Protein AF-A0A813ND88-F1 (afdb_monomer_lite)

pLDDT: mean 71.4, std 15.3, range [24.16, 96.19]

Radius of gyration: 37.92 Å; chains: 1; bounding box: 88×77×118 Å

InterPro domains:
  IPR001024 PLAT/LH2 domain [PF01477] (124-237)
  IPR001024 PLAT/LH2 domain [PS50095] (5-115)
  IPR001024 PLAT/LH2 domain [PS50095] (122-248)
  IPR011990 Tetratricopeptide-like helical domain superfamily [G3DSA:1.25.40.10] (706-866)
  IPR011990 Tetratricopeptide-like helical domain superfamily [SSF48452] (726-858)
  IPR019734 Tetratricopeptide repeat [PS50005] (766-799)
  IPR019734 Tetratricopeptide repeat [PS50005] (808-841)
  IPR019734 Tetratricopeptide repeat [SM00028] (766-799)
  IPR019734 Tetratricopeptide repeat [SM00028] (808-841)
  IPR036392 PLAT/LH2 domain superfamily [SSF49723] (17-104)
  IPR036392 PLAT/LH2 domain superfamily [SSF49723] (123-237)
  IPR052970 Inner ear hair cell lipoxygenase homology domain-containing protein [PTHR45901] (17-235)

Structure (mmCIF, N/CA/C/O backbone):
data_AF-A0A813ND88-F1
#
_entry.id   AF-A0A813ND88-F1
#
loop_
_atom_site.group_PDB
_atom_site.id
_atom_site.type_symbol
_atom_site.label_atom_id
_atom_site.label_alt_id
_atom_site.label_comp_id
_atom_site.label_asym_id
_atom_site.label_entity_id
_atom_site.label_seq_id
_atom_site.pdbx_PDB_ins_code
_atom_site.Cartn_x
_atom_site.Cartn_y
_atom_site.Cartn_z
_atom_site.occupancy
_atom_site.B_iso_or_equiv
_atom_site.auth_seq_id
_atom_site.auth_comp_id
_atom_site.auth_asym_id
_atom_site.auth_atom_id
_atom_site.pdbx_PDB_model_num
ATOM 1 N N . MET A 1 1 ? 5.479 -36.667 77.646 1.00 49.88 1 MET A N 1
ATOM 2 C CA . MET A 1 1 ? 6.854 -36.364 78.096 1.00 49.88 1 MET A CA 1
ATOM 3 C C . MET A 1 1 ? 7.554 -35.710 76.922 1.00 49.88 1 MET A C 1
ATOM 5 O O . MET A 1 1 ? 7.444 -36.251 75.831 1.00 49.88 1 MET A O 1
ATOM 9 N N . ILE A 1 2 ? 8.150 -34.531 77.105 1.00 56.03 2 ILE A N 1
ATOM 10 C CA . ILE A 1 2 ? 8.953 -33.883 76.058 1.00 56.03 2 ILE A CA 1
ATOM 11 C C . ILE A 1 2 ? 10.290 -34.631 76.033 1.00 56.03 2 ILE A C 1
ATOM 13 O O . ILE A 1 2 ? 10.966 -34.665 77.059 1.00 56.03 2 ILE A O 1
ATOM 17 N N . SER A 1 3 ? 10.602 -35.294 74.917 1.00 69.19 3 SER A N 1
ATOM 18 C CA . SER A 1 3 ? 11.903 -35.941 74.705 1.00 69.19 3 SER A CA 1
ATOM 19 C C . SER A 1 3 ? 12.957 -34.847 74.531 1.00 69.19 3 SER A C 1
ATOM 21 O O . SER A 1 3 ? 12.749 -33.919 73.745 1.00 69.19 3 SER A O 1
ATOM 23 N N . LEU A 1 4 ? 14.033 -34.903 75.315 1.00 74.62 4 LEU A N 1
ATOM 24 C CA . LEU A 1 4 ? 15.169 -33.983 75.226 1.00 74.62 4 LEU A CA 1
ATOM 25 C C . LEU A 1 4 ? 16.359 -34.754 74.657 1.00 74.62 4 LEU A C 1
ATOM 27 O O . LEU A 1 4 ? 16.601 -35.888 75.069 1.00 74.62 4 LEU A O 1
ATOM 31 N N . GLN A 1 5 ? 17.086 -34.125 73.739 1.00 79.06 5 GLN A N 1
ATOM 32 C CA . GLN A 1 5 ? 18.276 -34.670 73.095 1.00 79.06 5 GLN A CA 1
ATOM 33 C C . GLN A 1 5 ? 19.430 -33.672 73.203 1.00 79.06 5 GLN A C 1
ATOM 35 O O . GLN A 1 5 ? 19.227 -32.452 73.144 1.00 79.06 5 GLN A O 1
ATOM 40 N N . THR A 1 6 ? 20.643 -34.197 73.348 1.00 80.00 6 THR A N 1
ATOM 41 C CA . THR A 1 6 ? 21.863 -33.391 73.340 1.00 80.00 6 THR A CA 1
ATOM 42 C C . THR A 1 6 ? 22.421 -33.327 71.924 1.00 80.00 6 THR A C 1
ATOM 44 O O . THR A 1 6 ? 22.678 -34.349 71.295 1.00 80.00 6 THR A O 1
ATOM 47 N N . TYR A 1 7 ? 22.623 -32.112 71.422 1.00 78.56 7 TYR A N 1
ATOM 48 C CA . TYR A 1 7 ? 23.216 -31.840 70.117 1.00 78.56 7 TYR A CA 1
ATOM 49 C C . TYR A 1 7 ? 24.629 -31.294 70.309 1.00 78.56 7 TYR A C 1
ATOM 51 O O . TYR A 1 7 ? 24.800 -30.286 71.001 1.00 78.56 7 TYR A O 1
ATOM 59 N N . GLN A 1 8 ? 25.635 -31.902 69.675 1.00 79.81 8 GLN A N 1
ATOM 60 C CA . GLN A 1 8 ? 26.980 -31.320 69.629 1.00 79.81 8 GLN A CA 1
ATOM 61 C C . GLN A 1 8 ? 27.128 -30.469 68.370 1.00 79.81 8 GLN A C 1
ATOM 63 O O . GLN A 1 8 ? 27.087 -30.966 67.244 1.00 79.81 8 GLN A O 1
ATOM 68 N N . LEU A 1 9 ? 27.311 -29.168 68.553 1.00 80.56 9 LEU A N 1
ATOM 69 C CA . LEU A 1 9 ? 27.447 -28.198 67.476 1.00 80.56 9 LEU A CA 1
ATOM 70 C C . LEU A 1 9 ? 28.920 -27.890 67.224 1.00 80.56 9 LEU A C 1
ATOM 72 O O . LEU A 1 9 ? 29.664 -27.603 68.163 1.00 80.56 9 LEU A O 1
ATOM 76 N N . ARG A 1 10 ? 29.335 -27.859 65.956 1.00 76.94 10 ARG A N 1
ATOM 77 C CA . ARG A 1 10 ? 30.617 -27.282 65.528 1.00 76.94 10 ARG A CA 1
ATOM 78 C C . ARG A 1 10 ? 30.389 -26.288 64.406 1.00 76.94 10 ARG A C 1
ATOM 80 O O . ARG A 1 10 ? 29.652 -26.573 63.477 1.00 76.94 10 ARG A O 1
ATOM 87 N N . LEU A 1 11 ? 31.021 -25.125 64.446 1.00 78.00 11 LEU A N 1
ATOM 88 C CA . LEU A 1 11 ? 30.909 -24.159 63.354 1.00 78.00 11 LEU A CA 1
ATOM 89 C C . LEU A 1 11 ? 32.199 -23.381 63.162 1.00 78.00 11 LEU A C 1
ATOM 91 O O . LEU A 1 11 ? 32.948 -23.159 64.113 1.00 78.00 11 LEU A O 1
ATOM 95 N N . LYS A 1 12 ? 32.457 -22.959 61.924 1.00 74.88 12 LYS A N 1
ATOM 96 C CA . LYS A 1 12 ? 33.613 -22.124 61.587 1.00 74.88 12 LYS A CA 1
ATOM 97 C C . LYS A 1 12 ? 33.147 -20.822 60.969 1.00 74.88 12 LYS A C 1
ATOM 99 O O . LYS A 1 12 ? 32.429 -20.835 59.967 1.00 74.88 12 LYS A O 1
ATOM 104 N N . ALA A 1 13 ? 33.599 -19.714 61.540 1.00 71.19 13 ALA A N 1
ATOM 105 C CA . ALA A 1 13 ? 33.263 -18.388 61.060 1.00 71.19 13 ALA A CA 1
ATOM 106 C C . ALA A 1 13 ? 34.479 -17.457 61.087 1.00 71.19 13 ALA A C 1
ATOM 108 O O . ALA A 1 13 ? 35.420 -17.673 61.849 1.00 71.19 13 ALA A O 1
ATOM 109 N N . PHE A 1 14 ? 34.449 -16.433 60.241 1.00 70.38 14 PHE A N 1
ATOM 110 C CA . PHE A 1 14 ? 35.488 -15.415 60.130 1.00 70.38 14 PHE A CA 1
ATOM 111 C C . PHE A 1 14 ? 34.866 -14.023 60.218 1.00 70.38 14 PHE A C 1
ATOM 113 O O . PHE A 1 14 ? 33.861 -13.749 59.557 1.00 70.38 14 PHE A O 1
ATOM 120 N N . PHE A 1 15 ? 35.460 -13.127 61.005 1.00 68.75 15 PHE A N 1
ATOM 121 C CA . PHE A 1 15 ? 34.970 -11.755 61.121 1.00 68.75 15 PHE A CA 1
ATOM 122 C C . PHE A 1 15 ? 35.775 -10.799 60.249 1.00 68.75 15 PHE A C 1
ATOM 124 O O . PHE A 1 15 ? 36.972 -10.618 60.441 1.00 68.75 15 PHE A O 1
ATOM 131 N N . GLU A 1 16 ? 35.085 -10.087 59.362 1.00 67.56 16 GLU A N 1
ATOM 132 C CA . GLU A 1 16 ? 35.653 -8.891 58.730 1.00 67.56 16 GLU A CA 1
ATOM 133 C C . GLU A 1 16 ? 35.566 -7.693 59.687 1.00 67.56 16 GLU A C 1
ATOM 135 O O . GLU A 1 16 ? 36.480 -6.873 59.772 1.00 67.56 16 GLU A O 1
ATOM 140 N N . LYS A 1 17 ? 34.476 -7.613 60.466 1.00 66.50 17 LYS A N 1
ATOM 141 C CA . LYS A 1 17 ? 34.259 -6.567 61.470 1.00 66.50 17 LYS A CA 1
ATOM 142 C C . LYS A 1 17 ? 33.610 -7.152 62.725 1.00 66.50 17 LYS A C 1
ATOM 144 O O . LYS A 1 17 ? 32.464 -7.603 62.681 1.00 66.50 17 LYS A O 1
ATOM 149 N N . LYS A 1 18 ? 34.351 -7.153 63.842 1.00 64.44 18 LYS A N 1
ATOM 150 C CA . LYS A 1 18 ? 33.902 -7.708 65.133 1.00 64.44 18 LYS A CA 1
ATOM 151 C C . LYS A 1 18 ? 32.921 -6.775 65.850 1.00 64.44 18 LYS A C 1
ATOM 153 O O . LYS A 1 18 ? 33.093 -5.556 65.831 1.00 64.44 18 LYS A O 1
ATOM 158 N N . SER A 1 19 ? 31.925 -7.377 66.506 1.00 62.09 19 SER A N 1
ATOM 159 C CA . SER A 1 19 ? 30.957 -6.680 67.363 1.00 62.09 19 SER A CA 1
ATOM 160 C C . SER A 1 19 ? 31.663 -5.947 68.501 1.00 62.09 19 SER A C 1
ATOM 162 O O . SER A 1 19 ? 32.537 -6.524 69.150 1.00 62.09 19 SER A O 1
ATOM 164 N N . LYS A 1 20 ? 31.253 -4.708 68.790 1.00 58.59 20 LYS A N 1
ATOM 165 C CA . LYS A 1 20 ? 31.657 -4.006 70.024 1.00 58.59 20 LYS A CA 1
ATOM 166 C C . LYS A 1 20 ? 30.705 -4.270 71.193 1.00 58.59 20 LYS A C 1
ATOM 168 O O . LYS A 1 20 ? 31.058 -3.972 72.329 1.00 58.59 20 LYS A O 1
ATOM 173 N N . SER A 1 21 ? 29.516 -4.808 70.915 1.00 60.75 21 SER A N 1
ATOM 174 C CA . SER A 1 21 ? 28.505 -5.130 71.921 1.00 60.75 21 SER A CA 1
ATOM 175 C C . SER A 1 21 ? 28.544 -6.608 72.302 1.00 60.75 21 SER A C 1
ATOM 177 O O . SER A 1 21 ? 28.520 -7.478 71.426 1.00 60.75 21 SER A O 1
ATOM 179 N N . GLU A 1 22 ? 28.530 -6.892 73.606 1.00 58.94 22 GLU A N 1
ATOM 180 C CA . GLU A 1 22 ? 28.407 -8.252 74.155 1.00 58.94 22 GLU A CA 1
ATOM 181 C C . GLU A 1 22 ? 26.988 -8.829 74.025 1.00 58.94 22 GLU A C 1
ATOM 183 O O . GLU A 1 22 ? 26.788 -10.020 74.245 1.00 58.94 22 GLU A O 1
ATOM 188 N N . SER A 1 23 ? 25.998 -8.011 73.646 1.00 62.88 23 SER A N 1
ATOM 189 C CA . SER A 1 23 ? 24.602 -8.442 73.491 1.00 62.88 23 SER A CA 1
ATOM 190 C C . SER A 1 23 ? 24.275 -9.061 72.126 1.00 62.88 23 SER A C 1
ATOM 192 O O . SER A 1 23 ? 23.173 -9.583 71.951 1.00 62.88 23 SER A O 1
ATOM 194 N N . ASN A 1 24 ? 25.192 -8.988 71.157 1.00 75.12 24 ASN A N 1
ATOM 195 C CA . ASN A 1 24 ? 24.975 -9.505 69.806 1.00 75.12 24 ASN A CA 1
ATOM 196 C C . ASN A 1 24 ? 25.232 -11.020 69.760 1.00 75.12 24 ASN A C 1
ATOM 198 O O . ASN A 1 24 ? 26.284 -11.500 70.193 1.00 75.12 24 ASN A O 1
ATOM 202 N N . ASN A 1 25 ? 24.275 -11.767 69.204 1.00 77.69 25 ASN A N 1
ATOM 203 C CA . ASN A 1 25 ? 24.282 -13.229 69.184 1.00 77.69 25 ASN A CA 1
ATOM 204 C C . ASN A 1 25 ? 24.025 -13.765 67.772 1.00 77.69 25 ASN A C 1
ATOM 206 O O . ASN A 1 25 ? 23.262 -13.183 66.999 1.00 77.69 25 ASN A O 1
ATOM 210 N N . LEU A 1 26 ? 24.609 -14.924 67.472 1.00 79.88 26 LEU A N 1
ATOM 211 C CA . LEU A 1 26 ? 24.162 -15.781 66.380 1.00 79.88 26 LEU A CA 1
ATOM 212 C C . LEU A 1 26 ? 23.077 -16.713 66.926 1.00 79.88 26 LEU A C 1
ATOM 214 O O . LEU A 1 26 ? 23.330 -17.474 67.860 1.00 79.88 26 LEU A O 1
ATOM 218 N N . LYS A 1 27 ? 21.872 -16.641 66.371 1.00 81.31 27 LYS A N 1
ATOM 219 C CA . LYS A 1 27 ? 20.744 -17.495 66.745 1.00 81.31 27 LYS A CA 1
ATOM 220 C C . LYS A 1 27 ? 20.607 -18.632 65.755 1.00 81.31 27 LYS A C 1
ATOM 222 O O . LYS A 1 27 ? 20.516 -18.385 64.555 1.00 81.31 27 LYS A O 1
ATOM 227 N N . ILE A 1 28 ? 20.563 -19.858 66.256 1.00 78.62 28 ILE A N 1
ATOM 228 C CA . ILE A 1 28 ? 20.413 -21.058 65.434 1.00 78.62 28 ILE A CA 1
ATOM 229 C C . ILE A 1 28 ? 19.171 -21.825 65.880 1.00 78.62 28 ILE A C 1
ATOM 231 O O . ILE A 1 28 ? 18.937 -22.007 67.075 1.00 78.62 28 ILE A O 1
ATOM 235 N N . TYR A 1 29 ? 18.377 -22.264 64.912 1.00 77.62 29 TYR A N 1
ATOM 236 C CA . TYR A 1 29 ? 17.193 -23.085 65.120 1.00 77.62 29 TYR A CA 1
ATOM 237 C C . TYR A 1 29 ? 17.329 -24.347 64.287 1.00 77.62 29 TYR A C 1
ATOM 239 O O . TYR A 1 29 ? 17.626 -24.275 63.092 1.00 77.62 29 TYR A O 1
ATOM 247 N N . PHE A 1 30 ? 17.061 -25.493 64.895 1.00 76.00 30 PHE A N 1
ATOM 248 C CA . PHE A 1 30 ? 16.983 -26.754 64.178 1.00 76.00 30 PHE A CA 1
ATOM 249 C C . PHE A 1 30 ? 15.528 -27.109 63.934 1.00 76.00 30 PHE A C 1
ATOM 251 O O . PHE A 1 30 ? 14.675 -26.894 64.795 1.00 76.00 30 PHE A O 1
ATOM 258 N N . LYS A 1 31 ? 15.245 -27.654 62.756 1.00 68.31 31 LYS A N 1
ATOM 259 C CA . LYS A 1 31 ? 13.938 -28.188 62.400 1.00 68.31 31 LYS A CA 1
ATOM 260 C C . LYS A 1 31 ? 14.098 -29.626 61.947 1.00 68.31 31 LYS A C 1
ATOM 262 O O . LYS A 1 31 ? 14.859 -29.928 61.022 1.00 68.31 31 LYS A O 1
ATOM 267 N N . GLY A 1 32 ? 13.327 -30.494 62.568 1.00 67.94 32 GLY A N 1
ATOM 268 C CA . GLY A 1 32 ? 13.192 -31.882 62.165 1.00 67.94 32 GLY A CA 1
ATOM 269 C C . GLY A 1 32 ? 11.729 -32.271 62.035 1.00 67.94 32 GLY A C 1
ATOM 270 O O . GLY A 1 32 ? 10.832 -31.422 62.036 1.00 67.94 32 GLY A O 1
ATOM 271 N N . GLU A 1 33 ? 11.499 -33.569 61.913 1.00 66.06 33 GLU A N 1
ATOM 272 C CA . GLU A 1 33 ? 10.172 -34.175 61.788 1.00 66.06 33 GLU A CA 1
ATOM 273 C C . GLU A 1 33 ? 9.220 -33.759 62.923 1.00 66.06 33 GLU A C 1
ATOM 275 O O . GLU A 1 33 ? 8.020 -33.603 62.700 1.00 66.06 33 GLU A O 1
ATOM 280 N N . HIS A 1 34 ? 9.745 -33.519 64.128 1.00 66.88 34 HIS A N 1
ATOM 281 C CA . HIS A 1 34 ? 8.943 -33.190 65.312 1.00 66.88 34 HIS A CA 1
ATOM 282 C C . HIS A 1 34 ? 8.793 -31.679 65.567 1.00 66.88 34 HIS A C 1
ATOM 284 O O . HIS A 1 34 ? 8.247 -31.273 66.594 1.00 66.88 34 HIS A O 1
ATOM 290 N N . GLY A 1 35 ? 9.236 -30.827 64.636 1.00 63.75 35 GLY A N 1
ATOM 291 C CA . GLY A 1 35 ? 9.099 -29.371 64.721 1.00 63.75 35 GLY A CA 1
ATOM 292 C C . GLY A 1 35 ? 10.427 -28.642 64.934 1.00 63.75 35 GLY A C 1
ATOM 293 O O . GLY A 1 35 ? 11.478 -29.117 64.510 1.00 63.75 35 GLY A O 1
ATOM 294 N N . PHE A 1 36 ? 10.370 -27.446 65.529 1.00 66.25 36 PHE A N 1
ATOM 295 C CA . PHE A 1 36 ? 11.527 -26.562 65.714 1.00 66.25 36 PHE A CA 1
ATOM 296 C C . PHE A 1 36 ? 12.062 -26.585 67.146 1.00 66.25 36 PHE A C 1
ATOM 298 O O . PHE A 1 36 ? 11.287 -26.619 68.105 1.00 66.25 36 PHE A O 1
ATOM 305 N N . THR A 1 37 ? 13.378 -26.440 67.295 1.00 74.62 37 THR A N 1
ATOM 306 C CA . THR A 1 37 ? 13.986 -26.111 68.586 1.00 74.62 37 THR A CA 1
ATOM 307 C C . THR A 1 37 ? 13.696 -24.662 68.979 1.00 74.62 37 THR A C 1
ATOM 309 O O . THR A 1 37 ? 13.432 -23.788 68.148 1.00 74.62 37 THR A O 1
ATOM 312 N N . GLN A 1 38 ? 13.815 -24.379 70.276 1.00 71.94 38 GLN A N 1
ATOM 313 C CA . GLN A 1 38 ? 13.983 -23.007 70.762 1.00 71.94 38 GLN A CA 1
ATOM 314 C C . GLN A 1 38 ? 15.287 -22.398 70.191 1.00 71.94 38 GLN A C 1
ATOM 316 O O . GLN A 1 38 ? 16.209 -23.154 69.862 1.00 71.94 38 GLN A O 1
ATOM 321 N N . PRO A 1 39 ? 15.391 -21.057 70.068 1.00 74.94 39 PRO A N 1
ATOM 322 C CA . PRO A 1 39 ? 16.598 -20.399 69.572 1.00 74.94 39 PRO A CA 1
ATOM 323 C C . PRO A 1 39 ? 17.807 -20.709 70.444 1.00 74.94 39 PRO A C 1
ATOM 325 O O . PRO A 1 39 ? 17.843 -20.371 71.630 1.00 74.94 39 PRO A O 1
ATOM 328 N N . ILE A 1 40 ? 18.833 -21.268 69.821 1.00 80.94 40 ILE A N 1
ATOM 329 C CA . ILE A 1 40 ? 20.136 -21.482 70.432 1.00 80.94 40 ILE A CA 1
ATOM 330 C C . ILE A 1 40 ? 20.947 -20.210 70.203 1.00 80.94 40 ILE A C 1
ATOM 332 O O . ILE A 1 40 ? 21.322 -19.896 69.075 1.00 80.94 40 ILE A O 1
ATOM 336 N N . ASN A 1 41 ? 21.186 -19.454 71.274 1.00 81.38 41 ASN A N 1
ATOM 337 C CA . ASN A 1 41 ? 21.900 -18.181 71.206 1.00 81.38 41 ASN A CA 1
ATOM 338 C C . ASN A 1 41 ? 23.395 -18.399 71.455 1.00 81.38 41 ASN A C 1
ATOM 340 O O . ASN A 1 41 ? 23.788 -18.797 72.552 1.00 81.38 41 ASN A O 1
ATOM 344 N N . ILE A 1 42 ? 24.224 -18.092 70.460 1.00 79.56 42 ILE A N 1
ATOM 345 C CA . ILE A 1 42 ? 25.683 -18.168 70.550 1.00 79.56 42 ILE A CA 1
ATOM 346 C C . ILE A 1 42 ? 26.246 -16.744 70.625 1.00 79.56 42 ILE A C 1
ATOM 348 O O . ILE A 1 42 ? 26.146 -15.999 69.645 1.00 79.56 42 ILE A O 1
ATOM 352 N N . PRO A 1 43 ? 26.857 -16.353 71.758 1.00 76.94 43 PRO A N 1
ATOM 353 C CA . PRO A 1 43 ? 27.494 -15.050 71.896 1.00 76.94 43 PRO A CA 1
ATOM 354 C C . PRO A 1 43 ? 28.627 -14.864 70.891 1.00 76.94 43 PRO A C 1
ATOM 356 O O . PRO A 1 43 ? 29.564 -15.665 70.846 1.00 76.94 43 PRO A O 1
ATOM 359 N N . LEU A 1 44 ? 28.573 -13.789 70.099 1.00 73.31 44 LEU A N 1
ATOM 360 C CA . LEU A 1 44 ? 29.554 -13.553 69.031 1.00 73.31 44 LEU A CA 1
ATOM 361 C C . LEU A 1 44 ? 30.972 -13.317 69.568 1.00 73.31 44 LEU A C 1
ATOM 363 O O . LEU A 1 44 ? 31.939 -13.587 68.867 1.00 73.31 44 LEU A O 1
ATOM 367 N N . ASN A 1 45 ? 31.114 -12.870 70.819 1.00 67.31 45 ASN A N 1
ATOM 368 C CA . ASN A 1 45 ? 32.413 -12.719 71.482 1.00 67.31 45 ASN A CA 1
ATOM 369 C C . ASN A 1 45 ? 33.108 -14.061 71.786 1.00 67.31 45 ASN A C 1
ATOM 371 O O . ASN A 1 45 ? 34.319 -14.080 72.000 1.00 67.31 45 ASN A O 1
ATOM 375 N N . ARG A 1 46 ? 32.369 -15.178 71.793 1.00 65.50 46 ARG A N 1
ATOM 376 C CA . ARG A 1 46 ? 32.921 -16.532 71.958 1.00 65.50 46 ARG A CA 1
ATOM 377 C C . ARG A 1 46 ? 33.356 -17.164 70.638 1.00 65.50 46 ARG A C 1
ATOM 379 O O . ARG A 1 46 ? 34.076 -18.160 70.659 1.00 65.50 46 ARG A O 1
ATOM 386 N N . LEU A 1 47 ? 32.961 -16.578 69.508 1.00 66.62 47 LEU A N 1
ATOM 387 C CA . LEU A 1 47 ? 33.455 -16.934 68.184 1.00 66.62 47 LEU A CA 1
ATOM 388 C C . LEU A 1 47 ? 34.780 -16.190 67.956 1.00 66.62 47 LEU A C 1
ATOM 390 O O . LEU A 1 47 ? 34.827 -15.084 67.425 1.00 66.62 47 LEU A O 1
ATOM 394 N N . ILE A 1 48 ? 35.874 -16.767 68.445 1.00 59.00 48 ILE A N 1
ATOM 395 C CA . ILE A 1 48 ? 37.235 -16.359 68.058 1.00 59.00 48 ILE A CA 1
ATOM 396 C C . ILE A 1 48 ? 37.479 -16.934 66.651 1.00 59.00 48 ILE A C 1
ATOM 398 O O . ILE A 1 48 ? 36.824 -17.915 66.324 1.00 59.00 48 ILE A O 1
ATOM 402 N N . ASP A 1 49 ? 38.333 -16.327 65.812 1.00 56.12 49 ASP A N 1
ATOM 403 C CA . ASP A 1 49 ? 38.548 -16.684 64.389 1.00 56.12 49 ASP A CA 1
ATOM 404 C C . ASP A 1 49 ? 39.100 -18.120 64.185 1.00 56.12 49 ASP A C 1
ATOM 406 O O . ASP A 1 49 ? 40.231 -18.309 63.748 1.00 56.12 49 ASP A O 1
ATOM 410 N N . ASP A 1 50 ? 38.313 -19.134 64.548 1.00 61.16 50 ASP A N 1
ATOM 411 C CA . ASP A 1 50 ? 38.577 -20.567 64.475 1.00 61.16 50 ASP A CA 1
ATOM 412 C C . ASP A 1 50 ? 37.295 -21.385 64.774 1.00 61.16 50 ASP A C 1
ATOM 414 O O . ASP A 1 50 ? 36.196 -20.844 64.907 1.00 61.16 50 ASP A O 1
ATOM 418 N N . ILE A 1 51 ? 37.403 -22.719 64.802 1.00 64.06 51 ILE A N 1
ATOM 419 C CA . ILE A 1 51 ? 36.260 -23.638 64.953 1.00 64.06 51 ILE A CA 1
ATOM 420 C C . ILE A 1 51 ? 35.684 -23.562 66.377 1.00 64.06 51 ILE A C 1
ATOM 422 O O . ILE A 1 51 ? 36.331 -23.969 67.342 1.00 64.06 51 ILE A O 1
ATOM 426 N N . TYR A 1 52 ? 34.434 -23.121 66.496 1.00 72.88 52 TYR A N 1
ATOM 427 C CA . TYR A 1 52 ? 33.667 -23.112 67.740 1.00 72.88 52 TYR A CA 1
ATOM 428 C C . TYR A 1 52 ? 32.930 -24.438 67.937 1.00 72.88 52 TYR A C 1
ATOM 430 O O . TYR A 1 52 ? 32.378 -24.973 66.976 1.00 72.88 52 TYR A O 1
ATOM 438 N N . LYS A 1 53 ? 32.907 -24.964 69.169 1.00 76.62 53 LYS A N 1
ATOM 439 C CA . LYS A 1 53 ? 32.200 -26.205 69.522 1.00 76.62 53 LYS A CA 1
ATOM 440 C C . LYS A 1 53 ? 31.428 -26.055 70.832 1.00 76.62 53 LYS A C 1
ATOM 442 O O . LYS A 1 53 ? 31.977 -25.501 71.785 1.00 76.62 53 LYS A O 1
ATOM 447 N N . CYS A 1 54 ? 30.202 -26.564 70.902 1.00 77.38 54 CYS A N 1
ATOM 448 C CA . CYS A 1 54 ? 29.430 -26.622 72.145 1.00 77.38 54 CYS A CA 1
ATOM 449 C C . CYS A 1 54 ? 28.382 -27.740 72.135 1.00 77.38 54 CYS A C 1
ATOM 451 O O . CYS A 1 54 ? 27.868 -28.096 71.078 1.00 77.38 54 CYS A O 1
ATOM 453 N N . ASP A 1 55 ? 28.038 -28.231 73.324 1.00 79.62 55 ASP A N 1
ATOM 454 C CA . ASP A 1 55 ? 26.964 -29.205 73.521 1.00 79.62 55 ASP A CA 1
ATOM 455 C C . ASP A 1 55 ? 25.713 -28.480 74.016 1.00 79.62 55 ASP A C 1
ATOM 457 O O . ASP A 1 55 ? 25.788 -27.616 74.898 1.00 79.62 55 ASP A O 1
ATOM 461 N N . ILE A 1 56 ? 24.567 -28.790 73.417 1.00 77.25 56 ILE A N 1
ATOM 462 C CA . ILE A 1 56 ? 23.306 -28.095 73.661 1.00 77.25 56 ILE A CA 1
ATOM 463 C C . ILE A 1 56 ? 22.207 -29.125 73.891 1.00 77.25 56 ILE A C 1
ATOM 465 O O . ILE A 1 56 ? 21.870 -29.892 72.994 1.00 77.25 56 ILE A O 1
ATOM 469 N N . GLU A 1 57 ? 21.594 -29.095 75.070 1.00 78.00 57 GLU A N 1
ATOM 470 C CA . GLU A 1 57 ? 20.372 -29.852 75.336 1.00 78.00 57 GLU A CA 1
ATOM 471 C C . GLU A 1 57 ? 19.160 -29.080 74.812 1.00 78.00 57 GLU A C 1
ATOM 473 O O . GLU A 1 57 ? 18.913 -27.929 75.188 1.00 78.00 57 GLU A O 1
ATOM 478 N N . SER A 1 58 ? 18.397 -29.704 73.919 1.00 75.88 58 SER A N 1
ATOM 479 C CA . SER A 1 58 ? 17.164 -29.129 73.387 1.00 75.88 58 SER A CA 1
ATOM 480 C C . SER A 1 58 ? 16.106 -30.200 73.161 1.00 75.88 58 SER A C 1
ATOM 482 O O . SER A 1 58 ? 16.332 -31.386 73.386 1.00 75.88 58 SER A O 1
ATOM 484 N N . ILE A 1 59 ? 14.919 -29.771 72.737 1.00 75.94 59 ILE A N 1
ATOM 485 C CA . ILE A 1 59 ? 13.835 -30.686 72.381 1.00 75.94 59 ILE A CA 1
ATOM 486 C C . ILE A 1 59 ? 14.312 -31.567 71.220 1.00 75.94 59 ILE A C 1
ATOM 488 O O . ILE A 1 59 ? 14.916 -31.081 70.263 1.00 75.94 59 ILE A O 1
ATOM 492 N N . ASP A 1 60 ? 14.065 -32.865 71.333 1.00 77.81 60 ASP A N 1
ATOM 493 C CA . ASP A 1 60 ? 14.332 -33.842 70.285 1.00 77.81 60 ASP A CA 1
ATOM 494 C C . ASP A 1 60 ? 13.437 -33.549 69.072 1.00 77.81 60 ASP A C 1
ATOM 496 O O . ASP A 1 60 ? 12.206 -33.657 69.147 1.00 77.81 60 ASP A O 1
ATOM 500 N N . VAL A 1 61 ? 14.055 -33.130 67.964 1.00 69.81 61 VAL A N 1
ATOM 501 C CA . VAL A 1 61 ? 13.335 -32.784 66.732 1.00 69.81 61 VAL A CA 1
ATOM 502 C C . VAL A 1 61 ? 13.216 -33.962 65.760 1.00 69.81 61 VAL A C 1
ATOM 504 O O . VAL A 1 61 ? 12.651 -33.784 64.680 1.00 69.81 61 VAL A O 1
ATOM 507 N N . GLY A 1 62 ? 13.686 -35.160 66.118 1.00 70.19 62 GLY A N 1
ATOM 508 C CA . GLY A 1 62 ? 13.774 -36.306 65.210 1.00 70.19 62 GLY A CA 1
ATOM 509 C C . GLY A 1 62 ? 14.871 -36.120 64.153 1.00 70.19 62 GLY A C 1
ATOM 510 O O . GLY A 1 62 ? 15.877 -35.451 64.400 1.00 70.19 62 GLY A O 1
ATOM 511 N N . ASN A 1 63 ? 14.694 -36.680 62.947 1.00 68.00 63 ASN A N 1
ATOM 512 C CA . ASN A 1 63 ? 15.658 -36.457 61.862 1.00 68.00 63 ASN A CA 1
ATOM 513 C C . ASN A 1 63 ? 15.726 -34.971 61.508 1.00 68.00 63 ASN A C 1
ATOM 515 O O . ASN A 1 63 ? 14.731 -34.361 61.102 1.00 68.00 63 ASN A O 1
ATOM 519 N N . LEU A 1 64 ? 16.923 -34.396 61.626 1.00 67.31 64 LEU A N 1
ATOM 520 C CA . LEU A 1 64 ? 17.161 -33.025 61.213 1.00 67.31 64 LEU A CA 1
ATOM 521 C C . LEU A 1 64 ? 16.880 -32.915 59.710 1.00 67.31 64 LEU A C 1
ATOM 523 O O . LEU A 1 64 ? 17.366 -33.723 58.918 1.00 67.31 64 LEU A O 1
ATOM 527 N N . SER A 1 65 ? 16.138 -31.883 59.314 1.00 57.69 65 SER A N 1
ATOM 528 C CA . SER A 1 65 ? 15.860 -31.569 57.903 1.00 57.69 65 SER A CA 1
ATOM 529 C C . SER A 1 65 ? 16.395 -30.195 57.501 1.00 57.69 65 SER A C 1
ATOM 531 O O . SER A 1 65 ? 16.738 -29.968 56.340 1.00 57.69 65 SER A O 1
ATOM 533 N N . TYR A 1 66 ? 16.496 -29.275 58.463 1.00 61.19 66 TYR A N 1
ATOM 534 C CA . TYR A 1 66 ? 16.663 -27.858 58.178 1.00 61.19 66 TYR A CA 1
ATOM 535 C C . TYR A 1 66 ? 17.269 -27.097 59.364 1.00 61.19 66 TYR A C 1
ATOM 537 O O . TYR A 1 66 ? 16.950 -27.373 60.522 1.00 61.19 66 TYR A O 1
ATOM 545 N N . VAL A 1 67 ? 18.118 -26.111 59.068 1.00 67.06 67 VAL A N 1
ATOM 546 C CA . VAL A 1 67 ? 18.740 -25.206 60.041 1.00 67.06 67 VAL A CA 1
ATOM 547 C C . VAL A 1 67 ? 18.490 -23.762 59.619 1.00 67.06 67 VAL A C 1
ATOM 549 O O . VAL A 1 67 ? 18.878 -23.356 58.526 1.00 67.06 67 VAL A O 1
ATOM 552 N N . HIS A 1 68 ? 17.873 -22.979 60.505 1.00 70.12 68 HIS A N 1
ATOM 553 C CA . HIS A 1 68 ? 17.707 -21.535 60.333 1.00 70.12 68 HIS A CA 1
ATOM 554 C C . HIS A 1 68 ? 18.733 -20.798 61.185 1.00 70.12 68 HIS A C 1
ATOM 556 O O . HIS A 1 68 ? 18.859 -21.054 62.385 1.00 70.12 68 HIS A O 1
ATOM 562 N N . ILE A 1 69 ? 19.458 -19.870 60.570 1.00 74.75 69 ILE A N 1
ATOM 563 C CA . ILE A 1 69 ? 20.521 -19.097 61.206 1.00 74.75 69 ILE A CA 1
ATOM 564 C C . ILE A 1 69 ? 20.209 -17.619 61.053 1.00 74.75 69 ILE A C 1
ATOM 566 O O . ILE A 1 69 ? 19.980 -17.131 59.950 1.00 74.75 69 ILE A O 1
ATOM 570 N N . LYS A 1 70 ? 20.247 -16.891 62.165 1.00 76.56 70 LYS A N 1
ATOM 571 C CA . LYS A 1 70 ? 19.966 -15.460 62.217 1.00 76.56 70 LYS A CA 1
ATOM 572 C C . LYS A 1 70 ? 21.046 -14.721 62.991 1.00 76.56 70 LYS A C 1
ATOM 574 O O . LYS A 1 70 ? 21.399 -15.118 64.099 1.00 76.56 70 LYS A O 1
ATOM 579 N N . LEU A 1 71 ? 21.549 -13.632 62.419 1.00 77.69 71 LEU A N 1
ATOM 580 C CA . LEU A 1 71 ? 22.518 -12.756 63.069 1.00 77.69 71 LEU A CA 1
ATOM 581 C C . LEU A 1 71 ? 21.805 -11.542 63.671 1.00 77.69 71 LEU A C 1
ATOM 583 O O . LEU A 1 71 ? 21.161 -10.780 62.951 1.00 77.69 71 LEU A O 1
ATOM 587 N N . ASP A 1 72 ? 21.960 -11.342 64.979 1.00 69.38 72 ASP A N 1
ATOM 588 C CA . ASP A 1 72 ? 21.455 -10.155 65.666 1.00 69.38 72 ASP A CA 1
ATOM 589 C C . ASP A 1 72 ? 22.597 -9.149 65.894 1.00 69.38 72 ASP A C 1
ATOM 591 O O . ASP A 1 72 ? 23.598 -9.470 66.537 1.00 69.38 72 ASP A O 1
ATOM 595 N N . GLY A 1 73 ? 22.436 -7.926 65.378 1.00 64.38 73 GLY A N 1
ATOM 596 C CA . GLY A 1 73 ? 23.392 -6.822 65.534 1.00 64.38 73 GLY A CA 1
ATOM 597 C C . GLY A 1 73 ? 23.624 -6.058 64.229 1.00 64.38 73 GLY A C 1
ATOM 598 O O . GLY A 1 73 ? 23.843 -6.657 63.179 1.00 64.38 73 GLY A O 1
ATOM 599 N N . THR A 1 74 ? 23.567 -4.725 64.270 1.00 61.09 74 THR A N 1
ATOM 600 C CA . THR A 1 74 ? 23.637 -3.885 63.059 1.00 61.09 74 THR A CA 1
ATOM 601 C C . THR A 1 74 ? 25.057 -3.537 62.613 1.00 61.09 74 THR A C 1
ATOM 603 O O . THR A 1 74 ? 25.232 -2.943 61.554 1.00 61.09 74 THR A O 1
ATOM 606 N N . ASP A 1 75 ? 26.072 -3.873 63.406 1.00 67.50 75 ASP A N 1
ATOM 607 C CA . ASP A 1 75 ? 27.460 -3.433 63.237 1.00 67.50 75 ASP A CA 1
ATOM 608 C C . ASP A 1 75 ? 28.458 -4.570 62.947 1.00 67.50 75 ASP A C 1
ATOM 610 O O . ASP A 1 75 ? 29.669 -4.327 62.915 1.00 67.50 75 ASP A O 1
ATOM 614 N N . VAL A 1 76 ? 27.963 -5.787 62.692 1.00 68.69 76 VAL A N 1
ATOM 615 C CA . VAL A 1 76 ? 28.767 -7.009 62.518 1.00 68.69 76 VAL A CA 1
ATOM 616 C C . VAL A 1 76 ? 28.755 -7.492 61.067 1.00 68.69 76 VAL A C 1
ATOM 618 O O . VAL A 1 76 ? 27.702 -7.548 60.434 1.00 68.69 76 VAL A O 1
ATOM 621 N N . ARG A 1 77 ? 29.931 -7.895 60.562 1.00 74.62 77 ARG A N 1
ATOM 622 C CA . ARG A 1 77 ? 30.080 -8.621 59.289 1.00 74.62 77 ARG A CA 1
ATOM 623 C C . ARG A 1 77 ? 30.834 -9.928 59.511 1.00 74.62 77 ARG A C 1
ATOM 625 O O . ARG A 1 77 ? 32.021 -9.913 59.851 1.00 74.62 77 ARG A O 1
ATOM 632 N N . LEU A 1 78 ? 30.125 -11.040 59.335 1.00 73.25 78 LEU A N 1
ATOM 633 C CA . LEU A 1 78 ? 30.584 -12.397 59.631 1.00 73.25 78 LEU A CA 1
ATOM 634 C C . LEU A 1 78 ? 30.492 -13.261 58.372 1.00 73.25 78 LEU A C 1
ATOM 636 O O . LEU A 1 78 ? 29.409 -13.381 57.810 1.00 73.25 78 LEU A O 1
ATOM 640 N N . LYS A 1 79 ? 31.570 -13.927 57.961 1.00 74.25 79 LYS A N 1
ATOM 641 C CA . LYS A 1 79 ? 31.481 -15.041 57.011 1.00 74.25 79 LYS A CA 1
ATOM 642 C C . LYS A 1 79 ? 31.284 -16.331 57.789 1.00 74.25 79 LYS A C 1
ATOM 644 O O . LYS A 1 79 ? 32.123 -16.666 58.621 1.00 74.25 79 LYS A O 1
ATOM 649 N N . LEU A 1 80 ? 30.194 -17.046 57.535 1.00 69.69 80 LEU A N 1
ATOM 650 C CA . LEU A 1 80 ? 29.955 -18.359 58.124 1.00 69.69 80 LEU A CA 1
ATOM 651 C C . LEU A 1 80 ? 30.292 -19.424 57.085 1.00 69.69 80 LEU A C 1
ATOM 653 O O . LEU A 1 80 ? 29.670 -19.483 56.028 1.00 69.69 80 LEU A O 1
ATOM 657 N N . ASN A 1 81 ? 31.292 -20.252 57.374 1.00 63.22 81 ASN A N 1
ATOM 658 C CA . ASN A 1 81 ? 31.813 -21.210 56.406 1.00 63.22 81 ASN A CA 1
ATOM 659 C C . ASN A 1 81 ? 31.018 -22.509 56.441 1.00 63.22 81 ASN A C 1
ATOM 661 O O . ASN A 1 81 ? 30.605 -22.999 55.394 1.00 63.22 81 ASN A O 1
ATOM 665 N N . TYR A 1 82 ? 30.784 -23.055 57.632 1.00 67.06 82 TYR A N 1
ATOM 666 C CA . TYR A 1 82 ? 29.943 -24.231 57.815 1.00 67.06 82 TYR A CA 1
ATOM 667 C C . TYR A 1 82 ? 29.394 -24.312 59.239 1.00 67.06 82 TYR A C 1
ATOM 669 O O . TYR A 1 82 ? 29.947 -23.712 60.168 1.00 67.06 82 TYR A O 1
ATOM 677 N N . VAL A 1 83 ? 28.344 -25.113 59.391 1.00 74.19 83 VAL A N 1
ATOM 678 C CA . VAL A 1 83 ? 27.833 -25.618 60.666 1.00 74.19 83 VAL A CA 1
ATOM 679 C C . VAL A 1 83 ? 27.778 -27.143 60.583 1.00 74.19 83 VAL A C 1
ATOM 681 O O . VAL A 1 83 ? 27.455 -27.701 59.544 1.00 74.19 83 VAL A O 1
ATOM 684 N N . GLU A 1 84 ? 28.115 -27.828 61.660 1.00 75.50 84 GLU A N 1
ATOM 685 C CA . GLU A 1 84 ? 28.014 -29.272 61.828 1.00 75.50 84 GLU A CA 1
ATOM 686 C C . GLU A 1 84 ? 27.223 -29.554 63.093 1.00 75.50 84 GLU A C 1
ATOM 688 O O . GLU A 1 84 ? 27.487 -28.950 64.133 1.00 75.50 84 GLU A O 1
ATOM 693 N N . VAL A 1 85 ? 26.269 -30.472 63.007 1.00 76.50 85 VAL A N 1
ATOM 694 C CA . VAL A 1 85 ? 25.458 -30.897 64.148 1.00 76.50 85 VAL A CA 1
ATOM 695 C C . VAL A 1 85 ? 25.571 -32.404 64.269 1.00 76.50 85 VAL A C 1
ATOM 697 O O . VAL A 1 85 ? 25.270 -33.123 63.320 1.00 76.50 85 VAL A O 1
ATOM 700 N N . GLU A 1 86 ? 26.013 -32.877 65.422 1.00 76.62 86 GLU A N 1
ATOM 701 C CA . GLU A 1 86 ? 26.065 -34.294 65.758 1.00 76.62 86 GLU A CA 1
ATOM 702 C C . GLU A 1 86 ? 24.958 -34.612 66.764 1.00 76.62 86 GLU A C 1
ATOM 704 O O . GLU A 1 86 ? 24.832 -33.942 67.793 1.00 76.62 86 GLU A O 1
ATOM 709 N N . CYS A 1 87 ? 24.143 -35.614 66.433 1.00 72.06 87 CYS A N 1
ATOM 710 C CA . CYS A 1 87 ? 23.047 -36.102 67.269 1.00 72.06 87 CYS A CA 1
ATOM 711 C C . CYS A 1 87 ? 23.344 -37.532 67.748 1.00 72.06 87 CYS A C 1
ATOM 713 O O . CYS A 1 87 ? 24.056 -38.276 67.062 1.00 72.06 87 CYS A O 1
ATOM 715 N N . ASP A 1 88 ? 22.774 -37.921 68.896 1.00 59.97 88 ASP A N 1
ATOM 716 C CA . ASP A 1 88 ? 22.930 -39.261 69.484 1.00 59.97 88 ASP A CA 1
ATOM 717 C C . ASP A 1 88 ? 22.708 -40.365 68.428 1.00 59.97 88 ASP A C 1
ATOM 719 O O . ASP A 1 88 ? 21.676 -40.376 67.762 1.00 59.97 88 ASP A O 1
ATOM 723 N N . GLU A 1 89 ? 23.708 -41.256 68.289 1.00 55.38 89 GLU A N 1
ATOM 724 C CA . GLU A 1 89 ? 24.005 -42.200 67.178 1.00 55.38 89 GLU A CA 1
ATOM 725 C C . GLU A 1 89 ? 25.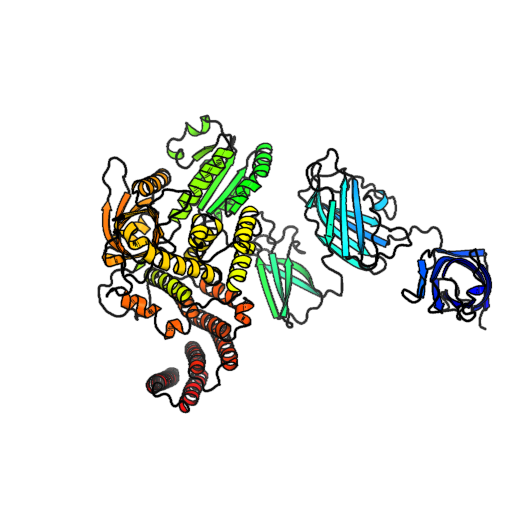158 -41.802 66.210 1.00 55.38 89 GLU A C 1
ATOM 727 O O . GLU A 1 89 ? 25.278 -42.397 65.136 1.00 55.38 89 GLU A O 1
ATOM 732 N N . ASN A 1 90 ? 26.059 -40.865 66.562 1.00 53.16 90 ASN A N 1
ATOM 733 C CA . ASN A 1 90 ? 27.234 -40.456 65.746 1.00 53.16 90 ASN A CA 1
ATOM 734 C C . ASN A 1 90 ? 26.885 -39.972 64.317 1.00 53.16 90 ASN A C 1
ATOM 736 O O . ASN A 1 90 ? 27.729 -39.974 63.412 1.00 53.16 90 ASN A O 1
ATOM 740 N N . LYS A 1 91 ? 25.634 -39.565 64.075 1.00 58.44 91 LYS A N 1
ATOM 741 C CA . LYS A 1 91 ? 25.218 -38.999 62.787 1.00 58.44 91 LYS A CA 1
ATOM 742 C C . LYS A 1 91 ? 25.568 -37.518 62.779 1.00 58.44 91 LYS A C 1
ATOM 744 O O . LYS A 1 91 ? 24.928 -36.715 63.453 1.00 58.44 91 LYS A O 1
ATOM 749 N N . ILE A 1 92 ? 26.603 -37.182 62.014 1.00 62.97 92 ILE A N 1
ATOM 750 C CA . ILE A 1 92 ? 27.063 -35.807 61.817 1.00 62.97 92 ILE A CA 1
ATOM 751 C C . ILE A 1 92 ? 26.393 -35.242 60.567 1.00 62.97 92 ILE A C 1
ATOM 753 O O . ILE A 1 92 ? 26.609 -35.723 59.453 1.00 62.97 92 ILE A O 1
ATOM 757 N N . PHE A 1 93 ? 25.611 -34.188 60.750 1.00 65.19 93 PHE A N 1
ATOM 758 C CA . PHE A 1 93 ? 25.004 -33.420 59.674 1.00 65.19 93 PHE A CA 1
ATOM 759 C C . PHE A 1 93 ? 25.886 -32.217 59.354 1.00 65.19 93 PHE A C 1
ATOM 761 O O . PHE A 1 93 ? 26.115 -31.372 60.219 1.00 65.19 93 PHE A O 1
ATOM 768 N N . HIS A 1 94 ? 26.393 -32.144 58.120 1.00 61.81 94 HIS A N 1
ATOM 769 C CA . HIS A 1 94 ? 27.292 -31.076 57.678 1.00 61.81 94 HIS A CA 1
ATOM 770 C C . HIS A 1 94 ? 26.566 -30.073 56.777 1.00 61.81 94 HIS A C 1
ATOM 772 O O . HIS A 1 94 ? 26.005 -30.430 55.740 1.00 61.81 94 HIS A O 1
ATOM 778 N N . PHE A 1 95 ? 26.638 -28.798 57.145 1.00 65.31 95 PHE A N 1
ATOM 779 C CA . PHE A 1 95 ? 25.995 -27.678 56.469 1.00 65.31 95 PHE A CA 1
ATOM 780 C C . PHE A 1 95 ? 27.065 -26.714 55.955 1.00 65.31 95 PHE A C 1
ATOM 782 O O . PHE A 1 95 ? 27.480 -25.814 56.691 1.00 65.31 95 PHE A O 1
ATOM 789 N N . PRO A 1 96 ? 27.542 -26.879 54.711 1.00 55.44 96 PRO A N 1
ATOM 790 C CA . PRO A 1 96 ? 28.457 -25.926 54.104 1.00 55.44 96 PRO A CA 1
ATOM 791 C C . PRO A 1 96 ? 27.673 -24.670 53.705 1.00 55.44 96 PRO A C 1
ATOM 793 O O . PRO A 1 96 ? 26.681 -24.754 52.984 1.00 55.44 96 PRO A O 1
ATOM 796 N N . ILE A 1 97 ? 28.107 -23.510 54.190 1.00 63.38 97 ILE A N 1
ATOM 797 C CA . ILE A 1 97 ? 27.399 -22.231 54.041 1.00 63.38 97 ILE A CA 1
ATOM 798 C C . ILE A 1 97 ? 28.207 -21.268 53.167 1.00 63.38 97 ILE A C 1
ATOM 800 O O . ILE A 1 97 ? 27.686 -20.747 52.189 1.00 63.38 97 ILE A O 1
ATOM 804 N N . ASP A 1 98 ? 29.473 -21.046 53.521 1.00 61.44 98 ASP A N 1
ATOM 805 C CA . ASP A 1 98 ? 30.439 -20.114 52.915 1.00 61.44 98 ASP A CA 1
ATOM 806 C C . ASP A 1 98 ? 29.873 -18.759 52.437 1.00 61.44 98 ASP A C 1
ATOM 808 O O . ASP A 1 98 ? 30.297 -18.211 51.418 1.00 61.44 98 ASP A O 1
ATOM 812 N N . ARG A 1 99 ? 28.943 -18.178 53.206 1.00 60.56 99 ARG A N 1
ATOM 813 C CA . ARG A 1 99 ? 28.278 -16.893 52.918 1.00 60.56 99 ARG A CA 1
ATOM 814 C C . ARG A 1 99 ? 28.590 -15.833 53.972 1.00 60.56 99 ARG A C 1
ATOM 816 O O . ARG A 1 99 ? 28.863 -16.142 55.131 1.00 60.56 99 ARG A O 1
ATOM 823 N N . TRP A 1 100 ? 28.510 -14.570 53.557 1.00 68.31 100 TRP A N 1
ATOM 824 C CA . TRP A 1 100 ? 28.590 -13.412 54.446 1.00 68.31 100 TRP A CA 1
ATOM 825 C C . TRP A 1 100 ? 27.212 -13.068 55.022 1.00 68.31 100 TRP A C 1
ATOM 827 O O . TRP A 1 100 ? 26.235 -12.968 54.285 1.00 68.31 100 TRP A O 1
ATOM 837 N N . LEU A 1 101 ? 27.156 -12.863 56.336 1.00 67.81 101 LEU A N 1
ATOM 838 C CA . LEU A 1 101 ? 26.003 -12.400 57.099 1.00 67.81 101 LEU A CA 1
ATOM 839 C C . LEU A 1 101 ? 26.312 -11.009 57.663 1.00 67.81 101 LEU A C 1
ATOM 841 O O . LEU A 1 101 ? 27.305 -10.816 58.374 1.00 67.81 101 LEU A O 1
ATOM 845 N N . HIS A 1 102 ? 25.459 -10.040 57.336 1.00 71.12 102 HIS A N 1
ATOM 846 C CA . HIS A 1 102 ? 25.522 -8.676 57.855 1.00 71.12 102 HIS A CA 1
ATOM 847 C C . HIS A 1 102 ? 24.155 -7.990 57.781 1.00 71.12 102 HIS A C 1
ATOM 849 O O . HIS A 1 102 ? 23.266 -8.420 57.052 1.00 71.12 102 HIS A O 1
ATOM 855 N N . SER A 1 103 ? 24.004 -6.898 58.522 1.00 59.41 103 SER A N 1
ATOM 856 C CA . SER A 1 103 ? 22.768 -6.113 58.636 1.00 59.41 103 SER A CA 1
ATOM 857 C C . SER A 1 103 ? 22.313 -5.440 57.340 1.00 59.41 103 SER A C 1
ATOM 859 O O . SER A 1 103 ? 21.117 -5.390 57.081 1.00 59.41 103 SER A O 1
ATOM 861 N N . ASP A 1 104 ? 23.250 -4.981 56.504 1.00 52.97 104 ASP A N 1
ATOM 862 C CA . ASP A 1 104 ? 22.944 -4.362 55.199 1.00 52.97 104 ASP A CA 1
ATOM 863 C C . ASP A 1 104 ? 22.617 -5.395 54.089 1.00 52.97 104 ASP A C 1
ATOM 865 O O . ASP A 1 104 ? 22.572 -5.056 52.910 1.00 52.97 104 ASP A O 1
ATOM 869 N N . GLY A 1 105 ? 22.482 -6.679 54.441 1.00 52.91 105 GLY A N 1
ATOM 870 C CA . GLY A 1 105 ? 22.328 -7.820 53.530 1.00 52.91 105 GLY A CA 1
ATOM 871 C C . GLY A 1 105 ? 21.440 -8.901 54.157 1.00 52.91 105 GLY A C 1
ATOM 872 O O . GLY A 1 105 ? 20.699 -8.600 55.096 1.00 52.91 105 GLY A O 1
ATOM 873 N N . PRO A 1 106 ? 21.457 -10.160 53.677 1.00 48.94 106 PRO A N 1
ATOM 874 C CA . PRO A 1 106 ? 20.639 -11.209 54.274 1.00 48.94 106 PRO A CA 1
ATOM 875 C C . PRO A 1 106 ? 21.141 -11.517 55.695 1.00 48.94 106 PRO A C 1
ATOM 877 O O . PRO A 1 106 ? 22.108 -12.246 55.896 1.00 48.94 106 PRO A O 1
ATOM 880 N N . ALA A 1 107 ? 20.474 -10.952 56.703 1.00 56.97 107 ALA A N 1
ATOM 881 C CA . ALA A 1 107 ? 20.763 -11.194 58.121 1.00 56.97 107 ALA A CA 1
ATOM 882 C C . ALA A 1 107 ? 20.265 -12.571 58.615 1.00 56.97 107 ALA A C 1
ATOM 884 O O . ALA A 1 107 ? 20.380 -12.893 59.801 1.00 56.97 107 ALA A O 1
ATOM 885 N N . GLN A 1 108 ? 19.663 -13.362 57.721 1.00 57.69 108 GLN A N 1
ATOM 886 C CA . GLN A 1 108 ? 19.052 -14.663 57.984 1.00 57.69 108 GLN A CA 1
ATOM 887 C C . GLN A 1 108 ? 19.357 -15.625 56.834 1.00 57.69 108 GLN A C 1
ATOM 889 O O . GLN A 1 108 ? 19.388 -15.211 55.674 1.00 57.69 108 GLN A O 1
ATOM 894 N N . LEU A 1 109 ? 19.572 -16.897 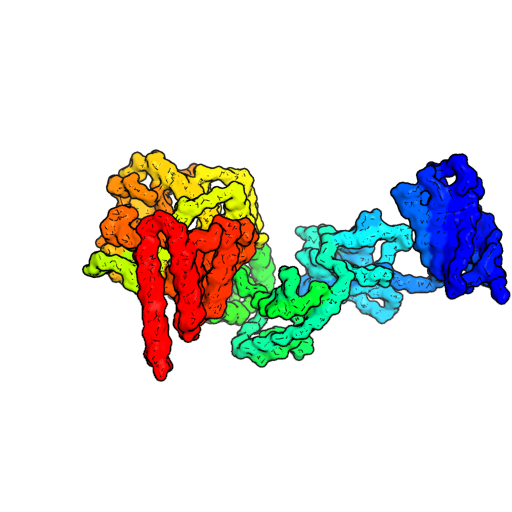57.162 1.00 59.91 109 LEU A N 1
ATOM 895 C CA . LEU A 1 109 ? 19.876 -17.957 56.211 1.00 59.91 109 LEU A CA 1
ATOM 896 C C . LEU A 1 109 ? 19.167 -19.254 56.599 1.00 59.91 109 LEU A C 1
ATOM 898 O O . LEU A 1 109 ? 19.226 -19.682 57.750 1.00 59.91 109 LEU A O 1
ATOM 902 N N . ASP A 1 110 ? 18.571 -19.894 55.600 1.00 52.59 110 ASP A N 1
ATOM 903 C CA . ASP A 1 110 ? 17.915 -21.191 55.702 1.00 52.59 110 ASP A CA 1
ATOM 904 C C . ASP A 1 110 ? 18.728 -22.251 54.967 1.00 52.59 110 ASP A C 1
ATOM 906 O O . ASP A 1 110 ? 18.982 -22.116 53.770 1.00 52.59 110 ASP A O 1
ATOM 910 N N . VAL A 1 111 ? 19.163 -23.294 55.678 1.00 57.41 111 VAL A N 1
ATOM 911 C CA . VAL A 1 111 ? 20.069 -24.317 55.138 1.00 57.41 111 VAL A CA 1
ATOM 912 C C . VAL A 1 111 ? 19.492 -25.708 55.377 1.00 57.41 111 VAL A C 1
ATOM 914 O O . VAL A 1 111 ? 19.281 -26.126 56.514 1.00 57.41 111 VAL A O 1
ATOM 917 N N . LEU A 1 112 ? 19.230 -26.436 54.294 1.00 49.69 112 LEU A N 1
ATOM 918 C CA . LEU A 1 112 ? 18.720 -27.808 54.330 1.00 49.69 112 LEU A CA 1
ATOM 919 C C . LEU A 1 112 ? 19.853 -28.810 54.604 1.00 49.69 112 LEU A C 1
ATOM 921 O O . LEU A 1 112 ? 21.006 -28.588 54.229 1.00 49.69 112 LEU A O 1
ATOM 925 N N . VAL A 1 113 ? 19.525 -29.916 55.270 1.00 53.22 113 VAL A N 1
ATOM 926 C CA . VAL A 1 113 ? 20.479 -30.969 55.656 1.00 53.22 113 VAL A CA 1
ATOM 927 C C . VAL A 1 113 ? 21.048 -31.689 54.435 1.00 53.22 113 VAL A C 1
ATOM 929 O O . VAL A 1 113 ? 20.306 -32.295 53.668 1.00 53.22 113 VAL A O 1
ATOM 932 N N . ASN A 1 114 ? 22.378 -31.705 54.297 1.00 44.25 114 ASN A N 1
ATOM 933 C CA . ASN A 1 114 ? 23.067 -32.650 53.415 1.00 44.25 114 ASN A CA 1
ATOM 934 C C . ASN A 1 114 ? 23.226 -33.985 54.158 1.00 44.25 114 ASN A C 1
ATOM 936 O O . ASN A 1 114 ? 24.105 -34.118 55.011 1.00 44.25 114 ASN A O 1
ATOM 940 N N . GLN A 1 115 ? 22.419 -34.992 53.824 1.00 38.03 115 GLN A N 1
ATOM 941 C CA . GLN A 1 115 ? 22.815 -36.380 54.069 1.00 38.03 115 GLN A CA 1
ATOM 942 C C . GLN A 1 115 ? 23.817 -36.782 52.971 1.00 38.03 115 GLN A C 1
ATOM 944 O O . GLN A 1 115 ? 23.586 -36.527 51.790 1.00 38.03 115 GLN A O 1
ATOM 949 N N . GLY A 1 116 ? 24.981 -37.318 53.354 1.00 36.84 116 GLY A N 1
ATOM 950 C CA . GLY A 1 116 ? 26.017 -37.739 52.402 1.00 36.84 116 GLY A CA 1
ATOM 951 C C . GLY A 1 116 ? 25.612 -38.945 51.538 1.00 36.84 116 GLY A C 1
ATOM 952 O O . GLY A 1 116 ? 24.530 -39.500 51.699 1.00 36.84 116 GLY A O 1
ATOM 953 N N . PRO A 1 117 ? 26.539 -39.409 50.683 1.00 34.72 117 PRO A N 1
ATOM 954 C CA . PRO A 1 117 ? 26.509 -39.139 49.251 1.00 34.72 117 PRO A CA 1
ATOM 955 C C . PRO A 1 117 ? 25.279 -39.779 48.590 1.00 34.72 117 PRO A C 1
ATOM 957 O O . PRO A 1 117 ? 25.287 -40.952 48.222 1.00 34.72 117 PRO A O 1
ATOM 960 N N . ILE A 1 118 ? 24.230 -38.988 48.417 1.00 33.97 118 ILE A N 1
ATOM 961 C CA . ILE A 1 118 ? 23.143 -39.304 47.496 1.00 33.97 118 ILE A CA 1
ATOM 962 C C . ILE A 1 118 ? 23.438 -38.491 46.233 1.00 33.97 118 ILE A C 1
ATOM 964 O O . ILE A 1 118 ? 23.794 -37.313 46.337 1.00 33.97 118 ILE A O 1
ATOM 968 N N . GLU A 1 119 ? 23.390 -39.136 45.064 1.00 39.38 119 GLU A N 1
ATOM 969 C CA . GLU A 1 119 ? 23.336 -38.465 43.760 1.00 39.38 119 GLU A CA 1
ATOM 970 C C . GLU A 1 119 ? 22.332 -37.315 43.872 1.00 39.38 119 GLU A C 1
ATOM 972 O O . GLU A 1 119 ? 21.140 -37.539 44.057 1.00 39.38 119 GLU A O 1
ATOM 977 N N . LEU A 1 120 ? 22.827 -36.078 43.895 1.00 40.09 120 LEU A N 1
ATOM 978 C CA . LEU A 1 120 ? 21.953 -34.930 44.065 1.00 40.09 120 LEU A CA 1
ATOM 979 C C . LEU A 1 120 ? 21.201 -34.699 42.776 1.00 40.09 120 LEU A C 1
ATOM 981 O O . LEU A 1 120 ? 21.825 -34.576 41.718 1.00 40.09 120 LEU A O 1
ATOM 985 N N . ASP A 1 121 ? 19.887 -34.566 42.908 1.00 45.91 121 ASP A N 1
ATOM 986 C CA . ASP A 1 121 ? 19.062 -34.092 41.818 1.00 45.91 121 ASP A CA 1
ATOM 987 C C . ASP A 1 121 ? 19.650 -32.770 41.289 1.00 45.91 121 ASP A C 1
ATOM 989 O O . ASP A 1 121 ? 20.042 -31.888 42.066 1.00 45.91 121 ASP A O 1
ATOM 993 N N . PRO A 1 122 ? 19.802 -32.645 39.965 1.00 56.03 122 PRO A N 1
ATOM 994 C CA . PRO A 1 122 ? 20.409 -31.476 39.349 1.00 56.03 122 PRO A CA 1
ATOM 995 C C . PRO A 1 122 ? 19.636 -30.213 39.727 1.00 56.03 122 PRO A C 1
ATOM 997 O O . PRO A 1 122 ? 18.410 -30.225 39.731 1.00 56.03 122 PRO A O 1
ATOM 1000 N N . ILE A 1 123 ? 20.333 -29.108 40.015 1.00 64.94 123 ILE A N 1
ATOM 1001 C CA . ILE A 1 123 ? 19.672 -27.828 40.340 1.00 64.94 123 ILE A CA 1
ATOM 1002 C C . ILE A 1 123 ? 18.930 -27.288 39.118 1.00 64.94 123 ILE A C 1
ATOM 1004 O O . ILE A 1 123 ? 17.828 -26.756 39.241 1.00 64.94 123 ILE A O 1
ATOM 1008 N N . TYR A 1 124 ? 19.531 -27.444 37.940 1.00 77.81 124 TYR A N 1
ATOM 1009 C CA . TYR A 1 124 ? 18.964 -27.006 36.680 1.00 77.81 124 TYR A CA 1
ATOM 1010 C C . TYR A 1 124 ? 18.888 -28.148 35.672 1.00 77.81 124 TYR A C 1
ATOM 1012 O O . TYR A 1 124 ? 19.866 -28.865 35.452 1.00 77.81 124 TYR A O 1
ATOM 1020 N N . THR A 1 125 ? 17.746 -28.268 35.007 1.00 79.25 125 THR A N 1
ATOM 1021 C CA . THR A 1 125 ? 17.605 -29.055 33.779 1.00 79.25 125 THR A CA 1
ATOM 1022 C C . THR A 1 125 ? 17.725 -28.111 32.592 1.00 79.25 125 THR A C 1
ATOM 1024 O O . THR A 1 125 ? 16.941 -27.174 32.478 1.00 79.25 125 THR A O 1
ATOM 1027 N N . VAL A 1 126 ? 18.698 -28.340 31.716 1.00 85.12 126 VAL A N 1
ATOM 1028 C CA . VAL A 1 126 ? 18.960 -27.545 30.513 1.00 85.12 126 VAL A CA 1
ATOM 1029 C C . VAL A 1 126 ? 18.646 -28.383 29.282 1.00 85.12 126 VAL A C 1
ATOM 1031 O O . VAL A 1 126 ? 19.226 -29.446 29.098 1.00 85.12 126 VAL A O 1
ATOM 1034 N N . ILE A 1 127 ? 17.750 -27.918 28.420 1.00 85.56 127 ILE A N 1
ATOM 1035 C CA . ILE A 1 127 ? 17.406 -28.586 27.163 1.00 85.56 127 ILE A CA 1
ATOM 1036 C C . ILE A 1 127 ? 17.868 -27.696 26.018 1.00 85.56 127 ILE A C 1
ATOM 1038 O O . ILE A 1 127 ? 17.406 -26.567 25.880 1.00 85.56 127 ILE A O 1
ATOM 1042 N N . VAL A 1 128 ? 18.777 -28.208 25.194 1.00 87.00 128 VAL A N 1
ATOM 1043 C CA . VAL A 1 128 ? 19.268 -27.521 23.997 1.00 87.00 128 VAL A CA 1
ATOM 1044 C C . VAL A 1 128 ? 18.506 -28.042 22.787 1.00 87.00 128 VAL A C 1
ATOM 1046 O O . VAL A 1 128 ? 18.456 -29.252 22.556 1.00 87.00 128 VAL A O 1
ATOM 1049 N N . HIS A 1 129 ? 17.913 -27.133 22.015 1.00 84.06 129 HIS A N 1
ATOM 1050 C CA . HIS A 1 129 ? 17.266 -27.441 20.744 1.00 84.06 129 HIS A CA 1
ATOM 1051 C C . HIS A 1 129 ? 18.220 -27.110 19.597 1.00 84.06 129 HIS A C 1
ATOM 1053 O O . HIS A 1 129 ? 18.522 -25.946 19.323 1.00 84.06 129 HIS A O 1
ATOM 1059 N N . THR A 1 130 ? 18.708 -28.146 18.924 1.00 82.31 130 THR A N 1
ATOM 1060 C CA . THR A 1 130 ? 19.488 -28.004 17.697 1.00 82.31 130 THR A CA 1
ATOM 1061 C C . THR A 1 130 ? 18.522 -27.921 16.523 1.00 82.31 130 THR A C 1
ATOM 1063 O O . THR A 1 130 ? 17.743 -28.848 16.303 1.00 82.31 130 THR A O 1
ATOM 1066 N N . GLY A 1 131 ? 18.573 -26.839 15.743 1.00 64.56 131 GLY A N 1
ATOM 1067 C CA . GLY A 1 131 ? 17.616 -26.670 14.648 1.00 64.56 131 GLY A CA 1
ATOM 1068 C C . GLY A 1 131 ? 17.782 -27.735 13.557 1.00 64.56 131 GLY A C 1
ATOM 1069 O O . GLY A 1 131 ? 18.864 -28.295 13.348 1.00 64.56 131 GLY A O 1
ATOM 1070 N N . SER A 1 132 ? 16.693 -28.019 12.848 1.00 68.75 132 SER A N 1
ATOM 1071 C CA . SER A 1 132 ? 16.584 -29.074 11.824 1.00 68.75 132 SER A CA 1
ATOM 1072 C C . SER A 1 132 ? 17.570 -28.931 10.658 1.00 68.75 132 SER A C 1
ATOM 1074 O O . SER A 1 132 ? 17.949 -29.927 10.042 1.00 68.75 132 SER A O 1
ATOM 1076 N N . ILE A 1 133 ? 18.025 -27.706 10.386 1.00 59.91 133 ILE A N 1
ATOM 1077 C CA . ILE A 1 133 ? 18.979 -27.364 9.321 1.00 59.91 133 ILE A CA 1
ATOM 1078 C C . ILE A 1 133 ? 20.455 -27.406 9.755 1.00 59.91 133 ILE A C 1
ATOM 1080 O O . ILE A 1 133 ? 21.334 -27.227 8.914 1.00 59.91 133 ILE A O 1
ATOM 1084 N N . SER A 1 134 ? 20.737 -27.622 11.045 1.00 66.50 134 SER A N 1
ATOM 1085 C CA . SER A 1 134 ? 22.096 -27.640 11.611 1.00 66.50 134 SER A CA 1
ATOM 1086 C C . SER A 1 134 ? 22.969 -28.755 11.010 1.00 66.50 134 SER A C 1
ATOM 1088 O O . SER A 1 134 ? 22.456 -29.726 10.457 1.00 66.50 134 SER A O 1
ATOM 1090 N N . SER A 1 135 ? 24.297 -28.667 11.140 1.00 71.25 135 SER A N 1
ATOM 1091 C CA . SER A 1 135 ? 25.171 -29.839 10.970 1.00 71.25 135 SER A CA 1
ATOM 1092 C C . SER A 1 135 ? 25.363 -30.541 12.311 1.00 71.25 135 SER A C 1
ATOM 1094 O O . SER A 1 135 ? 25.454 -29.891 13.350 1.00 71.25 135 SER A O 1
ATOM 1096 N N . SER A 1 136 ? 25.497 -31.871 12.301 1.00 72.38 136 SER A N 1
ATOM 1097 C CA . SER A 1 136 ? 25.926 -32.596 13.500 1.00 72.38 136 SER A CA 1
ATOM 1098 C C . SER A 1 136 ? 27.288 -32.071 13.955 1.00 72.38 136 SER A C 1
ATOM 1100 O O . SER A 1 136 ? 28.230 -32.078 13.155 1.00 72.38 136 SER A O 1
ATOM 1102 N N . THR A 1 137 ? 27.415 -31.665 15.215 1.00 69.12 137 THR A N 1
ATOM 1103 C CA . THR A 1 137 ? 28.678 -31.129 15.737 1.00 69.12 137 THR A CA 1
ATOM 1104 C C . THR A 1 137 ? 29.350 -32.088 16.714 1.00 69.12 137 THR A C 1
ATOM 1106 O O . THR A 1 137 ? 28.693 -32.803 17.468 1.00 69.12 137 THR A O 1
ATOM 1109 N N . LYS A 1 138 ? 30.685 -32.116 16.686 1.00 68.50 138 LYS A N 1
ATOM 1110 C CA . LYS A 1 138 ? 31.530 -32.728 17.724 1.00 68.50 138 LYS A CA 1
ATOM 1111 C C . LYS A 1 138 ? 32.271 -31.651 18.528 1.00 68.50 138 LYS A C 1
ATOM 1113 O O . LYS A 1 138 ? 33.235 -31.970 19.222 1.00 68.50 138 LYS A O 1
ATOM 1118 N N . ALA A 1 139 ? 31.899 -30.384 18.359 1.00 69.88 139 ALA A N 1
ATOM 1119 C CA . ALA A 1 139 ? 32.499 -29.262 19.060 1.00 69.88 139 ALA A CA 1
ATOM 1120 C C . ALA A 1 139 ? 32.127 -29.297 20.545 1.00 69.88 139 ALA A C 1
ATOM 1122 O O . ALA A 1 139 ? 31.086 -29.836 20.929 1.00 69.88 139 ALA A O 1
ATOM 1123 N N . SER A 1 140 ? 32.984 -28.712 21.381 1.00 78.00 140 SER A N 1
ATOM 1124 C CA . SER A 1 140 ? 32.670 -28.565 22.802 1.00 78.00 140 SER A CA 1
ATOM 1125 C C . SER A 1 140 ? 31.722 -27.386 22.968 1.00 78.00 140 SER A C 1
ATOM 1127 O O . SER A 1 140 ? 32.113 -26.241 22.749 1.00 78.00 140 SER A O 1
ATOM 1129 N N . ILE A 1 141 ? 30.476 -27.669 23.338 1.00 82.94 141 ILE A N 1
ATOM 1130 C CA . ILE A 1 141 ? 29.490 -26.633 23.644 1.00 82.94 141 ILE A CA 1
ATOM 1131 C C . ILE A 1 141 ? 29.614 -26.273 25.119 1.00 82.94 141 ILE A C 1
ATOM 1133 O O . ILE A 1 141 ? 29.608 -27.162 25.977 1.00 82.94 141 ILE A O 1
ATOM 1137 N N . ARG A 1 142 ? 29.723 -24.975 25.417 1.00 85.06 142 ARG A N 1
ATOM 1138 C CA . ARG A 1 142 ? 29.709 -24.466 26.791 1.00 85.06 142 ARG A CA 1
ATOM 1139 C C . ARG A 1 142 ? 28.500 -23.594 27.059 1.00 85.06 142 ARG A C 1
ATOM 1141 O O . ARG A 1 142 ? 27.936 -22.985 26.156 1.00 85.06 142 ARG A O 1
ATOM 1148 N N . PHE A 1 143 ? 28.131 -23.522 28.326 1.00 84.62 143 PHE A N 1
ATOM 1149 C CA . PHE A 1 143 ? 26.915 -22.868 28.769 1.00 84.62 143 PHE A CA 1
ATOM 1150 C C . PHE A 1 143 ? 27.105 -22.245 30.151 1.00 84.62 143 PHE A C 1
ATOM 1152 O O . PHE A 1 143 ? 27.662 -22.895 31.030 1.00 84.62 143 PHE A O 1
ATOM 1159 N N . ALA A 1 144 ? 26.648 -21.015 30.374 1.00 83.56 144 ALA A N 1
ATOM 1160 C CA . ALA A 1 144 ? 26.677 -20.359 31.682 1.00 83.56 144 ALA A CA 1
ATOM 1161 C C . ALA A 1 144 ? 25.354 -19.647 31.960 1.00 83.56 144 ALA A C 1
ATOM 1163 O O . ALA A 1 144 ? 24.737 -19.066 31.068 1.00 83.56 144 ALA A O 1
ATOM 1164 N N . LEU A 1 145 ? 24.949 -19.686 33.225 1.00 84.12 145 LEU A N 1
ATOM 1165 C CA . LEU A 1 145 ? 23.736 -19.073 33.742 1.00 84.12 145 LEU A CA 1
ATOM 1166 C C . LEU A 1 145 ? 24.067 -17.712 34.349 1.00 84.12 145 LEU A C 1
ATOM 1168 O O . LEU A 1 145 ? 24.970 -17.610 35.182 1.00 84.12 145 LEU A O 1
ATOM 1172 N N . ILE A 1 146 ? 23.315 -16.682 33.983 1.00 82.38 146 ILE A N 1
ATOM 1173 C CA . ILE A 1 146 ? 23.447 -15.339 34.547 1.00 82.38 146 ILE A CA 1
ATOM 1174 C C . ILE A 1 146 ? 22.117 -14.977 35.197 1.00 82.38 146 ILE A C 1
ATOM 1176 O O . ILE A 1 146 ? 21.068 -14.990 34.552 1.00 82.38 146 ILE A O 1
ATOM 1180 N N . GLY A 1 147 ? 22.150 -14.649 36.484 1.00 77.62 147 GLY A N 1
ATOM 1181 C CA . GLY A 1 147 ? 20.969 -14.185 37.196 1.00 77.62 147 GLY A CA 1
ATOM 1182 C C . GLY A 1 147 ? 21.219 -12.916 37.992 1.00 77.62 147 GLY A C 1
ATOM 1183 O O . GLY A 1 147 ? 22.297 -12.325 37.956 1.00 77.62 147 GLY A O 1
ATOM 1184 N N . THR A 1 148 ? 20.182 -12.471 38.694 1.00 68.00 148 THR A N 1
ATOM 1185 C CA . THR A 1 148 ? 20.132 -11.158 39.353 1.00 68.00 148 THR A CA 1
ATOM 1186 C C . THR A 1 148 ? 21.205 -10.940 40.418 1.00 68.00 148 THR A C 1
ATOM 1188 O O . THR A 1 148 ? 21.521 -9.794 40.725 1.00 68.00 148 THR A O 1
ATOM 1191 N N . THR A 1 149 ? 21.725 -12.004 41.036 1.00 56.50 149 THR A N 1
ATOM 1192 C CA . THR A 1 149 ? 22.661 -11.898 42.171 1.00 56.50 149 THR A CA 1
ATOM 1193 C C . THR A 1 149 ? 24.078 -12.344 41.834 1.00 56.50 149 THR A C 1
ATOM 1195 O O . THR A 1 149 ? 25.021 -11.877 42.472 1.00 56.50 149 THR A O 1
ATOM 1198 N N . SER A 1 150 ? 24.256 -13.240 40.861 1.00 66.69 150 SER A N 1
ATOM 1199 C CA . SER A 1 150 ? 25.573 -13.702 40.412 1.00 66.69 150 SER A CA 1
ATOM 1200 C C . SER A 1 150 ? 25.494 -14.450 39.072 1.00 66.69 150 SER A C 1
ATOM 1202 O O . SER A 1 150 ? 24.419 -14.629 38.500 1.00 66.69 150 SER A O 1
ATOM 1204 N N . SER A 1 151 ? 26.643 -14.899 38.562 1.00 73.19 151 SER A N 1
ATOM 1205 C CA . SER A 1 151 ? 26.745 -15.731 37.356 1.00 73.19 151 SER A CA 1
ATOM 1206 C C . SER A 1 151 ? 27.445 -17.050 37.672 1.00 73.19 151 SER A C 1
ATOM 1208 O O . SER A 1 151 ? 28.337 -17.104 38.522 1.00 73.19 151 SER A O 1
ATOM 1210 N N . SER A 1 152 ? 27.066 -18.120 36.977 1.00 74.00 152 SER A N 1
ATOM 1211 C CA . SER A 1 152 ? 27.763 -19.400 37.066 1.00 74.00 152 SER A CA 1
ATOM 1212 C C . SER A 1 152 ? 29.081 -19.371 36.294 1.00 74.00 152 SER A C 1
ATOM 1214 O O . SER A 1 152 ? 29.257 -18.611 35.342 1.00 74.00 152 SER A O 1
ATOM 1216 N N . LEU A 1 153 ? 29.991 -20.282 36.643 1.00 67.00 153 LEU A N 1
ATOM 1217 C CA . LEU A 1 153 ? 31.077 -20.646 35.734 1.00 67.00 153 LEU A CA 1
ATOM 1218 C C . LEU A 1 153 ? 30.510 -21.394 34.507 1.00 67.00 153 LEU A C 1
ATOM 1220 O O . LEU A 1 153 ? 29.459 -22.032 34.635 1.00 67.00 153 LEU A O 1
ATOM 1224 N N . PRO A 1 154 ? 31.176 -21.342 33.338 1.00 75.31 154 PRO A N 1
ATOM 1225 C CA . PRO A 1 154 ? 30.747 -22.088 32.159 1.00 75.31 154 PRO A CA 1
ATOM 1226 C C . PRO A 1 154 ? 30.860 -23.606 32.353 1.00 75.31 154 PRO A C 1
ATOM 1228 O O . PRO A 1 154 ? 31.915 -24.124 32.719 1.00 75.31 154 PRO A O 1
ATOM 1231 N N . PHE A 1 155 ? 29.782 -24.324 32.054 1.00 75.88 155 PHE A N 1
ATOM 1232 C CA . PHE A 1 155 ? 29.704 -25.782 32.003 1.00 75.88 155 PHE A CA 1
ATOM 1233 C C . PHE A 1 155 ? 29.968 -26.269 30.587 1.00 75.88 155 PHE A C 1
ATOM 1235 O O . PHE A 1 155 ? 29.517 -25.638 29.639 1.00 75.88 155 PHE A O 1
ATOM 1242 N N . VAL A 1 156 ? 30.634 -27.411 30.436 1.00 81.06 156 VAL A N 1
ATOM 1243 C CA . VAL A 1 156 ? 30.750 -28.095 29.141 1.00 81.06 156 VAL A CA 1
ATOM 1244 C C . VAL A 1 156 ? 29.612 -29.104 29.028 1.00 81.06 156 VAL A C 1
ATOM 1246 O O . VAL A 1 156 ? 29.514 -30.003 29.862 1.00 81.06 156 VAL A O 1
ATOM 1249 N N . LEU A 1 157 ? 28.768 -28.969 28.006 1.00 80.94 157 LEU A N 1
ATOM 1250 C CA . LEU A 1 157 ? 27.643 -29.867 27.760 1.00 80.94 157 LEU A CA 1
ATOM 1251 C C . LEU A 1 157 ? 28.139 -31.146 27.079 1.00 80.94 157 LEU A C 1
ATOM 1253 O O . LEU A 1 157 ? 28.506 -31.157 25.904 1.00 80.94 157 LEU A O 1
ATOM 1257 N N . ASN A 1 158 ? 28.192 -32.230 27.842 1.00 73.06 158 ASN A N 1
ATOM 1258 C CA . ASN A 1 158 ? 28.708 -33.527 27.417 1.00 73.06 158 ASN A CA 1
ATOM 1259 C C . ASN A 1 158 ? 27.928 -34.692 28.063 1.00 73.06 158 ASN A C 1
ATOM 1261 O O . ASN A 1 158 ? 26.948 -34.495 28.785 1.00 73.06 158 ASN A O 1
ATOM 1265 N N . THR A 1 159 ? 28.402 -35.922 27.846 1.00 55.72 159 THR A N 1
ATOM 1266 C CA . THR A 1 159 ? 27.829 -37.149 28.428 1.00 55.72 159 THR A CA 1
ATOM 1267 C C . THR A 1 159 ? 27.717 -37.109 29.954 1.00 55.72 159 THR A C 1
ATOM 1269 O O . THR A 1 159 ? 26.752 -37.638 30.492 1.00 55.72 159 THR A O 1
ATOM 1272 N N . THR A 1 160 ? 28.661 -36.473 30.660 1.00 55.06 160 THR A N 1
ATOM 1273 C CA . THR A 1 160 ? 28.644 -36.382 32.133 1.00 55.06 160 THR A CA 1
ATOM 1274 C C . THR A 1 160 ? 27.596 -35.408 32.658 1.00 55.06 160 THR A C 1
ATOM 1276 O O . THR A 1 160 ? 27.056 -35.623 33.735 1.00 55.06 160 THR A O 1
ATOM 1279 N N . THR A 1 161 ? 27.247 -34.383 31.879 1.00 54.53 161 THR A N 1
ATOM 1280 C CA . THR A 1 161 ? 26.117 -33.495 32.183 1.00 54.53 161 THR A CA 1
ATOM 1281 C C . THR A 1 161 ? 24.781 -34.045 31.686 1.00 54.53 161 THR A C 1
ATOM 1283 O O . THR A 1 161 ? 23.761 -33.478 32.015 1.00 54.53 161 THR A O 1
ATOM 1286 N N . ALA A 1 162 ? 24.732 -35.119 30.895 1.00 49.94 162 ALA A N 1
ATOM 1287 C CA . ALA A 1 162 ? 23.484 -35.643 30.322 1.00 49.94 162 ALA A CA 1
ATOM 1288 C C . ALA A 1 162 ? 22.818 -36.756 31.160 1.00 49.94 162 ALA A C 1
ATOM 1290 O O . ALA A 1 162 ? 21.710 -37.184 30.841 1.00 49.94 162 ALA A O 1
ATOM 1291 N N . SER A 1 163 ? 23.470 -37.251 32.218 1.00 50.75 163 SER A N 1
ATOM 1292 C CA . SER A 1 163 ? 22.993 -38.391 33.011 1.00 50.75 163 SER A CA 1
ATOM 1293 C C . SER A 1 163 ? 22.710 -38.023 34.467 1.00 50.75 163 SER A C 1
ATOM 1295 O O . SER A 1 163 ? 23.621 -37.592 35.167 1.00 50.75 163 SER A O 1
ATOM 1297 N N . SER A 1 164 ? 21.498 -38.306 34.950 1.00 46.56 164 SER A N 1
ATOM 1298 C CA . SER A 1 164 ? 21.242 -38.512 36.384 1.00 46.56 164 SER A CA 1
ATOM 1299 C C . SER A 1 164 ? 21.598 -39.939 36.844 1.00 46.56 164 SER A C 1
ATOM 1301 O O . SER A 1 164 ? 21.826 -40.138 38.026 1.00 46.56 164 SER A O 1
ATOM 1303 N N . GLN A 1 165 ? 21.722 -40.907 35.916 1.00 41.69 165 GLN A N 1
ATOM 1304 C CA . GLN A 1 165 ? 22.287 -42.258 36.107 1.00 41.69 165 GLN A CA 1
ATOM 1305 C C . GLN A 1 165 ? 22.958 -42.763 34.803 1.00 41.69 165 GLN A C 1
ATOM 1307 O O . GLN A 1 165 ? 22.436 -42.505 33.712 1.00 41.69 165 GLN A O 1
ATOM 1312 N N . PRO A 1 166 ? 24.092 -43.494 34.852 1.00 38.22 166 PRO A N 1
ATOM 1313 C CA . PRO A 1 166 ? 24.901 -43.846 33.678 1.00 38.22 166 PRO A CA 1
ATOM 1314 C C . PRO A 1 166 ? 24.362 -45.077 32.925 1.00 38.22 166 PRO A C 1
ATOM 1316 O O . PRO A 1 166 ? 25.023 -46.111 32.854 1.00 38.22 166 PRO A O 1
ATOM 1319 N N . THR A 1 167 ? 23.156 -44.999 32.354 1.00 39.97 167 THR A N 1
ATOM 1320 C CA . THR A 1 167 ? 22.570 -46.119 31.582 1.00 39.97 167 THR A CA 1
ATOM 1321 C C . THR A 1 167 ? 22.062 -45.762 30.185 1.00 39.97 167 THR A C 1
ATOM 1323 O O . THR A 1 167 ? 21.602 -46.655 29.477 1.00 39.97 167 THR A O 1
ATOM 1326 N N . SER A 1 168 ? 22.225 -44.522 29.704 1.00 40.88 168 SER A N 1
ATOM 1327 C CA . SER A 1 168 ? 21.969 -44.205 28.289 1.00 40.88 168 SER A CA 1
ATOM 1328 C C . SER A 1 168 ? 23.269 -43.943 27.520 1.00 40.88 168 SER A C 1
ATOM 1330 O O . SER A 1 168 ? 24.000 -42.985 27.755 1.00 40.88 168 SER A O 1
ATOM 1332 N N . SER A 1 169 ? 23.575 -44.828 26.574 1.00 46.53 169 SER A N 1
ATOM 1333 C CA . SER A 1 169 ? 24.738 -44.769 25.682 1.00 46.53 169 SER A CA 1
ATOM 1334 C C . SER A 1 169 ? 24.548 -43.760 24.537 1.00 46.53 169 SER A C 1
ATOM 1336 O O . SER A 1 169 ? 24.825 -44.076 23.377 1.00 46.53 169 SER A O 1
ATOM 1338 N N . LYS A 1 170 ? 24.011 -42.565 24.809 1.00 51.19 170 LYS A N 1
ATOM 1339 C CA . LYS A 1 170 ? 23.841 -41.536 23.774 1.00 51.19 170 LYS A CA 1
ATOM 1340 C C . LYS A 1 170 ? 25.179 -40.807 23.604 1.00 51.19 170 LYS A C 1
ATOM 1342 O O . LYS A 1 170 ? 25.517 -39.917 24.371 1.00 51.19 170 LYS A O 1
ATOM 1347 N N . THR A 1 171 ? 25.980 -41.230 22.628 1.00 54.25 171 THR A N 1
ATOM 1348 C CA . THR A 1 171 ? 27.297 -40.624 22.332 1.00 54.25 171 THR A CA 1
ATOM 1349 C C . THR A 1 171 ? 27.224 -39.484 21.312 1.00 54.25 171 THR A C 1
ATOM 1351 O O . THR A 1 171 ? 28.223 -38.807 21.088 1.00 54.25 171 THR A O 1
ATOM 1354 N N . ASN A 1 172 ? 26.058 -39.277 20.689 1.00 66.81 172 ASN A N 1
ATOM 1355 C CA . ASN A 1 172 ? 25.842 -38.312 19.610 1.00 66.81 172 ASN A CA 1
ATOM 1356 C C . ASN A 1 172 ? 24.806 -37.264 20.040 1.00 66.81 172 ASN A C 1
ATOM 1358 O O . ASN A 1 172 ? 23.618 -37.410 19.747 1.00 66.81 172 ASN A O 1
ATOM 1362 N N . PHE A 1 173 ? 25.256 -36.233 20.751 1.00 75.81 173 PHE A N 1
ATOM 1363 C CA . PHE A 1 173 ? 24.460 -35.034 21.026 1.00 75.81 173 PHE A CA 1
ATOM 1364 C C . PHE A 1 173 ? 24.479 -34.086 19.818 1.00 75.81 173 PHE A C 1
ATOM 1366 O O . PHE A 1 173 ? 25.299 -34.256 18.908 1.00 75.81 173 PHE A O 1
ATOM 1373 N N . PHE A 1 174 ? 23.581 -33.102 19.814 1.00 83.38 174 PHE A N 1
ATOM 1374 C CA . PHE A 1 174 ? 23.577 -31.965 18.891 1.00 83.38 174 PHE A CA 1
ATOM 1375 C C . PHE A 1 174 ? 23.431 -32.379 17.421 1.00 83.38 174 PHE A C 1
ATOM 1377 O O . PHE A 1 174 ? 24.192 -31.959 16.543 1.00 83.38 174 PHE A O 1
ATOM 1384 N N . GLN A 1 175 ? 22.476 -33.272 17.162 1.00 82.81 175 GLN A N 1
ATOM 1385 C CA . GLN A 1 175 ? 22.102 -33.689 15.814 1.00 82.81 175 GLN A CA 1
ATOM 1386 C C . GLN A 1 175 ? 21.067 -32.718 15.229 1.00 82.81 175 GLN A C 1
ATOM 1388 O O . GLN A 1 175 ? 20.337 -32.070 15.974 1.00 82.81 175 GLN A O 1
ATOM 1393 N N . PRO A 1 176 ? 20.953 -32.610 13.899 1.00 77.06 176 PRO A N 1
ATOM 1394 C CA . PRO A 1 176 ? 19.978 -31.709 13.292 1.00 77.06 176 PRO A CA 1
ATOM 1395 C C . PRO A 1 176 ? 18.553 -32.072 13.741 1.00 77.06 176 PRO A C 1
ATOM 1397 O O . PRO A 1 176 ? 18.131 -33.221 13.598 1.00 77.06 176 PRO A O 1
ATOM 1400 N N . GLY A 1 177 ? 17.834 -31.109 14.320 1.00 70.62 177 GLY A N 1
ATOM 1401 C CA . GLY A 1 177 ? 16.479 -31.291 14.853 1.00 70.62 177 GLY A CA 1
ATOM 1402 C C . GLY A 1 177 ? 16.403 -32.008 16.207 1.00 70.62 177 GLY A C 1
ATOM 1403 O O . GLY A 1 177 ? 15.307 -32.386 16.625 1.00 70.62 177 GLY A O 1
ATOM 1404 N N . SER A 1 178 ? 17.530 -32.252 16.889 1.00 81.00 178 SER A N 1
ATOM 1405 C CA . SER A 1 178 ? 17.523 -32.926 18.189 1.00 81.00 178 SER A CA 1
ATOM 1406 C C . SER A 1 178 ? 17.209 -31.986 19.347 1.00 81.00 178 SER A C 1
ATOM 1408 O O . SER A 1 178 ? 17.520 -30.795 19.342 1.00 81.00 178 SER A O 1
ATOM 1410 N N . LYS A 1 179 ? 16.623 -32.580 20.389 1.00 81.69 179 LYS A N 1
ATOM 1411 C CA . LYS A 1 179 ? 16.544 -32.005 21.728 1.00 81.69 179 LYS A CA 1
ATOM 1412 C C . LYS A 1 179 ? 17.449 -32.815 22.638 1.00 81.69 179 LYS A C 1
ATOM 1414 O O . LYS A 1 179 ? 17.245 -34.023 22.797 1.00 81.69 179 LYS A O 1
ATOM 1419 N N . ASP A 1 180 ? 18.458 -32.165 23.193 1.00 82.44 180 ASP A N 1
ATOM 1420 C CA . ASP A 1 180 ? 19.429 -32.802 24.073 1.00 82.44 180 ASP A CA 1
ATOM 1421 C C . ASP A 1 180 ? 19.347 -32.185 25.467 1.00 82.44 180 ASP A C 1
ATOM 1423 O O . ASP A 1 180 ? 19.415 -30.968 25.635 1.00 82.44 180 ASP A O 1
ATOM 1427 N N . THR A 1 181 ? 19.138 -33.047 26.461 1.00 81.38 181 THR A N 1
ATOM 1428 C CA . THR A 1 181 ? 18.899 -32.661 27.852 1.00 81.38 181 THR A CA 1
ATOM 1429 C C . THR A 1 181 ? 20.157 -32.859 28.681 1.00 81.38 181 THR A C 1
ATOM 1431 O O . THR A 1 181 ? 20.813 -33.898 28.608 1.00 81.38 181 THR A O 1
ATOM 1434 N N . PHE A 1 182 ? 20.447 -31.859 29.499 1.00 81.75 182 PHE A N 1
ATOM 1435 C CA . PHE A 1 182 ? 21.573 -31.790 30.405 1.00 81.75 182 PHE A CA 1
ATOM 1436 C C . PHE A 1 182 ? 21.091 -31.382 31.799 1.00 81.75 182 PHE A C 1
ATOM 1438 O O . PHE A 1 182 ? 20.087 -30.700 31.976 1.00 81.75 182 PHE A O 1
ATOM 1445 N N . PHE A 1 183 ? 21.828 -31.805 32.803 1.00 75.81 183 PHE A N 1
ATOM 1446 C CA . PHE A 1 183 ? 21.532 -31.748 34.216 1.00 75.81 183 PHE A CA 1
ATOM 1447 C C . PHE A 1 183 ? 22.736 -31.094 34.882 1.00 75.81 183 PHE A C 1
ATOM 1449 O O . PHE A 1 183 ? 23.848 -31.626 34.854 1.00 75.81 183 PHE A O 1
ATOM 1456 N N . ILE A 1 184 ? 22.536 -29.885 35.402 1.00 72.62 184 ILE A N 1
ATOM 1457 C CA . ILE A 1 184 ? 23.624 -29.004 35.816 1.00 72.62 184 ILE A CA 1
ATOM 1458 C C . ILE A 1 184 ? 23.406 -28.545 37.252 1.00 72.62 184 ILE A C 1
ATOM 1460 O O . ILE A 1 184 ? 22.329 -28.088 37.633 1.00 72.62 184 ILE A O 1
ATOM 1464 N N . SER A 1 185 ? 24.483 -28.599 38.029 1.00 64.50 185 SER A N 1
ATOM 1465 C CA . SER A 1 185 ? 24.542 -28.073 39.388 1.00 64.50 185 SER A CA 1
ATOM 1466 C C . SER A 1 185 ? 25.716 -27.097 39.485 1.00 64.50 185 SER A C 1
ATOM 1468 O O . SER A 1 185 ? 26.853 -27.539 39.671 1.00 64.50 185 SER A O 1
ATOM 1470 N N . PRO A 1 186 ? 25.485 -25.775 39.337 1.00 54.25 186 PRO A N 1
ATOM 1471 C CA . PRO A 1 186 ? 26.492 -24.770 39.671 1.00 54.25 186 PRO A CA 1
ATOM 1472 C C . PRO A 1 186 ? 27.000 -25.036 41.085 1.00 54.25 186 PRO A C 1
ATOM 1474 O O . PRO A 1 186 ? 26.198 -25.401 41.942 1.00 54.25 186 PRO A O 1
ATOM 1477 N N . MET A 1 187 ? 28.316 -24.940 41.324 1.00 52.06 187 MET A N 1
ATOM 1478 C CA . MET A 1 187 ? 28.917 -25.290 42.622 1.00 52.06 187 MET A CA 1
ATOM 1479 C C . MET A 1 187 ? 28.055 -24.768 43.782 1.00 52.06 187 MET A C 1
ATOM 1481 O O . MET A 1 187 ? 27.712 -23.587 43.811 1.00 52.06 187 MET A O 1
ATOM 1485 N N . LYS A 1 188 ? 27.708 -25.690 44.694 1.00 44.91 188 LYS A N 1
ATOM 1486 C CA . LYS A 1 188 ? 26.636 -25.677 45.717 1.00 44.91 188 LYS A CA 1
ATOM 1487 C C . LYS A 1 188 ? 26.461 -24.425 46.605 1.00 44.91 188 LYS A C 1
ATOM 1489 O O . LYS A 1 188 ? 25.599 -24.443 47.476 1.00 44.91 188 LYS A O 1
ATOM 1494 N N . SER A 1 189 ? 27.249 -23.367 46.441 1.00 42.22 189 SER A N 1
ATOM 1495 C CA . SER A 1 189 ? 27.258 -22.177 47.300 1.00 42.22 189 SER A CA 1
ATOM 1496 C C . SER A 1 189 ? 26.909 -20.858 46.595 1.00 42.22 189 SER A C 1
ATOM 1498 O O . SER A 1 189 ? 26.825 -19.832 47.270 1.00 42.22 189 SER A O 1
ATOM 1500 N N . ILE A 1 190 ? 26.665 -20.853 45.279 1.00 47.44 190 ILE A N 1
ATOM 1501 C CA . ILE A 1 190 ? 26.376 -19.623 44.524 1.00 47.44 190 ILE A CA 1
ATOM 1502 C C . ILE A 1 190 ? 24.863 -19.453 44.330 1.00 47.44 190 ILE A C 1
ATOM 1504 O O . ILE A 1 190 ? 24.224 -20.211 43.605 1.00 47.44 190 ILE A O 1
ATOM 1508 N N . ASP A 1 191 ? 24.296 -18.431 44.974 1.00 56.03 191 ASP A N 1
ATOM 1509 C CA . ASP A 1 191 ? 22.945 -17.954 44.681 1.00 56.03 191 ASP A CA 1
ATOM 1510 C C . ASP A 1 191 ? 22.965 -17.162 43.376 1.00 56.03 191 ASP A C 1
ATOM 1512 O O . ASP A 1 191 ? 23.459 -16.029 43.333 1.00 56.03 191 ASP A O 1
ATOM 1516 N N . ILE A 1 192 ? 22.474 -17.760 42.297 1.00 60.78 192 ILE A N 1
ATOM 1517 C CA . ILE A 1 192 ? 22.373 -17.085 40.996 1.00 60.78 192 ILE A CA 1
ATOM 1518 C C . ILE A 1 192 ? 21.158 -16.138 40.982 1.00 60.78 192 ILE A C 1
ATOM 1520 O O . ILE A 1 192 ? 21.098 -15.220 40.164 1.00 60.78 192 ILE A O 1
ATOM 1524 N N . GLY A 1 193 ? 20.236 -16.267 41.945 1.00 66.62 193 GLY A N 1
ATOM 1525 C CA . GLY A 1 193 ? 19.014 -15.477 41.978 1.00 66.62 193 GLY A CA 1
ATOM 1526 C C . GLY A 1 193 ? 18.098 -15.848 40.813 1.00 66.62 193 GLY A C 1
ATOM 1527 O O . GLY A 1 193 ? 18.121 -16.979 40.325 1.00 66.62 193 GLY A O 1
ATOM 1528 N N . GLN A 1 194 ? 17.277 -14.906 40.352 1.00 71.69 194 GLN A N 1
ATOM 1529 C CA . GLN A 1 194 ? 16.416 -15.139 39.194 1.00 71.69 194 GLN A CA 1
ATOM 1530 C C . GLN A 1 194 ? 17.247 -15.096 37.907 1.00 71.69 194 GLN A C 1
ATOM 1532 O O . GLN A 1 194 ? 17.982 -14.133 37.688 1.00 71.69 194 GLN A O 1
ATOM 1537 N N . LEU A 1 195 ? 17.114 -16.109 37.045 1.00 78.50 195 LEU A N 1
ATOM 1538 C CA . LEU A 1 195 ? 17.821 -16.133 35.762 1.00 78.50 195 LEU A CA 1
ATOM 1539 C C . LEU A 1 195 ? 17.340 -14.990 34.861 1.00 78.50 195 LEU A C 1
ATOM 1541 O O . LEU A 1 195 ? 16.137 -14.805 34.667 1.00 78.50 195 LEU A O 1
ATOM 1545 N N . CYS A 1 196 ? 18.304 -14.238 34.337 1.00 78.38 196 CYS A N 1
ATOM 1546 C CA . CYS A 1 196 ? 18.094 -13.088 33.462 1.00 78.38 196 CYS A CA 1
ATOM 1547 C C . CYS A 1 196 ? 18.627 -13.372 32.061 1.00 78.38 196 CYS A C 1
ATOM 1549 O O . CYS A 1 196 ? 17.916 -13.131 31.092 1.00 78.38 196 CYS A O 1
ATOM 1551 N N . ASP A 1 197 ? 19.826 -13.949 31.964 1.00 83.94 197 ASP A N 1
ATOM 1552 C CA . ASP A 1 197 ? 20.512 -14.212 30.702 1.00 83.94 197 ASP A CA 1
ATOM 1553 C C . ASP A 1 197 ? 21.207 -15.580 30.717 1.00 83.94 197 ASP A C 1
ATOM 1555 O O . ASP A 1 197 ? 21.479 -16.171 31.769 1.00 83.94 197 ASP A O 1
ATOM 1559 N N . VAL A 1 198 ? 21.549 -16.069 29.528 1.00 87.44 198 VAL A N 1
ATOM 1560 C CA . VAL A 1 198 ? 22.453 -17.208 29.338 1.00 87.44 198 VAL A CA 1
ATOM 1561 C C . VAL A 1 198 ? 23.583 -16.834 28.402 1.00 87.44 198 VAL A C 1
ATOM 1563 O O . VAL A 1 198 ? 23.369 -16.156 27.399 1.00 87.44 198 VAL A O 1
ATOM 1566 N N . GLN A 1 199 ? 24.782 -17.322 28.703 1.00 85.56 199 GLN A N 1
ATOM 1567 C CA . GLN A 1 199 ? 25.885 -17.313 27.751 1.00 85.56 199 GLN A CA 1
ATOM 1568 C C . GLN A 1 199 ? 26.062 -18.705 27.159 1.00 85.56 199 GLN A C 1
ATOM 1570 O O . GLN A 1 199 ? 26.107 -19.706 27.879 1.00 85.56 199 GLN A O 1
ATOM 1575 N N . PHE A 1 200 ? 26.161 -18.758 25.836 1.00 88.06 200 PHE A N 1
ATOM 1576 C CA . PHE A 1 200 ? 26.283 -19.986 25.064 1.00 88.06 200 PHE A CA 1
ATOM 1577 C C . PHE A 1 200 ? 27.524 -19.899 24.179 1.00 88.06 200 PHE A C 1
ATOM 1579 O O . PHE A 1 200 ? 27.701 -18.913 23.466 1.00 88.06 200 PHE A O 1
ATOM 1586 N N . TRP A 1 201 ? 28.375 -20.924 24.222 1.00 84.69 201 TRP A N 1
ATOM 1587 C CA . TRP A 1 201 ? 29.627 -20.994 23.468 1.00 84.69 201 TRP A CA 1
ATOM 1588 C C . TRP A 1 201 ? 29.730 -22.278 22.661 1.00 84.69 201 TRP A C 1
ATOM 1590 O O . TRP A 1 201 ? 29.298 -23.341 23.110 1.00 84.69 201 TRP A O 1
ATOM 1600 N N . CYS A 1 202 ? 30.420 -22.201 21.530 1.00 82.19 202 CYS A N 1
ATOM 1601 C CA . CYS A 1 202 ? 30.802 -23.354 20.730 1.00 82.19 202 CYS A CA 1
ATOM 1602 C C . CYS A 1 202 ? 32.291 -23.260 20.367 1.00 82.19 202 CYS A C 1
ATOM 1604 O O . CYS A 1 202 ? 32.688 -22.421 19.560 1.00 82.19 202 CYS A O 1
ATOM 1606 N N . ASP A 1 203 ? 33.121 -24.129 20.951 1.00 74.88 203 ASP A N 1
ATOM 1607 C CA . ASP A 1 203 ? 34.562 -24.153 20.683 1.00 74.88 203 ASP A CA 1
ATOM 1608 C C . ASP A 1 203 ? 34.839 -24.912 19.371 1.00 74.88 203 ASP A C 1
ATOM 1610 O O . ASP A 1 203 ? 35.056 -26.131 19.364 1.00 74.88 203 ASP A O 1
ATOM 1614 N N . THR A 1 204 ? 34.809 -24.214 18.234 1.00 61.75 204 THR A N 1
ATOM 1615 C CA . THR A 1 204 ? 35.094 -24.795 16.911 1.00 61.75 204 THR A CA 1
ATOM 1616 C C . THR A 1 204 ? 36.469 -24.380 16.410 1.00 61.75 204 THR A C 1
ATOM 1618 O O . THR A 1 204 ? 36.659 -23.217 16.072 1.00 61.75 204 THR A O 1
ATOM 1621 N N . MET A 1 205 ? 37.404 -25.328 16.288 1.00 53.41 205 MET A N 1
ATOM 1622 C CA . MET A 1 205 ? 38.691 -25.057 15.627 1.00 53.41 205 MET A CA 1
ATOM 1623 C C . MET A 1 205 ? 38.796 -25.625 14.204 1.00 53.41 205 MET A C 1
ATOM 1625 O O . MET A 1 205 ? 39.621 -25.116 13.472 1.00 53.41 205 MET A O 1
ATOM 1629 N N . ASP A 1 206 ? 37.959 -26.591 13.781 1.00 51.31 206 ASP A N 1
ATOM 1630 C CA . ASP A 1 206 ? 38.017 -27.196 12.424 1.00 51.31 206 ASP A CA 1
ATOM 1631 C C . ASP A 1 206 ? 36.741 -28.016 12.051 1.00 51.31 206 ASP A C 1
ATOM 1633 O O . ASP A 1 206 ? 36.825 -29.156 11.587 1.00 51.31 206 ASP A O 1
ATOM 1637 N N . GLN A 1 207 ? 35.519 -27.517 12.307 1.00 59.59 207 GLN A N 1
ATOM 1638 C CA . GLN A 1 207 ? 34.269 -28.290 12.093 1.00 59.59 207 GLN A CA 1
ATOM 1639 C C . GLN A 1 207 ? 33.178 -27.538 11.307 1.00 59.59 207 GLN A C 1
ATOM 1641 O O . GLN A 1 207 ? 33.230 -26.319 11.162 1.00 59.59 207 GLN A O 1
ATOM 1646 N N . LEU A 1 208 ? 32.197 -28.294 10.781 1.00 60.50 208 LEU A N 1
ATOM 1647 C CA . LEU A 1 208 ? 31.010 -27.776 10.082 1.00 60.50 208 LEU A CA 1
ATOM 1648 C C . LEU A 1 208 ? 30.181 -26.834 10.989 1.00 60.50 208 LEU A C 1
ATOM 1650 O O . LEU A 1 208 ? 30.152 -27.063 12.199 1.00 60.50 208 LEU A O 1
ATOM 1654 N N . PRO A 1 209 ? 29.472 -25.832 10.428 1.00 70.94 209 PRO A N 1
ATOM 1655 C CA . PRO A 1 209 ? 28.685 -24.878 11.211 1.00 70.94 209 PRO A CA 1
ATOM 1656 C C . PRO A 1 209 ? 27.563 -25.547 12.018 1.00 70.94 209 PRO A C 1
ATOM 1658 O O . PRO A 1 209 ? 26.836 -26.398 11.497 1.00 70.94 209 PRO A O 1
ATOM 1661 N N . TYR A 1 210 ? 27.402 -25.130 13.272 1.00 81.44 210 TYR A N 1
ATOM 1662 C CA . TYR A 1 210 ? 26.388 -25.619 14.207 1.00 81.44 210 TYR A CA 1
ATOM 1663 C C . TYR A 1 210 ? 25.320 -24.550 14.454 1.00 81.44 210 TYR A C 1
ATOM 1665 O O . TYR A 1 210 ? 25.661 -23.420 14.782 1.00 81.44 210 TYR A O 1
ATOM 1673 N N . TYR A 1 211 ? 24.041 -24.900 14.330 1.00 79.88 211 TYR A N 1
ATOM 1674 C CA . TYR A 1 211 ? 22.908 -24.011 14.593 1.00 79.88 211 TYR A CA 1
ATOM 1675 C C . TYR A 1 211 ? 22.150 -24.406 15.865 1.00 79.88 211 TYR A C 1
ATOM 1677 O O . TYR A 1 211 ? 21.685 -25.544 15.994 1.00 79.88 211 TYR A O 1
ATOM 1685 N N . CYS A 1 212 ? 21.993 -23.447 16.779 1.00 78.81 212 CYS A N 1
ATOM 1686 C CA . CYS A 1 212 ? 21.195 -23.582 17.997 1.00 78.81 212 CYS A CA 1
ATOM 1687 C C . CYS A 1 212 ? 19.924 -22.731 17.871 1.00 78.81 212 CYS A C 1
ATOM 1689 O O . CYS A 1 212 ? 20.014 -21.528 17.629 1.00 78.81 212 CYS A O 1
ATOM 1691 N N . GLU A 1 213 ? 18.756 -23.350 18.037 1.00 74.81 213 GLU A N 1
ATOM 1692 C CA . GLU A 1 213 ? 17.447 -22.692 17.926 1.00 74.81 213 GLU A CA 1
ATOM 1693 C C . GLU A 1 213 ? 17.060 -22.041 19.261 1.00 74.81 213 GLU A C 1
ATOM 1695 O O . GLU A 1 213 ? 16.844 -20.833 19.354 1.00 74.81 213 GLU A O 1
ATOM 1700 N N . SER A 1 214 ? 17.062 -22.819 20.344 1.00 81.62 214 SER A N 1
ATOM 1701 C CA . SER A 1 214 ? 16.681 -22.334 21.672 1.00 81.62 214 SER A CA 1
ATOM 1702 C C . SER A 1 214 ? 17.278 -23.171 22.798 1.00 81.62 214 SER A C 1
ATOM 1704 O O . SER A 1 214 ? 17.665 -24.325 22.597 1.00 81.62 214 SER A O 1
ATOM 1706 N N . VAL A 1 215 ? 17.270 -22.613 24.007 1.00 85.19 215 VAL A N 1
ATOM 1707 C CA . VAL A 1 215 ? 17.629 -23.308 25.245 1.00 85.19 215 VAL A CA 1
ATOM 1708 C C . VAL A 1 215 ? 16.518 -23.126 26.284 1.00 85.19 215 VAL A C 1
ATOM 1710 O O . VAL A 1 215 ? 16.129 -22.002 26.593 1.00 85.19 215 VAL A O 1
ATOM 1713 N N . GLU A 1 216 ? 16.015 -24.228 26.842 1.00 87.50 216 GLU A N 1
ATOM 1714 C CA . GLU A 1 216 ? 15.123 -24.231 28.013 1.00 87.50 216 GLU A CA 1
ATOM 1715 C C . GLU A 1 216 ? 15.949 -24.528 29.264 1.00 87.50 216 GLU A C 1
ATOM 1717 O O . GLU A 1 216 ? 16.762 -25.449 29.274 1.00 87.50 216 GLU A O 1
ATOM 1722 N N . VAL A 1 217 ? 15.731 -23.765 30.332 1.00 85.25 217 VAL A N 1
ATOM 1723 C CA . VAL A 1 217 ? 16.348 -23.988 31.639 1.00 85.25 217 VAL A CA 1
ATOM 1724 C C . VAL A 1 217 ? 15.245 -24.089 32.680 1.00 85.25 217 VAL A C 1
ATOM 1726 O O . VAL A 1 217 ? 14.494 -23.144 32.889 1.00 85.25 217 VAL A O 1
ATOM 1729 N N . THR A 1 218 ? 15.151 -25.219 33.367 1.00 79.25 218 THR A N 1
ATOM 1730 C CA . THR A 1 218 ? 14.252 -25.402 34.512 1.00 79.25 218 THR A CA 1
ATOM 1731 C C . THR A 1 218 ? 15.073 -25.393 35.787 1.00 79.25 218 THR A C 1
ATOM 1733 O O . THR A 1 218 ? 16.004 -26.182 35.899 1.00 79.25 218 THR A O 1
ATOM 1736 N N . ASN A 1 219 ? 14.746 -24.529 36.746 1.00 74.69 219 ASN A N 1
ATOM 1737 C CA . ASN A 1 219 ? 15.241 -24.660 38.113 1.00 74.69 219 ASN A CA 1
ATOM 1738 C C . ASN A 1 219 ? 14.418 -25.747 38.809 1.00 74.69 219 ASN A C 1
ATOM 1740 O O . ASN A 1 219 ? 13.236 -25.553 39.071 1.00 74.69 219 ASN A O 1
ATOM 1744 N N . ASN A 1 220 ? 15.026 -26.888 39.112 1.00 65.12 220 ASN A N 1
ATOM 1745 C CA . ASN A 1 220 ? 14.317 -28.055 39.636 1.00 65.12 220 ASN A CA 1
ATOM 1746 C C . ASN A 1 220 ? 13.883 -27.890 41.108 1.00 65.12 220 ASN A C 1
ATOM 1748 O O . ASN A 1 220 ? 13.062 -28.668 41.583 1.00 65.12 220 ASN A O 1
ATOM 1752 N N . PHE A 1 221 ? 14.385 -26.874 41.828 1.00 59.69 221 PHE A N 1
ATOM 1753 C CA . PHE A 1 221 ? 13.955 -26.564 43.199 1.00 59.69 221 PHE A CA 1
ATOM 1754 C C . PHE A 1 221 ? 12.765 -25.613 43.245 1.00 59.69 221 PHE A C 1
ATOM 1756 O O . PHE A 1 221 ? 11.831 -25.834 44.012 1.00 59.69 221 PHE A O 1
ATOM 1763 N N . THR A 1 222 ? 12.799 -24.538 42.452 1.00 59.03 222 THR A N 1
ATOM 1764 C CA . THR A 1 222 ? 11.681 -23.580 42.387 1.00 59.03 222 THR A CA 1
ATOM 1765 C C . THR A 1 222 ? 10.611 -24.005 41.388 1.00 59.03 222 THR A C 1
ATOM 1767 O O . THR A 1 222 ? 9.510 -23.463 41.402 1.00 59.03 222 THR A O 1
ATOM 1770 N N . ASN A 1 223 ? 10.929 -24.980 40.534 1.00 59.28 223 ASN A N 1
ATOM 1771 C CA . ASN A 1 223 ? 10.152 -25.387 39.367 1.00 59.28 223 ASN A CA 1
ATOM 1772 C C . ASN A 1 223 ? 9.956 -24.259 38.334 1.00 59.28 223 ASN A C 1
ATOM 1774 O O . ASN A 1 223 ? 9.119 -24.369 37.438 1.00 59.28 223 ASN A O 1
ATOM 1778 N N . ASP A 1 224 ? 10.734 -23.175 38.444 1.00 63.69 224 ASP A N 1
ATOM 1779 C CA . ASP A 1 224 ? 10.707 -22.077 37.486 1.00 63.69 224 ASP A CA 1
ATOM 1780 C C . ASP A 1 224 ? 11.310 -22.529 36.160 1.00 63.69 224 ASP A C 1
ATOM 1782 O O . ASP A 1 224 ? 12.454 -22.994 36.106 1.00 63.69 224 ASP A O 1
ATOM 1786 N N . LYS A 1 225 ? 10.567 -22.311 35.079 1.00 74.50 225 LYS A N 1
ATOM 1787 C CA . LYS A 1 225 ? 11.046 -22.528 33.717 1.00 74.50 225 LYS A CA 1
ATOM 1788 C C . LYS A 1 225 ? 11.411 -21.212 33.053 1.00 74.50 225 LYS A C 1
ATOM 1790 O O . LYS A 1 225 ? 10.646 -20.251 33.106 1.00 74.50 225 LYS A O 1
ATOM 1795 N N . TYR A 1 226 ? 12.564 -21.212 32.403 1.00 79.94 226 TYR A N 1
ATOM 1796 C CA . TYR A 1 226 ? 13.151 -20.092 31.688 1.00 79.94 226 TYR A CA 1
ATOM 1797 C C . TYR A 1 226 ? 13.425 -20.526 30.251 1.00 79.94 226 TYR A C 1
ATOM 1799 O O . TYR A 1 226 ? 13.962 -21.608 30.014 1.00 79.94 226 TYR A O 1
ATOM 1807 N N . PHE A 1 227 ? 13.063 -19.684 29.290 1.00 77.56 227 PHE A N 1
ATOM 1808 C CA . PHE A 1 227 ? 13.265 -19.963 27.871 1.00 77.56 227 PHE A CA 1
ATOM 1809 C C . PHE A 1 227 ? 14.167 -18.903 27.242 1.00 77.56 227 PHE A C 1
ATOM 1811 O O . PHE A 1 227 ? 13.984 -17.709 27.490 1.00 77.56 227 PHE A O 1
ATOM 1818 N N . PHE A 1 228 ? 15.122 -19.331 26.419 1.00 81.12 228 PHE A N 1
ATOM 1819 C CA . PHE A 1 228 ? 16.098 -18.471 25.752 1.00 81.12 228 PHE A CA 1
ATOM 1820 C C . PHE A 1 228 ? 16.114 -18.787 24.250 1.00 81.12 228 PHE A C 1
ATOM 1822 O O . PHE A 1 228 ? 16.388 -19.921 23.854 1.00 81.12 228 PHE A O 1
ATOM 1829 N N . LEU A 1 229 ? 15.816 -17.795 23.408 1.00 73.69 229 LEU A N 1
ATOM 1830 C CA . LEU A 1 229 ? 15.822 -17.924 21.944 1.00 73.69 229 LEU A CA 1
ATOM 1831 C C . LEU A 1 229 ? 17.214 -17.595 21.394 1.00 73.69 229 LEU A C 1
ATOM 1833 O O . LEU A 1 229 ? 17.593 -16.428 21.370 1.00 73.69 229 LEU A O 1
ATOM 1837 N N . ILE A 1 230 ? 17.967 -18.609 20.957 1.00 78.50 230 ILE A N 1
ATOM 1838 C CA . ILE A 1 230 ? 19.342 -18.426 20.466 1.00 78.50 230 ILE A CA 1
ATOM 1839 C C . ILE A 1 230 ? 19.350 -18.077 18.972 1.00 78.50 230 ILE A C 1
ATOM 1841 O O . ILE A 1 230 ? 19.971 -17.096 18.584 1.00 78.50 230 ILE A O 1
ATOM 1845 N N . ASN A 1 231 ? 18.653 -18.861 18.141 1.00 73.69 231 ASN A N 1
ATOM 1846 C CA . ASN A 1 231 ? 18.512 -18.688 16.689 1.00 73.69 231 ASN A CA 1
ATOM 1847 C C . ASN A 1 231 ? 19.795 -18.281 15.935 1.00 73.69 231 ASN A C 1
ATOM 1849 O O . ASN A 1 231 ? 19.750 -17.444 15.031 1.00 73.69 231 ASN A O 1
ATOM 1853 N N . GLN A 1 232 ? 20.935 -18.903 16.252 1.00 75.38 232 GLN A N 1
ATOM 1854 C CA . GLN A 1 232 ? 22.241 -18.477 15.739 1.00 75.38 232 GLN A CA 1
ATOM 1855 C C . GLN A 1 232 ? 23.148 -19.634 15.297 1.00 75.38 232 GLN A C 1
ATOM 1857 O O . GLN A 1 232 ? 23.089 -20.745 15.832 1.00 75.38 232 GLN A O 1
ATOM 1862 N N . TRP A 1 233 ? 23.996 -19.352 14.299 1.00 77.12 233 TRP A N 1
ATOM 1863 C CA . TRP A 1 233 ? 25.035 -20.245 13.781 1.00 77.12 233 TRP A CA 1
ATOM 1864 C C . TRP A 1 233 ? 26.403 -19.981 14.425 1.00 77.12 233 TRP A C 1
ATOM 1866 O O . TRP A 1 233 ? 26.829 -18.833 14.518 1.00 77.12 233 TRP A O 1
ATOM 1876 N N . PHE A 1 234 ? 27.120 -21.055 14.762 1.00 78.12 234 PHE A N 1
ATOM 1877 C CA . PHE A 1 234 ? 28.466 -21.055 15.340 1.00 78.12 234 PHE A CA 1
ATOM 1878 C C . PHE A 1 234 ? 29.449 -21.829 14.446 1.00 78.12 234 PHE A C 1
ATOM 1880 O O . PHE A 1 234 ? 29.086 -22.862 13.874 1.00 78.12 234 PHE A O 1
ATOM 1887 N N . GLY A 1 235 ? 30.700 -21.369 14.329 1.00 76.00 235 GLY A N 1
ATOM 1888 C CA . GLY A 1 235 ? 31.718 -21.987 13.469 1.00 76.00 235 GLY A CA 1
ATOM 1889 C C . GLY A 1 235 ? 33.064 -21.241 13.441 1.00 76.00 235 GLY A C 1
ATOM 1890 O O . GLY A 1 235 ? 33.187 -20.192 14.069 1.00 76.00 235 GLY A O 1
ATOM 1891 N N . PRO A 1 236 ? 34.074 -21.752 12.702 1.00 60.12 236 PRO A N 1
ATOM 1892 C CA . PRO A 1 236 ? 35.435 -21.194 12.686 1.00 60.12 236 PRO A CA 1
ATOM 1893 C C . PRO A 1 236 ? 35.518 -19.722 12.242 1.00 60.12 236 PRO A C 1
ATOM 1895 O O . PRO A 1 236 ? 36.308 -18.973 12.805 1.00 60.12 236 PRO A O 1
ATOM 1898 N N . ASP A 1 237 ? 34.658 -19.312 11.300 1.00 63.34 237 ASP A N 1
ATOM 1899 C CA . ASP A 1 237 ? 34.552 -17.940 10.768 1.00 63.34 237 ASP A CA 1
ATOM 1900 C C . ASP A 1 237 ? 33.254 -17.219 11.210 1.00 63.34 237 ASP A C 1
ATOM 1902 O O . ASP A 1 237 ? 32.840 -16.234 10.599 1.00 63.34 237 ASP A O 1
ATOM 1906 N N . LEU A 1 238 ? 32.564 -17.736 12.233 1.00 62.28 238 LEU A N 1
ATOM 1907 C CA . LEU A 1 238 ? 31.308 -17.192 12.772 1.00 62.28 238 LEU A CA 1
ATOM 1908 C C . LEU A 1 238 ? 31.479 -16.818 14.252 1.00 62.28 238 LEU A C 1
ATOM 1910 O O . LEU A 1 238 ? 32.506 -17.111 14.865 1.00 62.28 238 LEU A O 1
ATOM 1914 N N . GLU A 1 239 ? 30.468 -16.182 14.848 1.00 62.34 239 GLU A N 1
ATOM 1915 C CA . GLU A 1 239 ? 30.463 -15.926 16.292 1.00 62.34 239 GLU A CA 1
ATOM 1916 C C . GLU A 1 239 ? 30.563 -17.245 17.075 1.00 62.34 239 GLU A C 1
ATOM 1918 O O . GLU A 1 239 ? 29.855 -18.213 16.800 1.00 62.34 239 GLU A O 1
ATOM 1923 N N . GLN A 1 240 ? 31.474 -17.292 18.049 1.00 68.94 240 GLN A N 1
ATOM 1924 C CA . GLN A 1 240 ? 31.741 -18.483 18.870 1.00 68.94 240 GLN A CA 1
ATOM 1925 C C . GLN A 1 240 ? 31.049 -18.420 20.239 1.00 68.94 240 GLN A C 1
ATOM 1927 O O . GLN A 1 240 ? 31.045 -19.405 20.978 1.00 68.94 240 GLN A O 1
ATOM 1932 N N . GLN A 1 241 ? 30.459 -17.268 20.573 1.00 82.69 241 GLN A N 1
ATOM 1933 C CA . GLN A 1 241 ? 29.797 -16.979 21.840 1.00 82.69 241 GLN A CA 1
ATOM 1934 C C . GLN A 1 241 ? 28.642 -15.999 21.628 1.00 82.69 241 GLN A C 1
ATOM 1936 O O . GLN A 1 241 ? 28.821 -14.997 20.945 1.00 82.69 241 GLN A O 1
ATOM 1941 N N . VAL A 1 242 ? 27.517 -16.224 22.306 1.00 75.38 242 VAL A N 1
ATOM 1942 C CA . VAL A 1 242 ? 26.397 -15.273 22.390 1.00 75.38 242 VAL A CA 1
ATOM 1943 C C . VAL A 1 242 ? 25.877 -15.172 23.828 1.00 75.38 242 VAL A C 1
ATOM 1945 O O . VAL A 1 242 ? 25.990 -16.125 24.602 1.00 75.38 242 VAL A O 1
ATOM 1948 N N . CYS A 1 243 ? 25.322 -14.015 24.195 1.00 82.19 243 CYS A N 1
ATOM 1949 C CA . CYS A 1 243 ? 24.594 -13.794 25.446 1.00 82.19 243 CYS A CA 1
ATOM 1950 C C . CYS A 1 243 ? 23.136 -13.449 25.121 1.00 82.19 243 CYS A C 1
ATOM 1952 O O . CYS A 1 243 ? 22.900 -12.537 24.331 1.00 82.19 243 CYS A O 1
ATOM 1954 N N . VAL A 1 244 ? 22.171 -14.167 25.700 1.00 75.31 244 VAL A N 1
ATOM 1955 C CA . VAL A 1 244 ? 20.748 -14.063 25.333 1.00 75.31 244 VAL A CA 1
ATOM 1956 C C . VAL A 1 244 ? 19.869 -13.892 26.577 1.00 75.31 244 VAL A C 1
ATOM 1958 O O . VAL A 1 244 ? 20.016 -14.690 27.507 1.00 75.31 244 VAL A O 1
ATOM 1961 N N . PRO A 1 245 ? 18.931 -12.922 26.592 1.00 74.69 245 PRO A N 1
ATOM 1962 C CA . PRO A 1 245 ? 18.021 -12.701 27.713 1.00 74.69 245 PRO A CA 1
ATOM 1963 C C . PRO A 1 245 ? 16.858 -13.699 27.758 1.00 74.69 245 PRO A C 1
ATOM 1965 O O . PRO A 1 245 ? 16.462 -14.292 26.750 1.00 74.69 245 PRO A O 1
ATOM 1968 N N . VAL A 1 246 ? 16.277 -13.870 28.947 1.00 75.38 246 VAL A N 1
ATOM 1969 C CA . VAL A 1 246 ? 15.099 -14.712 29.186 1.00 75.38 246 VAL A CA 1
ATOM 1970 C C . VAL A 1 246 ? 13.863 -14.162 28.472 1.00 75.38 246 VAL A C 1
ATOM 1972 O O . VAL A 1 246 ? 13.594 -12.963 28.485 1.00 75.38 246 VAL A O 1
ATOM 1975 N N . THR A 1 247 ? 13.065 -15.059 27.894 1.00 62.44 247 THR A N 1
ATOM 1976 C CA . THR A 1 247 ? 11.862 -14.709 27.122 1.00 62.44 247 THR A CA 1
ATOM 1977 C C . THR A 1 247 ? 10.530 -14.958 27.849 1.00 62.44 247 THR A C 1
ATOM 1979 O O . THR A 1 247 ? 9.578 -14.268 27.516 1.00 62.44 247 THR A O 1
ATOM 1982 N N . ASN A 1 248 ? 10.429 -15.865 28.846 1.00 57.06 248 ASN A N 1
ATOM 1983 C CA . ASN A 1 248 ? 9.199 -16.137 29.634 1.00 57.06 248 ASN A CA 1
ATOM 1984 C C . ASN A 1 248 ? 9.475 -16.830 31.002 1.00 57.06 248 ASN A C 1
ATOM 1986 O O . ASN A 1 248 ? 10.414 -17.620 31.090 1.00 57.06 248 ASN A O 1
ATOM 1990 N N . ARG A 1 249 ? 8.639 -16.583 32.042 1.00 43.66 249 ARG A N 1
ATOM 1991 C CA . ARG A 1 249 ? 8.634 -17.241 33.385 1.00 43.66 249 ARG A CA 1
ATOM 1992 C C . ARG A 1 249 ? 7.199 -17.686 33.753 1.00 43.66 249 ARG A C 1
ATOM 1994 O O . ARG A 1 249 ? 6.257 -16.935 33.522 1.00 43.66 249 ARG A O 1
ATOM 2001 N N . SER A 1 250 ? 6.999 -18.899 34.274 1.00 40.25 250 SER A N 1
ATOM 2002 C CA . SER A 1 250 ? 5.681 -19.568 34.389 1.00 40.25 250 SER A CA 1
ATOM 2003 C C . SER A 1 250 ? 4.781 -19.132 35.570 1.00 40.25 250 SER A C 1
ATOM 2005 O O . SER A 1 250 ? 5.211 -19.181 36.718 1.00 40.25 250 SER A O 1
ATOM 2007 N N . GLN A 1 251 ? 3.496 -18.846 35.296 1.00 33.72 251 GLN A N 1
ATOM 2008 C CA . GLN A 1 251 ? 2.328 -18.936 36.206 1.00 33.72 251 GLN A CA 1
ATOM 2009 C C . GLN A 1 251 ? 1.131 -19.535 35.432 1.00 33.72 251 GLN A C 1
ATOM 2011 O O . GLN A 1 251 ? 1.093 -19.407 34.218 1.00 33.72 251 GLN A O 1
ATOM 2016 N N . GLU A 1 252 ? 0.210 -20.218 36.127 1.00 37.59 252 GLU A N 1
ATOM 2017 C CA . GLU A 1 252 ? -0.771 -21.216 35.633 1.00 37.59 252 GLU A CA 1
ATOM 2018 C C . GLU A 1 252 ? -1.466 -20.971 34.274 1.00 37.59 252 GLU A C 1
ATOM 2020 O O . GLU A 1 252 ? -2.032 -19.909 34.001 1.00 37.59 252 GLU A O 1
ATOM 2025 N N . SER A 1 253 ? -1.506 -22.043 33.471 1.00 40.50 253 SER A N 1
ATOM 2026 C CA . SER A 1 253 ? -2.020 -22.084 32.102 1.00 40.50 253 SER A CA 1
ATOM 2027 C C . SER A 1 253 ? -3.400 -22.744 31.997 1.00 40.50 253 SER A C 1
ATOM 2029 O O . SER A 1 253 ? -3.577 -23.880 32.440 1.00 40.50 253 SER A O 1
ATOM 2031 N N . LYS A 1 254 ? -4.371 -22.083 31.359 1.00 43.62 254 LYS A N 1
ATOM 2032 C CA . LYS A 1 254 ? -5.629 -22.683 30.889 1.00 43.62 254 LYS A CA 1
ATOM 2033 C C . LYS A 1 254 ? -5.444 -23.270 29.494 1.00 43.62 254 LYS A C 1
ATOM 2035 O O . LYS A 1 254 ? -4.985 -22.583 28.591 1.00 43.62 254 LYS A O 1
ATOM 2040 N N . VAL A 1 255 ? -5.878 -24.512 29.308 1.00 49.91 255 VAL A N 1
ATOM 2041 C CA . VAL A 1 255 ? -5.761 -25.237 28.039 1.00 49.91 255 VAL A CA 1
ATOM 2042 C C . VAL A 1 255 ? -7.000 -25.012 27.163 1.00 49.91 255 VAL A C 1
ATOM 2044 O O . VAL A 1 255 ? -8.131 -25.185 27.613 1.00 49.91 255 VAL A O 1
ATOM 2047 N N . PHE A 1 256 ? -6.777 -24.658 25.903 1.00 51.09 256 PHE A N 1
ATOM 2048 C CA . PHE A 1 256 ? -7.756 -24.454 24.844 1.00 51.09 256 PHE A CA 1
ATOM 2049 C C . PHE A 1 256 ? -7.536 -25.495 23.747 1.00 51.09 256 PHE A C 1
ATOM 2051 O O . PHE A 1 256 ? -6.403 -25.775 23.362 1.00 51.09 256 PHE A O 1
ATOM 2058 N N . THR A 1 257 ? -8.620 -26.053 23.211 1.00 47.75 257 THR A N 1
ATOM 2059 C CA . THR A 1 257 ? -8.567 -26.926 22.033 1.00 47.75 257 THR A CA 1
ATOM 2060 C C . THR A 1 257 ? -9.102 -26.165 20.831 1.00 47.75 257 THR A C 1
ATOM 2062 O O . THR A 1 257 ? -10.249 -25.721 20.828 1.00 47.75 257 THR A O 1
ATOM 2065 N N . ILE A 1 258 ? -8.272 -26.013 19.808 1.00 59.25 258 ILE A N 1
ATOM 2066 C CA . ILE A 1 258 ? -8.580 -25.294 18.577 1.00 59.25 258 ILE A CA 1
ATOM 2067 C C . ILE A 1 258 ? -8.758 -26.318 17.460 1.00 59.25 258 ILE A C 1
ATOM 2069 O O . ILE A 1 258 ? -7.862 -27.113 17.201 1.00 59.25 258 ILE A O 1
ATOM 2073 N N . SER A 1 259 ? -9.908 -26.297 16.787 1.00 51.84 259 SER A N 1
ATOM 2074 C CA . SER A 1 259 ? -10.160 -27.116 15.598 1.00 51.84 259 SER A CA 1
ATOM 2075 C C . SER A 1 259 ? -10.019 -26.271 14.335 1.00 51.84 259 SER A C 1
ATOM 2077 O O . SER A 1 259 ? -10.767 -25.306 14.159 1.00 51.84 259 SER A O 1
ATOM 2079 N N . VAL A 1 260 ? -9.112 -26.646 13.439 1.00 56.69 260 VAL A N 1
ATOM 2080 C CA . VAL A 1 260 ? -8.907 -25.984 12.145 1.00 56.69 260 VAL A CA 1
ATOM 2081 C C . VAL A 1 260 ? -9.386 -26.916 11.044 1.00 56.69 260 VAL A C 1
ATOM 2083 O O . VAL A 1 260 ? -8.883 -28.025 10.907 1.00 56.69 260 VAL A O 1
ATOM 2086 N N . LYS A 1 261 ? -10.368 -26.471 10.254 1.00 56.38 261 LYS A N 1
ATOM 2087 C CA . LYS A 1 261 ? -10.850 -27.200 9.077 1.00 56.38 261 LYS A CA 1
ATOM 2088 C C . LYS A 1 261 ? -10.262 -26.577 7.819 1.00 56.38 261 LYS A C 1
ATOM 2090 O O . LYS A 1 261 ? -10.586 -25.435 7.498 1.00 56.38 261 LYS A O 1
ATOM 2095 N N . THR A 1 262 ? -9.434 -27.321 7.104 1.00 56.44 262 THR A N 1
ATOM 2096 C CA . THR A 1 262 ? -8.868 -26.895 5.822 1.00 56.44 262 THR A CA 1
ATOM 2097 C C . THR A 1 262 ? -9.839 -27.190 4.681 1.00 56.44 262 THR A C 1
ATOM 2099 O O . THR A 1 262 ? -10.638 -28.129 4.732 1.00 56.44 262 THR A O 1
ATOM 2102 N N . THR A 1 263 ? -9.811 -26.364 3.636 1.00 47.94 263 THR A N 1
ATOM 2103 C CA . THR A 1 263 ? -10.585 -26.609 2.415 1.00 47.94 263 THR A CA 1
ATOM 2104 C C . THR A 1 263 ? -9.863 -27.616 1.514 1.00 47.94 263 THR A C 1
ATOM 2106 O O . THR A 1 263 ? -8.742 -28.053 1.767 1.00 47.94 263 THR A O 1
ATOM 2109 N N . ASN A 1 264 ? -10.531 -28.014 0.442 1.00 44.41 264 ASN A N 1
ATOM 2110 C CA . ASN A 1 264 ? -10.092 -28.950 -0.591 1.00 44.41 264 ASN A CA 1
ATOM 2111 C C . ASN A 1 264 ? -9.032 -28.382 -1.563 1.00 44.41 264 ASN A C 1
ATOM 2113 O O . ASN A 1 264 ? -8.812 -28.957 -2.627 1.00 44.41 264 ASN A O 1
ATOM 2117 N N . ILE A 1 265 ? -8.373 -27.275 -1.208 1.00 40.69 265 ILE A N 1
ATOM 2118 C CA . ILE A 1 265 ? -7.292 -26.649 -1.977 1.00 40.69 265 ILE A CA 1
ATOM 2119 C C . ILE A 1 265 ? -5.968 -27.072 -1.328 1.00 40.69 265 ILE A C 1
ATOM 2121 O O . ILE A 1 265 ? -5.713 -26.759 -0.168 1.00 40.69 265 ILE A O 1
ATOM 2125 N N . SER A 1 266 ? -5.151 -27.851 -2.040 1.00 38.00 266 SER A N 1
ATOM 2126 C CA . SER A 1 266 ? -3.912 -28.422 -1.505 1.00 38.00 266 SER A CA 1
ATOM 2127 C C . SER A 1 266 ? -2.700 -27.523 -1.765 1.00 38.00 266 SER A C 1
ATOM 2129 O O . SER A 1 266 ? -2.106 -27.570 -2.843 1.00 38.00 266 SER A O 1
ATOM 2131 N N . ASP A 1 267 ? -2.278 -26.775 -0.750 1.00 38.38 267 ASP A N 1
ATOM 2132 C CA . ASP A 1 267 ? -0.941 -26.186 -0.687 1.00 38.38 267 ASP A CA 1
ATOM 2133 C C . ASP A 1 267 ? 0.027 -27.196 -0.061 1.00 38.38 267 ASP A C 1
ATOM 2135 O O . ASP A 1 267 ? 0.086 -27.345 1.155 1.00 38.38 267 ASP A O 1
ATOM 2139 N N . THR A 1 268 ? 0.782 -27.938 -0.876 1.00 41.56 268 THR A N 1
ATOM 2140 C CA . THR A 1 268 ? 1.776 -28.890 -0.353 1.00 41.56 268 THR A CA 1
ATOM 2141 C C . THR A 1 268 ? 3.191 -28.315 -0.359 1.00 41.56 268 THR A C 1
ATOM 2143 O O . THR A 1 268 ? 3.710 -27.961 -1.421 1.00 41.56 268 THR A O 1
ATOM 2146 N N . ASN A 1 269 ? 3.811 -28.359 0.828 1.00 36.56 269 ASN A N 1
ATOM 2147 C CA . ASN A 1 269 ? 5.237 -28.210 1.165 1.00 36.56 269 ASN A CA 1
ATOM 2148 C C . ASN A 1 269 ? 5.767 -26.805 1.504 1.00 36.56 269 ASN A C 1
ATOM 2150 O O . ASN A 1 269 ? 6.872 -26.447 1.101 1.00 36.56 269 ASN A O 1
ATOM 2154 N N . GLY A 1 270 ? 5.031 -26.061 2.327 1.00 37.22 270 GLY A N 1
ATOM 2155 C CA . GLY A 1 270 ? 5.605 -25.049 3.216 1.00 37.22 270 GLY A CA 1
ATOM 2156 C C . GLY A 1 270 ? 5.309 -25.436 4.663 1.00 37.22 270 GLY A C 1
ATOM 2157 O O . GLY A 1 270 ? 4.275 -26.045 4.927 1.00 37.22 270 GLY A O 1
ATOM 2158 N N . GLU A 1 271 ? 6.210 -25.133 5.593 1.00 40.94 271 GLU A N 1
ATOM 2159 C CA . GLU A 1 271 ? 5.893 -25.139 7.022 1.00 40.94 271 GLU A CA 1
ATOM 2160 C C . GLU A 1 271 ? 4.713 -24.179 7.243 1.00 40.94 271 GLU A C 1
ATOM 2162 O O . GLU A 1 271 ? 4.873 -22.959 7.256 1.00 40.94 271 GLU A O 1
ATOM 2167 N N . ASN A 1 272 ? 3.497 -24.726 7.309 1.00 43.97 272 ASN A N 1
ATOM 2168 C CA . ASN A 1 272 ? 2.276 -23.951 7.488 1.00 43.97 272 ASN A CA 1
ATOM 2169 C C . ASN A 1 272 ? 2.201 -23.496 8.948 1.00 43.97 272 ASN A C 1
ATOM 2171 O O . ASN A 1 272 ? 1.567 -24.125 9.787 1.00 43.97 272 ASN A O 1
ATOM 2175 N N . ILE A 1 273 ? 2.882 -22.394 9.240 1.00 43.50 273 ILE A N 1
ATOM 2176 C CA . ILE A 1 273 ? 2.829 -21.666 10.507 1.00 43.50 273 ILE A CA 1
ATOM 2177 C C . ILE A 1 273 ? 1.515 -20.873 10.501 1.00 43.50 273 ILE A C 1
ATOM 2179 O O . ILE A 1 273 ? 1.444 -19.744 10.000 1.00 43.50 273 ILE A O 1
ATOM 2183 N N . LEU A 1 274 ? 0.436 -21.472 11.010 1.00 43.69 274 LEU A N 1
ATOM 2184 C CA . LEU A 1 274 ? -0.802 -20.737 11.262 1.00 43.69 274 LEU A CA 1
ATOM 2185 C C . LEU A 1 274 ? -0.649 -19.998 12.595 1.00 43.69 274 LEU A C 1
ATOM 2187 O O . LEU A 1 274 ? -0.610 -20.629 13.651 1.00 43.69 274 LEU A O 1
ATOM 2191 N N . LEU A 1 275 ? -0.551 -18.669 12.552 1.00 41.03 275 LEU A N 1
ATOM 2192 C CA . LEU A 1 275 ? -0.551 -17.842 13.752 1.00 41.03 275 LEU A CA 1
ATOM 2193 C C . LEU A 1 275 ? -2.006 -17.607 14.163 1.00 41.03 275 LEU A C 1
ATOM 2195 O O . LEU A 1 275 ? -2.826 -17.135 13.373 1.00 41.03 275 LEU A O 1
ATOM 2199 N N . ILE A 1 276 ? -2.360 -17.931 15.395 1.00 48.34 276 ILE A N 1
ATOM 2200 C CA . ILE A 1 276 ? -3.671 -17.616 15.947 1.00 48.34 276 ILE A CA 1
ATOM 2201 C C . ILE A 1 276 ? -3.507 -16.495 16.948 1.00 48.34 276 ILE A C 1
ATOM 2203 O O . ILE A 1 276 ? -2.739 -16.600 17.899 1.00 48.34 276 ILE A O 1
ATOM 2207 N N . GLN A 1 277 ? -4.275 -15.436 16.728 1.00 48.50 277 GLN A N 1
ATOM 2208 C CA . GLN A 1 277 ? -4.380 -14.304 17.621 1.00 48.50 277 GLN A CA 1
ATOM 2209 C C . GLN A 1 277 ? -5.711 -14.391 18.381 1.00 48.50 277 GLN A C 1
ATOM 2211 O O . GLN A 1 277 ? -6.799 -14.334 17.803 1.00 48.50 277 GLN A O 1
ATOM 2216 N N . MET A 1 278 ? -5.640 -14.554 19.697 1.00 48.25 278 MET A N 1
ATOM 2217 C CA . MET A 1 278 ? -6.799 -14.657 20.582 1.00 48.25 278 MET A CA 1
ATOM 2218 C C . MET A 1 278 ? -6.952 -13.373 21.384 1.00 48.25 278 MET A C 1
ATOM 2220 O O . MET A 1 278 ? -6.001 -12.912 22.017 1.00 48.25 278 MET A O 1
ATOM 2224 N N . ARG A 1 279 ? -8.160 -12.795 21.368 1.00 46.09 279 ARG A N 1
ATOM 2225 C CA . ARG A 1 279 ? -8.486 -11.593 22.146 1.00 46.09 279 ARG A CA 1
ATOM 2226 C C . ARG A 1 279 ? -9.471 -11.931 23.259 1.00 46.09 279 ARG A C 1
ATOM 2228 O O . ARG A 1 279 ? -10.553 -12.482 23.019 1.00 46.09 279 ARG A O 1
ATOM 2235 N N . PHE A 1 280 ? -9.091 -11.573 24.479 1.00 48.47 280 PHE A N 1
ATOM 2236 C CA . PHE A 1 280 ? -9.863 -11.833 25.693 1.00 48.47 280 PHE A CA 1
ATOM 2237 C C . PHE A 1 280 ? -10.556 -10.561 26.190 1.00 48.47 280 PHE A C 1
ATOM 2239 O O . PHE A 1 280 ? -10.208 -9.457 25.783 1.00 48.47 280 PHE A O 1
ATOM 2246 N N . ALA A 1 281 ? -11.563 -10.708 27.058 1.00 40.06 281 ALA A N 1
ATOM 2247 C CA . ALA A 1 281 ? -12.422 -9.606 27.518 1.00 40.06 281 ALA A CA 1
ATOM 2248 C C . ALA A 1 281 ? -11.687 -8.442 28.229 1.00 40.06 281 ALA A C 1
ATOM 2250 O O . ALA A 1 281 ? -12.284 -7.399 28.468 1.00 40.06 281 ALA A O 1
ATOM 2251 N N . ASN A 1 282 ? -10.409 -8.616 28.570 1.00 45.25 282 ASN A N 1
ATOM 2252 C CA . ASN A 1 282 ? -9.524 -7.605 29.153 1.00 45.25 282 ASN A CA 1
ATOM 2253 C C . ASN A 1 282 ? -8.630 -6.897 28.112 1.00 45.25 282 ASN A C 1
ATOM 2255 O O . ASN A 1 282 ? -7.657 -6.257 28.498 1.00 45.25 282 ASN A O 1
ATOM 2259 N N . ASP A 1 283 ? -8.913 -7.052 26.815 1.00 47.78 283 ASP A N 1
ATOM 2260 C CA . ASP A 1 283 ? -8.125 -6.513 25.697 1.00 47.78 283 ASP A CA 1
ATOM 2261 C C . ASP A 1 283 ? -6.669 -7.003 25.606 1.00 47.78 283 ASP A C 1
ATOM 2263 O O . ASP A 1 283 ? -5.905 -6.522 24.768 1.00 47.78 283 ASP A O 1
ATOM 2267 N N . LYS A 1 284 ? -6.289 -8.030 26.382 1.00 43.88 284 LYS A N 1
ATOM 2268 C CA . LYS A 1 284 ? -5.027 -8.743 26.162 1.00 43.88 284 LYS A CA 1
ATOM 2269 C C . LYS A 1 284 ? -5.121 -9.569 24.877 1.00 43.88 284 LYS A C 1
ATOM 2271 O O . LYS A 1 284 ? -6.102 -10.282 24.640 1.00 43.88 284 LYS A O 1
ATOM 2276 N N . ILE A 1 285 ? -4.077 -9.453 24.063 1.00 47.66 285 ILE A N 1
ATOM 2277 C CA . ILE A 1 285 ? -3.905 -10.148 22.791 1.00 47.66 285 ILE A CA 1
ATOM 2278 C C . ILE A 1 285 ? -2.837 -11.221 22.991 1.00 47.66 285 ILE A C 1
ATOM 2280 O O . ILE A 1 285 ? -1.745 -10.914 23.466 1.00 47.66 285 ILE A O 1
ATOM 2284 N N . TYR A 1 286 ? -3.165 -12.462 22.640 1.00 49.09 286 TYR A N 1
ATOM 2285 C CA . TYR A 1 286 ? -2.238 -13.589 22.680 1.00 49.09 286 TYR A CA 1
ATOM 2286 C C . TYR A 1 286 ? -2.017 -14.136 21.274 1.00 49.09 286 TYR A C 1
ATOM 2288 O O . TYR A 1 286 ? -2.992 -14.329 20.553 1.00 49.09 286 TYR A O 1
ATOM 2296 N N . GLU A 1 287 ? -0.767 -14.400 20.899 1.00 49.91 287 GLU A N 1
ATOM 2297 C CA . GLU A 1 287 ? -0.389 -14.937 19.589 1.00 49.91 287 GLU A CA 1
ATOM 2298 C C . GLU A 1 287 ? 0.328 -16.278 19.760 1.00 49.91 287 GLU A C 1
ATOM 2300 O O . GLU A 1 287 ? 1.345 -16.350 20.445 1.00 49.91 287 GLU A O 1
ATOM 2305 N N . GLU A 1 288 ? -0.190 -17.335 19.134 1.00 55.03 288 GLU A N 1
ATOM 2306 C CA . GLU A 1 288 ? 0.437 -18.660 19.144 1.00 55.03 288 GLU A CA 1
ATOM 2307 C C . GLU A 1 288 ? 0.552 -19.227 17.742 1.00 55.03 288 GLU A C 1
ATOM 2309 O O . GLU A 1 288 ? -0.358 -19.091 16.926 1.00 55.03 288 GLU A O 1
ATOM 2314 N N . THR A 1 289 ? 1.662 -19.901 17.470 1.00 55.88 289 THR A N 1
ATOM 2315 C CA . THR A 1 289 ? 1.837 -20.625 16.218 1.00 55.88 289 THR A CA 1
ATOM 2316 C C . THR A 1 289 ? 1.396 -22.073 16.381 1.00 55.88 289 THR A C 1
ATOM 2318 O O . THR A 1 289 ? 1.937 -22.805 17.207 1.00 55.88 289 THR A O 1
ATOM 2321 N N . LEU A 1 290 ? 0.475 -22.519 15.534 1.00 56.22 290 LEU A N 1
ATOM 2322 C CA . LEU A 1 290 ? 0.055 -23.911 15.472 1.00 56.22 290 LEU A CA 1
ATOM 2323 C C . LEU A 1 290 ? 0.987 -24.734 14.573 1.00 56.22 290 LEU A C 1
ATOM 2325 O O . LEU A 1 290 ? 0.830 -24.735 13.356 1.00 56.22 290 LEU A O 1
ATOM 2329 N N . ASN A 1 291 ? 1.931 -25.459 15.177 1.00 53.56 291 ASN A N 1
ATOM 2330 C CA . ASN A 1 291 ? 2.938 -26.246 14.446 1.00 53.56 291 ASN A CA 1
ATOM 2331 C C . ASN A 1 291 ? 2.718 -27.766 14.491 1.00 53.56 291 ASN A C 1
ATOM 2333 O O . ASN A 1 291 ? 3.250 -28.492 13.655 1.00 53.56 291 ASN A O 1
ATOM 2337 N N . SER A 1 292 ? 1.950 -28.264 15.460 1.00 59.88 292 SER A N 1
ATOM 2338 C CA . SER A 1 292 ? 1.759 -29.699 15.698 1.00 59.88 292 SER A CA 1
ATOM 2339 C C . SER A 1 292 ? 0.296 -30.005 15.993 1.00 59.88 292 SER A C 1
ATOM 2341 O O . SER A 1 292 ? -0.222 -29.577 17.024 1.00 59.88 292 SER A O 1
ATOM 2343 N N . SER A 1 293 ? -0.371 -30.736 15.096 1.00 61.25 293 SER A N 1
ATOM 2344 C CA . SER A 1 293 ? -1.732 -31.217 15.347 1.00 61.25 293 SER A CA 1
ATOM 2345 C C . SER A 1 293 ? -1.711 -32.456 16.244 1.00 61.25 293 SER A C 1
ATOM 2347 O O . SER A 1 293 ? -0.877 -33.341 16.077 1.00 61.25 293 SER A O 1
ATOM 2349 N N . GLU A 1 294 ? -2.690 -32.557 17.141 1.00 62.41 294 GLU A N 1
ATOM 2350 C CA . GLU A 1 294 ? -2.998 -33.772 17.911 1.00 62.41 294 GLU A CA 1
ATOM 2351 C C . GLU A 1 294 ? -3.612 -34.882 17.041 1.00 62.41 294 GLU A C 1
ATOM 2353 O O . GLU A 1 294 ? -3.777 -36.018 17.476 1.00 62.41 294 GLU A O 1
ATOM 2358 N N . THR A 1 295 ? -4.028 -34.549 15.816 1.00 49.16 295 THR A N 1
ATOM 2359 C CA . THR A 1 295 ? -4.852 -35.422 14.962 1.00 49.16 295 THR A CA 1
ATOM 2360 C C . THR A 1 295 ? -4.043 -36.058 13.842 1.00 49.16 295 THR A C 1
ATOM 2362 O O . THR A 1 295 ? -4.220 -37.241 13.555 1.00 49.16 295 THR A O 1
ATOM 2365 N N . TYR A 1 296 ? -3.133 -35.298 13.227 1.00 55.34 296 TYR A N 1
ATOM 2366 C CA . TYR A 1 296 ? -2.325 -35.752 12.098 1.00 55.34 296 TYR A CA 1
ATOM 2367 C C . TYR A 1 296 ? -0.858 -35.326 12.253 1.00 55.34 296 TYR A C 1
ATOM 2369 O O . TYR A 1 296 ? -0.562 -34.218 12.689 1.00 55.34 296 TYR A O 1
ATOM 2377 N N . GLN A 1 297 ? 0.077 -36.201 11.852 1.00 56.97 297 GLN A N 1
ATOM 2378 C CA . GLN A 1 297 ? 1.528 -35.937 11.915 1.00 56.97 297 GLN A CA 1
ATOM 2379 C C . GLN A 1 297 ? 1.973 -34.739 11.065 1.00 56.97 297 GLN A C 1
ATOM 2381 O O . GLN A 1 297 ? 3.004 -34.135 11.348 1.00 56.97 297 GLN A O 1
ATOM 2386 N N . ILE A 1 298 ? 1.218 -34.427 10.013 1.00 57.19 298 ILE A N 1
ATOM 2387 C CA . ILE A 1 298 ? 1.432 -33.265 9.157 1.00 57.19 298 ILE A CA 1
ATOM 2388 C C . ILE A 1 298 ? 0.138 -32.448 9.238 1.00 57.19 298 ILE A C 1
ATOM 2390 O O . ILE A 1 298 ? -0.872 -32.901 8.692 1.00 57.19 298 ILE A O 1
ATOM 2394 N N . PRO A 1 299 ? 0.135 -31.301 9.936 1.00 56.53 299 PRO A N 1
ATOM 2395 C CA . PRO A 1 299 ? -1.058 -30.480 10.085 1.00 56.53 299 PRO A CA 1
ATOM 2396 C C . PRO A 1 299 ? -1.421 -29.761 8.777 1.00 56.53 299 PRO A C 1
ATOM 2398 O O . PRO A 1 299 ? -0.578 -29.560 7.901 1.00 56.53 299 PRO A O 1
ATOM 2401 N N . PHE A 1 300 ? -2.677 -29.330 8.666 1.00 61.81 300 PHE A N 1
ATOM 2402 C CA . PHE A 1 300 ? -3.220 -28.510 7.578 1.00 61.81 300 PHE A CA 1
ATOM 2403 C C . PHE A 1 300 ? -3.249 -29.188 6.202 1.00 61.81 300 PHE A C 1
ATOM 2405 O O . PHE A 1 300 ? -3.191 -28.524 5.165 1.00 61.81 300 PHE A O 1
ATOM 2412 N N . GLN A 1 301 ? -3.365 -30.515 6.167 1.00 59.50 301 GLN A N 1
ATOM 2413 C CA . GLN A 1 301 ? -3.584 -31.245 4.916 1.00 59.50 301 GLN A CA 1
ATOM 2414 C C . GLN A 1 301 ? -4.965 -30.932 4.333 1.00 59.50 301 GLN A C 1
ATOM 2416 O O . GLN A 1 301 ? -5.897 -30.638 5.072 1.00 59.50 301 GLN A O 1
ATOM 2421 N N . ALA A 1 302 ? -5.112 -30.979 3.007 1.00 53.31 302 ALA A N 1
ATOM 2422 C CA . ALA A 1 302 ? -6.346 -30.576 2.334 1.00 53.31 302 ALA A CA 1
ATOM 2423 C C . ALA A 1 302 ? -7.570 -31.384 2.807 1.00 53.31 302 ALA A C 1
ATOM 2425 O O . ALA A 1 302 ? -7.545 -32.614 2.841 1.00 53.31 302 ALA A O 1
ATOM 2426 N N . ASN A 1 303 ? -8.667 -30.677 3.096 1.00 54.00 303 ASN A N 1
ATOM 2427 C CA . ASN A 1 303 ? -9.953 -31.226 3.537 1.00 54.00 303 ASN A CA 1
ATOM 2428 C C . ASN A 1 303 ? -9.918 -31.997 4.878 1.00 54.00 303 ASN A C 1
ATOM 2430 O O . ASN A 1 303 ? -10.787 -32.837 5.131 1.00 54.00 303 ASN A O 1
ATOM 2434 N N . HIS A 1 304 ? -8.929 -31.727 5.734 1.00 64.25 304 HIS A N 1
ATOM 2435 C CA . HIS A 1 304 ? -8.806 -32.307 7.073 1.00 64.25 304 HIS A CA 1
ATOM 2436 C C . HIS A 1 304 ? -9.320 -31.353 8.161 1.00 64.25 304 HIS A C 1
ATOM 2438 O O . HIS A 1 304 ? -9.449 -30.143 7.968 1.00 64.25 304 HIS A O 1
ATOM 2444 N N . ILE A 1 305 ? -9.652 -31.928 9.320 1.00 57.34 305 ILE A N 1
ATOM 2445 C CA . ILE A 1 305 ? -9.890 -31.180 10.556 1.00 57.34 305 ILE A CA 1
ATOM 2446 C C . ILE A 1 305 ? -8.756 -31.538 11.507 1.00 57.34 305 ILE A C 1
ATOM 2448 O O . ILE A 1 305 ? -8.691 -32.668 11.989 1.00 57.34 305 ILE A O 1
ATOM 2452 N N . ASP A 1 306 ? -7.876 -30.578 11.749 1.00 58.97 306 ASP A N 1
ATOM 2453 C CA . ASP A 1 306 ? -6.757 -30.694 12.671 1.00 58.97 306 ASP A CA 1
ATOM 2454 C C . ASP A 1 306 ? -7.146 -30.087 14.021 1.00 58.97 306 ASP A C 1
ATOM 2456 O O . ASP A 1 306 ? -7.605 -28.943 14.097 1.00 58.97 306 ASP A O 1
ATOM 2460 N N . PHE A 1 307 ? -6.959 -30.843 15.100 1.00 53.69 307 PHE A N 1
ATOM 2461 C CA . PHE A 1 307 ? -7.084 -30.333 16.462 1.00 53.69 307 PHE A CA 1
ATOM 2462 C C . PHE A 1 307 ? -5.715 -29.928 16.997 1.00 53.69 307 PHE A C 1
ATOM 2464 O O . PHE A 1 307 ? -4.730 -30.639 16.798 1.00 53.69 307 PHE A O 1
ATOM 2471 N N . PHE A 1 308 ? -5.667 -28.799 17.693 1.00 64.69 308 PHE A N 1
ATOM 2472 C CA . PHE A 1 308 ? -4.475 -28.259 18.331 1.00 64.69 308 PHE A CA 1
ATOM 2473 C C . PHE A 1 308 ? -4.790 -27.907 19.774 1.00 64.69 308 PHE A C 1
ATOM 2475 O O . PHE A 1 308 ? -5.870 -27.394 20.071 1.00 64.69 308 PHE A O 1
ATOM 2482 N N . VAL A 1 309 ? -3.848 -28.179 20.667 1.00 53.28 309 VAL A N 1
ATOM 2483 C CA . VAL A 1 309 ? -3.980 -27.882 22.089 1.00 53.28 309 VAL A CA 1
ATOM 2484 C C . VAL A 1 309 ? -3.033 -26.739 22.422 1.00 53.28 309 VAL A C 1
ATOM 2486 O O . VAL A 1 309 ? -1.831 -26.840 22.214 1.00 53.28 309 VAL A O 1
ATOM 2489 N N . VAL A 1 310 ? -3.603 -25.647 22.912 1.00 58.88 310 VAL A N 1
ATOM 2490 C CA . VAL A 1 310 ? -2.930 -24.377 23.185 1.00 58.88 310 VAL A CA 1
ATOM 2491 C C . VAL A 1 310 ? -3.119 -24.046 24.657 1.00 58.88 310 VAL A C 1
ATOM 2493 O O . VAL A 1 310 ? -4.243 -24.073 25.149 1.00 58.88 310 VAL A O 1
ATOM 2496 N N . SER A 1 311 ? -2.046 -23.735 25.381 1.00 52.47 311 SER A N 1
ATOM 2497 C CA . SER A 1 311 ? -2.115 -23.466 26.821 1.00 52.47 311 SER A CA 1
ATOM 2498 C C . SER A 1 311 ? -1.785 -22.007 27.126 1.00 52.47 311 SER A C 1
ATOM 2500 O O . SER A 1 311 ? -0.653 -21.573 26.945 1.00 52.47 311 SER A O 1
ATOM 2502 N N . LEU A 1 312 ? -2.769 -21.243 27.607 1.00 50.66 312 LEU A N 1
ATOM 2503 C CA . LEU A 1 312 ? -2.678 -19.795 27.805 1.00 50.66 312 LEU A CA 1
ATOM 2504 C C . LEU A 1 312 ? -2.751 -19.409 29.277 1.00 50.66 312 LEU A C 1
ATOM 2506 O O . LEU A 1 312 ? -3.672 -19.807 29.990 1.00 50.66 312 LEU A O 1
ATOM 2510 N N . ASN A 1 313 ? -1.841 -18.545 29.712 1.00 45.09 313 ASN A N 1
ATOM 2511 C CA . ASN A 1 313 ? -1.820 -18.038 31.082 1.00 45.09 313 ASN A CA 1
ATOM 2512 C C . ASN A 1 313 ? -2.671 -16.764 31.190 1.00 45.09 313 ASN A C 1
ATOM 2514 O O . ASN A 1 313 ? -2.576 -15.882 30.341 1.00 45.09 313 ASN A O 1
ATOM 2518 N N . ASP A 1 314 ? -3.470 -16.656 32.256 1.00 51.62 314 ASP A N 1
ATOM 2519 C CA . ASP A 1 314 ? -4.235 -15.452 32.632 1.00 51.62 314 ASP A CA 1
ATOM 2520 C C . ASP A 1 314 ? -5.228 -14.916 31.578 1.00 51.62 314 ASP A C 1
ATOM 2522 O O . ASP A 1 314 ? -5.105 -13.810 31.039 1.00 51.62 314 ASP A O 1
ATOM 2526 N N . VAL A 1 315 ? -6.270 -15.705 31.310 1.00 42.94 315 VAL A N 1
ATOM 2527 C CA . VAL A 1 315 ? -7.324 -15.335 30.362 1.00 42.94 315 VAL A CA 1
ATOM 2528 C C . VAL A 1 315 ? -8.727 -15.478 30.958 1.00 42.94 315 VAL A C 1
ATOM 2530 O O . VAL A 1 315 ? -9.144 -16.542 31.442 1.00 42.94 315 VAL A O 1
ATOM 2533 N N . GLY A 1 316 ? -9.455 -14.354 30.945 1.00 47.34 316 GLY A N 1
ATOM 2534 C CA . GLY A 1 316 ? -10.904 -14.300 31.146 1.00 47.34 316 GLY A CA 1
ATOM 2535 C C . GLY A 1 316 ? -11.646 -14.989 29.995 1.00 47.34 316 GLY A C 1
ATOM 2536 O O . GLY A 1 316 ? -11.027 -15.581 29.118 1.00 47.34 316 GLY A O 1
ATOM 2537 N N . ASN A 1 317 ? -12.977 -14.933 29.968 1.00 39.84 317 ASN A N 1
ATOM 2538 C CA . ASN A 1 317 ? -13.737 -15.569 28.886 1.00 39.84 317 ASN A CA 1
ATOM 2539 C C . ASN A 1 317 ? -13.368 -14.944 27.519 1.00 39.84 317 ASN A C 1
ATOM 2541 O O . ASN A 1 317 ? -13.416 -13.722 27.353 1.00 39.84 317 ASN A O 1
ATOM 2545 N N . SER A 1 318 ? -12.964 -15.782 26.557 1.00 44.06 318 SER A N 1
ATOM 2546 C CA . SER A 1 318 ? -12.591 -15.393 25.189 1.00 44.06 318 SER A CA 1
ATOM 2547 C C . SER A 1 318 ? -13.794 -14.842 24.427 1.00 44.06 318 SER A C 1
ATOM 2549 O O . SER A 1 318 ? -14.859 -15.459 24.462 1.00 44.06 318 SER A O 1
ATOM 2551 N N . GLN A 1 319 ? -13.628 -13.738 23.691 1.00 37.44 319 GLN A N 1
ATOM 2552 C CA . GLN A 1 319 ? -14.722 -13.173 22.889 1.00 37.44 319 GLN A CA 1
ATOM 2553 C C . GLN A 1 319 ? -14.584 -13.432 21.381 1.00 37.44 319 GLN A C 1
ATOM 2555 O O . GLN A 1 319 ? -15.615 -13.576 20.728 1.00 37.44 319 GLN A O 1
ATOM 2560 N N . LYS A 1 320 ? -13.365 -13.514 20.815 1.00 38.75 320 LYS A N 1
ATOM 2561 C CA . LYS A 1 320 ? -13.131 -13.754 19.370 1.00 38.75 320 LYS A CA 1
ATOM 2562 C C . LYS A 1 320 ? -11.766 -14.409 19.087 1.00 38.75 320 LYS A C 1
ATOM 2564 O O . LYS A 1 320 ? -10.779 -14.082 19.747 1.00 38.75 320 LYS A O 1
ATOM 2569 N N . LEU A 1 321 ? -11.726 -15.286 18.078 1.00 33.47 321 LEU A N 1
ATOM 2570 C CA . LEU A 1 321 ? -10.530 -15.950 17.536 1.00 33.47 321 LEU A CA 1
ATOM 2571 C C . LEU A 1 321 ? -10.185 -15.325 16.171 1.00 33.47 321 LEU A C 1
ATOM 2573 O O . LEU A 1 321 ? -11.061 -15.261 15.309 1.00 33.47 321 LEU A O 1
ATOM 2577 N N . TYR A 1 322 ? -8.945 -14.883 15.963 1.00 36.94 322 TYR A N 1
ATOM 2578 C CA . TYR A 1 322 ? -8.444 -14.411 14.668 1.00 36.94 322 TYR A CA 1
ATOM 2579 C C . TYR A 1 322 ? -7.342 -15.358 14.181 1.00 36.94 322 TYR A C 1
ATOM 2581 O O . TYR A 1 322 ? -6.423 -15.676 14.929 1.00 36.94 322 TYR A O 1
ATOM 2589 N N . SER A 1 323 ? -7.413 -15.814 12.932 1.00 33.50 323 SER A N 1
ATOM 2590 C CA . SER A 1 323 ? -6.334 -16.577 12.296 1.00 33.50 323 SER A CA 1
ATOM 2591 C C . SER A 1 323 ? -5.543 -15.663 11.370 1.00 33.50 323 SER A C 1
ATOM 2593 O O . SER A 1 323 ? -6.111 -15.081 10.445 1.00 33.50 323 SER A O 1
ATOM 2595 N N . ARG A 1 324 ? -4.237 -15.562 11.592 1.00 28.70 324 ARG A N 1
ATOM 2596 C CA . ARG A 1 324 ? -3.290 -14.891 10.709 1.00 28.70 324 ARG A CA 1
ATOM 2597 C C . ARG A 1 324 ? -2.357 -15.966 10.158 1.00 28.70 324 ARG A C 1
ATOM 2599 O O . ARG A 1 324 ? -1.473 -16.455 10.851 1.00 28.70 324 ARG A O 1
ATOM 2606 N N . ALA A 1 325 ? -2.571 -16.390 8.917 1.00 24.95 325 ALA A N 1
ATOM 2607 C CA . ALA A 1 325 ? -1.562 -17.197 8.242 1.00 24.95 325 ALA A CA 1
ATOM 2608 C C . ALA A 1 325 ? -0.281 -16.357 8.142 1.00 24.95 325 ALA A C 1
ATOM 2610 O O . ALA A 1 325 ? -0.335 -15.190 7.741 1.00 24.95 325 ALA A O 1
ATOM 2611 N N . SER A 1 326 ? 0.860 -16.930 8.516 1.00 26.64 326 SER A N 1
ATOM 2612 C CA . SER A 1 326 ? 2.165 -16.258 8.486 1.00 26.64 326 SER A CA 1
ATOM 2613 C C . SER A 1 326 ? 2.709 -16.133 7.064 1.00 26.64 326 SER A C 1
ATOM 2615 O O . SER A 1 326 ? 3.873 -16.397 6.825 1.00 26.64 326 SER A O 1
ATOM 2617 N N . PHE A 1 327 ? 1.870 -15.746 6.108 1.00 26.41 327 PHE A N 1
ATOM 2618 C CA . PHE A 1 327 ? 2.246 -15.408 4.741 1.00 26.41 327 PHE A CA 1
ATOM 2619 C C . PHE A 1 327 ? 1.259 -14.374 4.213 1.00 26.41 327 PHE A C 1
ATOM 2621 O O . PHE A 1 327 ? 0.465 -14.637 3.323 1.00 26.41 327 PHE A O 1
ATOM 2628 N N . LEU A 1 328 ? 1.293 -13.180 4.799 1.00 24.16 328 LEU A N 1
ATOM 2629 C CA . LEU A 1 328 ? 0.763 -11.988 4.143 1.00 24.16 328 LEU A CA 1
ATOM 2630 C C . LEU A 1 328 ? 1.672 -10.793 4.448 1.00 24.16 328 LEU A C 1
ATOM 2632 O O . LEU A 1 328 ? 1.242 -9.731 4.886 1.00 24.16 328 LEU A O 1
ATOM 2636 N N . TRP A 1 329 ? 2.975 -10.979 4.237 1.00 26.14 329 TRP A N 1
ATOM 2637 C CA . TRP A 1 329 ? 3.803 -9.838 3.870 1.00 26.14 329 TRP A CA 1
ATOM 2638 C C . TRP A 1 329 ? 3.534 -9.617 2.394 1.00 26.14 329 TRP A C 1
ATOM 2640 O O . TRP A 1 329 ? 4.017 -10.389 1.582 1.00 26.14 329 TRP A O 1
ATOM 2650 N N . VAL A 1 330 ? 2.684 -8.637 2.097 1.00 27.77 330 VAL A N 1
ATOM 2651 C CA . VAL A 1 330 ? 2.353 -8.092 0.773 1.00 27.77 330 VAL A CA 1
ATOM 2652 C C . VAL A 1 330 ? 3.524 -8.274 -0.211 1.00 27.77 330 VAL A C 1
ATOM 2654 O O . VAL A 1 330 ? 4.481 -7.493 -0.210 1.00 27.77 330 VAL A O 1
ATOM 2657 N N . VAL A 1 331 ? 3.476 -9.347 -1.011 1.00 27.98 331 VAL A N 1
ATOM 2658 C CA . VAL A 1 331 ? 4.527 -9.711 -1.969 1.00 27.98 331 VAL A CA 1
ATOM 2659 C C . VAL A 1 331 ? 4.282 -8.926 -3.259 1.00 27.98 331 VAL A C 1
ATOM 2661 O O . VAL A 1 331 ? 3.413 -9.197 -4.070 1.00 27.98 331 VAL A O 1
ATOM 2664 N N . GLN A 1 332 ? 4.948 -7.781 -3.304 1.00 41.91 332 GLN A N 1
ATOM 2665 C CA . GLN A 1 332 ? 5.708 -7.224 -4.422 1.00 41.91 332 GLN A CA 1
ATOM 2666 C C . GLN A 1 332 ? 5.359 -7.706 -5.843 1.00 41.91 332 GLN A C 1
ATOM 2668 O O . GLN A 1 332 ? 5.627 -8.831 -6.229 1.00 41.91 332 GLN A O 1
ATOM 2673 N N . HIS A 1 333 ? 4.988 -6.758 -6.708 1.00 46.00 333 HIS A N 1
ATOM 2674 C CA . HIS A 1 333 ? 4.854 -6.968 -8.156 1.00 46.00 333 HIS A CA 1
ATOM 2675 C C . HIS A 1 333 ? 6.151 -7.388 -8.890 1.00 46.00 333 HIS A C 1
ATOM 2677 O O . HIS A 1 333 ? 6.113 -7.531 -10.108 1.00 46.00 333 HIS A O 1
ATOM 2683 N N . LEU A 1 334 ? 7.293 -7.533 -8.204 1.00 46.94 334 LEU A N 1
ATOM 2684 C CA . LEU A 1 334 ? 8.573 -7.967 -8.773 1.00 46.94 334 LEU A CA 1
ATOM 2685 C C . LEU A 1 334 ? 9.270 -8.939 -7.808 1.00 46.94 334 LEU A C 1
ATOM 2687 O O . LEU A 1 334 ? 9.783 -8.513 -6.772 1.00 46.94 334 LEU A O 1
ATOM 2691 N N . THR A 1 335 ? 9.350 -10.216 -8.183 1.00 51.81 335 THR A N 1
ATOM 2692 C CA . THR A 1 335 ? 9.979 -11.283 -7.386 1.00 51.81 335 THR A CA 1
ATOM 2693 C C . THR A 1 335 ? 11.133 -11.918 -8.159 1.00 51.81 335 THR A C 1
ATOM 2695 O O . THR A 1 335 ? 10.998 -12.298 -9.320 1.00 51.81 335 THR A O 1
ATOM 2698 N N . VAL A 1 336 ? 12.296 -12.070 -7.524 1.00 52.91 336 VAL A N 1
ATOM 2699 C CA . VAL A 1 336 ? 13.391 -12.889 -8.057 1.00 52.91 336 VAL A CA 1
ATOM 2700 C C . VAL A 1 336 ? 13.289 -14.288 -7.479 1.00 52.91 336 VAL A C 1
ATOM 2702 O O . VAL A 1 336 ? 13.309 -14.504 -6.267 1.00 52.91 336 VAL A O 1
ATOM 2705 N N . LEU A 1 337 ? 13.230 -15.261 -8.373 1.00 53.84 337 LEU A N 1
ATOM 2706 C CA . LEU A 1 337 ? 13.186 -16.666 -8.035 1.00 53.84 337 LEU A CA 1
ATOM 2707 C C . LEU A 1 337 ? 14.491 -17.335 -8.465 1.00 53.84 337 LEU A C 1
ATOM 2709 O O . LEU A 1 337 ? 14.874 -17.291 -9.626 1.00 53.84 337 LEU A O 1
ATOM 2713 N N . CYS A 1 338 ? 15.179 -17.994 -7.540 1.00 55.31 338 CYS A N 1
ATOM 2714 C CA . CYS A 1 338 ? 16.376 -18.786 -7.804 1.00 55.31 338 CYS A CA 1
ATOM 2715 C C . CYS A 1 338 ? 16.021 -20.276 -7.806 1.00 55.31 338 CYS A C 1
ATOM 2717 O O . CYS A 1 338 ? 15.765 -20.843 -6.748 1.00 55.31 338 CYS A O 1
ATOM 2719 N N . ALA A 1 339 ? 16.063 -20.934 -8.964 1.00 57.69 339 ALA A N 1
ATOM 2720 C CA . ALA A 1 339 ? 15.900 -22.383 -9.085 1.00 57.69 339 ALA A CA 1
ATOM 2721 C C . ALA A 1 339 ? 17.270 -23.057 -9.296 1.00 57.69 339 ALA A C 1
ATOM 2723 O O . ALA A 1 339 ? 17.934 -22.889 -10.324 1.00 57.69 339 ALA A O 1
ATOM 2724 N N . LEU A 1 340 ? 17.729 -23.812 -8.297 1.00 56.78 340 LEU A N 1
ATOM 2725 C CA . LEU A 1 340 ? 19.102 -24.315 -8.196 1.00 56.78 340 LEU A CA 1
ATOM 2726 C C . LEU A 1 340 ? 19.148 -25.836 -8.364 1.00 56.78 340 LEU A C 1
ATOM 2728 O O . LEU A 1 340 ? 18.453 -26.560 -7.664 1.00 56.78 340 LEU A O 1
ATOM 2732 N N . TYR A 1 341 ? 20.015 -26.329 -9.259 1.00 57.53 341 TYR A N 1
ATOM 2733 C CA . TYR A 1 341 ? 20.011 -27.741 -9.684 1.00 57.53 341 TYR A CA 1
ATOM 2734 C C . TYR A 1 341 ? 21.236 -28.546 -9.219 1.00 57.53 341 TYR A C 1
ATOM 2736 O O . TYR A 1 341 ? 21.332 -29.749 -9.459 1.00 57.53 341 TYR A O 1
ATOM 2744 N N . ARG A 1 342 ? 22.217 -27.910 -8.566 1.00 54.81 342 ARG A N 1
ATOM 2745 C CA . ARG A 1 342 ? 23.434 -28.577 -8.071 1.00 54.81 342 ARG A CA 1
ATOM 2746 C C . ARG A 1 342 ? 23.752 -28.139 -6.652 1.00 54.81 342 ARG A C 1
ATOM 2748 O O . ARG A 1 342 ? 23.778 -26.950 -6.371 1.00 54.81 342 ARG A O 1
ATOM 2755 N N . ARG A 1 343 ? 24.137 -29.093 -5.800 1.00 48.94 343 ARG A N 1
ATOM 2756 C CA . ARG A 1 343 ? 24.532 -28.860 -4.396 1.00 48.94 343 ARG A CA 1
ATOM 2757 C C . ARG A 1 343 ? 25.698 -27.865 -4.242 1.00 48.94 343 ARG A C 1
ATOM 2759 O O . ARG A 1 343 ? 25.705 -27.071 -3.311 1.00 48.94 343 ARG A O 1
ATOM 2766 N N . ASN A 1 344 ? 26.646 -27.858 -5.184 1.00 48.31 344 ASN A N 1
ATOM 2767 C CA . ASN A 1 344 ? 27.775 -26.915 -5.175 1.00 48.31 344 ASN A CA 1
ATOM 2768 C C . ASN A 1 344 ? 27.373 -25.513 -5.656 1.00 48.31 344 ASN A C 1
ATOM 2770 O O . ASN A 1 344 ? 27.845 -24.523 -5.109 1.00 48.31 344 ASN A O 1
ATOM 2774 N N . THR A 1 345 ? 26.478 -25.419 -6.645 1.00 51.00 345 THR A N 1
ATOM 2775 C CA . THR A 1 345 ? 25.931 -24.132 -7.095 1.00 51.00 345 THR A CA 1
ATOM 2776 C C . THR A 1 345 ? 24.912 -23.574 -6.107 1.00 51.00 345 THR A C 1
ATOM 2778 O O . THR A 1 345 ? 24.758 -22.364 -6.035 1.00 51.00 345 THR A O 1
ATOM 2781 N N . PHE A 1 346 ? 24.270 -24.439 -5.314 1.00 50.00 346 PHE A N 1
ATOM 2782 C CA . PHE A 1 346 ? 23.450 -24.055 -4.172 1.00 50.00 346 PHE A CA 1
ATOM 2783 C C . PHE A 1 346 ? 24.284 -23.311 -3.137 1.00 50.00 346 PHE A C 1
ATOM 2785 O O . PHE A 1 346 ? 23.993 -22.153 -2.899 1.00 50.00 346 PHE A O 1
ATOM 2792 N N . ARG A 1 347 ? 25.387 -23.896 -2.648 1.00 49.50 347 ARG A N 1
ATOM 2793 C CA . ARG A 1 347 ? 26.310 -23.219 -1.712 1.00 49.50 347 ARG A CA 1
ATOM 2794 C C . ARG A 1 347 ? 26.900 -21.921 -2.276 1.00 49.50 347 ARG A C 1
ATOM 2796 O O . ARG A 1 347 ? 27.078 -20.945 -1.559 1.00 49.50 347 ARG A O 1
ATOM 2803 N N . TYR A 1 348 ? 27.190 -21.902 -3.576 1.00 51.50 348 TYR A N 1
ATOM 2804 C CA . TYR A 1 348 ? 27.687 -20.713 -4.270 1.00 51.50 348 TYR A CA 1
ATOM 2805 C C . TYR A 1 348 ? 26.625 -19.607 -4.380 1.00 51.50 348 TYR A C 1
ATOM 2807 O O . TYR A 1 348 ? 26.926 -18.436 -4.174 1.00 51.50 348 TYR A O 1
ATOM 2815 N N . MET A 1 349 ? 25.370 -19.963 -4.661 1.00 51.66 349 MET A N 1
ATOM 2816 C CA . MET A 1 349 ? 24.263 -19.008 -4.668 1.00 51.66 349 MET A CA 1
ATOM 2817 C C . MET A 1 349 ? 23.837 -18.620 -3.255 1.00 51.66 349 MET A C 1
ATOM 2819 O O . MET A 1 349 ? 23.447 -17.483 -3.070 1.00 51.66 349 MET A O 1
ATOM 2823 N N . GLU A 1 350 ? 23.973 -19.493 -2.260 1.00 53.97 350 GLU A N 1
ATOM 2824 C CA . GLU A 1 350 ? 23.757 -19.229 -0.830 1.00 53.97 350 GLU A CA 1
ATOM 2825 C C . GLU A 1 350 ? 24.729 -18.158 -0.311 1.00 53.97 350 GLU A C 1
ATOM 2827 O O . GLU A 1 350 ? 24.299 -17.185 0.300 1.00 53.97 350 GLU A O 1
ATOM 2832 N N . TYR A 1 351 ? 26.007 -18.227 -0.703 1.00 51.88 351 TYR A N 1
ATOM 2833 C CA . TYR A 1 351 ? 26.988 -17.155 -0.475 1.00 51.88 351 TYR A CA 1
ATOM 2834 C C . TYR A 1 351 ? 26.575 -15.809 -1.107 1.00 51.88 351 TYR A C 1
ATOM 2836 O O . TYR A 1 351 ? 26.857 -14.733 -0.582 1.00 51.88 351 TYR A O 1
ATOM 2844 N N . HIS A 1 352 ? 25.876 -15.854 -2.241 1.00 55.56 352 HIS A N 1
ATOM 2845 C CA . HIS A 1 352 ? 25.440 -14.683 -3.002 1.00 55.56 352 HIS A CA 1
ATOM 2846 C C . HIS A 1 352 ? 24.002 -14.221 -2.691 1.00 55.56 352 HIS A C 1
ATOM 2848 O O . HIS A 1 352 ? 23.623 -13.112 -3.072 1.00 55.56 352 HIS A O 1
ATOM 2854 N N . GLN A 1 353 ? 23.215 -15.014 -1.954 1.00 55.88 353 GLN A N 1
ATOM 2855 C CA . GLN A 1 353 ? 21.829 -14.709 -1.584 1.00 55.88 353 GLN A CA 1
ATOM 2856 C C . GLN A 1 353 ? 21.747 -13.414 -0.791 1.00 55.88 353 GLN A C 1
ATOM 2858 O O . GLN A 1 353 ? 20.856 -12.610 -1.047 1.00 55.88 353 GLN A O 1
ATOM 2863 N N . HIS A 1 354 ? 22.701 -13.172 0.111 1.00 52.28 354 HIS A N 1
ATOM 2864 C CA . HIS A 1 354 ? 22.756 -11.922 0.859 1.00 52.28 354 HIS A CA 1
ATOM 2865 C C . HIS A 1 354 ? 22.874 -10.713 -0.082 1.00 52.28 354 HIS A C 1
ATOM 2867 O O . HIS A 1 354 ? 22.124 -9.757 0.066 1.00 52.28 354 HIS A O 1
ATOM 2873 N N . ARG A 1 355 ? 23.734 -10.766 -1.111 1.00 54.47 355 ARG A N 1
ATOM 2874 C CA . ARG A 1 355 ? 23.890 -9.671 -2.091 1.00 54.47 355 ARG A CA 1
ATOM 2875 C C . ARG A 1 355 ? 22.657 -9.483 -2.982 1.00 54.47 355 ARG A C 1
ATOM 2877 O O . ARG A 1 355 ? 22.381 -8.352 -3.368 1.00 54.47 355 ARG A O 1
ATOM 2884 N N . LEU A 1 356 ? 21.924 -10.556 -3.298 1.00 55.97 356 LEU A N 1
ATOM 2885 C CA . LEU A 1 356 ? 20.649 -10.481 -4.030 1.00 55.97 356 LEU A CA 1
ATOM 2886 C C . LEU A 1 356 ? 19.527 -9.881 -3.171 1.00 55.97 356 LEU A C 1
ATOM 2888 O O . LEU A 1 356 ? 18.788 -9.026 -3.653 1.00 55.97 356 LEU A O 1
ATOM 2892 N N . ARG A 1 357 ? 19.425 -10.280 -1.896 1.00 55.62 357 ARG A N 1
ATOM 2893 C CA . ARG A 1 357 ? 18.433 -9.735 -0.949 1.00 55.62 357 ARG A CA 1
ATOM 2894 C C . ARG A 1 357 ? 18.598 -8.234 -0.718 1.00 55.62 357 ARG A C 1
ATOM 2896 O O . ARG A 1 357 ? 17.609 -7.549 -0.532 1.00 55.62 357 ARG A O 1
ATOM 2903 N N . LEU A 1 358 ? 19.826 -7.724 -0.811 1.00 47.28 358 LEU A N 1
ATOM 2904 C CA . LEU A 1 358 ? 20.147 -6.296 -0.685 1.00 47.28 358 LEU A CA 1
ATOM 2905 C C . LEU A 1 358 ? 19.723 -5.430 -1.889 1.00 47.28 358 LEU A C 1
ATOM 2907 O O . LEU A 1 358 ? 20.085 -4.260 -1.947 1.00 47.28 358 LEU A O 1
ATOM 2911 N N . ARG A 1 359 ? 19.100 -6.007 -2.924 1.00 51.00 359 ARG A N 1
ATOM 2912 C CA . ARG A 1 359 ? 18.773 -5.290 -4.174 1.00 51.00 359 ARG A CA 1
ATOM 2913 C C . ARG A 1 359 ? 17.390 -5.606 -4.724 1.00 51.00 359 ARG A C 1
ATOM 2915 O O . ARG A 1 359 ? 16.846 -4.828 -5.507 1.00 51.00 359 ARG A O 1
ATOM 2922 N N . VAL A 1 360 ? 16.827 -6.741 -4.320 1.00 52.59 360 VAL A N 1
ATOM 2923 C CA . VAL A 1 360 ? 15.566 -7.252 -4.840 1.00 52.59 360 VAL A CA 1
ATOM 2924 C C . VAL A 1 360 ? 14.577 -7.417 -3.701 1.00 52.59 360 VAL A C 1
ATOM 2926 O O . VAL A 1 360 ? 14.868 -8.029 -2.680 1.00 52.59 360 VAL A O 1
ATOM 2929 N N . TYR A 1 361 ? 13.384 -6.907 -3.954 1.00 48.59 361 TYR A N 1
ATOM 2930 C CA . TYR A 1 361 ? 12.191 -6.980 -3.134 1.00 48.59 361 TYR A CA 1
ATOM 2931 C C . TYR A 1 361 ? 11.903 -8.373 -2.551 1.00 48.59 361 TYR A C 1
ATOM 2933 O O . TYR A 1 361 ? 11.774 -8.505 -1.332 1.00 48.59 361 TYR A O 1
ATOM 2941 N N . GLY A 1 362 ? 11.823 -9.401 -3.398 1.00 56.97 362 GLY A N 1
ATOM 2942 C CA . GLY A 1 362 ? 11.467 -10.758 -2.996 1.00 56.97 362 GLY A CA 1
ATOM 2943 C C . GLY A 1 362 ? 12.471 -11.737 -3.572 1.00 56.97 362 GLY A C 1
ATOM 2944 O O . GLY A 1 362 ? 12.635 -11.794 -4.787 1.00 56.97 362 GLY A O 1
ATOM 2945 N N . LEU A 1 363 ? 13.165 -12.491 -2.715 1.00 59.19 363 LEU A N 1
ATOM 2946 C CA . LEU A 1 363 ? 14.072 -13.554 -3.145 1.00 59.19 363 LEU A CA 1
ATOM 2947 C C . LEU A 1 363 ? 13.566 -14.899 -2.640 1.00 59.19 363 LEU A C 1
ATOM 2949 O O . LEU A 1 363 ? 13.707 -15.210 -1.456 1.00 59.19 363 LEU A O 1
ATOM 2953 N N . GLN A 1 364 ? 13.049 -15.712 -3.554 1.00 63.31 364 GLN A N 1
ATOM 2954 C CA . GLN A 1 364 ? 12.663 -17.090 -3.265 1.00 63.31 364 GLN A CA 1
ATOM 2955 C C . GLN A 1 364 ? 13.691 -18.052 -3.843 1.00 63.31 364 GLN A C 1
ATOM 2957 O O . GLN A 1 364 ? 14.120 -17.902 -4.986 1.00 63.31 364 GLN A O 1
ATOM 2962 N N . VAL A 1 365 ? 14.118 -19.038 -3.057 1.00 62.50 365 VAL A N 1
ATOM 2963 C CA . VAL A 1 365 ? 15.164 -19.981 -3.466 1.00 62.50 365 VAL A CA 1
ATOM 2964 C C . VAL A 1 365 ? 14.640 -21.401 -3.376 1.00 62.50 365 VAL A C 1
ATOM 2966 O O . VAL A 1 365 ? 14.236 -21.861 -2.314 1.00 62.50 365 VAL A O 1
ATOM 2969 N N . TYR A 1 366 ? 14.715 -22.117 -4.492 1.00 67.25 366 TYR A N 1
ATOM 2970 C CA . TYR A 1 366 ? 14.248 -23.487 -4.619 1.00 67.25 366 TYR A CA 1
ATOM 2971 C C . TYR A 1 366 ? 15.391 -24.402 -5.032 1.00 67.25 366 TYR A C 1
ATOM 2973 O O . TYR A 1 366 ? 16.158 -24.114 -5.951 1.00 67.25 366 TYR A O 1
ATOM 2981 N N . THR A 1 367 ? 15.474 -25.548 -4.365 1.00 65.44 367 THR A N 1
ATOM 2982 C CA . THR A 1 367 ? 16.367 -26.660 -4.723 1.00 65.44 367 THR A CA 1
ATOM 2983 C C . THR A 1 367 ? 15.675 -27.703 -5.599 1.00 65.44 367 THR A C 1
ATOM 2985 O O . THR A 1 367 ? 16.343 -28.545 -6.196 1.00 65.44 367 THR A O 1
ATOM 2988 N N . ASN A 1 368 ? 14.341 -27.652 -5.684 1.00 70.25 368 ASN A N 1
ATOM 2989 C CA . ASN A 1 368 ? 13.513 -28.553 -6.475 1.00 70.25 368 ASN A CA 1
ATOM 2990 C C . ASN A 1 368 ? 12.683 -27.754 -7.497 1.00 70.25 368 ASN A C 1
ATOM 2992 O O . ASN A 1 368 ? 12.047 -26.748 -7.178 1.00 70.25 368 ASN A O 1
ATOM 2996 N N . VAL A 1 369 ? 12.703 -28.213 -8.748 1.00 71.44 369 VAL A N 1
ATOM 2997 C CA . VAL A 1 369 ? 11.981 -27.598 -9.870 1.00 71.44 369 VAL A CA 1
ATOM 2998 C C . VAL A 1 369 ? 10.481 -27.676 -9.673 1.00 71.44 369 VAL A C 1
ATOM 3000 O O . VAL A 1 369 ? 9.796 -26.684 -9.872 1.00 71.44 369 VAL A O 1
ATOM 3003 N N . GLN A 1 370 ? 9.968 -28.825 -9.237 1.00 74.75 370 GLN A N 1
ATOM 3004 C CA . GLN A 1 370 ? 8.531 -29.031 -9.120 1.00 74.75 370 GLN A CA 1
ATOM 3005 C C . GLN A 1 370 ? 7.926 -28.095 -8.075 1.00 74.75 370 GLN A C 1
ATOM 3007 O O . GLN A 1 370 ? 6.883 -27.507 -8.320 1.00 74.75 370 GLN A O 1
ATOM 3012 N N . THR A 1 371 ? 8.615 -27.878 -6.951 1.00 71.62 371 THR A N 1
ATOM 3013 C CA . THR A 1 371 ? 8.172 -26.914 -5.931 1.00 71.62 371 THR A CA 1
ATOM 3014 C C . THR A 1 371 ? 8.193 -25.480 -6.451 1.00 71.62 371 THR A C 1
ATOM 3016 O O . THR A 1 371 ? 7.304 -24.700 -6.131 1.00 71.62 371 THR A O 1
ATOM 3019 N N . CYS A 1 372 ? 9.176 -25.142 -7.290 1.00 73.75 372 CYS A N 1
ATOM 3020 C CA . CYS A 1 372 ? 9.232 -23.847 -7.958 1.00 73.75 372 CYS A CA 1
ATOM 3021 C C . CYS A 1 372 ? 8.083 -23.682 -8.969 1.00 73.75 372 CYS A C 1
ATOM 3023 O O . CYS A 1 372 ? 7.429 -22.646 -8.969 1.00 73.75 372 CYS A O 1
ATOM 3025 N N . LEU A 1 373 ? 7.789 -24.699 -9.785 1.00 75.75 373 LEU A N 1
ATOM 3026 C CA . LEU A 1 373 ? 6.670 -24.678 -10.733 1.00 75.75 373 LEU A CA 1
ATOM 3027 C C . LEU A 1 373 ? 5.322 -24.565 -10.010 1.00 75.75 373 LEU A C 1
ATOM 3029 O O . LEU A 1 373 ? 4.489 -23.768 -10.418 1.00 75.75 373 LEU A O 1
ATOM 3033 N N . THR A 1 374 ? 5.125 -25.301 -8.915 1.00 78.19 374 THR A N 1
ATOM 3034 C CA . THR A 1 374 ? 3.908 -25.217 -8.091 1.00 78.19 374 THR A CA 1
ATOM 3035 C C . THR A 1 374 ? 3.756 -23.857 -7.410 1.00 78.19 374 THR A C 1
ATOM 3037 O O . THR A 1 374 ? 2.637 -23.403 -7.207 1.00 78.19 374 THR A O 1
ATOM 3040 N N . PHE A 1 375 ? 4.855 -23.182 -7.065 1.00 72.00 375 PHE A N 1
ATOM 3041 C CA . PHE A 1 375 ? 4.806 -21.798 -6.588 1.00 72.00 375 PHE A CA 1
ATOM 3042 C C . PHE A 1 375 ? 4.408 -20.831 -7.707 1.00 72.00 375 PHE A C 1
ATOM 3044 O O . PHE A 1 375 ? 3.523 -20.007 -7.513 1.00 72.00 375 PHE A O 1
ATOM 3051 N N . LEU A 1 376 ? 4.998 -20.981 -8.898 1.00 69.56 376 LEU A N 1
ATOM 3052 C CA . LEU A 1 376 ? 4.640 -20.182 -10.072 1.00 69.56 376 LEU A CA 1
ATOM 3053 C C . LEU A 1 376 ? 3.163 -20.355 -10.462 1.00 69.56 376 LEU A C 1
ATOM 3055 O O . LEU A 1 376 ? 2.528 -19.385 -10.844 1.00 69.56 376 LEU A O 1
ATOM 3059 N N . GLU A 1 377 ? 2.590 -21.553 -10.315 1.00 78.94 377 GLU A N 1
ATOM 3060 C CA . GLU A 1 377 ? 1.159 -21.813 -10.559 1.00 78.94 377 GLU A CA 1
ATOM 3061 C C . GLU A 1 377 ? 0.217 -21.046 -9.618 1.00 78.94 377 GLU A C 1
ATOM 3063 O O . GLU A 1 377 ? -0.948 -20.860 -9.961 1.00 78.94 377 GLU A O 1
ATOM 3068 N N . LYS A 1 378 ? 0.703 -20.594 -8.457 1.00 67.94 378 LYS A N 1
ATOM 3069 C CA . LYS A 1 378 ? -0.082 -19.858 -7.452 1.00 67.94 378 LYS A CA 1
ATOM 3070 C C . LYS A 1 378 ? 0.100 -18.344 -7.523 1.00 67.94 378 LYS A C 1
ATOM 3072 O O . LYS A 1 378 ? -0.567 -17.637 -6.777 1.00 67.94 378 LYS A O 1
ATOM 3077 N N . ILE A 1 379 ? 1.014 -17.866 -8.367 1.00 62.44 379 ILE A N 1
ATOM 3078 C CA . ILE A 1 379 ? 1.323 -16.444 -8.516 1.00 62.44 379 ILE A CA 1
ATOM 3079 C C . ILE A 1 379 ? 0.941 -15.999 -9.912 1.00 62.44 379 ILE A C 1
ATOM 3081 O O . ILE A 1 379 ? 1.545 -16.417 -10.899 1.00 62.44 379 ILE A O 1
ATOM 3085 N N . ASP A 1 380 ? -0.035 -15.113 -9.974 1.00 54.91 380 ASP A N 1
ATOM 3086 C CA . ASP A 1 380 ? -0.629 -14.570 -11.187 1.00 54.91 380 ASP A CA 1
ATOM 3087 C C . ASP A 1 380 ? -0.386 -13.059 -11.348 1.00 54.91 380 ASP A C 1
ATOM 3089 O O . ASP A 1 380 ? -0.225 -12.595 -12.477 1.00 54.91 380 ASP A O 1
ATOM 3093 N N . GLU A 1 381 ? -0.279 -12.297 -10.254 1.00 54.44 381 GLU A N 1
ATOM 3094 C CA . GLU A 1 381 ? -0.172 -10.824 -10.288 1.00 54.44 381 GLU A CA 1
ATOM 3095 C C . GLU A 1 381 ? 1.263 -10.242 -10.256 1.00 54.44 381 GLU A C 1
ATOM 3097 O O . GLU A 1 381 ? 1.450 -9.022 -10.373 1.00 54.44 381 GLU A O 1
ATOM 3102 N N . GLU A 1 382 ? 2.298 -11.077 -10.118 1.00 64.69 382 GLU A N 1
ATOM 3103 C CA . GLU A 1 382 ? 3.694 -10.623 -9.983 1.00 64.69 382 GLU A CA 1
ATOM 3104 C C . GLU A 1 382 ? 4.512 -10.798 -11.267 1.00 64.69 382 GLU A C 1
ATOM 3106 O O . GLU A 1 382 ? 4.308 -11.729 -12.039 1.00 64.69 382 GLU A O 1
ATOM 3111 N N . LYS A 1 383 ? 5.507 -9.934 -11.484 1.00 73.19 383 LYS A N 1
ATOM 3112 C CA . LYS A 1 383 ? 6.554 -10.135 -12.491 1.00 73.19 383 LYS A CA 1
ATOM 3113 C C . LYS A 1 383 ? 7.733 -10.871 -11.874 1.00 73.19 383 LYS A C 1
ATOM 3115 O O . LYS A 1 383 ? 8.230 -10.486 -10.820 1.00 73.19 383 LYS A O 1
ATOM 3120 N N . ILE A 1 384 ? 8.206 -11.921 -12.540 1.00 76.56 384 ILE A N 1
ATOM 3121 C CA . ILE A 1 384 ? 9.196 -12.834 -11.965 1.00 76.56 384 ILE A CA 1
ATOM 3122 C C . ILE A 1 384 ? 10.477 -12.859 -12.789 1.00 76.56 384 ILE A C 1
ATOM 3124 O O . ILE A 1 384 ? 10.469 -13.160 -13.981 1.00 76.56 384 ILE A O 1
ATOM 3128 N N . PHE A 1 385 ? 11.606 -12.624 -12.133 1.00 79.81 385 PHE A N 1
ATOM 3129 C CA . PHE A 1 385 ? 12.932 -12.858 -12.696 1.00 79.81 385 PHE A CA 1
ATOM 3130 C C . PHE A 1 385 ? 13.464 -14.196 -12.205 1.00 79.81 385 PHE A C 1
ATOM 3132 O O . PHE A 1 385 ? 13.642 -14.402 -11.008 1.00 79.81 385 PHE A O 1
ATOM 3139 N N . LEU A 1 386 ? 13.741 -15.117 -13.121 1.00 81.44 386 LEU A N 1
ATOM 3140 C CA . LEU A 1 386 ? 14.131 -16.478 -12.778 1.00 81.44 386 LEU A CA 1
ATOM 3141 C C . LEU A 1 386 ? 15.634 -16.677 -12.979 1.00 81.44 386 LEU A C 1
ATOM 3143 O O . LEU A 1 386 ? 16.147 -16.499 -14.076 1.00 81.44 386 LEU A O 1
ATOM 3147 N N . ILE A 1 387 ? 16.357 -17.096 -11.948 1.00 79.19 387 ILE A N 1
ATOM 3148 C CA . ILE A 1 387 ? 17.786 -17.412 -12.011 1.00 79.19 387 ILE A CA 1
ATOM 3149 C C . ILE A 1 387 ? 17.950 -18.928 -11.916 1.00 79.19 387 ILE A C 1
ATOM 3151 O O . ILE A 1 387 ? 17.536 -19.550 -10.940 1.00 79.19 387 ILE A O 1
ATOM 3155 N N . ILE A 1 388 ? 18.579 -19.532 -12.924 1.00 78.00 388 ILE A N 1
ATOM 3156 C CA . ILE A 1 388 ? 18.763 -20.979 -13.055 1.00 78.00 388 ILE A CA 1
ATOM 3157 C C . ILE A 1 388 ? 20.246 -21.316 -13.217 1.00 78.00 388 ILE A C 1
ATOM 3159 O O . ILE A 1 388 ? 20.947 -20.734 -14.042 1.00 78.00 388 ILE A O 1
ATOM 3163 N N . SER A 1 389 ? 20.718 -22.340 -12.504 1.00 71.31 389 SER A N 1
ATOM 3164 C CA . SER A 1 389 ? 22.015 -22.983 -12.782 1.00 71.31 389 SER A CA 1
ATOM 3165 C C . SER A 1 389 ? 21.792 -24.377 -13.381 1.00 71.31 389 SER A C 1
ATOM 3167 O O . SER A 1 389 ? 21.125 -25.188 -12.755 1.00 71.31 389 SER A O 1
ATOM 3169 N N . ASN A 1 390 ? 22.287 -24.687 -14.590 1.00 65.25 390 ASN A N 1
ATOM 3170 C CA . ASN A 1 390 ? 21.812 -25.861 -15.364 1.00 65.25 390 ASN A CA 1
ATOM 3171 C C . ASN A 1 390 ? 22.839 -27.011 -15.541 1.00 65.25 390 ASN A C 1
ATOM 3173 O O . ASN A 1 390 ? 24.038 -26.744 -15.652 1.00 65.25 390 ASN A O 1
ATOM 3177 N N . ARG A 1 391 ? 22.343 -28.265 -15.707 1.00 53.88 391 ARG A N 1
ATOM 3178 C CA . ARG A 1 391 ? 22.685 -29.111 -16.887 1.00 53.88 391 ARG A CA 1
ATOM 3179 C C . ARG A 1 391 ? 21.729 -30.262 -17.326 1.00 53.88 391 ARG A C 1
ATOM 3181 O O . ARG A 1 391 ? 22.134 -30.960 -18.251 1.00 53.88 391 ARG A O 1
ATOM 3188 N N . SER A 1 392 ? 20.530 -30.523 -16.771 1.00 50.16 392 SER A N 1
ATOM 3189 C CA . SER A 1 392 ? 19.861 -31.820 -17.078 1.00 50.16 392 SER A CA 1
ATOM 3190 C C . SER A 1 392 ? 18.323 -31.949 -17.092 1.00 50.16 392 SER A C 1
ATOM 3192 O O . SER A 1 392 ? 17.860 -33.083 -17.029 1.00 50.16 392 SER A O 1
ATOM 3194 N N . GLN A 1 393 ? 17.513 -30.889 -17.227 1.00 53.53 393 GLN A N 1
ATOM 3195 C CA . GLN A 1 393 ? 16.051 -31.031 -17.440 1.00 53.53 393 GLN A CA 1
ATOM 3196 C C . GLN A 1 393 ? 15.458 -29.923 -18.333 1.00 53.53 393 GLN A C 1
ATOM 3198 O O . GLN A 1 393 ? 16.120 -28.918 -18.601 1.00 53.53 393 GLN A O 1
ATOM 3203 N N . SER A 1 394 ? 14.241 -30.160 -18.840 1.00 60.25 394 SER A N 1
ATOM 3204 C CA . SER A 1 394 ? 13.533 -29.320 -19.815 1.00 60.25 394 SER A CA 1
ATOM 3205 C C . SER A 1 394 ? 13.293 -27.903 -19.286 1.00 60.25 394 SER A C 1
ATOM 3207 O O . SER A 1 394 ? 12.525 -27.695 -18.356 1.00 60.25 394 SER A O 1
ATOM 3209 N N . LEU A 1 395 ? 13.919 -26.900 -19.908 1.00 70.12 395 LEU A N 1
ATOM 3210 C CA . LEU A 1 395 ? 13.615 -25.486 -19.650 1.00 70.12 395 LEU A CA 1
ATOM 3211 C C . LEU A 1 395 ? 12.228 -25.072 -20.188 1.00 70.12 395 LEU A C 1
ATOM 3213 O O . LEU A 1 395 ? 11.822 -23.934 -19.970 1.00 70.12 395 LEU A O 1
ATOM 3217 N N . GLU A 1 396 ? 11.530 -25.964 -20.900 1.00 70.88 396 GLU A N 1
ATOM 3218 C CA . GLU A 1 396 ? 10.239 -25.694 -21.549 1.00 70.88 396 GLU A CA 1
ATOM 3219 C C . GLU A 1 396 ? 9.100 -25.533 -20.536 1.00 70.88 396 GLU A C 1
ATOM 3221 O O . GLU A 1 396 ? 8.180 -24.754 -20.775 1.00 70.88 396 GLU A O 1
ATOM 3226 N N . ASP A 1 397 ? 9.197 -26.172 -19.366 1.00 76.00 397 ASP A N 1
ATOM 3227 C CA . ASP A 1 397 ? 8.147 -26.130 -18.336 1.00 76.00 397 ASP A CA 1
ATOM 3228 C C . ASP A 1 397 ? 7.937 -24.726 -17.752 1.00 76.00 397 ASP A C 1
ATOM 3230 O O . ASP A 1 397 ? 6.867 -24.422 -17.224 1.00 76.00 397 ASP A O 1
ATOM 3234 N N . PHE A 1 398 ? 8.940 -23.851 -17.875 1.00 78.06 398 PHE A N 1
ATOM 3235 C CA . PHE A 1 398 ? 8.857 -22.453 -17.458 1.00 78.06 398 PHE A CA 1
ATOM 3236 C C . PHE A 1 398 ? 8.215 -21.548 -18.520 1.00 78.06 398 PHE A C 1
ATOM 3238 O O . PHE A 1 398 ? 7.764 -20.455 -18.193 1.00 78.06 398 PHE A O 1
ATOM 3245 N N . HIS A 1 399 ? 8.139 -21.971 -19.788 1.00 76.69 399 HIS A N 1
ATOM 3246 C CA . HIS A 1 399 ? 7.633 -21.122 -20.884 1.00 76.69 399 HIS A CA 1
ATOM 3247 C C . HIS A 1 399 ? 6.136 -20.865 -20.799 1.00 76.69 399 HIS A C 1
ATOM 3249 O O . HIS A 1 399 ? 5.663 -19.866 -21.334 1.00 76.69 399 HIS A O 1
ATOM 3255 N N . ARG A 1 400 ? 5.398 -21.749 -20.123 1.00 78.44 400 ARG A N 1
ATOM 3256 C CA . ARG A 1 400 ? 3.949 -21.615 -19.930 1.00 78.44 400 ARG A CA 1
ATOM 3257 C C . ARG A 1 400 ? 3.554 -20.469 -18.994 1.00 78.44 400 ARG A C 1
ATOM 3259 O O . ARG A 1 400 ? 2.384 -20.114 -18.965 1.00 78.44 400 ARG A O 1
ATOM 3266 N N . PHE A 1 401 ? 4.500 -19.903 -18.242 1.00 77.94 401 PHE A N 1
ATOM 3267 C CA . PHE A 1 401 ? 4.241 -18.845 -17.268 1.00 77.94 401 PHE A CA 1
ATOM 3268 C C . PHE A 1 401 ? 4.500 -17.464 -17.876 1.00 77.94 401 PHE A C 1
ATOM 3270 O O . PHE A 1 401 ? 5.646 -17.069 -18.109 1.00 77.94 401 PHE A O 1
ATOM 3277 N N . SER A 1 402 ? 3.427 -16.712 -18.122 1.00 75.56 402 SER A N 1
ATOM 3278 C CA . SER A 1 402 ? 3.480 -15.338 -18.638 1.00 75.56 402 SER A CA 1
ATOM 3279 C C . SER A 1 402 ? 4.067 -14.344 -17.634 1.00 75.56 402 SER A C 1
ATOM 3281 O O . SER A 1 402 ? 4.640 -13.334 -18.040 1.00 75.56 402 SER A O 1
ATOM 3283 N N . GLN A 1 403 ? 3.980 -14.648 -16.338 1.00 75.69 403 GLN A N 1
ATOM 3284 C CA . GLN A 1 403 ? 4.549 -13.858 -15.247 1.00 75.69 403 GLN A CA 1
ATOM 3285 C C . GLN A 1 403 ? 6.084 -13.817 -15.254 1.00 75.69 403 GLN A C 1
ATOM 3287 O O . GLN A 1 403 ? 6.673 -12.891 -14.699 1.00 75.69 403 GLN A O 1
ATOM 3292 N N . ILE A 1 404 ? 6.758 -14.782 -15.896 1.00 81.38 404 ILE A N 1
ATOM 3293 C CA . ILE A 1 404 ? 8.224 -14.798 -15.966 1.00 81.38 404 ILE A CA 1
ATOM 3294 C C . ILE A 1 404 ? 8.706 -13.780 -16.998 1.00 81.38 404 ILE A C 1
ATOM 3296 O O . ILE A 1 404 ? 8.529 -13.943 -18.212 1.00 81.38 404 ILE A O 1
ATOM 3300 N N . GLU A 1 405 ? 9.382 -12.764 -16.486 1.00 80.00 405 GLU A N 1
ATOM 3301 C CA . GLU A 1 405 ? 9.898 -11.622 -17.216 1.00 80.00 405 GLU A CA 1
ATOM 3302 C C . GLU A 1 405 ? 11.180 -11.972 -17.974 1.00 80.00 405 GLU A C 1
ATOM 3304 O O . GLU A 1 405 ? 11.291 -11.729 -19.176 1.00 80.00 405 GLU A O 1
ATOM 3309 N N . LYS A 1 406 ? 12.138 -12.599 -17.282 1.00 82.31 406 LYS A N 1
ATOM 3310 C CA . LYS A 1 406 ? 13.445 -12.970 -17.837 1.00 82.31 406 LYS A CA 1
ATOM 3311 C C . LYS A 1 406 ? 14.052 -14.146 -17.078 1.00 82.31 406 LYS A C 1
ATOM 3313 O O . LYS A 1 406 ? 13.807 -14.308 -15.882 1.00 82.31 406 LYS A O 1
ATOM 3318 N N . ILE A 1 407 ? 14.848 -14.960 -17.769 1.00 83.12 407 ILE A N 1
ATOM 3319 C CA . ILE A 1 407 ? 15.499 -16.159 -17.236 1.00 83.12 407 ILE A CA 1
ATOM 3320 C C . ILE A 1 407 ? 17.022 -16.035 -17.378 1.00 83.12 407 ILE A C 1
ATOM 3322 O O . ILE A 1 407 ? 17.568 -16.064 -18.480 1.00 83.12 407 ILE A O 1
ATOM 3326 N N . TYR A 1 408 ? 17.730 -15.961 -16.256 1.00 80.62 408 TYR A N 1
ATOM 3327 C CA . TYR A 1 408 ? 19.188 -15.903 -16.197 1.00 80.62 408 TYR A CA 1
ATOM 3328 C C . TYR A 1 408 ? 19.770 -17.301 -16.022 1.00 80.62 408 TYR A C 1
ATOM 3330 O O . TYR A 1 408 ? 19.526 -17.972 -15.022 1.00 80.62 408 TYR A O 1
ATOM 3338 N N . LEU A 1 409 ? 20.582 -17.740 -16.978 1.00 79.50 409 LEU A N 1
ATOM 3339 C CA . LEU A 1 409 ? 21.277 -19.021 -16.946 1.00 79.50 409 LEU A CA 1
ATOM 3340 C C . LEU A 1 409 ? 22.722 -18.825 -16.478 1.00 79.50 409 LEU A C 1
ATOM 3342 O O . LEU A 1 409 ? 23.599 -18.449 -17.259 1.00 79.50 409 LEU A O 1
ATOM 3346 N N . VAL A 1 410 ? 22.985 -19.135 -15.212 1.00 74.44 410 VAL A N 1
ATOM 3347 C CA . VAL A 1 410 ? 24.304 -18.985 -14.584 1.00 74.44 410 VAL A CA 1
ATOM 3348 C C . VAL A 1 410 ? 25.152 -20.236 -14.817 1.00 74.44 410 VAL A C 1
ATOM 3350 O O . VAL A 1 410 ? 24.707 -21.360 -14.562 1.00 74.44 410 VAL A O 1
ATOM 3353 N N . ASN A 1 411 ? 26.396 -20.052 -15.273 1.00 66.12 411 ASN A N 1
ATOM 3354 C CA . ASN A 1 411 ? 27.385 -21.126 -15.474 1.00 66.12 411 ASN A CA 1
ATOM 3355 C C . ASN A 1 411 ? 26.925 -22.254 -16.424 1.00 66.12 411 ASN A C 1
ATOM 3357 O O . ASN A 1 411 ? 27.295 -23.419 -16.252 1.00 66.12 411 ASN A O 1
ATOM 3361 N N . SER A 1 412 ? 26.119 -21.927 -17.438 1.00 60.28 412 SER A N 1
ATOM 3362 C CA . SER A 1 412 ? 25.650 -22.890 -18.444 1.00 60.28 412 SER A CA 1
ATOM 3363 C C . SER A 1 412 ? 26.531 -22.893 -19.706 1.00 60.28 412 SER A C 1
ATOM 3365 O O . SER A 1 412 ? 27.142 -21.889 -20.070 1.00 60.28 412 SER A O 1
ATOM 3367 N N . SER A 1 413 ? 26.648 -24.048 -20.375 1.00 58.50 413 SER A N 1
ATOM 3368 C CA . SER A 1 413 ? 27.413 -24.163 -21.627 1.00 58.50 413 SER A CA 1
ATOM 3369 C C . SER A 1 413 ? 26.645 -23.598 -22.818 1.00 58.50 413 SER A C 1
ATOM 3371 O O . SER A 1 413 ? 25.472 -23.920 -23.000 1.00 58.50 413 SER A O 1
ATOM 3373 N N . THR A 1 414 ? 27.348 -22.859 -23.681 1.00 55.31 414 THR A N 1
ATOM 3374 C CA . THR A 1 414 ? 26.823 -22.178 -24.882 1.00 55.31 414 THR A CA 1
ATOM 3375 C C . THR A 1 414 ? 26.038 -23.082 -25.834 1.00 55.31 414 THR A C 1
ATOM 3377 O O . THR A 1 414 ? 25.141 -22.604 -26.518 1.00 55.31 414 THR A O 1
ATOM 3380 N N . ASN A 1 415 ? 26.318 -24.390 -25.843 1.00 55.50 415 ASN A N 1
ATOM 3381 C CA . ASN A 1 415 ? 25.653 -25.352 -26.726 1.00 55.50 415 ASN A CA 1
ATOM 3382 C C . ASN A 1 415 ? 24.129 -25.459 -26.517 1.00 55.50 415 ASN A C 1
ATOM 3384 O O . ASN A 1 415 ? 23.447 -25.884 -27.436 1.00 55.50 415 ASN A O 1
ATOM 3388 N N . ILE A 1 416 ? 23.583 -25.056 -25.360 1.00 54.69 416 ILE A N 1
ATOM 3389 C CA . ILE A 1 416 ? 22.138 -25.154 -25.057 1.00 54.69 416 ILE A CA 1
ATOM 3390 C C . ILE A 1 416 ? 21.312 -24.085 -25.804 1.00 54.69 416 ILE A C 1
ATOM 3392 O O . ILE A 1 416 ? 20.128 -24.283 -26.058 1.00 54.69 416 ILE A O 1
ATOM 3396 N N . LEU A 1 417 ? 21.921 -22.955 -26.181 1.00 53.81 417 LEU A N 1
ATOM 3397 C CA . LEU A 1 417 ? 21.211 -21.814 -26.784 1.00 53.81 417 LEU A CA 1
ATOM 3398 C C . LEU A 1 417 ? 21.201 -21.815 -28.310 1.00 53.81 417 LEU A C 1
ATOM 3400 O O . LEU A 1 417 ? 20.413 -21.090 -28.913 1.00 53.81 417 LEU A O 1
ATOM 3404 N N . ASN A 1 418 ? 22.037 -22.643 -28.935 1.00 53.88 418 ASN A N 1
ATOM 3405 C CA . ASN A 1 418 ? 22.119 -22.717 -30.391 1.00 53.88 418 ASN A CA 1
ATOM 3406 C C . ASN A 1 418 ? 20.890 -23.390 -31.029 1.00 53.88 418 ASN A C 1
ATOM 3408 O O . ASN A 1 418 ? 20.608 -23.130 -32.196 1.00 53.88 418 ASN A O 1
ATOM 3412 N N . ASP A 1 419 ? 20.126 -24.186 -30.273 1.00 52.94 419 ASP A N 1
ATOM 3413 C CA . ASP A 1 419 ? 18.999 -24.957 -30.815 1.00 52.94 419 ASP A CA 1
ATOM 3414 C C . ASP A 1 419 ? 17.682 -24.170 -30.916 1.00 52.94 419 ASP A C 1
ATOM 3416 O O . ASP A 1 419 ? 16.740 -24.639 -31.556 1.00 52.94 419 ASP A O 1
ATOM 3420 N N . LYS A 1 420 ? 17.561 -22.977 -30.311 1.00 53.84 420 LYS A N 1
ATOM 3421 C CA . LYS A 1 420 ? 16.256 -22.300 -30.198 1.00 53.84 420 LYS A CA 1
ATOM 3422 C C . LYS A 1 420 ? 16.328 -20.772 -30.337 1.00 53.84 420 LYS A C 1
ATOM 3424 O O . LYS A 1 420 ? 16.273 -20.025 -29.366 1.00 53.84 420 LYS A O 1
ATOM 3429 N N . LYS A 1 421 ? 16.359 -20.302 -31.587 1.00 47.94 421 LYS A N 1
ATOM 3430 C CA . LYS A 1 421 ? 16.487 -18.883 -31.997 1.00 47.94 421 LYS A CA 1
ATOM 3431 C C . LYS A 1 421 ? 15.431 -17.922 -31.409 1.00 47.94 421 LYS A C 1
ATOM 3433 O O . LYS A 1 421 ? 15.724 -16.752 -31.208 1.00 47.94 421 LYS A O 1
ATOM 3438 N N . TYR A 1 422 ? 14.221 -18.404 -31.115 1.00 47.84 422 TYR A N 1
ATOM 3439 C CA . TYR A 1 422 ? 13.112 -17.607 -30.551 1.00 47.84 422 TYR A CA 1
ATOM 3440 C C . TYR A 1 422 ? 13.197 -17.449 -29.027 1.00 47.84 422 TYR A C 1
ATOM 3442 O O . TYR A 1 422 ? 12.614 -16.536 -28.457 1.00 47.84 422 TYR A O 1
ATOM 3450 N N . LEU A 1 423 ? 13.956 -18.330 -28.373 1.00 51.81 423 LEU A N 1
ATOM 3451 C CA . LEU A 1 423 ? 14.177 -18.329 -26.931 1.00 51.81 423 LEU A CA 1
ATOM 3452 C C . LEU A 1 423 ? 15.323 -17.402 -26.517 1.00 51.81 423 LEU A C 1
ATOM 3454 O O . LEU A 1 423 ? 15.548 -17.206 -25.334 1.00 51.81 423 LEU A O 1
ATOM 3458 N N . MET A 1 424 ? 16.030 -16.786 -27.467 1.00 54.66 424 MET A N 1
ATOM 3459 C CA . MET A 1 424 ? 17.203 -15.965 -27.157 1.00 54.66 424 MET A CA 1
ATOM 3460 C C . MET A 1 424 ? 16.875 -14.652 -26.425 1.00 54.66 424 MET A C 1
ATOM 3462 O O . MET A 1 424 ? 17.751 -14.144 -25.743 1.00 54.66 424 MET A O 1
ATOM 3466 N N . ALA A 1 425 ? 15.651 -14.112 -26.524 1.00 56.41 425 ALA A N 1
ATOM 3467 C CA . ALA A 1 425 ? 15.309 -12.831 -25.891 1.00 56.41 425 ALA A CA 1
ATOM 3468 C C . ALA A 1 425 ? 15.043 -12.960 -24.377 1.00 56.41 425 ALA A C 1
ATOM 3470 O O . ALA A 1 425 ? 15.628 -12.231 -23.583 1.00 56.41 425 ALA A O 1
ATOM 3471 N N . LYS A 1 426 ? 14.226 -13.937 -23.950 1.00 71.25 426 LYS A N 1
ATOM 3472 C CA . LYS A 1 426 ? 13.938 -14.166 -22.519 1.00 71.25 426 LYS A CA 1
ATOM 3473 C C . LYS A 1 426 ? 15.108 -14.779 -21.745 1.00 71.25 426 LYS A C 1
ATOM 3475 O O . LYS A 1 426 ? 15.083 -14.744 -20.519 1.00 71.25 426 LYS A O 1
ATOM 3480 N N . TYR A 1 427 ? 16.103 -15.355 -22.420 1.00 77.88 427 TYR A N 1
ATOM 3481 C CA . TYR A 1 427 ? 17.203 -16.074 -21.780 1.00 77.88 427 TYR A CA 1
ATOM 3482 C C . TYR A 1 427 ? 18.515 -15.305 -21.857 1.00 77.88 427 TYR A C 1
ATOM 3484 O O . TYR A 1 427 ? 18.991 -14.991 -22.943 1.00 77.88 427 TYR A O 1
ATOM 3492 N N . VAL A 1 428 ? 19.165 -15.109 -20.711 1.00 77.25 428 VAL A N 1
ATOM 3493 C CA . VAL A 1 428 ? 20.479 -14.464 -20.646 1.00 77.25 428 VAL A CA 1
ATOM 3494 C C . VAL A 1 428 ? 21.522 -15.398 -20.063 1.00 77.25 428 VAL A C 1
ATOM 3496 O O . VAL A 1 428 ? 21.340 -15.991 -19.001 1.00 77.25 428 VAL A O 1
ATOM 3499 N N . LEU A 1 429 ? 22.641 -15.535 -20.776 1.00 76.50 429 LEU A N 1
ATOM 3500 C CA . LEU A 1 429 ? 23.802 -16.269 -20.291 1.00 76.50 429 LEU A CA 1
ATOM 3501 C C . LEU A 1 429 ? 24.643 -15.404 -19.375 1.00 76.50 429 LEU A C 1
ATOM 3503 O O . LEU A 1 429 ? 25.328 -14.488 -19.824 1.00 76.50 429 LEU A O 1
ATOM 3507 N N . ILE A 1 430 ? 24.720 -15.821 -18.123 1.00 75.44 430 ILE A N 1
ATOM 3508 C CA . ILE A 1 430 ? 25.609 -15.213 -17.151 1.00 75.44 430 ILE A CA 1
ATOM 3509 C C . ILE A 1 430 ? 26.832 -16.107 -16.982 1.00 75.44 430 ILE A C 1
ATOM 3511 O O . ILE A 1 430 ? 26.762 -17.220 -16.448 1.00 75.44 430 ILE A O 1
ATOM 3515 N N . LYS A 1 431 ? 27.982 -15.591 -17.423 1.00 70.12 431 LYS A N 1
ATOM 3516 C CA . LYS A 1 431 ? 29.294 -16.222 -17.209 1.00 70.12 431 LYS A CA 1
ATOM 3517 C C . LYS A 1 431 ? 29.931 -15.824 -15.875 1.00 70.12 431 LYS A C 1
ATOM 3519 O O . LYS A 1 431 ? 30.755 -16.572 -15.365 1.00 70.12 431 LYS A O 1
ATOM 3524 N N . ASN A 1 432 ? 29.575 -14.655 -15.337 1.00 68.38 432 ASN A N 1
ATOM 3525 C CA . ASN A 1 432 ? 30.100 -14.118 -14.082 1.00 68.38 432 ASN A CA 1
ATOM 3526 C C . ASN A 1 432 ? 28.950 -13.583 -13.210 1.00 68.38 432 ASN A C 1
ATOM 3528 O O . ASN A 1 432 ? 28.082 -12.856 -13.685 1.00 68.38 432 ASN A O 1
ATOM 3532 N N . VAL A 1 433 ? 28.945 -13.909 -11.922 1.00 66.44 433 VAL A N 1
ATOM 3533 C CA . VAL A 1 433 ? 27.916 -13.440 -10.987 1.00 66.44 433 VAL A CA 1
ATOM 3534 C C . VAL A 1 433 ? 27.939 -11.920 -10.800 1.00 66.44 433 VAL A C 1
ATOM 3536 O O . VAL A 1 433 ? 26.879 -11.326 -10.639 1.00 66.44 433 VAL A O 1
ATOM 3539 N N . ASP A 1 434 ? 29.086 -11.246 -10.916 1.00 68.56 434 ASP A N 1
ATOM 3540 C CA . ASP A 1 434 ? 29.094 -9.778 -10.823 1.00 68.56 434 ASP A CA 1
ATOM 3541 C C . ASP A 1 434 ? 28.353 -9.114 -11.997 1.00 68.56 434 ASP A C 1
ATOM 3543 O O . ASP A 1 434 ? 27.711 -8.079 -11.815 1.00 68.56 434 ASP A O 1
ATOM 3547 N N . THR A 1 435 ? 28.353 -9.745 -13.181 1.00 76.50 435 THR A N 1
ATOM 3548 C CA . THR A 1 435 ? 27.540 -9.288 -14.323 1.00 76.50 435 THR A CA 1
ATOM 3549 C C . THR A 1 435 ? 26.049 -9.569 -14.133 1.00 76.50 435 THR A C 1
ATOM 3551 O O . THR A 1 435 ? 25.242 -8.735 -14.532 1.00 76.50 435 THR A O 1
ATOM 3554 N N . LEU A 1 436 ? 25.679 -10.661 -13.442 1.00 78.25 436 LEU A N 1
ATOM 3555 C CA . LEU A 1 436 ? 24.277 -10.965 -13.113 1.00 78.25 436 LEU A CA 1
ATOM 3556 C C . LEU A 1 436 ? 23.638 -9.834 -12.320 1.00 78.25 436 LEU A C 1
ATOM 3558 O O . LEU A 1 436 ? 22.534 -9.429 -12.646 1.00 78.25 436 LEU A O 1
ATOM 3562 N N . TYR A 1 437 ? 24.314 -9.322 -11.289 1.00 72.12 437 TYR A N 1
ATOM 3563 C CA . TYR A 1 437 ? 23.718 -8.286 -10.445 1.00 72.12 437 TYR A CA 1
ATOM 3564 C C . TYR A 1 437 ? 23.433 -6.998 -11.197 1.00 72.12 437 TYR A C 1
ATOM 3566 O O . TYR A 1 437 ? 22.439 -6.342 -10.911 1.00 72.12 437 TYR A O 1
ATOM 3574 N N . LYS A 1 438 ? 24.340 -6.607 -12.094 1.00 74.31 438 LYS A N 1
ATOM 3575 C CA . LYS A 1 438 ? 24.181 -5.383 -12.870 1.00 74.31 438 LYS A CA 1
ATOM 3576 C C . LYS A 1 438 ? 23.026 -5.530 -13.855 1.00 74.31 438 LYS A C 1
ATOM 3578 O O . LYS A 1 438 ? 22.136 -4.697 -13.850 1.00 74.31 438 LYS A O 1
ATOM 3583 N N . GLU A 1 439 ? 23.018 -6.612 -14.631 1.00 79.94 439 GLU A N 1
ATOM 3584 C CA . GLU A 1 439 ? 21.954 -6.861 -15.609 1.00 79.94 439 GLU A CA 1
ATOM 3585 C C . GLU A 1 439 ? 20.594 -7.047 -14.936 1.00 79.94 439 GLU A C 1
ATOM 3587 O O . GLU A 1 439 ? 19.616 -6.449 -15.364 1.00 79.94 439 GLU A O 1
ATOM 3592 N N . LEU A 1 440 ? 20.545 -7.792 -13.829 1.00 77.56 440 LEU A N 1
ATOM 3593 C CA . LEU A 1 440 ? 19.323 -7.965 -13.053 1.00 77.56 440 LEU A CA 1
ATOM 3594 C C . LEU A 1 440 ? 18.791 -6.635 -12.517 1.00 77.56 440 LEU A C 1
ATOM 3596 O O . LEU A 1 440 ? 17.587 -6.414 -12.572 1.00 77.56 440 LEU A O 1
ATOM 3600 N N . GLN A 1 441 ? 19.665 -5.762 -12.009 1.00 73.75 441 GLN A N 1
ATOM 3601 C CA . GLN A 1 441 ? 19.249 -4.442 -11.540 1.00 73.75 441 GLN A CA 1
ATOM 3602 C C . GLN A 1 441 ? 18.720 -3.588 -12.693 1.00 73.75 441 GLN A C 1
ATOM 3604 O O . GLN A 1 441 ? 17.640 -3.024 -12.565 1.00 73.75 441 GLN A O 1
ATOM 3609 N N . ASP A 1 442 ? 19.434 -3.556 -13.820 1.00 76.25 442 ASP A N 1
ATOM 3610 C CA . ASP A 1 442 ? 19.005 -2.819 -15.009 1.00 76.25 442 ASP A CA 1
ATOM 3611 C C . ASP A 1 442 ? 17.618 -3.311 -15.478 1.00 76.25 442 ASP A C 1
ATOM 3613 O O . ASP A 1 442 ? 16.740 -2.506 -15.776 1.00 76.25 442 ASP A O 1
ATOM 3617 N N . ASP A 1 443 ? 17.375 -4.626 -15.495 1.00 78.69 443 ASP A N 1
ATOM 3618 C CA . ASP A 1 443 ? 16.083 -5.201 -15.887 1.00 78.69 443 ASP A CA 1
ATOM 3619 C C . ASP A 1 443 ? 14.962 -4.941 -14.858 1.00 78.69 443 ASP A C 1
ATOM 3621 O O . ASP A 1 443 ? 13.809 -4.731 -15.251 1.00 78.69 443 ASP A O 1
ATOM 3625 N N . ILE A 1 444 ? 15.275 -4.923 -13.557 1.00 75.31 444 ILE A N 1
ATOM 3626 C CA . ILE A 1 444 ? 14.333 -4.534 -12.493 1.00 75.31 444 ILE A CA 1
ATOM 3627 C C . ILE A 1 444 ? 13.925 -3.073 -12.662 1.00 75.31 444 ILE A C 1
ATOM 3629 O O . ILE A 1 444 ? 12.729 -2.785 -12.698 1.00 75.31 444 ILE A O 1
ATOM 3633 N N . ASP A 1 445 ? 14.897 -2.174 -12.823 1.00 72.88 445 ASP A N 1
ATOM 3634 C CA . ASP A 1 445 ? 14.653 -0.741 -12.995 1.00 72.88 445 ASP A CA 1
ATOM 3635 C C . ASP A 1 445 ? 13.791 -0.497 -14.245 1.00 72.88 445 ASP A C 1
ATOM 3637 O O . ASP A 1 445 ? 12.833 0.279 -14.212 1.00 72.88 445 ASP A O 1
ATOM 3641 N N . LEU A 1 446 ? 14.058 -1.232 -15.334 1.00 77.06 446 LEU A N 1
ATOM 3642 C CA . LEU A 1 446 ? 13.231 -1.200 -16.541 1.00 77.06 446 LEU A CA 1
ATOM 3643 C C . LEU A 1 446 ? 11.778 -1.628 -16.270 1.00 77.06 446 LEU A C 1
ATOM 3645 O O . LEU A 1 446 ? 10.846 -0.993 -16.766 1.00 77.06 446 LEU A O 1
ATOM 3649 N N . CYS A 1 447 ? 11.562 -2.681 -15.480 1.00 76.44 447 CYS A N 1
ATOM 3650 C CA . CYS A 1 447 ? 10.214 -3.129 -15.126 1.00 76.44 447 CYS A CA 1
ATOM 3651 C C . CYS A 1 447 ? 9.500 -2.142 -14.201 1.00 76.44 447 CYS A C 1
ATOM 3653 O O . CYS A 1 447 ? 8.313 -1.885 -14.383 1.00 76.44 447 CYS A O 1
ATOM 3655 N N . GLU A 1 448 ? 10.198 -1.545 -13.236 1.00 72.31 448 GLU A N 1
ATOM 3656 C CA . GLU A 1 448 ? 9.620 -0.523 -12.357 1.00 72.31 448 GLU A CA 1
ATOM 3657 C C . GLU A 1 448 ? 9.100 0.686 -13.139 1.00 72.31 448 GLU A C 1
ATOM 3659 O O . GLU A 1 448 ? 8.040 1.226 -12.813 1.00 72.31 448 GLU A O 1
ATOM 3664 N N . MET A 1 449 ? 9.793 1.078 -14.210 1.00 71.50 449 MET A N 1
ATOM 3665 C CA . MET A 1 449 ? 9.342 2.160 -15.086 1.00 71.50 449 MET A CA 1
ATOM 3666 C C . MET A 1 449 ? 8.032 1.828 -15.819 1.00 71.50 449 MET A C 1
ATOM 3668 O O . MET A 1 449 ? 7.208 2.729 -15.995 1.00 71.50 449 MET A O 1
ATOM 3672 N N . ASP A 1 450 ? 7.808 0.569 -16.208 1.00 74.81 450 ASP A N 1
ATOM 3673 C CA . ASP A 1 450 ? 6.538 0.109 -16.794 1.00 74.81 450 ASP A CA 1
ATOM 3674 C C . ASP A 1 450 ? 5.420 -0.018 -15.761 1.00 74.81 450 ASP A C 1
ATOM 3676 O O . ASP A 1 450 ? 4.245 0.106 -16.098 1.00 74.81 450 ASP A O 1
ATOM 3680 N N . LEU A 1 451 ? 5.761 -0.254 -14.499 1.00 72.56 451 LEU A N 1
ATOM 3681 C CA . LEU A 1 451 ? 4.784 -0.452 -13.435 1.00 72.56 451 LEU A CA 1
ATOM 3682 C C . LEU A 1 451 ? 4.120 0.846 -12.955 1.00 72.56 451 LEU A C 1
ATOM 3684 O O . LEU A 1 451 ? 3.124 0.781 -12.234 1.00 72.56 451 LEU A O 1
ATOM 3688 N N . LEU A 1 452 ? 4.631 2.013 -13.358 1.00 75.62 452 LEU A N 1
ATOM 3689 C CA . LEU A 1 452 ? 3.952 3.292 -13.154 1.00 75.62 452 LEU A CA 1
ATOM 3690 C C . LEU A 1 452 ? 2.613 3.284 -13.889 1.00 75.62 452 LEU A C 1
ATOM 3692 O O . LEU A 1 452 ? 2.566 3.271 -15.125 1.00 75.62 452 LEU A O 1
ATOM 3696 N N . ARG A 1 453 ? 1.521 3.271 -13.126 1.00 78.38 453 ARG A N 1
ATOM 3697 C CA . ARG A 1 453 ? 0.172 3.210 -13.674 1.00 78.38 453 ARG A CA 1
ATOM 3698 C C . ARG A 1 453 ? -0.225 4.572 -14.240 1.00 78.38 453 ARG A C 1
ATOM 3700 O O . ARG A 1 453 ? 0.184 5.624 -13.750 1.00 78.38 453 ARG A O 1
ATOM 3707 N N . ILE A 1 454 ? -1.028 4.521 -15.294 1.00 87.19 454 ILE A N 1
ATOM 3708 C CA . ILE A 1 454 ? -1.676 5.688 -15.877 1.00 87.19 454 ILE A CA 1
ATOM 3709 C C . ILE A 1 454 ? -3.145 5.674 -15.458 1.00 87.19 454 ILE A C 1
ATOM 3711 O O . ILE A 1 454 ? -3.814 4.639 -15.524 1.00 87.19 454 ILE A O 1
ATOM 3715 N N . THR A 1 455 ? -3.640 6.824 -15.023 1.00 88.44 455 THR A N 1
ATOM 3716 C CA . THR A 1 455 ? -5.061 7.079 -14.801 1.00 88.44 455 THR A CA 1
ATOM 3717 C C . THR A 1 455 ? -5.559 8.039 -15.865 1.00 88.44 455 THR A C 1
ATOM 3719 O O . THR A 1 455 ? -4.813 8.884 -16.363 1.00 88.44 455 THR A O 1
ATOM 3722 N N . VAL A 1 456 ? -6.817 7.877 -16.265 1.00 89.56 456 VAL A N 1
ATOM 3723 C CA . VAL A 1 456 ? -7.392 8.640 -17.372 1.00 89.56 456 VAL A CA 1
ATOM 3724 C C . VAL A 1 456 ? -8.788 9.121 -17.035 1.00 89.56 456 VAL A C 1
ATOM 3726 O O . VAL A 1 456 ? -9.541 8.430 -16.350 1.00 89.56 456 VAL A O 1
ATOM 3729 N N . SER A 1 457 ? -9.137 10.281 -17.575 1.00 88.00 457 SER A N 1
ATOM 3730 C CA . SER A 1 457 ? -10.516 10.748 -17.660 1.00 88.00 457 SER A CA 1
ATOM 3731 C C . SER A 1 457 ? -10.860 10.941 -19.125 1.00 88.00 457 SER A C 1
ATOM 3733 O O . SER A 1 457 ? -10.194 11.705 -19.825 1.00 88.00 457 SER A O 1
ATOM 3735 N N . PHE A 1 458 ? -11.914 10.267 -19.573 1.00 84.19 458 PHE A N 1
ATOM 3736 C CA . PHE A 1 458 ? -12.374 10.372 -20.950 1.00 84.19 458 PHE A CA 1
ATOM 3737 C C . PHE A 1 458 ? -13.032 11.732 -21.210 1.00 84.19 458 PHE A C 1
ATOM 3739 O O . PHE A 1 458 ? -13.610 12.323 -20.292 1.00 84.19 458 PHE A O 1
ATOM 3746 N N . PRO A 1 459 ? -12.949 12.259 -22.443 1.00 79.12 459 PRO A N 1
ATOM 3747 C CA . PRO A 1 459 ? -13.620 13.502 -22.786 1.00 79.12 459 PRO A CA 1
ATOM 3748 C C . PRO A 1 459 ? -15.142 13.299 -22.725 1.00 79.12 459 PRO A C 1
ATOM 3750 O O . PRO A 1 459 ? -15.689 12.435 -23.413 1.00 79.12 459 PRO A O 1
ATOM 3753 N N . SER A 1 460 ? -15.834 14.092 -21.901 1.00 67.12 460 SER A N 1
ATOM 3754 C CA . SER A 1 460 ? -17.296 14.021 -21.794 1.00 67.12 460 SER A CA 1
ATOM 3755 C C . SER A 1 460 ? -17.970 14.702 -22.997 1.00 67.12 460 SER A C 1
ATOM 3757 O O . SER A 1 460 ? -17.619 15.840 -23.323 1.00 67.12 460 SER A O 1
ATOM 3759 N N . PRO A 1 461 ? -18.967 14.067 -23.645 1.00 52.09 461 PRO A N 1
ATOM 3760 C CA . PRO A 1 461 ? -19.736 14.678 -24.731 1.00 52.09 461 PRO A CA 1
ATOM 3761 C C . PRO A 1 461 ? -20.726 15.764 -24.262 1.00 52.09 461 PRO A C 1
ATOM 3763 O O . PRO A 1 461 ? -21.248 16.501 -25.098 1.00 52.09 461 PRO A O 1
ATOM 3766 N N . SER A 1 462 ? -20.981 15.901 -22.955 1.00 49.06 462 SER A N 1
ATOM 3767 C CA . SER A 1 462 ? -21.909 16.883 -22.376 1.00 49.06 462 SER A CA 1
ATOM 3768 C C . SER A 1 462 ? -21.324 17.533 -21.119 1.00 49.06 462 SER A C 1
ATOM 3770 O O . SER A 1 462 ? -20.808 16.849 -20.239 1.00 49.06 462 SER A O 1
ATOM 3772 N N . GLN A 1 463 ? -21.443 18.860 -21.007 1.00 44.16 463 GLN A N 1
ATOM 3773 C CA . GLN A 1 463 ? -21.023 19.674 -19.850 1.00 44.16 463 GLN A CA 1
ATOM 3774 C C . GLN A 1 463 ? -21.872 19.439 -18.577 1.00 44.16 463 GLN A C 1
ATOM 3776 O O . GLN A 1 463 ? -21.940 20.311 -17.713 1.00 44.16 463 GLN A O 1
ATOM 3781 N N . GLU A 1 464 ? -22.558 18.301 -18.456 1.00 45.34 464 GLU A N 1
ATOM 3782 C CA . GLU A 1 464 ? -23.319 17.973 -17.252 1.00 45.34 464 GLU A CA 1
ATOM 3783 C C . GLU A 1 464 ? -22.379 17.468 -16.156 1.00 45.34 464 GLU A C 1
ATOM 3785 O O . GLU A 1 464 ? -21.510 16.624 -16.371 1.00 45.34 464 GLU A O 1
ATOM 3790 N N . THR A 1 465 ? -22.545 18.056 -14.976 1.00 45.31 465 THR A N 1
ATOM 3791 C CA . THR A 1 465 ? -21.791 17.817 -13.749 1.00 45.31 465 THR A CA 1
ATOM 3792 C C . THR A 1 465 ? -21.728 16.322 -13.419 1.00 45.31 465 THR A C 1
ATOM 3794 O O . THR A 1 465 ? -22.745 15.633 -13.461 1.00 45.31 465 THR A O 1
ATOM 3797 N N . VAL A 1 466 ? -20.547 15.839 -13.013 1.00 46.72 466 VAL A N 1
ATOM 3798 C CA . VAL A 1 466 ? -20.200 14.439 -12.658 1.00 46.72 466 VAL A CA 1
ATOM 3799 C C . VAL A 1 466 ? -20.900 13.953 -11.364 1.00 46.72 466 VAL A C 1
ATOM 3801 O O . VAL A 1 466 ? -20.379 13.160 -10.590 1.00 46.72 466 VAL A O 1
ATOM 3804 N N . LEU A 1 467 ? -22.118 14.420 -11.091 1.00 40.97 467 LEU A N 1
ATOM 3805 C CA . LEU A 1 467 ? -22.941 13.982 -9.959 1.00 40.97 467 LEU A CA 1
ATOM 3806 C C . LEU A 1 467 ? -23.759 12.716 -10.270 1.00 40.97 467 LEU A C 1
ATOM 3808 O O . LEU A 1 467 ? -24.494 12.228 -9.412 1.00 40.97 467 LEU A O 1
ATOM 3812 N N . ALA A 1 468 ? -23.640 12.152 -11.474 1.00 43.53 468 ALA A N 1
ATOM 3813 C CA . ALA A 1 468 ? -24.381 10.962 -11.870 1.00 43.53 468 ALA A CA 1
ATOM 3814 C C . ALA A 1 468 ? -23.765 9.682 -11.274 1.00 43.53 468 ALA A C 1
ATOM 3816 O O . ALA A 1 468 ? -22.980 9.019 -11.931 1.00 43.53 468 ALA A O 1
ATOM 3817 N N . VAL A 1 469 ? -24.140 9.384 -10.024 1.00 48.00 469 VAL A N 1
ATOM 3818 C CA . VAL A 1 469 ? -24.387 8.099 -9.315 1.00 48.00 469 VAL A CA 1
ATOM 3819 C C . VAL A 1 469 ? -23.515 6.845 -9.577 1.00 48.00 469 VAL A C 1
ATOM 3821 O O . VAL A 1 469 ? -23.492 5.995 -8.700 1.00 48.00 469 VAL A O 1
ATOM 3824 N N . ASN A 1 470 ? -22.746 6.695 -10.655 1.00 55.12 470 ASN A N 1
ATOM 3825 C CA . ASN A 1 470 ? -21.815 5.583 -10.875 1.00 55.12 470 ASN A CA 1
ATOM 3826 C C . ASN A 1 470 ? -20.631 6.045 -11.738 1.00 55.12 470 ASN A C 1
ATOM 3828 O O . ASN A 1 470 ? -20.752 6.129 -12.961 1.00 55.12 470 ASN A O 1
ATOM 3832 N N . LEU A 1 471 ? -19.486 6.315 -11.108 1.00 66.56 471 LEU A N 1
ATOM 3833 C CA . LEU A 1 471 ? -18.234 6.547 -11.828 1.00 66.56 471 LEU A CA 1
ATOM 3834 C C . LEU A 1 471 ? -17.796 5.258 -12.531 1.00 66.56 471 LEU A C 1
ATOM 3836 O O . LEU A 1 471 ? -17.933 4.160 -11.986 1.00 66.56 471 LEU A O 1
ATOM 3840 N N . THR A 1 472 ? -17.216 5.370 -13.724 1.00 79.62 472 THR A N 1
ATOM 3841 C CA . THR A 1 472 ? -16.474 4.240 -14.292 1.00 79.62 472 THR A CA 1
ATOM 3842 C C . THR A 1 472 ? -15.221 3.964 -13.456 1.00 79.62 472 THR A C 1
ATOM 3844 O O . THR A 1 472 ? -14.661 4.865 -12.829 1.00 79.62 472 THR A O 1
ATOM 3847 N N . LYS A 1 473 ? -14.701 2.728 -13.505 1.00 81.88 473 LYS A N 1
ATOM 3848 C CA . LYS A 1 473 ? -13.435 2.361 -12.837 1.00 81.88 473 LYS A CA 1
ATOM 3849 C C . LYS A 1 473 ? -12.279 3.315 -13.188 1.00 81.88 473 LYS A C 1
ATOM 3851 O O . LYS A 1 473 ? -11.410 3.560 -12.353 1.00 81.88 473 LYS A O 1
ATOM 3856 N N . TYR A 1 474 ? -12.250 3.839 -14.415 1.00 83.38 474 TYR A N 1
ATOM 3857 C CA . TYR A 1 474 ? -11.205 4.756 -14.875 1.00 83.38 474 TYR A CA 1
ATOM 3858 C C . TYR A 1 474 ? -11.359 6.155 -14.273 1.00 83.38 474 TYR A C 1
ATOM 3860 O O . TYR A 1 474 ? -10.391 6.677 -13.727 1.00 83.38 474 TYR A O 1
ATOM 3868 N N . GLU A 1 475 ? -12.573 6.710 -14.284 1.00 80.62 475 GLU A N 1
ATOM 3869 C CA . GLU A 1 475 ? -12.868 8.012 -13.674 1.00 80.62 475 GLU A CA 1
ATOM 3870 C C . GLU A 1 475 ? -12.658 7.980 -12.159 1.00 80.62 475 GLU A C 1
ATOM 3872 O O . GLU A 1 475 ? -12.030 8.883 -11.610 1.00 80.62 475 GLU A O 1
ATOM 3877 N N . ALA A 1 476 ? -13.097 6.910 -11.488 1.00 81.69 476 ALA A N 1
ATOM 3878 C CA . ALA A 1 476 ? -12.854 6.706 -10.063 1.00 81.69 476 ALA A CA 1
ATOM 3879 C C . ALA A 1 476 ? -11.351 6.635 -9.751 1.00 81.69 476 ALA A C 1
ATOM 3881 O O . ALA A 1 476 ? -10.884 7.267 -8.805 1.00 81.69 476 ALA A O 1
ATOM 3882 N N . SER A 1 477 ? -10.573 5.931 -10.581 1.00 85.00 477 SER A N 1
ATOM 3883 C CA . SER A 1 477 ? -9.116 5.846 -10.430 1.00 85.00 477 SER A CA 1
ATOM 3884 C C . SER A 1 477 ? -8.409 7.175 -10.684 1.00 85.00 477 SER A C 1
ATOM 3886 O O . SER A 1 477 ? -7.429 7.471 -10.005 1.00 85.00 477 SER A O 1
ATOM 3888 N N . PHE A 1 478 ? -8.875 7.969 -11.649 1.00 87.06 478 PHE A N 1
ATOM 3889 C CA . PHE A 1 478 ? -8.339 9.302 -11.917 1.00 87.06 478 PHE A CA 1
ATOM 3890 C C . PHE A 1 478 ? -8.656 10.268 -10.772 1.00 87.06 478 PHE A C 1
ATOM 3892 O O . PHE A 1 478 ? -7.758 10.939 -10.270 1.00 87.06 478 PHE A O 1
ATOM 3899 N N . LEU A 1 479 ? -9.902 10.281 -10.293 1.00 84.75 479 LEU A N 1
ATOM 3900 C CA . LEU A 1 479 ? -10.315 11.089 -9.144 1.00 84.75 479 LEU A CA 1
ATOM 3901 C C . LEU A 1 479 ? -9.592 10.686 -7.858 1.00 84.75 479 LEU A C 1
ATOM 3903 O O . LEU A 1 479 ? -9.232 11.562 -7.078 1.00 84.75 479 LEU A O 1
ATOM 3907 N N . PHE A 1 480 ? -9.341 9.391 -7.646 1.00 85.44 480 PHE A N 1
ATOM 3908 C CA . PHE A 1 480 ? -8.588 8.904 -6.487 1.00 85.44 480 PHE A CA 1
ATOM 3909 C C . PHE A 1 480 ? -7.191 9.519 -6.443 1.00 85.44 480 PHE A C 1
ATOM 3911 O O . PHE A 1 480 ? -6.777 10.039 -5.410 1.00 85.44 480 PHE A O 1
ATOM 3918 N N . GLU A 1 481 ? -6.494 9.526 -7.577 1.00 83.81 481 GLU A N 1
ATOM 3919 C CA . GLU A 1 481 ? -5.160 10.114 -7.693 1.00 83.81 481 GLU A CA 1
ATOM 3920 C C . GLU A 1 481 ? -5.169 11.616 -7.366 1.00 83.81 481 GLU A C 1
ATOM 3922 O O . GLU A 1 481 ? -4.370 12.099 -6.558 1.00 83.81 481 GLU A O 1
ATOM 3927 N N . GLN A 1 482 ? -6.129 12.354 -7.930 1.00 84.50 482 GLN A N 1
ATOM 3928 C CA . GLN A 1 482 ? -6.276 13.791 -7.674 1.00 84.50 482 GLN A CA 1
ATOM 3929 C C . GLN A 1 482 ? -6.638 14.082 -6.210 1.00 84.50 482 GLN A C 1
ATOM 3931 O O . GLN A 1 482 ? -6.114 15.014 -5.602 1.00 84.50 482 GLN A O 1
ATOM 3936 N N . MET A 1 483 ? -7.470 13.238 -5.601 1.00 80.94 483 MET A N 1
ATOM 3937 C CA . MET A 1 483 ? -7.811 13.316 -4.182 1.00 80.94 483 MET A CA 1
ATOM 3938 C C . MET A 1 483 ? -6.612 13.075 -3.273 1.00 80.94 483 MET A C 1
ATOM 3940 O O . MET A 1 483 ? -6.435 13.798 -2.293 1.00 80.94 483 MET A O 1
ATOM 3944 N N . VAL A 1 484 ? -5.784 12.071 -3.571 1.00 81.00 484 VAL A N 1
ATOM 3945 C CA . VAL A 1 484 ? -4.574 11.786 -2.789 1.00 81.00 484 VAL A CA 1
ATOM 3946 C C . VAL A 1 484 ? -3.634 12.995 -2.804 1.00 81.00 484 VAL A C 1
ATOM 3948 O O . VAL A 1 484 ? -3.181 13.410 -1.732 1.00 81.00 484 VAL A O 1
ATOM 3951 N N . LYS A 1 485 ? -3.414 13.615 -3.975 1.00 81.25 485 LYS A N 1
ATOM 3952 C CA . LYS A 1 485 ? -2.673 14.886 -4.113 1.00 81.25 485 LYS A CA 1
ATOM 3953 C C . LYS A 1 485 ? -3.244 15.964 -3.180 1.00 81.25 485 LYS A C 1
ATOM 3955 O O . LYS A 1 485 ? -2.505 16.524 -2.364 1.00 81.25 485 LYS A O 1
ATOM 3960 N N . GLU A 1 486 ? -4.551 16.219 -3.240 1.00 77.62 486 GLU A N 1
ATOM 3961 C CA . GLU A 1 486 ? -5.214 17.260 -2.435 1.00 77.62 486 GLU A CA 1
ATOM 3962 C C . GLU A 1 486 ? -5.153 16.999 -0.925 1.00 77.62 486 GLU A C 1
ATOM 3964 O O . GLU A 1 486 ? -4.908 17.910 -0.124 1.00 77.62 486 GLU A O 1
ATOM 3969 N N . ILE A 1 487 ? -5.334 15.743 -0.513 1.00 75.94 487 ILE A N 1
ATOM 3970 C CA . ILE A 1 487 ? -5.253 15.340 0.893 1.00 75.94 487 ILE A CA 1
ATOM 3971 C C . ILE A 1 487 ? -3.845 15.598 1.420 1.00 75.94 487 ILE A C 1
ATOM 3973 O O . ILE A 1 487 ? -3.688 16.269 2.443 1.00 75.94 487 ILE A O 1
ATOM 3977 N N . ILE A 1 488 ? -2.815 15.122 0.717 1.00 77.69 488 ILE A N 1
ATOM 3978 C CA . ILE A 1 488 ? -1.417 15.295 1.132 1.00 77.69 488 ILE A CA 1
ATOM 3979 C C . ILE A 1 488 ? -1.055 16.781 1.229 1.00 77.69 488 ILE A C 1
ATOM 3981 O O . ILE A 1 488 ? -0.391 17.192 2.188 1.00 77.69 488 ILE A O 1
ATOM 3985 N N . TYR A 1 489 ? -1.536 17.605 0.297 1.00 75.94 489 TYR A N 1
ATOM 3986 C CA . TYR A 1 489 ? -1.308 19.048 0.322 1.00 75.94 489 TYR A CA 1
ATOM 3987 C C . TYR A 1 489 ? -1.867 19.704 1.596 1.00 75.94 489 TYR A C 1
ATOM 3989 O O . TYR A 1 489 ? -1.174 20.484 2.268 1.00 75.94 489 TYR A O 1
ATOM 3997 N N . ARG A 1 490 ? -3.089 19.342 1.999 1.00 70.00 490 ARG A N 1
ATOM 3998 C CA . ARG A 1 490 ? -3.788 19.950 3.147 1.00 70.00 490 ARG A CA 1
ATOM 3999 C C . ARG A 1 490 ? -3.425 19.339 4.496 1.00 70.00 490 ARG A C 1
ATOM 4001 O O . ARG A 1 490 ? -3.571 20.016 5.518 1.00 70.00 490 ARG A O 1
ATOM 4008 N N . LEU A 1 491 ? -2.920 18.104 4.525 1.00 69.31 491 LEU A N 1
ATOM 4009 C CA . LEU A 1 491 ? -2.489 17.453 5.759 1.00 69.31 491 LEU A CA 1
ATOM 4010 C C . LEU A 1 491 ? -1.429 18.304 6.470 1.00 69.31 491 LEU A C 1
ATOM 4012 O O . LEU A 1 491 ? -0.366 18.633 5.933 1.00 69.31 491 LEU A O 1
ATOM 4016 N N . LYS A 1 492 ? -1.738 18.697 7.706 1.00 68.00 492 LYS A N 1
ATOM 4017 C CA . LYS A 1 492 ? -0.774 19.333 8.603 1.00 68.00 492 LYS A CA 1
ATOM 4018 C C . LYS A 1 492 ? -0.031 18.224 9.332 1.00 68.00 492 LYS A C 1
ATOM 4020 O O . LYS A 1 492 ? -0.631 17.502 10.123 1.00 68.00 492 LYS A O 1
ATOM 4025 N N . PHE A 1 493 ? 1.256 18.094 9.039 1.00 71.19 493 PHE A N 1
ATOM 4026 C CA . PHE A 1 493 ? 2.124 17.132 9.704 1.00 71.19 493 PHE A CA 1
ATOM 4027 C C . PHE A 1 493 ? 2.646 17.724 11.014 1.00 71.19 493 PHE A C 1
ATOM 4029 O O . PHE A 1 493 ? 3.134 18.854 11.047 1.00 71.19 493 PHE A O 1
ATOM 4036 N N . GLU A 1 494 ? 2.498 16.962 12.092 1.00 71.12 494 GLU A N 1
ATOM 4037 C CA . GLU A 1 494 ? 2.962 17.300 13.441 1.00 71.12 494 GLU A CA 1
ATOM 4038 C C . GLU A 1 494 ? 4.448 16.936 13.612 1.00 71.12 494 GLU A C 1
ATOM 4040 O O . GLU A 1 494 ? 5.011 16.210 12.785 1.00 71.12 494 GLU A O 1
ATOM 4045 N N . SER A 1 495 ? 5.082 17.399 14.697 1.00 65.81 495 SER A N 1
ATOM 4046 C CA . SER A 1 495 ? 6.531 17.271 14.939 1.00 65.81 495 SER A CA 1
ATOM 4047 C C . SER A 1 495 ? 7.068 15.833 15.038 1.00 65.81 495 SER A C 1
ATOM 4049 O O . SER A 1 495 ? 8.277 15.669 14.967 1.00 65.81 495 SER A O 1
ATOM 4051 N N . GLY A 1 496 ? 6.207 14.810 15.136 1.00 73.56 496 GLY A N 1
ATOM 4052 C CA . GLY A 1 496 ? 6.583 13.383 15.113 1.00 73.56 496 GLY A CA 1
ATOM 4053 C C . GLY A 1 496 ? 6.336 12.658 13.780 1.00 73.56 496 GLY A C 1
ATOM 4054 O O . GLY A 1 496 ? 6.612 11.469 13.662 1.00 73.56 496 GLY A O 1
ATOM 4055 N N . SER A 1 497 ? 5.821 13.336 12.746 1.00 79.31 497 SER A N 1
ATOM 4056 C CA . SER A 1 497 ? 5.454 12.669 11.477 1.00 79.31 497 SER A CA 1
ATOM 4057 C C . SER A 1 497 ? 6.669 12.120 10.717 1.00 79.31 497 SER A C 1
ATOM 4059 O O . SER A 1 497 ? 6.553 11.139 9.988 1.00 79.31 497 SER A O 1
ATOM 4061 N N . LYS A 1 498 ? 7.843 12.744 10.901 1.00 84.06 498 LYS A N 1
ATOM 4062 C CA . LYS A 1 498 ? 9.118 12.241 10.370 1.00 84.06 498 LYS A CA 1
ATOM 4063 C C . LYS A 1 498 ? 9.481 10.897 11.012 1.00 84.06 498 LYS A C 1
ATOM 4065 O O . LYS A 1 498 ? 9.922 10.001 10.301 1.00 84.06 498 LYS A O 1
ATOM 4070 N N . ASP A 1 499 ? 9.266 10.755 12.316 1.00 83.81 499 ASP A N 1
ATOM 4071 C CA . ASP A 1 499 ? 9.600 9.534 13.052 1.00 83.81 499 ASP A CA 1
ATOM 4072 C C . ASP A 1 499 ? 8.664 8.389 12.655 1.00 83.81 499 ASP A C 1
ATOM 4074 O O . ASP A 1 499 ? 9.138 7.303 12.348 1.00 83.81 499 ASP A O 1
ATOM 4078 N N . VAL A 1 500 ? 7.362 8.665 12.495 1.00 81.50 500 VAL A N 1
ATOM 4079 C CA . VAL A 1 500 ? 6.390 7.692 11.954 1.00 81.50 500 VAL A CA 1
ATOM 4080 C C . VAL A 1 500 ? 6.809 7.192 10.567 1.00 81.50 500 VAL A C 1
ATOM 4082 O O . VAL A 1 500 ? 6.758 5.992 10.294 1.00 81.50 500 VAL A O 1
ATOM 4085 N N . PHE A 1 501 ? 7.256 8.096 9.690 1.00 84.38 501 PHE A N 1
ATOM 4086 C CA . PHE A 1 501 ? 7.780 7.729 8.373 1.00 84.38 501 PHE A CA 1
ATOM 4087 C C . PHE A 1 501 ? 9.030 6.838 8.479 1.00 84.38 501 PHE A C 1
ATOM 4089 O O . PHE A 1 501 ? 9.134 5.839 7.766 1.00 84.38 501 PHE A O 1
ATOM 4096 N N . ILE A 1 502 ? 9.968 7.173 9.370 1.00 85.00 502 ILE A N 1
ATOM 4097 C CA . ILE A 1 502 ? 11.206 6.405 9.574 1.00 85.00 502 ILE A CA 1
ATOM 4098 C C . ILE A 1 502 ? 10.901 5.019 10.137 1.00 85.00 502 ILE A C 1
ATOM 4100 O O . ILE A 1 502 ? 11.406 4.034 9.604 1.00 85.00 502 ILE A O 1
ATOM 4104 N N . ASP A 1 503 ? 10.064 4.926 11.166 1.00 83.94 503 ASP A N 1
ATOM 4105 C CA . ASP A 1 503 ? 9.681 3.660 11.792 1.00 83.94 503 ASP A CA 1
ATOM 4106 C C . ASP A 1 503 ? 8.957 2.750 10.801 1.00 83.94 503 ASP A C 1
ATOM 4108 O O . ASP A 1 503 ? 9.240 1.549 10.731 1.00 83.94 503 ASP A O 1
ATOM 4112 N N . PHE A 1 504 ? 8.088 3.324 9.964 1.00 82.12 504 PHE A N 1
ATOM 4113 C CA . PHE A 1 504 ? 7.481 2.600 8.854 1.00 82.12 504 PHE A CA 1
ATOM 4114 C C . PHE A 1 504 ? 8.543 2.062 7.886 1.00 82.12 504 PHE A C 1
ATOM 4116 O O . PHE A 1 504 ? 8.528 0.872 7.572 1.00 82.12 504 PHE A O 1
ATOM 4123 N N . CYS A 1 505 ? 9.494 2.894 7.448 1.00 78.50 505 CYS A N 1
ATOM 4124 C CA . CYS A 1 505 ? 10.554 2.463 6.533 1.00 78.50 505 CYS A CA 1
ATOM 4125 C C . CYS A 1 505 ? 11.434 1.366 7.152 1.00 78.50 505 CYS A C 1
ATOM 4127 O O . CYS A 1 505 ? 11.704 0.365 6.492 1.00 78.50 505 CYS A O 1
ATOM 4129 N N . LYS A 1 506 ? 11.828 1.499 8.425 1.00 80.62 506 LYS A N 1
ATOM 4130 C CA . LYS A 1 506 ? 12.608 0.482 9.153 1.00 80.62 506 LYS A CA 1
ATOM 4131 C C . LYS A 1 506 ? 11.855 -0.836 9.276 1.00 80.62 506 LYS A C 1
ATOM 4133 O O . LYS A 1 506 ? 12.438 -1.898 9.096 1.00 80.62 506 LYS A O 1
ATOM 4138 N N . THR A 1 507 ? 10.555 -0.772 9.548 1.00 76.50 507 THR A N 1
ATOM 4139 C CA . THR A 1 507 ? 9.700 -1.963 9.620 1.00 76.50 507 THR A CA 1
ATOM 4140 C C . THR A 1 507 ? 9.571 -2.624 8.250 1.00 76.50 507 THR A C 1
ATOM 4142 O O . THR A 1 507 ? 9.675 -3.845 8.145 1.00 76.50 507 THR A O 1
ATOM 4145 N N . HIS A 1 508 ? 9.395 -1.824 7.194 1.00 69.94 508 HIS A N 1
ATOM 4146 C CA . HIS A 1 508 ? 9.280 -2.318 5.825 1.00 69.94 508 HIS A CA 1
ATOM 4147 C C . HIS A 1 508 ? 10.569 -2.996 5.338 1.00 69.94 508 HIS A C 1
ATOM 4149 O O . HIS A 1 508 ? 10.507 -4.035 4.687 1.00 69.94 508 HIS A O 1
ATOM 4155 N N . TYR A 1 509 ? 11.728 -2.448 5.707 1.00 67.00 509 TYR A N 1
ATOM 4156 C CA . TYR A 1 509 ? 13.053 -2.942 5.322 1.00 67.00 509 TYR A CA 1
ATOM 4157 C C . TYR A 1 509 ? 13.776 -3.699 6.445 1.00 67.00 509 TYR A C 1
ATOM 4159 O O . TYR A 1 509 ? 14.999 -3.788 6.439 1.00 67.00 509 TYR A O 1
ATOM 4167 N N . LYS A 1 510 ? 13.043 -4.300 7.393 1.00 65.06 510 LYS A N 1
ATOM 4168 C CA . LYS A 1 510 ? 13.620 -4.960 8.584 1.00 65.06 510 LYS A CA 1
ATOM 4169 C C . LYS A 1 510 ? 14.686 -6.023 8.267 1.00 65.06 510 LYS A C 1
ATOM 4171 O O . LYS A 1 510 ? 15.557 -6.263 9.092 1.00 65.06 510 LYS A O 1
ATOM 4176 N N . ASN A 1 511 ? 14.614 -6.643 7.089 1.00 52.78 511 ASN A N 1
ATOM 4177 C CA . ASN A 1 511 ? 15.530 -7.700 6.645 1.00 52.78 511 ASN A CA 1
ATOM 4178 C C . ASN A 1 511 ? 16.510 -7.235 5.546 1.00 52.78 511 ASN A C 1
ATOM 4180 O O . ASN A 1 511 ? 17.065 -8.073 4.833 1.00 52.78 511 ASN A O 1
ATOM 4184 N N . ALA A 1 512 ? 16.664 -5.922 5.352 1.00 56.25 512 ALA A N 1
ATOM 4185 C CA . ALA A 1 512 ? 17.458 -5.324 4.285 1.00 56.25 512 ALA A CA 1
ATOM 4186 C C . ALA A 1 512 ? 18.478 -4.332 4.878 1.00 56.25 512 ALA A C 1
ATOM 4188 O O . ALA A 1 512 ? 18.225 -3.133 4.994 1.00 56.25 512 ALA A O 1
ATOM 4189 N N . ASP A 1 513 ? 19.634 -4.857 5.302 1.00 60.59 513 ASP A N 1
ATOM 4190 C CA . ASP A 1 513 ? 20.620 -4.125 6.115 1.00 60.59 513 ASP A CA 1
ATOM 4191 C C . ASP A 1 513 ? 21.144 -2.841 5.449 1.00 60.59 513 ASP A C 1
ATOM 4193 O O . ASP A 1 513 ? 21.366 -1.837 6.123 1.00 60.59 513 ASP A O 1
ATOM 4197 N N . ASN A 1 514 ? 21.303 -2.825 4.122 1.00 61.75 514 ASN A N 1
ATOM 4198 C CA . ASN A 1 514 ? 21.752 -1.625 3.409 1.00 61.75 514 ASN A CA 1
ATOM 4199 C C . ASN A 1 514 ? 20.687 -0.529 3.412 1.00 61.75 514 ASN A C 1
ATOM 4201 O O . ASN A 1 514 ? 20.995 0.640 3.629 1.00 61.75 514 ASN A O 1
ATOM 4205 N N . GLU A 1 515 ? 19.436 -0.891 3.157 1.00 69.75 515 GLU A N 1
ATOM 4206 C CA . GLU A 1 515 ? 18.308 0.025 3.196 1.00 69.75 515 GLU A CA 1
ATOM 4207 C C . GLU A 1 515 ? 18.142 0.587 4.604 1.00 69.75 515 GLU A C 1
ATOM 4209 O O . GLU A 1 515 ? 17.935 1.789 4.738 1.00 69.75 515 GLU A O 1
ATOM 4214 N N . LEU A 1 516 ? 18.334 -0.228 5.647 1.00 75.38 516 LEU A N 1
ATOM 4215 C CA . LEU A 1 516 ? 18.361 0.244 7.032 1.00 75.38 516 LEU A CA 1
ATOM 4216 C C . LEU A 1 516 ? 19.473 1.272 7.274 1.00 75.38 516 LEU A C 1
ATOM 4218 O O . LEU A 1 516 ? 19.185 2.318 7.852 1.00 75.38 516 LEU A O 1
ATOM 4222 N N . LEU A 1 517 ? 20.693 1.054 6.767 1.00 78.00 517 LEU A N 1
ATOM 4223 C CA . LEU A 1 517 ? 21.781 2.043 6.853 1.00 78.00 517 LEU A CA 1
ATOM 4224 C C . LEU A 1 517 ? 21.418 3.364 6.155 1.00 78.00 517 LEU A C 1
ATOM 4226 O O . LEU A 1 517 ? 21.669 4.445 6.686 1.00 78.00 517 LEU A O 1
ATOM 4230 N N . VAL A 1 518 ? 20.794 3.294 4.977 1.00 79.44 518 VAL A N 1
ATOM 4231 C CA . VAL A 1 518 ? 20.350 4.483 4.230 1.00 79.44 518 VAL A CA 1
ATOM 4232 C C . VAL A 1 518 ? 19.183 5.185 4.944 1.00 79.44 518 VAL A C 1
ATOM 4234 O O . VAL A 1 518 ? 19.116 6.414 4.957 1.00 79.44 518 VAL A O 1
ATOM 4237 N N . ILE A 1 519 ? 18.283 4.434 5.584 1.00 84.94 519 ILE A N 1
ATOM 4238 C CA . ILE A 1 519 ? 17.190 4.969 6.410 1.00 84.94 519 ILE A CA 1
ATOM 4239 C C . ILE A 1 519 ? 17.739 5.635 7.676 1.00 84.94 519 ILE A C 1
ATOM 4241 O O . ILE A 1 519 ? 17.207 6.658 8.107 1.00 84.94 519 ILE A O 1
ATOM 4245 N N . GLU A 1 520 ? 18.799 5.098 8.276 1.00 86.31 520 GLU A N 1
ATOM 4246 C CA . GLU A 1 520 ? 19.480 5.721 9.413 1.00 86.31 520 GLU A CA 1
ATOM 4247 C C . GLU A 1 520 ? 20.192 7.015 9.016 1.00 86.31 520 GLU A C 1
ATOM 4249 O O . GLU A 1 520 ? 20.055 8.020 9.720 1.00 86.31 520 GLU A O 1
ATOM 4254 N N . ASP A 1 521 ? 20.864 7.033 7.863 1.00 86.62 521 ASP A N 1
ATOM 4255 C CA . ASP A 1 521 ? 21.442 8.257 7.300 1.00 86.62 521 ASP A CA 1
ATOM 4256 C C . ASP A 1 521 ? 20.353 9.307 7.039 1.00 86.62 521 ASP A C 1
ATOM 4258 O O . ASP A 1 521 ? 20.478 10.461 7.454 1.00 86.62 521 ASP A O 1
ATOM 4262 N N . PHE A 1 522 ? 19.217 8.905 6.461 1.00 87.38 522 PHE A N 1
ATOM 4263 C CA . PHE A 1 522 ? 18.050 9.775 6.320 1.00 87.38 522 PHE A CA 1
ATOM 4264 C C . PHE A 1 522 ? 17.563 10.293 7.681 1.00 87.38 522 PHE A C 1
ATOM 4266 O O . PHE A 1 522 ? 17.336 11.493 7.856 1.00 87.38 522 PHE A O 1
ATOM 4273 N N . ALA A 1 523 ? 17.414 9.418 8.675 1.00 87.62 523 ALA A N 1
ATOM 4274 C CA . ALA A 1 523 ? 16.921 9.792 9.995 1.00 87.62 523 ALA A CA 1
ATOM 4275 C C . ALA A 1 523 ? 17.781 10.897 10.629 1.00 87.62 523 ALA A C 1
ATOM 4277 O O . ALA A 1 523 ? 17.235 11.892 11.123 1.00 87.62 523 ALA A O 1
ATOM 4278 N N . GLN A 1 524 ? 19.105 10.764 10.535 1.00 88.00 524 GLN A N 1
ATOM 4279 C CA . GLN A 1 524 ? 20.073 11.680 11.138 1.00 88.00 524 GLN A CA 1
ATOM 4280 C C . GLN A 1 524 ? 20.294 12.952 10.307 1.00 88.00 524 GLN A C 1
ATOM 4282 O O . GLN A 1 524 ? 20.307 14.053 10.859 1.00 88.00 524 GLN A O 1
ATOM 4287 N N . ASN A 1 525 ? 20.428 12.821 8.986 1.00 86.31 525 ASN A N 1
ATOM 4288 C CA . ASN A 1 525 ? 20.968 13.875 8.123 1.00 86.31 525 ASN A CA 1
ATOM 4289 C C . ASN A 1 525 ? 19.932 14.549 7.210 1.00 86.31 525 ASN A C 1
ATOM 4291 O O . ASN A 1 525 ? 20.262 15.535 6.544 1.00 86.31 525 ASN A O 1
ATOM 4295 N N . TYR A 1 526 ? 18.679 14.079 7.183 1.00 86.75 526 TYR A N 1
ATOM 4296 C CA . TYR A 1 526 ? 17.644 14.637 6.310 1.00 86.75 526 TYR A CA 1
ATOM 4297 C C . TYR A 1 526 ? 17.382 16.131 6.540 1.00 86.75 526 TYR A C 1
ATOM 4299 O O . TYR A 1 526 ? 17.131 16.582 7.663 1.00 86.75 526 TYR A O 1
ATOM 4307 N N . ARG A 1 527 ? 17.327 16.880 5.432 1.00 84.06 527 ARG A N 1
ATOM 4308 C CA . ARG A 1 527 ? 16.901 18.282 5.380 1.00 84.06 527 ARG A CA 1
ATOM 4309 C C . ARG A 1 527 ? 15.750 18.456 4.378 1.00 84.06 527 ARG A C 1
ATOM 4311 O O . ARG A 1 527 ? 15.831 17.896 3.286 1.00 84.06 527 ARG A O 1
ATOM 4318 N N . PRO A 1 528 ? 14.730 19.286 4.678 1.00 79.75 528 PRO A N 1
ATOM 4319 C CA . PRO A 1 528 ? 13.596 19.551 3.780 1.00 79.75 528 PRO A CA 1
ATOM 4320 C C . PRO A 1 528 ? 13.970 19.918 2.338 1.00 79.75 528 PRO A C 1
ATOM 4322 O O . PRO A 1 528 ? 13.313 19.511 1.389 1.00 79.75 528 PRO A O 1
ATOM 4325 N N . ASN A 1 529 ? 15.065 20.657 2.154 1.00 81.94 529 ASN A N 1
ATOM 4326 C CA . ASN A 1 529 ? 15.555 21.085 0.843 1.00 81.94 529 ASN A CA 1
ATOM 4327 C C . ASN A 1 529 ? 16.316 19.994 0.063 1.00 81.94 529 ASN A C 1
ATOM 4329 O O . ASN A 1 529 ? 16.918 20.306 -0.963 1.00 81.94 529 ASN A O 1
ATOM 4333 N N . GLN A 1 530 ? 16.331 18.753 0.549 1.00 84.50 530 GLN A N 1
ATOM 4334 C CA . GLN A 1 530 ? 16.986 17.603 -0.079 1.00 84.50 530 GLN A CA 1
ATOM 4335 C C . GLN A 1 530 ? 16.007 16.460 -0.391 1.00 84.50 530 GLN A C 1
ATOM 4337 O O . GLN A 1 530 ? 16.450 15.410 -0.845 1.00 84.50 530 GLN A O 1
ATOM 4342 N N . ALA A 1 531 ? 14.698 16.634 -0.187 1.00 86.31 531 ALA A N 1
ATOM 4343 C CA . ALA A 1 531 ? 13.682 15.609 -0.439 1.00 86.31 531 ALA A CA 1
ATOM 4344 C C . ALA A 1 531 ? 13.776 14.977 -1.843 1.00 86.31 531 ALA A C 1
ATOM 4346 O O . ALA A 1 531 ? 13.743 13.756 -1.964 1.00 86.31 531 ALA A O 1
ATOM 4347 N N . LEU A 1 532 ? 13.989 15.774 -2.894 1.00 83.69 532 LEU A N 1
ATOM 4348 C CA . LEU A 1 532 ? 14.163 15.273 -4.263 1.00 83.69 532 LEU A CA 1
ATOM 4349 C C . LEU A 1 532 ? 15.409 14.406 -4.434 1.00 83.69 532 LEU A C 1
ATOM 4351 O O . LEU A 1 532 ? 15.328 13.386 -5.101 1.00 83.69 532 LEU A O 1
ATOM 4355 N N . ARG A 1 533 ? 16.527 14.757 -3.787 1.00 82.62 533 ARG A N 1
ATOM 4356 C CA . ARG A 1 533 ? 17.745 13.932 -3.807 1.00 82.62 533 ARG A CA 1
ATOM 4357 C C . ARG A 1 533 ? 17.476 12.563 -3.193 1.00 82.62 533 ARG A C 1
ATOM 4359 O O . ARG A 1 533 ? 17.966 11.555 -3.681 1.00 82.62 533 ARG A O 1
ATOM 4366 N N . TRP A 1 534 ? 16.694 12.520 -2.121 1.00 80.38 534 TRP A N 1
ATOM 4367 C CA . TRP A 1 534 ? 16.296 11.264 -1.496 1.00 80.38 534 TRP A CA 1
ATOM 4368 C C . TRP A 1 534 ? 15.313 10.480 -2.373 1.00 80.38 534 TRP A C 1
ATOM 4370 O O . TRP A 1 534 ? 15.436 9.265 -2.464 1.00 80.38 534 TRP A O 1
ATOM 4380 N N . LEU A 1 535 ? 14.410 11.147 -3.095 1.00 78.69 535 LEU A N 1
ATOM 4381 C CA . LEU A 1 535 ? 13.555 10.489 -4.086 1.00 78.69 535 LEU A CA 1
ATOM 4382 C C . LEU A 1 535 ? 14.372 9.868 -5.240 1.00 78.69 535 LEU A C 1
ATOM 4384 O O . LEU A 1 535 ? 14.071 8.751 -5.653 1.00 78.69 535 LEU A O 1
ATOM 4388 N N . THR A 1 536 ? 15.390 10.565 -5.755 1.00 73.38 536 THR A N 1
ATOM 4389 C CA . THR A 1 536 ? 16.161 10.131 -6.937 1.00 73.38 536 THR A CA 1
ATOM 4390 C C . THR A 1 536 ? 17.318 9.190 -6.609 1.00 73.38 536 THR A C 1
ATOM 4392 O O . THR A 1 536 ? 17.572 8.261 -7.370 1.00 73.38 536 THR A O 1
ATOM 4395 N N . ASN A 1 537 ? 18.015 9.398 -5.487 1.00 64.25 537 ASN A N 1
ATOM 4396 C CA . ASN A 1 537 ? 19.287 8.717 -5.199 1.00 64.25 537 ASN A CA 1
ATOM 4397 C C . ASN A 1 537 ? 19.121 7.578 -4.193 1.00 64.25 537 ASN A C 1
ATOM 4399 O O . ASN A 1 537 ? 19.960 6.681 -4.142 1.00 64.25 537 ASN A O 1
ATOM 4403 N N . SER A 1 538 ? 18.054 7.596 -3.388 1.00 59.44 538 SER A N 1
ATOM 4404 C CA . SER A 1 538 ? 17.736 6.483 -2.500 1.00 59.44 538 SER A CA 1
ATOM 4405 C C . SER A 1 538 ? 16.695 5.596 -3.171 1.00 59.44 538 SER A C 1
ATOM 4407 O O . SER A 1 538 ? 15.547 5.984 -3.381 1.00 59.44 538 SER A O 1
ATOM 4409 N N . CYS A 1 539 ? 17.117 4.385 -3.531 1.00 61.28 539 CYS A N 1
ATOM 4410 C CA . CYS A 1 539 ? 16.250 3.406 -4.172 1.00 61.28 539 CYS A CA 1
ATOM 4411 C C . CYS A 1 539 ? 15.022 3.120 -3.284 1.00 61.28 539 CYS A C 1
ATOM 4413 O O . CYS A 1 539 ? 13.919 2.968 -3.777 1.00 61.28 539 CYS A O 1
ATOM 4415 N N . PHE A 1 540 ? 15.161 3.139 -1.956 1.00 68.81 540 PHE A N 1
ATOM 4416 C CA . PHE A 1 540 ? 14.112 2.662 -1.055 1.00 68.81 540 PHE A CA 1
ATOM 4417 C C . PHE A 1 540 ? 12.827 3.522 -1.030 1.00 68.81 540 PHE A C 1
ATOM 4419 O O . PHE A 1 540 ? 11.737 2.952 -0.923 1.00 68.81 540 PHE A O 1
ATOM 4426 N N . ILE A 1 541 ? 12.920 4.860 -1.130 1.00 74.69 541 ILE A N 1
ATOM 4427 C CA . ILE A 1 541 ? 11.747 5.746 -0.984 1.00 74.69 541 ILE A CA 1
ATOM 4428 C C . ILE A 1 541 ? 10.908 5.791 -2.256 1.00 74.69 541 ILE A C 1
ATOM 4430 O O . ILE A 1 541 ? 9.694 5.598 -2.190 1.00 74.69 541 ILE A O 1
ATOM 4434 N N . SER A 1 542 ? 11.533 6.037 -3.410 1.00 72.50 542 SER A N 1
ATOM 4435 C CA . SER A 1 542 ? 10.829 6.061 -4.701 1.00 72.50 542 SER A CA 1
ATOM 4436 C C . SER A 1 542 ? 10.131 4.732 -4.968 1.00 72.50 542 SER A C 1
ATOM 4438 O O . SER A 1 542 ? 8.968 4.714 -5.364 1.00 72.50 542 SER A O 1
ATOM 4440 N N . LYS A 1 543 ? 10.793 3.625 -4.629 1.00 71.56 543 LYS A N 1
ATOM 4441 C CA . LYS A 1 543 ? 10.240 2.271 -4.667 1.00 71.56 543 LYS A CA 1
ATOM 4442 C C . LYS A 1 543 ? 8.984 2.099 -3.816 1.00 71.56 543 LYS A C 1
ATOM 4444 O O . LYS A 1 543 ? 7.982 1.581 -4.311 1.00 71.56 543 LYS A O 1
ATOM 4449 N N . ILE A 1 544 ? 9.016 2.530 -2.551 1.00 73.94 544 ILE A N 1
ATOM 4450 C CA . ILE A 1 544 ? 7.834 2.465 -1.681 1.00 73.94 544 ILE A CA 1
ATOM 4451 C C . ILE A 1 544 ? 6.714 3.341 -2.248 1.00 73.94 544 ILE A C 1
ATOM 4453 O O . ILE A 1 544 ? 5.587 2.871 -2.360 1.00 73.94 544 ILE A O 1
ATOM 4457 N N . ILE A 1 545 ? 7.008 4.594 -2.603 1.00 76.56 545 ILE A N 1
ATOM 4458 C CA . ILE A 1 545 ? 6.005 5.553 -3.084 1.00 76.56 545 ILE A CA 1
ATOM 4459 C C . ILE A 1 545 ? 5.320 5.024 -4.347 1.00 76.56 545 ILE A C 1
ATOM 4461 O O . ILE A 1 545 ? 4.094 4.954 -4.394 1.00 76.56 545 ILE A O 1
ATOM 4465 N N . ASN A 1 546 ? 6.103 4.576 -5.333 1.00 75.25 546 ASN A N 1
ATOM 4466 C CA . ASN A 1 546 ? 5.580 4.008 -6.573 1.00 75.25 546 ASN A CA 1
ATOM 4467 C C . ASN A 1 546 ? 4.711 2.775 -6.306 1.00 75.25 546 ASN A C 1
ATOM 4469 O O . ASN A 1 546 ? 3.677 2.611 -6.953 1.00 75.25 546 ASN A O 1
ATOM 4473 N N . ARG A 1 547 ? 5.095 1.914 -5.350 1.00 74.81 547 ARG A N 1
ATOM 4474 C CA . ARG A 1 547 ? 4.264 0.769 -4.954 1.00 74.81 547 ARG A CA 1
ATOM 4475 C C . ARG A 1 547 ? 2.950 1.239 -4.354 1.00 74.81 547 ARG A C 1
ATOM 4477 O O . ARG A 1 547 ? 1.910 0.846 -4.855 1.00 74.81 547 ARG A O 1
ATOM 4484 N N . VAL A 1 548 ? 3.021 2.047 -3.308 1.00 72.94 548 VAL A N 1
ATOM 4485 C CA . VAL A 1 548 ? 1.892 2.404 -2.444 1.00 72.94 548 VAL A CA 1
ATOM 4486 C C . VAL A 1 548 ? 0.812 3.156 -3.211 1.00 72.94 548 VAL A C 1
ATOM 4488 O O . VAL A 1 548 ? -0.374 2.878 -3.043 1.00 72.94 548 VAL A O 1
ATOM 4491 N N . LEU A 1 549 ? 1.217 4.059 -4.104 1.00 75.06 549 LEU A N 1
ATOM 4492 C CA . LEU A 1 549 ? 0.280 4.784 -4.957 1.00 75.06 549 LEU A CA 1
ATOM 4493 C C . LEU A 1 549 ? -0.328 3.881 -6.043 1.00 75.06 549 LEU A C 1
ATOM 4495 O O . LEU A 1 549 ? -1.503 4.017 -6.368 1.00 75.06 549 LEU A O 1
ATOM 4499 N N . ARG A 1 550 ? 0.423 2.893 -6.550 1.00 71.62 550 ARG A N 1
ATOM 4500 C CA . ARG A 1 550 ? -0.092 1.872 -7.481 1.00 71.62 550 ARG A CA 1
ATOM 4501 C C . ARG A 1 550 ? -1.063 0.895 -6.810 1.00 71.62 550 ARG A C 1
ATOM 4503 O O . ARG A 1 550 ? -2.016 0.457 -7.452 1.00 71.62 550 ARG A O 1
ATOM 4510 N N . THR A 1 551 ? -0.803 0.508 -5.561 1.00 69.56 551 THR A N 1
ATOM 4511 C CA . THR A 1 551 ? -1.585 -0.497 -4.822 1.00 69.56 551 THR A CA 1
ATOM 4512 C C . THR A 1 551 ? -2.743 0.103 -4.030 1.00 69.56 551 THR A C 1
ATOM 4514 O O . THR A 1 551 ? -3.569 -0.653 -3.524 1.00 69.56 551 THR A O 1
ATOM 4517 N N . PHE A 1 552 ? -2.869 1.432 -3.982 1.00 71.44 552 PHE A N 1
ATOM 4518 C CA . PHE A 1 552 ? -3.911 2.139 -3.233 1.00 71.44 552 PHE A CA 1
ATOM 4519 C C . PHE A 1 552 ? -3.911 1.831 -1.722 1.00 71.44 552 PHE A C 1
ATOM 4521 O O . PHE A 1 552 ? -4.96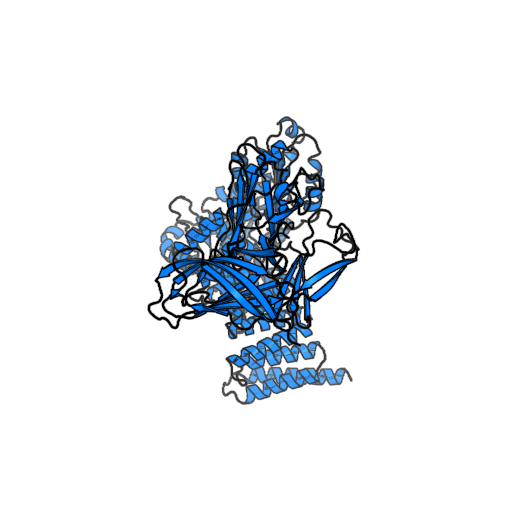3 1.808 -1.082 1.00 71.44 552 PHE A O 1
ATOM 4528 N N . GLU A 1 553 ? -2.734 1.601 -1.133 1.00 75.00 553 GLU A N 1
ATOM 4529 C CA . GLU A 1 553 ? -2.563 1.375 0.312 1.00 75.00 553 GLU A CA 1
ATOM 4530 C C . GLU A 1 553 ? -2.764 2.701 1.084 1.00 75.00 553 GLU A C 1
ATOM 4532 O O . GLU A 1 553 ? -1.805 3.424 1.356 1.00 75.00 553 GLU A O 1
ATOM 4537 N N . ILE A 1 554 ? -4.018 3.066 1.402 1.00 73.44 554 ILE A N 1
ATOM 4538 C CA . ILE A 1 554 ? -4.373 4.374 2.005 1.00 73.44 554 ILE A CA 1
ATOM 4539 C C . ILE A 1 554 ? -3.629 4.631 3.328 1.00 73.44 554 ILE A C 1
ATOM 4541 O O . ILE A 1 554 ? -3.187 5.757 3.580 1.00 73.44 554 ILE A O 1
ATOM 4545 N N . ASP A 1 555 ? -3.473 3.614 4.177 1.00 73.19 555 ASP A N 1
ATOM 4546 C CA . ASP A 1 555 ? -2.767 3.732 5.458 1.00 73.19 555 ASP A CA 1
ATOM 4547 C C . ASP A 1 555 ? -1.287 4.090 5.247 1.00 73.19 555 ASP A C 1
ATOM 4549 O O . ASP A 1 555 ? -0.725 4.924 5.965 1.00 73.19 555 ASP A O 1
ATOM 4553 N N . VAL A 1 556 ? -0.664 3.517 4.215 1.00 76.69 556 VAL A N 1
ATOM 4554 C CA . VAL A 1 556 ? 0.730 3.777 3.879 1.00 76.69 556 VAL A CA 1
ATOM 4555 C C . VAL A 1 556 ? 0.877 5.127 3.190 1.00 76.69 556 VAL A C 1
ATOM 4557 O O . VAL A 1 556 ? 1.791 5.872 3.540 1.00 76.69 556 VAL A O 1
ATOM 4560 N N . VAL A 1 557 ? -0.038 5.512 2.291 1.00 78.00 557 VAL A N 1
ATOM 4561 C CA . VAL A 1 557 ? -0.074 6.870 1.710 1.00 78.00 557 VAL A CA 1
ATOM 4562 C C . VAL A 1 557 ? -0.071 7.919 2.822 1.00 78.00 557 VAL A C 1
ATOM 4564 O O . VAL A 1 557 ? 0.673 8.897 2.751 1.00 78.00 557 VAL A O 1
ATOM 4567 N N . TYR A 1 558 ? -0.841 7.693 3.889 1.00 75.56 558 TYR A N 1
ATOM 4568 C CA . TYR A 1 558 ? -0.873 8.585 5.043 1.00 75.56 558 TYR A CA 1
ATOM 4569 C C . TYR A 1 558 ? 0.481 8.656 5.773 1.00 75.56 558 TYR A C 1
ATOM 4571 O O . TYR A 1 558 ? 0.974 9.756 6.039 1.00 75.56 558 TYR A O 1
ATOM 4579 N N . LYS A 1 559 ? 1.127 7.509 6.034 1.00 78.38 559 LYS A N 1
ATOM 4580 C CA . LYS A 1 559 ? 2.466 7.430 6.665 1.00 78.38 559 LYS A CA 1
ATOM 4581 C C . LYS A 1 559 ? 3.555 8.099 5.813 1.00 78.38 559 LYS A C 1
ATOM 4583 O O . LYS A 1 559 ? 4.448 8.753 6.348 1.00 78.38 559 LYS A O 1
ATOM 4588 N N . LEU A 1 560 ? 3.469 7.984 4.486 1.00 82.00 560 LEU A N 1
ATOM 4589 C CA . LEU A 1 560 ? 4.388 8.619 3.531 1.00 82.00 560 LEU A CA 1
ATOM 4590 C C . LEU A 1 560 ? 4.077 10.094 3.273 1.00 82.00 560 LEU A C 1
ATOM 4592 O O . LEU A 1 560 ? 4.939 10.823 2.774 1.00 82.00 560 LEU A O 1
ATOM 4596 N N . GLY A 1 561 ? 2.868 10.544 3.613 1.00 83.00 561 GLY A N 1
ATOM 4597 C CA . GLY A 1 561 ? 2.361 11.869 3.273 1.00 83.00 561 GLY A CA 1
ATOM 4598 C C . GLY A 1 561 ? 3.284 12.999 3.724 1.00 83.00 561 GLY A C 1
ATOM 4599 O O . GLY A 1 561 ? 3.432 13.983 2.999 1.00 83.00 561 GLY A O 1
ATOM 4600 N N . PHE A 1 562 ? 3.966 12.838 4.869 1.00 84.31 562 PHE A N 1
ATOM 4601 C CA . PHE A 1 562 ? 4.957 13.809 5.340 1.00 84.31 562 PHE A CA 1
ATOM 4602 C C . PHE A 1 562 ? 6.029 14.041 4.277 1.00 84.31 562 PHE A C 1
ATOM 4604 O O . PHE A 1 562 ? 6.268 15.182 3.884 1.00 84.31 562 PHE A O 1
ATOM 4611 N N . PHE A 1 563 ? 6.653 12.966 3.793 1.00 87.38 563 PHE A N 1
ATOM 4612 C CA . PHE A 1 563 ? 7.751 13.050 2.841 1.00 87.38 563 PHE A CA 1
ATOM 4613 C C . PHE A 1 563 ? 7.272 13.504 1.457 1.00 87.38 563 PHE A C 1
ATOM 4615 O O . PHE A 1 563 ? 7.897 14.380 0.859 1.00 87.38 563 PHE A O 1
ATOM 4622 N N . ILE A 1 564 ? 6.117 13.011 0.990 1.00 87.31 564 ILE A N 1
ATOM 4623 C CA . ILE A 1 564 ? 5.503 13.457 -0.276 1.00 87.31 564 ILE A CA 1
ATOM 4624 C C . ILE A 1 564 ? 5.255 14.975 -0.248 1.00 87.31 564 ILE A C 1
ATOM 4626 O O . ILE A 1 564 ? 5.575 15.676 -1.212 1.00 87.31 564 ILE A O 1
ATOM 4630 N N . LYS A 1 565 ? 4.790 15.520 0.884 1.00 86.50 565 LYS A N 1
ATOM 4631 C CA . LYS A 1 565 ? 4.626 16.970 1.058 1.00 86.50 565 LYS A CA 1
ATOM 4632 C C . LYS A 1 565 ? 5.954 17.728 1.056 1.00 86.50 565 LYS A C 1
ATOM 4634 O O . LYS A 1 565 ? 6.014 18.835 0.527 1.00 86.50 565 LYS A O 1
ATOM 4639 N N . GLN A 1 566 ? 7.025 17.166 1.615 1.00 87.69 566 GLN A N 1
ATOM 4640 C CA . GLN A 1 566 ? 8.348 17.799 1.538 1.00 87.69 566 GLN A CA 1
ATOM 4641 C C . GLN A 1 566 ? 8.849 17.887 0.092 1.00 87.69 566 GLN A C 1
ATOM 4643 O O . GLN A 1 566 ? 9.378 18.927 -0.303 1.00 87.69 566 GLN A O 1
ATOM 4648 N N . ILE A 1 567 ? 8.614 16.848 -0.718 1.00 87.75 567 ILE A N 1
ATOM 4649 C CA . ILE A 1 567 ? 8.917 16.882 -2.155 1.00 87.75 567 ILE A CA 1
ATOM 4650 C C . ILE A 1 567 ? 8.118 17.991 -2.843 1.00 87.75 567 ILE A C 1
ATOM 4652 O O . ILE A 1 567 ? 8.697 18.761 -3.604 1.00 87.75 567 ILE A O 1
ATOM 4656 N N . PHE A 1 568 ? 6.818 18.115 -2.554 1.00 86.94 568 PHE A N 1
ATOM 4657 C CA . PHE A 1 568 ? 5.980 19.190 -3.099 1.00 86.94 568 PHE A CA 1
ATOM 4658 C C . PHE A 1 568 ? 6.540 20.582 -2.779 1.00 86.94 568 PHE A C 1
ATOM 4660 O O . PHE A 1 568 ? 6.725 21.403 -3.679 1.00 86.94 568 PHE A O 1
ATOM 4667 N N . ILE A 1 569 ? 6.853 20.841 -1.504 1.00 86.50 569 ILE A N 1
ATOM 4668 C CA . ILE A 1 569 ? 7.402 22.129 -1.050 1.00 86.50 569 ILE A CA 1
ATOM 4669 C C . ILE A 1 569 ? 8.715 22.429 -1.780 1.00 86.50 569 ILE A C 1
ATOM 4671 O O . ILE A 1 569 ? 8.921 23.541 -2.268 1.00 86.50 569 ILE A O 1
ATOM 4675 N N . GLN A 1 570 ? 9.602 21.436 -1.885 1.00 88.56 570 GLN A N 1
ATOM 4676 C CA . GLN A 1 570 ? 10.869 21.611 -2.582 1.00 88.56 570 GLN A CA 1
ATOM 4677 C C . GLN A 1 570 ? 10.678 21.854 -4.084 1.00 88.56 570 GLN A C 1
ATOM 4679 O O . GLN A 1 570 ? 11.325 22.753 -4.619 1.00 88.56 570 GLN A O 1
ATOM 4684 N N . LEU A 1 571 ? 9.818 21.081 -4.756 1.00 87.75 571 LEU A N 1
ATOM 4685 C CA . LEU A 1 571 ? 9.516 21.250 -6.180 1.00 87.75 571 LEU A CA 1
ATOM 4686 C C . LEU A 1 571 ? 8.921 22.624 -6.465 1.00 87.75 571 LEU A C 1
ATOM 4688 O O . LEU A 1 571 ? 9.339 23.244 -7.430 1.00 87.75 571 LEU A O 1
ATOM 4692 N N . THR A 1 572 ? 8.018 23.119 -5.616 1.00 87.12 572 THR A N 1
ATOM 4693 C CA . THR A 1 572 ? 7.416 24.458 -5.757 1.00 87.12 572 THR A CA 1
ATOM 4694 C C . THR A 1 572 ? 8.487 25.541 -5.742 1.00 87.12 572 THR A C 1
ATOM 4696 O O . THR A 1 572 ? 8.572 26.357 -6.652 1.00 87.12 572 THR A O 1
ATOM 4699 N N . ARG A 1 573 ? 9.392 25.487 -4.760 1.00 87.50 573 ARG A N 1
ATOM 4700 C CA . ARG A 1 573 ? 10.511 26.429 -4.683 1.00 87.50 573 ARG A CA 1
ATOM 4701 C C . ARG A 1 573 ? 11.434 26.331 -5.903 1.00 87.50 573 ARG A C 1
ATOM 4703 O O . ARG A 1 573 ? 11.820 27.342 -6.475 1.00 87.50 573 ARG A O 1
ATOM 4710 N N . LEU A 1 574 ? 11.800 25.114 -6.310 1.00 86.81 574 LEU A N 1
ATOM 4711 C CA . LEU A 1 574 ? 12.679 24.909 -7.466 1.00 86.81 574 LEU A CA 1
ATOM 4712 C C . LEU A 1 574 ? 12.006 25.271 -8.791 1.00 86.81 574 LEU A C 1
ATOM 4714 O O . LEU A 1 574 ? 12.700 25.612 -9.747 1.00 86.81 574 LEU A O 1
ATOM 4718 N N . HIS A 1 575 ? 10.685 25.154 -8.882 1.00 86.56 575 HIS A N 1
ATOM 4719 C CA . HIS A 1 575 ? 9.913 25.581 -10.039 1.00 86.56 575 HIS A CA 1
ATOM 4720 C C . HIS A 1 575 ? 10.131 27.080 -10.266 1.00 86.56 575 HIS A C 1
ATOM 4722 O O . HIS A 1 575 ? 10.586 27.457 -11.341 1.00 86.56 575 HIS A O 1
ATOM 4728 N N . GLU A 1 576 ? 9.956 27.897 -9.223 1.00 84.56 576 GLU A N 1
ATOM 4729 C CA . GLU A 1 576 ? 10.204 29.346 -9.250 1.00 84.56 576 GLU A CA 1
ATOM 4730 C C . GLU A 1 576 ? 11.679 29.691 -9.531 1.00 84.56 576 GLU A C 1
ATOM 4732 O O . GLU A 1 576 ? 11.980 30.543 -10.368 1.00 84.56 576 GLU A O 1
ATOM 4737 N N . GLU A 1 577 ? 12.622 29.006 -8.875 1.00 85.31 577 GLU A N 1
ATOM 4738 C CA . GLU A 1 577 ? 14.063 29.275 -9.020 1.00 85.31 577 GLU A CA 1
ATOM 4739 C C . GLU A 1 577 ? 14.609 28.911 -10.417 1.00 85.31 577 GLU A C 1
ATOM 4741 O O . GLU A 1 577 ? 15.550 29.546 -10.901 1.00 85.31 577 GLU A O 1
ATOM 4746 N N . ASN A 1 578 ? 14.050 27.891 -11.082 1.00 82.19 578 ASN A N 1
ATOM 4747 C CA . ASN A 1 578 ? 14.581 27.351 -12.339 1.00 82.19 578 ASN A CA 1
ATOM 4748 C C . ASN A 1 578 ? 13.812 27.781 -13.600 1.00 82.19 578 ASN A C 1
ATOM 4750 O O . ASN A 1 578 ? 14.173 27.298 -14.675 1.00 82.19 578 ASN A O 1
ATOM 4754 N N . ILE A 1 579 ? 12.817 28.680 -13.526 1.00 81.81 579 ILE A N 1
ATOM 4755 C CA . ILE A 1 579 ? 11.991 29.098 -14.685 1.00 81.81 579 ILE A CA 1
ATOM 4756 C C . ILE A 1 579 ? 12.854 29.416 -15.913 1.00 81.81 579 ILE A C 1
ATOM 4758 O O . ILE A 1 579 ? 12.646 28.852 -16.984 1.00 81.81 579 ILE A O 1
ATOM 4762 N N . SER A 1 580 ? 13.880 30.258 -15.764 1.00 81.50 580 SER A N 1
ATOM 4763 C CA . SER A 1 580 ? 14.744 30.671 -16.880 1.00 81.50 580 SER A CA 1
ATOM 4764 C C . SER A 1 580 ? 15.502 29.514 -17.537 1.00 81.50 580 SER A C 1
ATOM 4766 O O . SER A 1 580 ? 15.714 29.534 -18.746 1.00 81.50 580 SER A O 1
ATOM 4768 N N . ALA A 1 581 ? 15.922 28.513 -16.756 1.00 80.06 581 ALA A N 1
ATOM 4769 C CA . ALA A 1 581 ? 16.595 27.324 -17.278 1.00 80.06 581 ALA A CA 1
ATOM 4770 C C . ALA A 1 581 ? 15.592 26.356 -17.920 1.00 80.06 581 ALA A C 1
ATOM 4772 O O . ALA A 1 581 ? 15.872 25.788 -18.970 1.00 80.06 581 ALA A O 1
ATOM 4773 N N . MET A 1 582 ? 14.405 26.209 -17.329 1.00 77.25 582 MET A N 1
ATOM 4774 C CA . MET A 1 582 ? 13.332 25.374 -17.872 1.00 77.25 582 MET A CA 1
ATOM 4775 C C . MET A 1 582 ? 12.787 25.912 -19.193 1.00 77.25 582 MET A C 1
ATOM 4777 O O . MET A 1 582 ? 12.517 25.118 -20.081 1.00 77.25 582 MET A O 1
ATOM 4781 N N . LYS A 1 583 ? 12.726 27.235 -19.388 1.00 79.62 583 LYS A N 1
ATOM 4782 C CA . LYS A 1 583 ? 12.366 27.847 -20.682 1.00 79.62 583 LYS A CA 1
ATOM 4783 C C . LYS A 1 583 ? 13.306 27.472 -21.833 1.00 79.62 583 LYS A C 1
ATOM 4785 O O . LYS A 1 583 ? 12.949 27.647 -22.992 1.00 79.62 583 LYS A O 1
ATOM 4790 N N . GLN A 1 584 ? 14.509 26.975 -21.539 1.00 81.94 584 GLN A N 1
ATOM 4791 C CA . GLN A 1 584 ? 15.427 26.463 -22.564 1.00 81.94 584 GLN A CA 1
ATOM 4792 C C . GLN A 1 584 ? 15.076 25.033 -23.000 1.00 81.94 584 GLN A C 1
ATOM 4794 O O . GLN A 1 584 ? 15.553 24.572 -24.035 1.00 81.94 584 GLN A O 1
ATOM 4799 N N . ILE A 1 585 ? 14.253 24.329 -22.222 1.00 81.94 585 ILE A N 1
ATOM 4800 C CA . ILE A 1 585 ? 13.795 22.971 -22.495 1.00 81.94 585 ILE A CA 1
ATOM 4801 C C . ILE A 1 585 ? 12.384 23.078 -23.053 1.00 81.94 585 ILE A C 1
ATOM 4803 O O . ILE A 1 585 ? 11.431 23.255 -22.309 1.00 81.94 585 ILE A O 1
ATOM 4807 N N . ALA A 1 586 ? 12.261 22.972 -24.374 1.00 83.19 586 ALA A N 1
ATOM 4808 C CA . ALA A 1 586 ? 10.963 23.055 -25.035 1.00 83.19 586 ALA A CA 1
ATOM 4809 C C . ALA A 1 586 ? 10.138 21.766 -24.889 1.00 83.19 586 ALA A C 1
ATOM 4811 O O . ALA A 1 586 ? 8.915 21.820 -24.882 1.00 83.19 586 ALA A O 1
ATOM 4812 N N . VAL A 1 587 ? 10.801 20.607 -24.811 1.00 90.19 587 VAL A N 1
ATOM 4813 C CA . VAL A 1 587 ? 10.150 19.293 -24.861 1.00 90.19 587 VAL A CA 1
ATOM 4814 C C . VAL A 1 587 ? 10.903 18.300 -23.985 1.00 90.19 587 VAL A C 1
ATOM 4816 O O . VAL A 1 587 ? 12.137 18.279 -23.981 1.00 90.19 587 VAL A O 1
ATOM 4819 N N . VAL A 1 588 ? 10.162 17.444 -23.285 1.00 93.25 588 VAL A N 1
ATOM 4820 C CA . VAL A 1 588 ? 10.701 16.281 -22.569 1.00 93.25 588 VAL A CA 1
ATOM 4821 C C . VAL A 1 588 ? 9.966 15.005 -22.961 1.00 93.25 588 VAL A C 1
ATOM 4823 O O . VAL A 1 588 ? 8.833 15.036 -23.433 1.00 93.25 588 VAL A O 1
ATOM 4826 N N . TYR A 1 589 ? 10.628 13.869 -22.776 1.00 93.56 589 TYR A N 1
ATOM 4827 C CA . TYR A 1 589 ? 10.180 12.567 -23.243 1.00 93.56 589 TYR A CA 1
ATOM 4828 C C . TYR A 1 589 ? 10.136 11.549 -22.107 1.00 93.56 589 TYR A C 1
ATOM 4830 O O . TYR A 1 589 ? 11.035 11.497 -21.258 1.00 93.56 589 TYR A O 1
ATOM 4838 N N . ARG A 1 590 ? 9.115 10.691 -22.135 1.00 92.69 590 ARG A N 1
ATOM 4839 C CA . ARG A 1 590 ? 9.006 9.516 -21.269 1.00 92.69 590 ARG A CA 1
ATOM 4840 C C . ARG A 1 590 ? 8.629 8.279 -22.079 1.00 92.69 590 ARG A C 1
ATOM 4842 O O . ARG A 1 590 ? 7.565 8.234 -22.688 1.00 92.69 590 ARG A O 1
ATOM 4849 N N . GLY A 1 591 ? 9.476 7.255 -22.032 1.00 91.12 591 GLY A N 1
ATOM 4850 C CA . GLY A 1 591 ? 9.172 5.924 -22.556 1.00 91.12 591 GLY A CA 1
ATOM 4851 C C . GLY A 1 591 ? 8.345 5.096 -21.570 1.00 91.12 591 GLY A C 1
ATOM 4852 O O . GLY A 1 591 ? 8.571 5.159 -20.359 1.00 91.12 591 GLY A O 1
ATOM 4853 N N . LYS A 1 592 ? 7.397 4.318 -22.094 1.00 90.69 592 LYS A N 1
ATOM 4854 C CA . LYS A 1 592 ? 6.626 3.296 -21.374 1.00 90.69 592 LYS A CA 1
ATOM 4855 C C . LYS A 1 592 ? 6.236 2.187 -22.347 1.00 90.69 592 LYS A C 1
ATOM 4857 O O . LYS A 1 592 ? 5.965 2.467 -23.513 1.00 90.69 592 LYS A O 1
ATOM 4862 N N . THR A 1 593 ? 6.152 0.948 -21.882 1.00 89.56 593 THR A N 1
ATOM 4863 C CA . THR A 1 593 ? 5.456 -0.112 -22.618 1.00 89.56 593 THR A CA 1
ATOM 4864 C C . THR A 1 593 ? 4.198 -0.556 -21.884 1.00 89.56 593 THR A C 1
ATOM 4866 O O . THR A 1 593 ? 4.082 -0.405 -20.666 1.00 89.56 593 THR A O 1
ATOM 4869 N N . MET A 1 594 ? 3.207 -1.024 -22.637 1.00 88.31 594 MET A N 1
ATOM 4870 C CA . MET A 1 594 ? 1.937 -1.504 -22.089 1.00 88.31 594 MET A CA 1
ATOM 4871 C C . MET A 1 594 ? 1.282 -2.520 -23.033 1.00 88.31 594 MET A C 1
ATOM 4873 O O . MET A 1 594 ? 1.571 -2.497 -24.232 1.00 88.31 594 MET A O 1
ATOM 4877 N N . PRO A 1 595 ? 0.409 -3.410 -22.532 1.00 88.69 595 PRO A N 1
ATOM 4878 C CA . PRO A 1 595 ? -0.370 -4.317 -23.368 1.00 88.69 595 PRO A CA 1
ATOM 4879 C C . PRO A 1 595 ? -1.173 -3.573 -24.440 1.00 88.69 595 PRO A C 1
ATOM 4881 O O . PRO A 1 595 ? -1.669 -2.471 -24.204 1.00 88.69 595 PRO A O 1
ATOM 4884 N N . ASN A 1 596 ? -1.347 -4.198 -25.606 1.00 87.44 596 ASN A N 1
ATOM 4885 C CA . ASN A 1 596 ? -2.052 -3.586 -26.740 1.00 87.44 596 ASN A CA 1
ATOM 4886 C C . ASN A 1 596 ? -3.488 -3.161 -26.390 1.00 87.44 596 ASN A C 1
ATOM 4888 O O . ASN A 1 596 ? -3.902 -2.058 -26.736 1.00 87.44 596 ASN A O 1
ATOM 4892 N N . ASP A 1 597 ? -4.222 -3.991 -25.646 1.00 86.75 597 ASP A N 1
ATOM 4893 C CA . ASP A 1 597 ? -5.593 -3.672 -25.230 1.00 86.75 597 ASP A CA 1
ATOM 4894 C C . ASP A 1 597 ? -5.634 -2.462 -24.281 1.00 86.75 597 ASP A C 1
ATOM 4896 O O . ASP A 1 597 ? -6.528 -1.617 -24.369 1.00 86.75 597 ASP A O 1
ATOM 4900 N N . GLU A 1 598 ? -4.640 -2.347 -23.395 1.00 88.38 598 GLU A N 1
ATOM 4901 C CA . GLU A 1 598 ? -4.507 -1.216 -22.476 1.00 88.38 598 GLU A CA 1
ATOM 4902 C C . GLU A 1 598 ? -4.156 0.068 -23.236 1.00 88.38 598 GLU A C 1
ATOM 4904 O O . GLU A 1 598 ? -4.797 1.095 -23.018 1.00 88.38 598 GLU A O 1
ATOM 4909 N N . PHE A 1 599 ? -3.213 0.007 -24.183 1.00 91.62 599 PHE A N 1
ATOM 4910 C CA . PHE A 1 599 ? -2.887 1.125 -25.073 1.00 91.62 599 PHE A CA 1
ATOM 4911 C C . PHE A 1 599 ? -4.118 1.612 -25.848 1.00 91.62 599 PHE A C 1
ATOM 4913 O O . PHE A 1 599 ? -4.386 2.813 -25.943 1.00 91.62 599 PHE A O 1
ATOM 4920 N N . ASP A 1 600 ? -4.910 0.681 -26.370 1.00 89.50 600 ASP A N 1
ATOM 4921 C CA . ASP A 1 600 ? -6.105 0.997 -27.142 1.00 89.50 600 ASP A CA 1
ATOM 4922 C C . ASP A 1 600 ? -7.155 1.727 -26.313 1.00 89.50 600 ASP A C 1
ATOM 4924 O O . ASP A 1 600 ? -7.755 2.695 -26.785 1.00 89.50 600 ASP A O 1
ATOM 4928 N N . ILE A 1 601 ? -7.377 1.273 -25.080 1.00 87.56 601 ILE A N 1
ATOM 4929 C CA . ILE A 1 601 ? -8.377 1.846 -24.180 1.00 87.56 601 ILE A CA 1
ATOM 4930 C C . ILE A 1 601 ? -7.888 3.164 -23.576 1.00 87.56 601 ILE A C 1
ATOM 4932 O O . ILE A 1 601 ? -8.609 4.157 -23.644 1.00 87.56 601 ILE A O 1
ATOM 4936 N N . LEU A 1 602 ? -6.687 3.187 -22.996 1.00 89.88 602 LEU A N 1
ATOM 4937 C CA . LEU A 1 602 ? -6.194 4.325 -22.215 1.00 89.88 602 LEU A CA 1
ATOM 4938 C C . LEU A 1 602 ? -5.625 5.453 -23.073 1.00 89.88 602 LEU A C 1
ATOM 4940 O O . LEU A 1 602 ? -5.651 6.603 -22.641 1.00 89.88 602 LEU A O 1
ATOM 4944 N N . ILE A 1 603 ? -5.096 5.142 -24.259 1.00 93.56 603 ILE A N 1
ATOM 4945 C CA . ILE A 1 603 ? -4.434 6.126 -25.121 1.00 93.56 603 ILE A CA 1
ATOM 4946 C C . ILE A 1 603 ? -5.262 6.389 -26.377 1.00 93.56 603 ILE A C 1
ATOM 4948 O O . ILE A 1 603 ? -5.744 7.504 -26.562 1.00 93.56 603 ILE A O 1
ATOM 4952 N N . ARG A 1 604 ? -5.482 5.384 -27.239 1.00 90.00 604 ARG A N 1
ATOM 4953 C CA . ARG A 1 604 ? -6.120 5.621 -28.553 1.00 90.00 604 ARG A CA 1
ATOM 4954 C C . ARG A 1 604 ? -7.566 6.097 -28.446 1.00 90.00 604 ARG A C 1
ATOM 4956 O O . ARG A 1 604 ? -7.957 7.021 -29.154 1.00 90.00 604 ARG A O 1
ATOM 4963 N N . LYS A 1 605 ? -8.367 5.478 -27.575 1.00 89.62 605 LYS A N 1
ATOM 4964 C CA . LYS A 1 605 ? -9.769 5.875 -27.342 1.00 89.62 605 LYS A CA 1
ATOM 4965 C C . LYS A 1 605 ? -9.911 7.133 -26.482 1.00 89.62 605 LYS A C 1
ATOM 4967 O O . LYS A 1 605 ? -11.004 7.682 -26.418 1.00 89.62 605 LYS A O 1
ATOM 4972 N N . ASN A 1 606 ? -8.830 7.586 -25.851 1.00 89.88 606 ASN A N 1
ATOM 4973 C CA . ASN A 1 606 ? -8.814 8.730 -24.944 1.00 89.88 606 ASN A CA 1
ATOM 4974 C C . ASN A 1 606 ? -8.217 9.999 -25.584 1.00 89.88 606 ASN A C 1
ATOM 4976 O O . ASN A 1 606 ? -7.720 10.881 -24.888 1.00 89.88 606 ASN A O 1
ATOM 4980 N N . LEU A 1 607 ? -8.231 10.098 -26.916 1.00 91.94 607 LEU A N 1
ATOM 4981 C CA . LEU A 1 607 ? -7.787 11.302 -27.617 1.00 91.94 607 LEU A CA 1
ATOM 4982 C C . LEU A 1 607 ? -8.590 12.524 -27.133 1.00 91.94 607 LEU A C 1
ATOM 4984 O O . LEU A 1 607 ? -9.814 12.454 -27.034 1.00 91.94 607 LEU A O 1
ATOM 4988 N N . ASN A 1 608 ? -7.907 13.633 -26.843 1.00 88.88 608 ASN A N 1
ATOM 4989 C CA . ASN A 1 608 ? -8.424 14.845 -26.187 1.00 88.88 608 ASN A CA 1
ATOM 4990 C C . ASN A 1 608 ? -8.906 14.671 -24.735 1.00 88.88 608 ASN A C 1
ATOM 4992 O O . ASN A 1 608 ? -9.377 15.636 -24.133 1.00 88.88 608 ASN A O 1
ATOM 4996 N N . GLY A 1 609 ? -8.802 13.472 -24.161 1.00 89.75 609 GLY A N 1
ATOM 4997 C CA . GLY A 1 609 ? -9.050 13.231 -22.744 1.00 89.75 609 GLY A CA 1
ATOM 4998 C C . GLY A 1 609 ? -7.852 13.575 -21.868 1.00 89.75 609 GLY A C 1
ATOM 4999 O O . GLY A 1 609 ? -6.782 13.962 -22.350 1.00 89.75 609 GLY A O 1
ATOM 5000 N N . PHE A 1 610 ? -8.036 13.408 -20.560 1.00 90.88 610 PHE A N 1
ATOM 5001 C CA . PHE A 1 610 ? -6.995 13.632 -19.565 1.00 90.88 610 PHE A CA 1
ATOM 5002 C C . PHE A 1 610 ? -6.263 12.345 -19.203 1.00 90.88 610 PHE A C 1
ATOM 5004 O O . PHE A 1 610 ? -6.841 11.255 -19.188 1.00 90.88 610 PHE A O 1
ATOM 5011 N N . LEU A 1 611 ? -4.990 12.508 -18.867 1.00 92.56 611 LEU A N 1
ATOM 5012 C CA . LEU A 1 611 ? -4.050 11.477 -18.471 1.00 92.56 611 LEU A CA 1
ATOM 5013 C C . LEU A 1 611 ? -3.235 11.983 -17.279 1.00 92.56 611 LEU A C 1
ATOM 5015 O O . LEU A 1 611 ? -2.703 13.089 -17.314 1.00 92.56 611 LEU A O 1
ATOM 5019 N N . ALA A 1 612 ? -3.098 11.172 -16.238 1.00 90.19 612 ALA A N 1
ATOM 5020 C CA . ALA A 1 612 ? -2.191 11.425 -15.124 1.00 90.19 612 ALA A CA 1
ATOM 5021 C C . ALA A 1 612 ? -1.398 10.155 -14.792 1.00 90.19 612 ALA A C 1
ATOM 5023 O O . ALA A 1 612 ? -1.862 9.033 -15.001 1.00 90.19 612 ALA A O 1
ATOM 5024 N N . PHE A 1 613 ? -0.184 10.327 -14.278 1.00 87.19 613 PHE A N 1
ATOM 5025 C CA . PHE A 1 613 ? 0.612 9.220 -13.748 1.00 87.19 613 PHE A CA 1
ATOM 5026 C C . PHE A 1 613 ? 0.335 9.078 -12.252 1.00 87.19 613 PHE A C 1
ATOM 5028 O O . PHE A 1 613 ? 0.238 10.085 -11.556 1.00 87.19 613 PHE A O 1
ATOM 5035 N N . THR A 1 614 ? 0.267 7.845 -11.746 1.00 79.44 614 THR A N 1
ATOM 5036 C CA . THR A 1 614 ? -0.002 7.571 -10.319 1.00 79.44 614 THR A CA 1
ATOM 5037 C C . THR A 1 614 ? 1.163 7.903 -9.384 1.00 79.44 614 THR A C 1
ATOM 5039 O O . THR A 1 614 ? 1.177 7.481 -8.239 1.00 79.44 614 THR A O 1
ATOM 5042 N N . SER A 1 615 ? 2.238 8.516 -9.877 1.00 84.31 615 SER A N 1
ATOM 5043 C CA . SER A 1 615 ? 3.409 8.874 -9.076 1.00 84.31 615 SER A CA 1
ATOM 5044 C C . SER A 1 615 ? 4.121 10.072 -9.701 1.00 84.31 615 SER A C 1
ATOM 5046 O O . SER A 1 615 ? 3.697 10.603 -10.729 1.00 84.31 615 SER A O 1
ATOM 5048 N N . PHE A 1 616 ? 5.233 10.484 -9.097 1.00 84.69 616 PHE A N 1
ATOM 5049 C CA . PHE A 1 616 ? 6.146 11.470 -9.663 1.00 84.69 616 PHE A CA 1
ATOM 5050 C C . PHE A 1 616 ? 6.623 11.029 -11.049 1.00 84.69 616 PHE A C 1
ATOM 5052 O O . PHE A 1 616 ? 7.162 9.931 -11.221 1.00 84.69 616 PHE A O 1
ATOM 5059 N N . LEU A 1 617 ? 6.456 11.902 -12.039 1.00 86.81 617 LEU A N 1
ATOM 5060 C CA . LEU A 1 617 ? 6.894 11.637 -13.402 1.00 86.81 617 LEU A CA 1
ATOM 5061 C C . LEU A 1 617 ? 8.270 12.263 -13.620 1.00 86.81 617 LEU A C 1
ATOM 5063 O O . LEU A 1 617 ? 8.420 13.479 -13.563 1.00 86.81 617 LEU A O 1
ATOM 5067 N N . ILE A 1 618 ? 9.266 11.430 -13.917 1.00 87.50 618 ILE A N 1
ATOM 5068 C CA . ILE A 1 618 ? 10.599 11.880 -14.333 1.00 87.50 618 ILE A CA 1
ATOM 5069 C C . ILE A 1 618 ? 10.717 11.699 -15.846 1.00 87.50 618 ILE A C 1
AT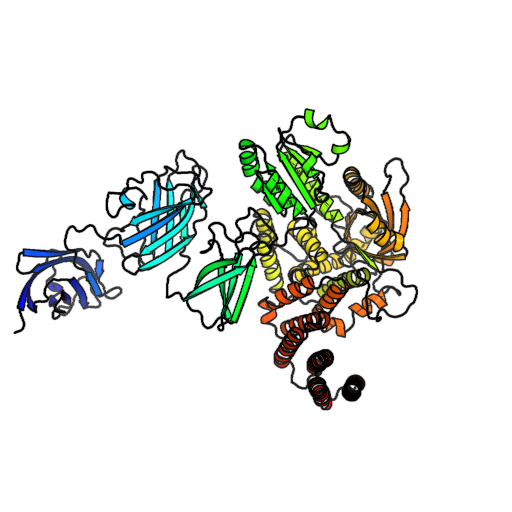OM 5071 O O . ILE A 1 618 ? 10.672 10.568 -16.339 1.00 87.50 618 ILE A O 1
ATOM 5075 N N . ALA A 1 619 ? 10.865 12.799 -16.580 1.00 90.25 619 ALA A N 1
ATOM 5076 C CA . ALA A 1 619 ? 11.000 12.822 -18.034 1.00 90.25 619 ALA A CA 1
ATOM 5077 C C . ALA A 1 619 ? 12.359 13.402 -18.448 1.00 90.25 619 ALA A C 1
ATOM 5079 O O . ALA A 1 619 ? 12.886 14.299 -17.795 1.00 90.25 619 ALA A O 1
ATOM 5080 N N . SER A 1 620 ? 12.928 12.898 -19.541 1.00 90.50 620 SER A N 1
ATOM 5081 C CA . SER A 1 620 ? 14.243 13.317 -20.041 1.00 90.50 620 SER A CA 1
ATOM 5082 C C . SER A 1 620 ? 14.096 14.277 -21.216 1.00 90.50 620 SER A C 1
ATOM 5084 O O . SER A 1 620 ? 13.290 14.033 -22.109 1.00 90.50 620 SER A O 1
ATOM 5086 N N . ALA A 1 621 ? 14.909 15.331 -21.285 1.00 89.50 621 ALA A N 1
ATOM 5087 C CA . ALA A 1 621 ? 15.009 16.156 -22.493 1.00 89.50 621 ALA A CA 1
ATOM 5088 C C . ALA A 1 621 ? 15.633 15.394 -23.684 1.00 89.50 621 ALA A C 1
ATOM 5090 O O . ALA A 1 621 ? 15.473 15.801 -24.834 1.00 89.50 621 ALA A O 1
ATOM 5091 N N . ASP A 1 622 ? 16.333 14.282 -23.432 1.00 89.62 622 ASP A N 1
ATOM 5092 C CA . ASP A 1 622 ? 16.859 13.407 -24.479 1.00 89.62 622 ASP A CA 1
ATOM 5093 C C . ASP A 1 622 ? 15.838 12.329 -24.874 1.00 89.62 622 ASP A C 1
ATOM 5095 O O . ASP A 1 622 ? 15.546 11.394 -24.121 1.00 89.62 622 ASP A O 1
ATOM 5099 N N . LYS A 1 623 ? 15.342 12.431 -26.111 1.00 90.56 623 LYS A N 1
ATOM 5100 C CA . LYS A 1 623 ? 14.406 11.469 -26.705 1.00 90.56 623 LYS A CA 1
ATOM 5101 C C . LYS A 1 623 ? 14.990 10.057 -26.792 1.00 90.56 623 LYS A C 1
ATOM 5103 O O . LYS A 1 623 ? 14.243 9.089 -26.636 1.00 90.56 623 LYS A O 1
ATOM 5108 N N . ASN A 1 624 ? 16.300 9.921 -27.017 1.00 89.75 624 ASN A N 1
ATOM 5109 C CA . ASN A 1 624 ? 16.930 8.611 -27.207 1.00 89.75 624 ASN A CA 1
ATOM 5110 C C . ASN A 1 624 ? 16.859 7.762 -25.942 1.00 89.75 624 ASN A C 1
ATOM 5112 O O . ASN A 1 624 ? 16.575 6.577 -26.039 1.00 89.75 624 ASN A O 1
ATOM 5116 N N . THR A 1 625 ? 16.972 8.376 -24.762 1.00 88.00 625 THR A N 1
ATOM 5117 C CA . THR A 1 625 ? 16.766 7.689 -23.477 1.00 88.00 625 THR A CA 1
ATOM 5118 C C . THR A 1 625 ? 15.415 6.951 -23.424 1.00 88.00 625 THR A C 1
ATOM 5120 O O . THR A 1 625 ? 15.340 5.813 -22.964 1.00 88.00 625 THR A O 1
ATOM 5123 N N . SER A 1 626 ? 14.342 7.567 -23.937 1.00 89.69 626 SER A N 1
ATOM 5124 C CA . SER A 1 626 ? 13.005 6.952 -23.982 1.00 89.69 626 SER A CA 1
ATOM 5125 C C . SER A 1 626 ? 12.871 5.891 -25.079 1.00 89.69 626 SER A C 1
ATOM 5127 O O . SER A 1 626 ? 12.201 4.882 -24.874 1.00 89.69 626 SER A O 1
ATOM 5129 N N . ILE A 1 627 ? 13.517 6.099 -26.230 1.00 89.44 627 ILE A N 1
ATOM 5130 C CA . ILE A 1 627 ? 13.558 5.119 -27.327 1.00 89.44 627 ILE A CA 1
ATOM 5131 C C . ILE A 1 627 ? 14.313 3.858 -26.891 1.00 89.44 627 ILE A C 1
ATOM 5133 O O . ILE A 1 627 ? 13.812 2.752 -27.075 1.00 89.44 627 ILE A O 1
ATOM 5137 N N . ASP A 1 628 ? 15.484 4.020 -26.277 1.00 87.94 628 ASP A N 1
ATOM 5138 C CA . ASP A 1 628 ? 16.316 2.924 -25.779 1.00 87.94 628 ASP A CA 1
ATOM 5139 C C . ASP A 1 628 ? 15.573 2.103 -24.728 1.00 87.94 628 ASP A C 1
ATOM 5141 O O . ASP A 1 628 ? 15.617 0.872 -24.765 1.00 87.94 628 ASP A O 1
ATOM 5145 N N . PHE A 1 629 ? 14.850 2.777 -23.826 1.00 87.81 629 PHE A N 1
ATOM 5146 C CA . PHE A 1 629 ? 13.959 2.126 -22.871 1.00 87.81 629 PHE A CA 1
ATOM 5147 C C . PHE A 1 629 ? 12.932 1.236 -23.589 1.00 87.81 629 PHE A C 1
ATOM 5149 O O . PHE A 1 629 ? 12.897 0.028 -23.359 1.00 87.81 629 PHE A O 1
ATOM 5156 N N . VAL A 1 630 ? 12.129 1.814 -24.490 1.00 89.75 630 VAL A N 1
ATOM 5157 C CA . VAL A 1 630 ? 11.047 1.096 -25.186 1.00 89.75 630 VAL A CA 1
ATOM 5158 C C . VAL A 1 630 ? 11.593 -0.065 -26.019 1.00 89.75 630 VAL A C 1
ATOM 5160 O O . VAL A 1 630 ? 11.037 -1.160 -25.981 1.00 89.75 630 VAL A O 1
ATOM 5163 N N . ASN A 1 631 ? 12.708 0.130 -26.721 1.00 87.31 631 ASN A N 1
ATOM 5164 C CA . ASN A 1 631 ? 13.309 -0.907 -27.559 1.00 87.31 631 ASN A CA 1
ATOM 5165 C C . ASN A 1 631 ? 13.731 -2.133 -26.759 1.00 87.31 631 ASN A C 1
ATOM 5167 O O . ASN A 1 631 ? 13.373 -3.249 -27.128 1.00 87.31 631 ASN A O 1
ATOM 5171 N N . ARG A 1 632 ? 14.414 -1.938 -25.625 1.00 84.06 632 ARG A N 1
ATOM 5172 C CA . ARG A 1 632 ? 14.822 -3.053 -24.756 1.00 84.06 632 ARG A CA 1
ATOM 5173 C C . ARG A 1 632 ? 13.624 -3.859 -24.257 1.00 84.06 632 ARG A C 1
ATOM 5175 O O . ARG A 1 632 ? 13.716 -5.074 -24.114 1.00 84.06 632 ARG A O 1
ATOM 5182 N N . ARG A 1 633 ? 12.491 -3.197 -24.009 1.00 84.81 633 ARG A N 1
ATOM 5183 C CA . ARG A 1 633 ? 11.244 -3.849 -23.583 1.00 84.81 633 ARG A CA 1
ATOM 5184 C C . ARG A 1 633 ? 10.584 -4.627 -24.722 1.00 84.81 633 ARG A C 1
ATOM 5186 O O . ARG A 1 633 ? 10.226 -5.787 -24.529 1.00 84.81 633 ARG A O 1
ATOM 5193 N N . LEU A 1 634 ? 10.483 -4.036 -25.913 1.00 84.25 634 LEU A N 1
ATOM 5194 C CA . LEU A 1 634 ? 9.876 -4.677 -27.088 1.00 84.25 634 LEU A CA 1
ATOM 5195 C C . LEU A 1 634 ? 10.719 -5.823 -27.668 1.00 84.25 634 LEU A C 1
ATOM 5197 O O . LEU A 1 634 ? 10.174 -6.742 -28.282 1.00 84.25 634 LEU A O 1
ATOM 5201 N N . GLU A 1 635 ? 12.037 -5.814 -27.451 1.00 79.81 635 GLU A N 1
ATOM 5202 C CA . GLU A 1 635 ? 12.903 -6.962 -27.750 1.00 79.81 635 GLU A CA 1
ATOM 5203 C C . GLU A 1 635 ? 12.509 -8.206 -26.937 1.00 79.81 635 GLU A C 1
ATOM 5205 O O . GLU A 1 635 ? 12.581 -9.326 -27.454 1.00 79.81 635 GLU A O 1
ATOM 5210 N N . LEU A 1 636 ? 12.066 -8.012 -25.689 1.00 75.31 636 LEU A N 1
ATOM 5211 C CA . LEU A 1 636 ? 11.662 -9.076 -24.764 1.00 75.31 636 LEU A CA 1
ATOM 5212 C C . LEU A 1 636 ? 10.196 -9.490 -24.949 1.00 75.31 636 LEU A C 1
ATOM 5214 O O . LEU A 1 636 ? 9.895 -10.686 -24.925 1.00 75.31 636 LEU A O 1
ATOM 5218 N N . HIS A 1 637 ? 9.305 -8.518 -25.163 1.00 77.62 637 HIS A N 1
ATOM 5219 C CA . HIS A 1 637 ? 7.853 -8.714 -25.187 1.00 77.62 637 HIS A CA 1
ATOM 5220 C C . HIS A 1 637 ? 7.236 -8.108 -26.445 1.00 77.62 637 HIS A C 1
ATOM 5222 O O . HIS A 1 637 ? 7.038 -6.899 -26.552 1.00 77.62 637 HIS A O 1
ATOM 5228 N N . ARG A 1 638 ? 6.924 -8.966 -27.419 1.00 75.25 638 ARG A N 1
ATOM 5229 C CA . ARG A 1 638 ? 6.355 -8.549 -28.716 1.00 75.25 638 ARG A CA 1
ATOM 5230 C C . ARG A 1 638 ? 4.854 -8.262 -28.670 1.00 75.25 638 ARG A C 1
ATOM 5232 O O . ARG A 1 638 ? 4.301 -7.757 -29.640 1.00 75.25 638 ARG A O 1
ATOM 5239 N N . ASP A 1 639 ? 4.199 -8.657 -27.590 1.00 79.81 639 ASP A N 1
ATOM 5240 C CA . ASP A 1 639 ? 2.783 -8.443 -27.295 1.00 79.81 639 ASP A CA 1
ATOM 5241 C C . ASP A 1 639 ? 2.500 -7.064 -26.679 1.00 79.81 639 ASP A C 1
ATOM 5243 O O . ASP A 1 639 ? 1.338 -6.669 -26.572 1.00 79.81 639 ASP A O 1
ATOM 5247 N N . LEU A 1 640 ? 3.548 -6.319 -26.317 1.00 86.56 640 LEU A N 1
ATOM 5248 C CA . LEU A 1 640 ? 3.436 -4.956 -25.815 1.00 86.56 640 LEU A CA 1
ATOM 5249 C C . LEU A 1 640 ? 3.483 -3.932 -26.953 1.00 86.56 640 LEU A C 1
ATOM 5251 O O . LEU A 1 640 ? 4.134 -4.122 -27.980 1.00 86.56 640 LEU A O 1
ATOM 5255 N N . THR A 1 641 ? 2.844 -2.794 -26.709 1.00 91.12 641 THR A N 1
ATOM 5256 C CA . THR A 1 641 ? 3.002 -1.572 -27.488 1.00 91.12 641 THR A CA 1
ATOM 5257 C C . THR A 1 641 ? 3.984 -0.642 -26.785 1.00 91.12 641 THR A C 1
ATOM 5259 O O . THR A 1 641 ? 3.884 -0.389 -25.580 1.00 91.12 641 THR A O 1
ATOM 5262 N N . GLY A 1 642 ? 4.931 -0.106 -27.552 1.00 92.12 642 GLY A N 1
ATOM 5263 C CA . GLY A 1 642 ? 5.832 0.939 -27.093 1.00 92.12 642 GLY A CA 1
ATOM 5264 C C . GLY A 1 642 ? 5.189 2.312 -27.206 1.00 92.12 642 GLY A C 1
ATOM 5265 O O . GLY A 1 642 ? 4.655 2.659 -28.256 1.00 92.12 642 GLY A O 1
ATOM 5266 N N . VAL A 1 643 ? 5.271 3.115 -26.152 1.00 93.94 643 VAL A N 1
ATOM 5267 C CA . VAL A 1 643 ? 4.747 4.481 -26.127 1.00 93.94 643 VAL A CA 1
ATOM 5268 C C . VAL A 1 643 ? 5.847 5.441 -25.709 1.00 93.94 643 VAL A C 1
ATOM 5270 O O . VAL A 1 643 ? 6.498 5.264 -24.678 1.00 93.94 643 VAL A O 1
ATOM 5273 N N . ILE A 1 644 ? 6.047 6.476 -26.515 1.00 94.44 644 ILE A N 1
ATOM 5274 C CA . ILE A 1 644 ? 6.904 7.610 -26.192 1.00 94.44 644 ILE A CA 1
ATOM 5275 C C . ILE A 1 644 ? 5.988 8.803 -25.978 1.00 94.44 644 ILE A C 1
ATOM 5277 O O . ILE A 1 644 ? 5.447 9.360 -26.931 1.00 94.44 644 ILE A O 1
ATOM 5281 N N . PHE A 1 645 ? 5.820 9.187 -24.718 1.00 95.56 645 PHE A N 1
ATOM 5282 C CA . PHE A 1 645 ? 5.141 10.419 -24.357 1.00 95.56 645 PHE A CA 1
ATOM 5283 C C . PHE A 1 645 ? 6.077 11.588 -24.620 1.00 95.56 645 PHE A C 1
ATOM 5285 O O . PHE A 1 645 ? 7.179 11.633 -24.071 1.00 95.56 645 PHE A O 1
ATOM 5292 N N . GLN A 1 646 ? 5.644 12.510 -25.464 1.00 95.75 646 GLN A N 1
ATOM 5293 C CA . GLN A 1 646 ? 6.295 13.783 -25.720 1.00 95.75 646 GLN A CA 1
ATOM 5294 C C . GLN A 1 646 ? 5.499 14.865 -24.996 1.00 95.75 646 GLN A C 1
ATOM 5296 O O . GLN A 1 646 ? 4.307 15.005 -25.241 1.00 95.75 646 GLN A O 1
ATOM 5301 N N . ILE A 1 647 ? 6.141 15.595 -24.091 1.00 93.12 647 ILE A N 1
ATOM 5302 C CA . ILE A 1 647 ? 5.504 16.613 -23.254 1.00 93.12 647 ILE A CA 1
ATOM 5303 C C . ILE A 1 647 ? 6.100 17.962 -23.623 1.00 93.12 647 ILE A C 1
ATOM 5305 O O . ILE A 1 647 ? 7.301 18.182 -23.432 1.00 93.12 647 ILE A O 1
ATOM 5309 N N . ASP A 1 648 ? 5.257 18.857 -24.124 1.00 87.00 648 ASP A N 1
ATOM 5310 C CA . ASP A 1 648 ? 5.669 20.202 -24.508 1.00 87.00 648 ASP A CA 1
ATOM 5311 C C . ASP A 1 648 ? 5.660 21.130 -23.280 1.00 87.00 648 ASP A C 1
ATOM 5313 O O . ASP A 1 648 ? 4.666 21.241 -22.561 1.00 87.00 648 ASP A O 1
ATOM 5317 N N . ILE A 1 649 ? 6.782 21.810 -23.035 1.00 81.06 649 ILE A N 1
ATOM 5318 C CA . ILE A 1 649 ? 6.956 22.798 -21.965 1.00 81.06 649 ILE A CA 1
ATOM 5319 C C . ILE A 1 649 ? 6.906 24.189 -22.609 1.00 81.06 649 ILE A C 1
ATOM 5321 O O . ILE A 1 649 ? 7.891 24.688 -23.153 1.00 81.06 649 ILE A O 1
ATOM 5325 N N . ASN A 1 650 ? 5.730 24.811 -22.576 1.00 74.50 650 ASN A N 1
ATOM 5326 C CA . ASN A 1 650 ? 5.466 26.138 -23.127 1.00 74.50 650 ASN A CA 1
ATOM 5327 C C . ASN A 1 650 ? 5.388 27.222 -22.030 1.00 74.50 650 ASN A C 1
ATOM 5329 O O . ASN A 1 650 ? 5.326 26.931 -20.838 1.00 74.50 650 ASN A O 1
ATOM 5333 N N . ASP A 1 651 ? 5.389 28.498 -22.426 1.00 68.12 651 ASP A N 1
ATOM 5334 C CA . ASP A 1 651 ? 5.356 29.616 -21.471 1.00 68.12 651 ASP A CA 1
ATOM 5335 C C . ASP A 1 651 ? 4.073 29.659 -20.622 1.00 68.12 651 ASP A C 1
ATOM 5337 O O . ASP A 1 651 ? 4.114 30.128 -19.487 1.00 68.12 651 ASP A O 1
ATOM 5341 N N . ALA A 1 652 ? 2.954 29.141 -21.139 1.00 63.72 652 ALA A N 1
ATOM 5342 C CA . ALA A 1 652 ? 1.671 29.139 -20.438 1.00 63.72 652 ALA A CA 1
ATOM 5343 C C . ALA A 1 652 ? 1.659 28.202 -19.220 1.00 63.72 652 ALA A C 1
ATOM 5345 O O . ALA A 1 652 ? 0.774 28.309 -18.381 1.00 63.72 652 ALA A O 1
ATOM 5346 N N . ILE A 1 653 ? 2.624 27.288 -19.114 1.00 66.50 653 ILE A N 1
ATOM 5347 C CA . ILE A 1 653 ? 2.699 26.245 -18.087 1.00 66.50 653 ILE A CA 1
ATOM 5348 C C . ILE A 1 653 ? 3.338 26.735 -16.772 1.00 66.50 653 ILE A C 1
ATOM 5350 O O . ILE A 1 653 ? 3.096 26.148 -15.719 1.00 66.50 653 ILE A O 1
ATOM 5354 N N . PHE A 1 654 ? 4.112 27.823 -16.790 1.00 65.88 654 PHE A N 1
ATOM 5355 C CA . PHE A 1 654 ? 4.810 28.327 -15.594 1.00 65.88 654 PHE A CA 1
ATOM 5356 C C . PHE A 1 654 ? 3.904 29.062 -14.591 1.00 65.88 654 PHE A C 1
ATOM 5358 O O . PHE A 1 654 ? 4.342 29.352 -13.483 1.00 65.88 654 PHE A O 1
ATOM 5365 N N . ASP A 1 655 ? 2.644 29.318 -14.953 1.00 58.22 655 ASP A N 1
ATOM 5366 C CA . ASP A 1 655 ? 1.626 29.883 -14.054 1.00 58.22 655 ASP A CA 1
ATOM 5367 C C . ASP A 1 655 ? 0.770 28.788 -13.368 1.00 58.22 655 ASP A C 1
ATOM 5369 O O . ASP A 1 655 ? -0.201 29.089 -12.669 1.00 58.22 655 ASP A O 1
ATOM 5373 N N . ALA A 1 656 ? 1.105 27.503 -13.562 1.00 59.06 656 ALA A N 1
ATOM 5374 C CA . ALA A 1 656 ? 0.354 26.369 -13.022 1.00 59.06 656 ALA A CA 1
ATOM 5375 C C . ALA A 1 656 ? 0.505 26.224 -11.500 1.00 59.06 656 ALA A C 1
ATOM 5377 O O . ALA A 1 656 ? 1.598 26.332 -10.949 1.00 59.06 656 ALA A O 1
ATOM 5378 N N . LYS A 1 657 ? -0.579 25.832 -10.814 1.00 64.81 657 LYS A N 1
ATOM 5379 C CA . LYS A 1 657 ? -0.537 25.445 -9.388 1.00 64.81 657 LYS A CA 1
ATOM 5380 C C . LYS A 1 657 ? 0.234 24.142 -9.126 1.00 64.81 657 LYS A C 1
ATOM 5382 O O . LYS A 1 657 ? 0.636 23.905 -7.988 1.00 64.81 657 LYS A O 1
ATOM 5387 N N . THR A 1 658 ? 0.437 23.295 -10.140 1.00 72.94 658 THR A N 1
ATOM 5388 C CA . THR A 1 658 ? 1.137 22.009 -9.984 1.00 72.94 658 THR A CA 1
ATOM 5389 C C . THR A 1 658 ? 2.619 22.155 -10.367 1.00 72.94 658 THR A C 1
ATOM 5391 O O . THR A 1 658 ? 2.920 22.375 -11.540 1.00 72.94 658 THR A O 1
ATOM 5394 N N . PRO A 1 659 ? 3.561 22.033 -9.411 1.00 82.12 659 PRO A N 1
ATOM 5395 C CA . PRO A 1 659 ? 4.961 22.359 -9.646 1.00 82.12 659 PRO A CA 1
ATOM 5396 C C . PRO A 1 659 ? 5.707 21.243 -10.385 1.00 82.12 659 PRO A C 1
ATOM 5398 O O . PRO A 1 659 ? 5.492 20.051 -10.164 1.00 82.12 659 PRO A O 1
ATOM 5401 N N . PHE A 1 660 ? 6.672 21.637 -11.204 1.00 87.56 660 PHE A N 1
ATOM 5402 C CA . PHE A 1 660 ? 7.655 20.745 -11.817 1.00 87.56 660 PHE A CA 1
ATOM 5403 C C . PHE A 1 660 ? 8.997 21.469 -11.907 1.00 87.56 660 PHE A C 1
ATOM 5405 O O . PHE A 1 660 ? 9.040 22.699 -11.977 1.00 87.56 660 PHE A O 1
ATOM 5412 N N . SER A 1 661 ? 10.111 20.742 -11.863 1.00 88.00 661 SER A N 1
ATOM 5413 C CA . SER A 1 661 ? 11.427 21.375 -11.977 1.00 88.00 661 SER A CA 1
ATOM 5414 C C . SER A 1 661 ? 12.508 20.434 -12.489 1.00 88.00 661 SER A C 1
ATOM 5416 O O . SER A 1 661 ? 12.357 19.212 -12.493 1.00 88.00 661 SER A O 1
ATOM 5418 N N . LEU A 1 662 ? 13.624 21.033 -12.897 1.00 85.50 662 LEU A N 1
ATOM 5419 C CA . LEU A 1 662 ? 14.856 20.339 -13.244 1.00 85.50 662 LEU A CA 1
ATOM 5420 C C . LEU A 1 662 ? 15.434 19.590 -12.042 1.00 85.50 662 LEU A C 1
ATOM 5422 O O . LEU A 1 662 ? 15.637 20.164 -10.967 1.00 85.50 662 LEU A O 1
ATOM 5426 N N . LEU A 1 663 ? 15.790 18.329 -12.262 1.00 81.38 663 LEU A N 1
ATOM 5427 C CA . LEU A 1 663 ? 16.610 17.557 -11.341 1.00 81.38 663 LEU A CA 1
ATOM 5428 C C . LEU A 1 663 ? 18.077 17.938 -11.566 1.00 81.38 663 LEU A C 1
ATOM 5430 O O . LEU A 1 663 ? 18.721 17.482 -12.503 1.00 81.38 663 LEU A O 1
ATOM 5434 N N . LYS A 1 664 ? 18.608 18.820 -10.715 1.00 66.38 664 LYS A N 1
ATOM 5435 C CA . LYS A 1 664 ? 20.044 19.126 -10.674 1.00 66.38 664 LYS A CA 1
ATOM 5436 C C . LYS A 1 664 ? 20.693 18.215 -9.643 1.00 66.38 664 LYS A C 1
ATOM 5438 O O . LYS A 1 664 ? 20.663 18.537 -8.455 1.00 66.38 664 LYS A O 1
ATOM 5443 N N . ASP A 1 665 ? 21.249 17.093 -10.084 1.00 55.28 665 ASP A N 1
ATOM 5444 C CA . ASP A 1 665 ? 22.098 16.271 -9.223 1.00 55.28 665 ASP A CA 1
ATOM 5445 C C . ASP A 1 665 ? 23.577 16.597 -9.459 1.00 55.28 665 ASP A C 1
ATOM 5447 O O . ASP A 1 665 ? 23.992 16.869 -10.586 1.00 55.28 665 ASP A O 1
ATOM 5451 N N . ALA A 1 666 ? 24.372 16.603 -8.390 1.00 41.00 666 ALA A N 1
ATOM 5452 C CA . ALA A 1 666 ? 25.774 17.027 -8.434 1.00 41.00 666 ALA A CA 1
ATOM 5453 C C . ALA A 1 666 ? 26.667 16.078 -9.258 1.00 41.00 666 ALA A C 1
ATOM 5455 O O . ALA A 1 666 ? 27.731 16.497 -9.712 1.00 41.00 666 ALA A O 1
ATOM 5456 N N . ASP A 1 667 ? 26.214 14.839 -9.481 1.00 42.59 667 ASP A N 1
ATOM 5457 C CA . ASP A 1 667 ? 26.984 13.778 -10.137 1.00 42.59 667 ASP A CA 1
ATOM 5458 C C . ASP A 1 667 ? 26.524 13.453 -11.574 1.00 42.59 667 ASP A C 1
ATOM 5460 O O . ASP A 1 667 ? 27.219 12.725 -12.284 1.00 42.59 667 ASP A O 1
ATOM 5464 N N . MET A 1 668 ? 25.386 13.982 -12.047 1.00 46.59 668 MET A N 1
ATOM 5465 C CA . MET A 1 668 ? 24.793 13.575 -13.332 1.00 46.59 668 MET A CA 1
ATOM 5466 C C . MET A 1 668 ? 24.337 14.777 -14.172 1.00 46.59 668 MET A C 1
ATOM 5468 O O . MET A 1 668 ? 23.350 15.437 -13.864 1.00 46.59 668 MET A O 1
ATOM 5472 N N . ASN A 1 669 ? 25.017 15.007 -15.303 1.00 48.28 669 ASN A N 1
ATOM 5473 C CA . ASN A 1 669 ? 24.619 15.935 -16.376 1.00 48.28 669 ASN A CA 1
ATOM 5474 C C . ASN A 1 669 ? 23.389 15.414 -17.147 1.00 48.28 669 ASN A C 1
ATOM 5476 O O . ASN A 1 669 ? 23.453 15.179 -18.356 1.00 48.28 669 ASN A O 1
ATOM 5480 N N . LYS A 1 670 ? 22.271 15.179 -16.464 1.00 59.81 670 LYS A N 1
ATOM 5481 C CA . LYS A 1 670 ? 21.020 14.781 -17.108 1.00 59.81 670 LYS A CA 1
ATOM 5482 C C . LYS A 1 670 ? 20.013 15.921 -17.028 1.00 59.81 670 LYS A C 1
ATOM 5484 O O . LYS A 1 670 ? 19.654 16.367 -15.946 1.00 59.81 670 LYS A O 1
ATOM 5489 N N . ASN A 1 671 ? 19.541 16.372 -18.188 1.00 76.31 671 ASN A N 1
ATOM 5490 C CA . ASN A 1 671 ? 18.424 17.310 -18.299 1.00 76.31 671 ASN A CA 1
ATOM 5491 C C . ASN A 1 671 ? 17.106 16.558 -18.046 1.00 76.31 671 ASN A C 1
ATOM 5493 O O . ASN A 1 671 ? 16.308 16.359 -18.961 1.00 76.31 671 ASN A O 1
ATOM 5497 N N . GLU A 1 672 ? 16.920 16.074 -16.820 1.00 86.75 672 GLU A N 1
ATOM 5498 C CA . GLU A 1 672 ? 15.693 15.414 -16.379 1.00 86.75 672 GLU A CA 1
ATOM 5499 C C . GLU A 1 672 ? 14.779 16.420 -15.670 1.00 86.75 672 GLU A C 1
ATOM 5501 O O . GLU A 1 672 ? 15.217 17.245 -14.865 1.00 86.75 672 GLU A O 1
ATOM 5506 N N . VAL A 1 673 ? 13.490 16.347 -15.981 1.00 88.56 673 VAL A N 1
ATOM 5507 C CA . VAL A 1 673 ? 12.428 17.153 -15.381 1.00 88.56 673 VAL A CA 1
ATOM 5508 C C . VAL A 1 673 ? 11.559 16.238 -14.532 1.00 88.56 673 VAL A C 1
ATOM 5510 O O . VAL A 1 673 ? 11.087 15.203 -15.001 1.00 88.56 673 VAL A O 1
ATOM 5513 N N . CYS A 1 674 ? 11.351 16.629 -13.279 1.00 89.12 674 CYS A N 1
ATOM 5514 C CA . CYS A 1 674 ? 10.455 15.954 -12.351 1.00 89.12 674 CYS A CA 1
ATOM 5515 C C . CYS A 1 674 ? 9.149 16.740 -12.238 1.00 89.12 674 CYS A C 1
ATOM 5517 O O . CYS A 1 674 ? 9.156 17.903 -11.824 1.00 89.12 674 CYS A O 1
ATOM 5519 N N . PHE A 1 675 ? 8.042 16.093 -12.589 1.00 88.62 675 PHE A N 1
ATOM 5520 C CA . PHE A 1 675 ? 6.687 16.589 -12.389 1.00 88.62 675 PHE A CA 1
ATOM 5521 C C . PHE A 1 675 ? 6.114 16.030 -11.089 1.00 88.62 675 PHE A C 1
ATOM 5523 O O . PHE A 1 675 ? 6.353 14.872 -10.726 1.00 88.62 675 PHE A O 1
ATOM 5530 N N . HIS A 1 676 ? 5.348 16.858 -10.381 1.00 86.44 676 HIS A N 1
ATOM 5531 C CA . HIS A 1 676 ? 4.730 16.454 -9.128 1.00 86.44 676 HIS A CA 1
ATOM 5532 C C . HIS A 1 676 ? 3.653 15.366 -9.311 1.00 86.44 676 HIS A C 1
ATOM 5534 O O . HIS A 1 676 ? 3.112 15.170 -10.401 1.00 86.44 676 HIS A O 1
ATOM 5540 N N . LEU A 1 677 ? 3.329 14.676 -8.215 1.00 83.44 677 LEU A N 1
ATOM 5541 C CA . LEU A 1 677 ? 2.207 13.744 -8.127 1.00 83.44 677 LEU A CA 1
ATOM 5542 C C . LEU A 1 677 ? 0.896 14.414 -8.568 1.00 83.44 677 LEU A C 1
ATOM 5544 O O . LEU A 1 677 ? 0.644 15.569 -8.220 1.00 83.44 677 LEU A O 1
ATOM 5548 N N . GLY A 1 678 ? 0.060 13.691 -9.315 1.00 81.88 678 GLY A N 1
ATOM 5549 C CA . GLY A 1 678 ? -1.238 14.191 -9.772 1.00 81.88 678 GLY A CA 1
ATOM 5550 C C . GLY A 1 678 ? -1.169 15.243 -10.884 1.00 81.88 678 GLY A C 1
ATOM 5551 O O . GLY A 1 678 ? -2.185 15.862 -11.183 1.00 81.88 678 GLY A O 1
ATOM 5552 N N . THR A 1 679 ? -0.007 15.448 -11.514 1.00 87.88 679 THR A N 1
ATOM 5553 C CA . THR A 1 679 ? 0.105 16.296 -12.712 1.00 87.88 679 THR A CA 1
ATOM 5554 C C . THR A 1 679 ? -0.756 15.736 -13.851 1.00 87.88 679 THR A C 1
ATOM 5556 O O . THR A 1 679 ? -0.647 14.552 -14.180 1.00 87.88 679 THR A O 1
ATOM 5559 N N . VAL A 1 680 ? -1.600 16.583 -14.452 1.00 89.50 680 VAL A N 1
ATOM 5560 C CA . VAL A 1 680 ? -2.560 16.194 -15.497 1.00 89.50 680 VAL A CA 1
ATOM 5561 C C . VAL A 1 680 ? -2.094 16.668 -16.871 1.00 89.50 680 VAL A C 1
ATOM 5563 O O . VAL A 1 680 ? -1.681 17.813 -17.051 1.00 89.50 680 VAL A O 1
ATOM 5566 N N . PHE A 1 681 ? -2.219 15.783 -17.853 1.00 91.12 681 PHE A N 1
ATOM 5567 C CA . PHE A 1 681 ? -1.906 16.021 -19.255 1.00 91.12 681 PHE A CA 1
ATOM 5568 C C . PHE A 1 681 ? -3.132 15.760 -20.133 1.00 91.12 681 PHE A C 1
ATOM 5570 O O . PHE A 1 681 ? -3.944 14.892 -19.819 1.00 91.12 681 PHE A O 1
ATOM 5577 N N . ARG A 1 682 ? -3.261 16.470 -21.253 1.00 91.62 682 ARG A N 1
ATOM 5578 C CA . ARG A 1 682 ? -4.217 16.179 -22.326 1.00 91.62 682 ARG A CA 1
ATOM 5579 C C . ARG A 1 682 ? -3.511 15.422 -23.441 1.00 91.62 682 ARG A C 1
ATOM 5581 O O . ARG A 1 682 ? -2.390 15.768 -23.804 1.00 91.62 682 ARG A O 1
ATOM 5588 N N . ILE A 1 683 ? -4.164 14.396 -23.983 1.00 93.94 683 ILE A N 1
ATOM 5589 C CA . ILE A 1 683 ? -3.655 13.651 -25.142 1.00 93.94 683 ILE A CA 1
ATOM 5590 C C . ILE A 1 683 ? -4.031 14.402 -26.423 1.00 93.94 683 ILE A C 1
ATOM 5592 O O . ILE A 1 683 ? -5.181 14.342 -26.848 1.00 93.94 683 ILE A O 1
ATOM 5596 N N . GLU A 1 684 ? -3.064 15.065 -27.054 1.00 93.75 684 GLU A N 1
ATOM 5597 C CA . GLU A 1 684 ? -3.288 15.888 -28.256 1.00 93.75 684 GLU A CA 1
ATOM 5598 C C . GLU A 1 684 ? -3.286 15.063 -29.544 1.00 93.75 684 GLU A C 1
ATOM 5600 O O . GLU A 1 684 ? -4.097 15.255 -30.448 1.00 93.75 684 GLU A O 1
ATOM 5605 N N . SER A 1 685 ? -2.344 14.129 -29.659 1.00 95.44 685 SER A N 1
ATOM 5606 C CA . SER A 1 685 ? -2.218 13.273 -30.840 1.00 95.44 685 SER A CA 1
ATOM 5607 C C . SER A 1 685 ? -1.506 11.971 -30.514 1.00 95.44 685 SER A C 1
ATOM 5609 O O . SER A 1 685 ? -0.719 11.877 -29.570 1.00 95.44 685 SER A O 1
ATOM 5611 N N . VAL A 1 686 ? -1.820 10.949 -31.309 1.00 95.44 686 VAL A N 1
ATOM 5612 C CA . VAL A 1 686 ? -1.283 9.594 -31.187 1.00 95.44 686 VAL A CA 1
ATOM 5613 C C . VAL A 1 686 ? -0.869 9.136 -32.580 1.00 95.44 686 VAL A C 1
ATOM 5615 O O . VAL A 1 686 ? -1.720 8.882 -33.434 1.00 95.44 686 VAL A O 1
ATOM 5618 N N . GLU A 1 687 ? 0.435 9.046 -32.820 1.00 93.00 687 GLU A N 1
ATOM 5619 C CA . GLU A 1 687 ? 1.004 8.804 -34.147 1.00 93.00 687 GLU A CA 1
ATOM 5620 C C . GLU A 1 687 ? 1.936 7.584 -34.140 1.00 93.00 687 GLU A C 1
ATOM 5622 O O . GLU A 1 687 ? 2.764 7.444 -33.237 1.00 93.00 687 GLU A O 1
ATOM 5627 N N . PRO A 1 688 ? 1.850 6.680 -35.131 1.00 90.94 688 PRO A N 1
ATOM 5628 C CA . PRO A 1 688 ? 2.785 5.568 -35.229 1.00 90.94 688 PRO A CA 1
ATOM 5629 C C . PRO A 1 688 ? 4.157 6.077 -35.687 1.00 90.94 688 PRO A C 1
ATOM 5631 O O . PRO A 1 688 ? 4.259 6.846 -36.645 1.00 90.94 688 PRO A O 1
ATOM 5634 N N . MET A 1 689 ? 5.236 5.616 -35.054 1.00 86.44 689 MET A N 1
ATOM 5635 C CA . MET A 1 689 ? 6.591 5.962 -35.488 1.00 86.44 689 MET A CA 1
ATOM 5636 C C . MET A 1 689 ? 7.018 5.077 -36.668 1.00 86.44 689 MET A C 1
ATOM 5638 O O . MET A 1 689 ? 7.021 3.850 -36.578 1.00 86.44 689 MET A O 1
ATOM 5642 N N . ALA A 1 690 ? 7.366 5.694 -37.802 1.00 64.56 690 ALA A N 1
ATOM 5643 C CA . ALA A 1 690 ? 7.722 4.961 -39.017 1.00 64.56 690 ALA A CA 1
ATOM 5644 C C . ALA A 1 690 ? 9.121 4.289 -38.933 1.00 64.56 690 ALA A C 1
ATOM 5646 O O . ALA A 1 690 ? 10.014 4.809 -38.257 1.00 64.56 690 ALA A O 1
ATOM 5647 N N . PRO A 1 691 ? 9.347 3.156 -39.641 1.00 60.09 691 PRO A N 1
ATOM 5648 C CA . PRO A 1 691 ? 10.651 2.481 -39.738 1.00 60.09 691 PRO A CA 1
ATOM 5649 C C . PRO A 1 691 ? 11.769 3.403 -40.273 1.00 60.09 691 PRO A C 1
ATOM 5651 O O . PRO A 1 691 ? 11.472 4.366 -40.983 1.00 60.09 691 PRO A O 1
ATOM 5654 N N . PRO A 1 692 ? 13.056 3.108 -39.983 1.00 48.41 692 PRO A N 1
ATOM 5655 C CA . PRO A 1 692 ? 13.614 1.749 -40.011 1.00 48.41 692 PRO A CA 1
ATOM 5656 C C . PRO A 1 692 ? 13.707 0.999 -38.671 1.00 48.41 692 PRO A C 1
ATOM 5658 O O . PRO A 1 692 ? 13.937 -0.205 -38.706 1.00 48.41 692 PRO A O 1
ATOM 5661 N N . ASN A 1 693 ? 13.494 1.640 -37.514 1.00 52.56 693 ASN A N 1
ATOM 5662 C CA . ASN A 1 693 ? 13.908 1.052 -36.225 1.00 52.56 693 ASN A CA 1
ATOM 5663 C C . ASN A 1 693 ? 12.784 0.723 -35.218 1.00 52.56 693 ASN A C 1
ATOM 5665 O O . ASN A 1 693 ? 13.098 0.158 -34.179 1.00 52.56 693 ASN A O 1
ATOM 5669 N N . LEU A 1 694 ? 11.511 1.075 -35.462 1.00 64.06 694 LEU A N 1
ATOM 5670 C CA . LEU A 1 694 ? 10.497 1.130 -34.387 1.00 64.06 694 LEU A CA 1
ATOM 5671 C C . LEU A 1 694 ? 9.096 0.617 -34.791 1.00 64.06 694 LEU A C 1
ATOM 5673 O O . LEU A 1 694 ? 8.093 1.302 -34.603 1.00 64.06 694 LEU A O 1
ATOM 5677 N N . SER A 1 695 ? 8.985 -0.593 -35.351 1.00 68.50 695 SER A N 1
ATOM 5678 C CA . SER A 1 695 ? 7.661 -1.205 -35.563 1.00 68.50 695 SER A CA 1
ATOM 5679 C C . SER A 1 695 ? 6.978 -1.485 -34.217 1.00 68.50 695 SER A C 1
ATOM 5681 O O . SER A 1 695 ? 7.551 -2.195 -33.396 1.00 68.50 695 SER A O 1
ATOM 5683 N N . GLY A 1 696 ? 5.759 -0.977 -34.007 1.00 82.75 696 GLY A N 1
ATOM 5684 C CA . GLY A 1 696 ? 5.015 -1.162 -32.749 1.00 82.75 696 GLY A CA 1
ATOM 5685 C C . GLY A 1 696 ? 5.258 -0.080 -31.689 1.00 82.75 696 GLY A C 1
ATOM 5686 O O . GLY A 1 696 ? 4.845 -0.252 -30.544 1.00 82.75 696 GLY A O 1
ATOM 5687 N N . VAL A 1 697 ? 5.903 1.033 -32.062 1.00 91.44 697 VAL A N 1
ATOM 5688 C CA . VAL A 1 697 ? 6.099 2.202 -31.193 1.00 91.44 697 VAL A CA 1
ATOM 5689 C C . VAL A 1 697 ? 5.242 3.374 -31.661 1.00 91.44 697 VAL A C 1
ATOM 5691 O O . VAL A 1 697 ? 5.178 3.679 -32.854 1.00 91.44 697 VAL A O 1
ATOM 5694 N N . TRP A 1 698 ? 4.620 4.054 -30.705 1.00 93.38 698 TRP A N 1
ATOM 5695 C CA . TRP A 1 698 ? 3.763 5.212 -30.919 1.00 93.38 698 TRP A CA 1
ATOM 5696 C C . TRP A 1 698 ? 4.316 6.434 -30.200 1.00 93.38 698 TRP A C 1
ATOM 5698 O O . TRP A 1 698 ? 4.771 6.354 -29.057 1.00 93.38 698 TRP A O 1
ATOM 5708 N N . LEU A 1 699 ? 4.254 7.574 -30.875 1.00 94.62 699 LEU A N 1
ATOM 5709 C CA . LEU A 1 699 ? 4.500 8.885 -30.301 1.00 94.62 699 LEU A CA 1
ATOM 5710 C C . LEU A 1 699 ? 3.163 9.453 -29.823 1.00 94.62 699 LEU A C 1
ATOM 5712 O O . LEU A 1 699 ? 2.204 9.520 -30.592 1.00 94.62 699 LEU A O 1
ATOM 5716 N N . VAL A 1 700 ? 3.100 9.838 -28.554 1.00 96.19 700 VAL A N 1
ATOM 5717 C CA . VAL A 1 700 ? 1.910 10.430 -27.935 1.00 96.19 700 VAL A CA 1
ATOM 5718 C C . VAL A 1 700 ? 2.272 11.824 -27.462 1.00 96.19 700 VAL A C 1
ATOM 5720 O O . VAL A 1 700 ? 3.085 11.969 -26.550 1.00 96.19 700 VAL A O 1
ATOM 5723 N N . ASN A 1 701 ? 1.675 12.838 -28.078 1.00 95.69 701 ASN A N 1
ATOM 5724 C CA . ASN A 1 701 ? 1.907 14.225 -27.694 1.00 95.69 701 ASN A CA 1
ATOM 5725 C C . ASN A 1 701 ? 0.966 14.596 -26.545 1.00 95.69 701 ASN A C 1
ATOM 5727 O O . ASN A 1 701 ? -0.246 14.377 -26.623 1.00 95.69 701 ASN A O 1
ATOM 5731 N N . LEU A 1 702 ? 1.549 15.126 -25.476 1.00 93.75 702 LEU A N 1
ATOM 5732 C CA . LEU A 1 702 ? 0.885 15.502 -24.241 1.00 93.75 702 LEU A CA 1
ATOM 5733 C C . LEU A 1 702 ? 1.023 17.007 -24.005 1.00 93.75 702 LEU A C 1
ATOM 5735 O O . LEU A 1 702 ? 2.134 17.536 -23.937 1.00 93.75 702 LEU A O 1
ATOM 5739 N N . GLU A 1 703 ? -0.108 17.672 -23.802 1.00 89.62 703 GLU A N 1
ATOM 5740 C CA . GLU A 1 703 ? -0.163 19.057 -23.333 1.00 89.62 703 GLU A CA 1
ATOM 5741 C C . GLU A 1 703 ? -0.382 19.064 -21.817 1.00 89.62 703 GLU A C 1
ATOM 5743 O O . GLU A 1 703 ? -1.263 18.369 -21.312 1.00 89.62 703 GLU A O 1
ATOM 5748 N N . LEU A 1 704 ? 0.391 19.843 -21.061 1.00 87.06 704 LEU A N 1
ATOM 5749 C CA . LEU A 1 704 ? 0.127 20.011 -19.633 1.00 87.06 704 LEU A CA 1
ATOM 5750 C C . LEU A 1 704 ? -1.163 20.816 -19.412 1.00 87.06 704 LEU A C 1
ATOM 5752 O O . LEU A 1 704 ? -1.354 21.878 -20.003 1.00 87.06 704 LEU A O 1
ATOM 5756 N N . VAL A 1 705 ? -2.025 20.345 -18.511 1.00 84.81 705 VAL A N 1
ATOM 5757 C CA . VAL A 1 705 ? -3.319 20.974 -18.224 1.00 84.81 705 VAL A CA 1
ATOM 5758 C C . VAL A 1 705 ? -3.294 21.658 -16.861 1.00 84.81 705 VAL A C 1
ATOM 5760 O O . VAL A 1 705 ? -2.916 21.062 -15.857 1.00 84.81 705 VAL A O 1
ATOM 5763 N N . HIS A 1 706 ? -3.752 22.911 -16.825 1.00 78.94 706 HIS A N 1
ATOM 5764 C CA . HIS A 1 706 ? -3.940 23.669 -15.586 1.00 78.94 706 HIS A CA 1
ATOM 5765 C C . HIS A 1 706 ? -5.161 23.207 -14.796 1.00 78.94 706 HIS A C 1
ATOM 5767 O O . HIS A 1 706 ? -6.206 22.921 -15.382 1.00 78.94 706 HIS A O 1
ATOM 5773 N N . ASP A 1 707 ? -5.069 23.261 -13.467 1.00 74.19 707 ASP A N 1
ATOM 5774 C CA . ASP A 1 707 ? -6.174 22.921 -12.558 1.00 74.19 707 ASP A CA 1
ATOM 5775 C C . ASP A 1 707 ? -7.431 23.791 -12.809 1.00 74.19 707 ASP A C 1
ATOM 5777 O O . ASP A 1 707 ? -8.553 23.325 -12.623 1.00 74.19 707 ASP A O 1
ATOM 5781 N N . ASP A 1 708 ? -7.264 25.025 -13.308 1.00 71.94 708 ASP A N 1
ATOM 5782 C CA . ASP A 1 708 ? -8.361 25.955 -13.632 1.00 71.94 708 ASP A CA 1
ATOM 5783 C C . ASP A 1 708 ? -8.976 25.709 -15.038 1.00 71.94 708 ASP A C 1
ATOM 5785 O O . ASP A 1 708 ? -9.806 26.486 -15.520 1.00 71.94 708 ASP A O 1
ATOM 5789 N N . ASN A 1 709 ? -8.573 24.642 -15.741 1.00 80.38 709 ASN A N 1
ATOM 5790 C CA . ASN A 1 709 ? -9.101 24.308 -17.064 1.00 80.38 709 ASN A CA 1
ATOM 5791 C C . ASN A 1 709 ? -10.620 24.047 -17.017 1.00 80.38 709 ASN A C 1
ATOM 5793 O O . ASN A 1 709 ? -11.102 23.310 -16.167 1.00 80.38 709 ASN A O 1
ATOM 5797 N N . GLN A 1 710 ? -11.375 24.581 -17.983 1.00 76.69 710 GLN A N 1
ATOM 5798 C CA . GLN A 1 710 ? -12.847 24.513 -18.001 1.00 76.69 710 GLN A CA 1
ATOM 5799 C C . GLN A 1 710 ? -13.434 23.090 -17.950 1.00 76.69 710 GLN A C 1
ATOM 5801 O O . GLN A 1 710 ? -14.549 22.919 -17.467 1.00 76.69 710 GLN A O 1
ATOM 5806 N N . GLN A 1 711 ? -12.714 22.081 -18.449 1.00 76.69 711 GLN A N 1
ATOM 5807 C CA . GLN A 1 711 ? -13.146 20.679 -18.425 1.00 76.69 711 GLN A CA 1
ATOM 5808 C C . GLN A 1 711 ? -12.638 19.932 -17.182 1.00 76.69 711 GLN A C 1
ATOM 5810 O O . GLN A 1 711 ? -13.325 19.043 -16.689 1.00 76.69 711 GLN A O 1
ATOM 5815 N N . LEU A 1 712 ? -11.460 20.293 -16.662 1.00 78.44 712 LEU A N 1
ATOM 5816 C CA . LEU A 1 712 ? -10.860 19.652 -15.486 1.00 78.44 712 LEU A CA 1
ATOM 5817 C C . LEU A 1 712 ? -11.411 20.220 -14.170 1.00 78.44 712 LEU A C 1
ATOM 5819 O O . LEU A 1 712 ? -11.687 19.464 -13.243 1.00 78.44 712 LEU A O 1
ATOM 5823 N N . ALA A 1 713 ? -11.620 21.534 -14.091 1.00 78.25 713 ALA A N 1
ATOM 5824 C CA . ALA A 1 713 ? -12.056 22.223 -12.882 1.00 78.25 713 ALA A CA 1
ATOM 5825 C C . ALA A 1 713 ? -13.379 21.677 -12.309 1.00 78.25 713 ALA A C 1
ATOM 5827 O O . ALA A 1 713 ? -13.437 21.496 -11.098 1.00 78.25 713 ALA A O 1
ATOM 5828 N N . PRO A 1 714 ? -14.418 21.333 -13.100 1.00 74.38 714 PRO A N 1
ATOM 5829 C CA . PRO A 1 714 ? -15.627 20.698 -12.562 1.00 74.38 714 PRO A CA 1
ATOM 5830 C C . PRO A 1 714 ? -15.379 19.292 -11.988 1.00 74.38 714 PRO A C 1
ATOM 5832 O O . PRO A 1 714 ? -15.974 18.916 -10.976 1.00 74.38 714 PRO A O 1
ATOM 5835 N N . ILE A 1 715 ? -14.477 18.523 -12.609 1.00 74.94 715 ILE A N 1
ATOM 5836 C CA . ILE A 1 715 ? -14.073 17.187 -12.143 1.00 74.94 715 ILE A CA 1
ATOM 5837 C C . ILE A 1 715 ? -13.337 17.323 -10.802 1.00 74.94 715 ILE A C 1
ATOM 5839 O O . ILE A 1 715 ? -13.686 16.658 -9.826 1.00 74.94 715 ILE A O 1
ATOM 5843 N N . LEU A 1 716 ? -12.383 18.256 -10.719 1.00 74.44 716 LEU A N 1
ATOM 5844 C CA . LEU A 1 716 ? -11.642 18.555 -9.493 1.00 74.44 716 LEU A CA 1
ATOM 5845 C C . LEU A 1 716 ? -12.515 19.203 -8.414 1.00 74.44 716 LEU A C 1
ATOM 5847 O O . LEU A 1 716 ? -12.321 18.915 -7.243 1.00 74.44 716 LEU A O 1
ATOM 5851 N N . ALA A 1 717 ? -13.503 20.028 -8.762 1.00 72.31 717 ALA A N 1
ATOM 5852 C CA . ALA A 1 717 ? -14.411 20.653 -7.796 1.00 72.31 717 ALA A CA 1
ATOM 5853 C C . ALA A 1 717 ? -15.198 19.614 -6.985 1.00 72.31 717 ALA A C 1
ATOM 5855 O O . ALA A 1 717 ? -15.497 19.844 -5.817 1.00 72.31 717 ALA A O 1
ATOM 5856 N N . THR A 1 718 ? -15.475 18.448 -7.576 1.00 66.50 718 THR A N 1
ATOM 5857 C CA . THR A 1 718 ? -16.098 17.319 -6.871 1.00 66.50 718 THR A CA 1
ATOM 5858 C C . THR A 1 718 ? -15.164 16.778 -5.783 1.00 66.50 718 THR A C 1
ATOM 5860 O O . THR A 1 718 ? -15.566 16.640 -4.628 1.00 66.50 718 THR A O 1
ATOM 5863 N N . ALA A 1 719 ? -13.895 16.552 -6.136 1.00 63.62 719 ALA A N 1
ATOM 5864 C CA . ALA A 1 719 ? -12.827 16.159 -5.214 1.00 63.62 719 ALA A CA 1
ATOM 5865 C C . ALA A 1 719 ? -12.512 17.250 -4.163 1.00 63.62 719 ALA A C 1
ATOM 5867 O O . ALA A 1 719 ? -12.151 16.959 -3.024 1.00 63.62 719 ALA A O 1
ATOM 5868 N N . CYS A 1 720 ? -12.700 18.518 -4.524 1.00 64.81 720 CYS A N 1
ATOM 5869 C CA . CYS A 1 720 ? -12.383 19.681 -3.701 1.00 64.81 720 CYS A CA 1
ATOM 5870 C C . CYS A 1 720 ? -13.596 20.295 -2.979 1.00 64.81 720 CYS A C 1
ATOM 5872 O O . CYS A 1 720 ? -13.529 21.443 -2.532 1.00 64.81 720 CYS A O 1
ATOM 5874 N N . SER A 1 721 ? -14.717 19.578 -2.887 1.00 70.12 721 SER A N 1
ATOM 5875 C CA . SER A 1 721 ? -15.900 20.075 -2.180 1.00 70.12 721 SER A CA 1
ATOM 5876 C C . SER A 1 721 ? -15.671 20.101 -0.664 1.00 70.12 721 SER A C 1
ATOM 5878 O O . SER A 1 721 ? -14.956 19.261 -0.110 1.00 70.12 721 SER A O 1
ATOM 5880 N N . ASP A 1 722 ? -16.296 21.056 0.031 1.00 66.69 722 ASP A N 1
ATOM 5881 C CA . ASP A 1 722 ? -16.171 21.181 1.491 1.00 66.69 722 ASP A CA 1
ATOM 5882 C C . ASP A 1 722 ? -16.637 19.908 2.222 1.00 66.69 722 ASP A C 1
ATOM 5884 O O . ASP A 1 722 ? -16.043 19.521 3.229 1.00 66.69 722 ASP A O 1
ATOM 5888 N N . GLU A 1 723 ? -17.630 19.202 1.671 1.00 63.31 723 GLU A N 1
ATOM 5889 C CA . GLU A 1 723 ? -18.098 17.904 2.172 1.00 63.31 723 GLU A CA 1
ATOM 5890 C C . GLU A 1 723 ? -17.019 16.817 2.064 1.00 63.31 723 GLU A C 1
ATOM 5892 O O . GLU A 1 723 ? -16.722 16.126 3.043 1.00 63.31 723 GLU A O 1
ATOM 5897 N N . VAL A 1 724 ? -16.368 16.696 0.902 1.00 66.06 724 VAL A N 1
ATOM 5898 C CA . VAL A 1 724 ? -15.271 15.739 0.689 1.00 66.06 724 VAL A CA 1
ATOM 5899 C C . VAL A 1 724 ? -14.066 16.081 1.569 1.00 66.06 724 VAL A C 1
ATOM 5901 O O . VAL A 1 724 ? -13.427 15.196 2.143 1.00 66.06 724 VAL A O 1
ATOM 5904 N N . HIS A 1 725 ? -13.784 17.368 1.763 1.00 66.12 725 HIS A N 1
ATOM 5905 C CA . HIS A 1 725 ? -12.727 17.829 2.661 1.00 66.12 725 HIS A CA 1
ATOM 5906 C C . HIS A 1 725 ? -13.031 17.610 4.144 1.00 66.12 725 HIS A C 1
ATOM 5908 O O . HIS A 1 725 ? -12.098 17.426 4.935 1.00 66.12 725 HIS A O 1
ATOM 5914 N N . ALA A 1 726 ? -14.302 17.611 4.545 1.00 66.38 726 ALA A N 1
ATOM 5915 C CA . ALA A 1 726 ? -14.689 17.306 5.916 1.00 66.38 726 ALA A CA 1
ATOM 5916 C C . ALA A 1 726 ? -14.353 15.850 6.280 1.00 66.38 726 ALA A C 1
ATOM 5918 O O . ALA A 1 726 ? -13.945 15.590 7.422 1.00 66.38 726 ALA A O 1
ATOM 5919 N N . ASN A 1 727 ? -14.440 14.925 5.312 1.00 68.50 727 ASN A N 1
ATOM 5920 C CA . ASN A 1 727 ? -14.106 13.514 5.499 1.00 68.50 727 ASN A CA 1
ATOM 5921 C C . ASN A 1 727 ? -13.352 12.862 4.309 1.00 68.50 727 ASN A C 1
ATOM 5923 O O . ASN A 1 727 ? -13.905 12.029 3.585 1.00 68.50 727 ASN A O 1
ATOM 5927 N N . PRO A 1 728 ? -12.049 13.155 4.150 1.00 71.81 728 PRO A N 1
ATOM 5928 C CA . PRO A 1 728 ? -11.268 12.694 3.000 1.00 71.81 728 PRO A CA 1
ATOM 5929 C C . PRO A 1 728 ? -11.068 11.173 2.945 1.00 71.81 728 PRO A C 1
ATOM 5931 O O . PRO A 1 728 ? -10.995 10.600 1.862 1.00 71.81 728 PRO A O 1
ATOM 5934 N N . LEU A 1 729 ? -10.987 10.502 4.101 1.00 76.25 729 LEU A N 1
ATOM 5935 C CA . LEU A 1 729 ? -10.790 9.048 4.167 1.00 76.25 729 LEU A CA 1
ATOM 5936 C C . LEU A 1 729 ? -12.033 8.280 3.703 1.00 76.25 729 LEU A C 1
ATOM 5938 O O . LEU A 1 729 ? -11.899 7.279 3.004 1.00 76.25 729 LEU A O 1
ATOM 5942 N N . SER A 1 730 ? -13.228 8.769 4.052 1.00 71.81 730 SER A N 1
ATOM 5943 C CA . SER A 1 730 ? -14.488 8.217 3.541 1.00 71.81 730 SER A CA 1
ATOM 5944 C C . SER A 1 730 ? -14.552 8.320 2.019 1.00 71.81 730 SER A C 1
ATOM 5946 O O . SER A 1 730 ? -14.836 7.334 1.341 1.00 71.81 730 SER A O 1
ATOM 5948 N N . PHE A 1 731 ? -14.196 9.483 1.468 1.00 76.06 731 PHE A N 1
ATOM 5949 C CA . PHE A 1 731 ? -14.240 9.681 0.025 1.00 76.06 731 PHE A CA 1
ATOM 5950 C C . PHE A 1 731 ? -13.226 8.808 -0.727 1.00 76.06 731 PHE A C 1
ATOM 5952 O O . PHE A 1 731 ? -13.584 8.201 -1.733 1.00 76.06 731 PHE A O 1
ATOM 5959 N N . LEU A 1 732 ? -11.995 8.653 -0.218 1.00 79.38 732 LEU A N 1
ATOM 5960 C CA . LEU A 1 732 ? -11.035 7.690 -0.780 1.00 79.38 732 LEU A CA 1
ATOM 5961 C C . LEU A 1 732 ? -11.567 6.251 -0.724 1.00 79.38 732 LEU A C 1
ATOM 5963 O O . LEU A 1 732 ? -11.423 5.509 -1.693 1.00 79.38 732 LEU A O 1
ATOM 5967 N N . GLY A 1 733 ? -12.213 5.872 0.384 1.00 77.69 733 GLY A N 1
ATOM 5968 C CA . GLY A 1 733 ? -12.886 4.581 0.517 1.00 77.69 733 GLY A CA 1
ATOM 5969 C C . GLY A 1 733 ? -13.976 4.389 -0.538 1.00 77.69 733 GLY A C 1
ATOM 5970 O O . GLY A 1 733 ? -14.001 3.358 -1.203 1.00 77.69 733 GLY A O 1
ATOM 5971 N N . LYS A 1 734 ? -14.821 5.401 -0.766 1.00 75.75 734 LYS A N 1
ATOM 5972 C CA . LYS A 1 734 ? -15.848 5.385 -1.820 1.00 75.75 734 LYS A CA 1
ATOM 5973 C C . LYS A 1 734 ? -15.242 5.217 -3.215 1.00 75.75 734 LYS A C 1
ATOM 5975 O O . LYS A 1 734 ? -15.701 4.375 -3.975 1.00 75.75 734 LYS A O 1
ATOM 5980 N N . LEU A 1 735 ? -14.181 5.953 -3.536 1.00 82.12 735 LEU A N 1
ATOM 5981 C CA . LEU A 1 735 ? -13.506 5.824 -4.831 1.00 82.12 735 LEU A CA 1
ATOM 5982 C C . LEU A 1 735 ? -12.885 4.433 -5.024 1.00 82.12 735 LEU A C 1
ATOM 5984 O O . LEU A 1 735 ? -12.925 3.895 -6.127 1.00 82.12 735 LEU A O 1
ATOM 5988 N N . LEU A 1 736 ? -12.363 3.809 -3.961 1.00 81.19 736 LEU A N 1
ATOM 5989 C CA . LEU A 1 736 ? -11.940 2.405 -4.010 1.00 81.19 736 LEU A CA 1
ATOM 5990 C C . LEU A 1 736 ? -13.105 1.454 -4.264 1.00 81.19 736 LEU A C 1
ATOM 5992 O O . LEU A 1 736 ? -12.949 0.504 -5.028 1.00 81.19 736 LEU A O 1
ATOM 5996 N N . ILE A 1 737 ? -14.277 1.720 -3.692 1.00 76.19 737 ILE A N 1
ATOM 5997 C CA . ILE A 1 737 ? -15.487 0.935 -3.960 1.00 76.19 737 ILE A CA 1
ATOM 5998 C C . ILE A 1 737 ? -15.896 1.044 -5.428 1.00 76.19 737 ILE A C 1
ATOM 6000 O O . ILE A 1 737 ? -16.132 0.011 -6.059 1.00 76.19 737 ILE A O 1
ATOM 6004 N N . ASP A 1 738 ? -15.900 2.260 -5.975 1.00 78.75 738 ASP A N 1
ATOM 6005 C CA . ASP A 1 738 ? -16.214 2.537 -7.383 1.00 78.75 738 ASP A CA 1
ATOM 6006 C C . ASP A 1 738 ? -15.179 1.896 -8.334 1.00 78.75 738 ASP A C 1
ATOM 6008 O O . ASP A 1 738 ? -15.501 1.494 -9.452 1.00 78.75 738 ASP A O 1
ATOM 6012 N N . MET A 1 739 ? -13.934 1.714 -7.876 1.00 80.81 739 MET A N 1
ATOM 6013 C CA . MET A 1 739 ? -12.902 0.948 -8.588 1.00 80.81 739 MET A CA 1
ATOM 6014 C C . MET A 1 739 ? -13.052 -0.582 -8.472 1.00 80.81 739 MET A C 1
ATOM 6016 O O . MET A 1 739 ? -12.405 -1.305 -9.238 1.00 80.81 739 MET A O 1
ATOM 6020 N N . GLY A 1 740 ? -13.885 -1.075 -7.549 1.00 80.44 740 GLY A N 1
ATOM 6021 C CA . GLY A 1 740 ? -14.040 -2.497 -7.212 1.00 80.44 740 GLY A CA 1
ATOM 6022 C C . GLY A 1 740 ? -13.073 -3.019 -6.137 1.00 80.44 740 GLY A C 1
ATOM 6023 O O . GLY A 1 740 ? -13.066 -4.210 -5.844 1.00 80.44 740 GLY A O 1
ATOM 6024 N N . GLU A 1 741 ? -12.280 -2.148 -5.514 1.00 80.38 741 GLU A N 1
ATOM 6025 C CA . GLU A 1 741 ? -11.201 -2.470 -4.565 1.00 80.38 741 GLU A CA 1
ATOM 6026 C C . GLU A 1 741 ? -11.691 -2.492 -3.102 1.00 80.38 741 GLU A C 1
ATOM 6028 O O . GLU A 1 741 ? -11.138 -1.838 -2.214 1.00 80.38 741 GLU A O 1
ATOM 6033 N N . HIS A 1 742 ? -12.767 -3.239 -2.833 1.00 79.69 742 HIS A N 1
ATOM 6034 C CA . HIS A 1 742 ? -13.504 -3.169 -1.555 1.00 79.69 742 HIS A CA 1
ATOM 6035 C C . HIS A 1 742 ? -12.655 -3.646 -0.374 1.00 79.69 742 HIS A C 1
ATOM 6037 O O . HIS A 1 742 ? -12.607 -2.996 0.669 1.00 79.69 742 HIS A O 1
ATOM 6043 N N . HIS A 1 743 ? -11.925 -4.745 -0.573 1.00 77.31 743 HIS A N 1
ATOM 6044 C CA . HIS A 1 743 ? -11.012 -5.301 0.425 1.00 77.31 743 HIS A CA 1
ATOM 6045 C C . HIS A 1 743 ? -9.896 -4.313 0.796 1.00 77.31 743 HIS A C 1
ATOM 6047 O O . HIS A 1 743 ? -9.556 -4.178 1.968 1.00 77.31 743 HIS A O 1
ATOM 6053 N N . ARG A 1 744 ? -9.340 -3.585 -0.184 1.00 77.75 744 ARG A N 1
ATOM 6054 C CA . ARG A 1 744 ? -8.258 -2.615 0.060 1.00 77.75 744 ARG A CA 1
ATOM 6055 C C . ARG A 1 744 ? -8.752 -1.412 0.859 1.00 77.75 744 ARG A C 1
ATOM 6057 O O . ARG A 1 744 ? -8.047 -0.943 1.751 1.00 77.75 744 ARG A O 1
ATOM 6064 N N . ALA A 1 745 ? -9.976 -0.957 0.585 1.00 79.88 745 ALA A N 1
ATOM 6065 C CA . ALA A 1 745 ? -10.622 0.090 1.371 1.00 79.88 745 ALA A CA 1
ATOM 6066 C C . ALA A 1 745 ? -10.831 -0.345 2.832 1.00 79.88 745 ALA A C 1
ATOM 6068 O O . ALA A 1 745 ? -10.498 0.408 3.749 1.00 79.88 745 ALA A O 1
ATOM 6069 N N . GLU A 1 746 ? -11.337 -1.565 3.055 1.00 83.00 746 GLU A N 1
ATOM 6070 C CA . GLU A 1 746 ? -11.563 -2.120 4.399 1.00 83.00 746 GLU A CA 1
ATOM 6071 C C . GLU A 1 746 ? -10.256 -2.265 5.168 1.00 83.00 746 GLU A C 1
ATOM 6073 O O . GLU A 1 746 ? -10.135 -1.764 6.289 1.00 83.00 746 GLU A O 1
ATOM 6078 N N . GLN A 1 747 ? -9.271 -2.910 4.543 1.00 80.56 747 GLN A N 1
ATOM 6079 C CA . GLN A 1 747 ? -7.966 -3.160 5.131 1.00 80.56 747 GLN A CA 1
ATOM 6080 C C . GLN A 1 747 ? -7.290 -1.847 5.540 1.00 80.56 747 GLN A C 1
ATOM 6082 O O . GLN A 1 747 ? -6.946 -1.682 6.710 1.00 80.56 747 GLN A O 1
ATOM 6087 N N . GLY A 1 748 ? -7.168 -0.888 4.616 1.00 73.94 748 GLY A N 1
ATOM 6088 C CA . GLY A 1 748 ? -6.486 0.380 4.881 1.00 73.94 748 GLY A CA 1
ATOM 6089 C C . GLY A 1 748 ? -7.139 1.177 6.012 1.00 73.94 748 GLY A C 1
ATOM 6090 O O . GLY A 1 748 ? -6.458 1.645 6.924 1.00 73.94 748 GLY A O 1
ATOM 6091 N N . LEU A 1 749 ? -8.471 1.292 6.021 1.00 81.00 749 LEU A N 1
ATOM 6092 C CA . LEU A 1 749 ? -9.181 2.013 7.084 1.00 81.00 749 LEU A CA 1
ATOM 6093 C C . LEU A 1 749 ? -9.103 1.287 8.440 1.00 81.00 749 LEU A C 1
ATOM 6095 O O . LEU A 1 749 ? -8.987 1.943 9.478 1.00 81.00 749 LEU A O 1
ATOM 6099 N N . CYS A 1 750 ? -9.119 -0.050 8.455 1.00 83.19 750 CYS A N 1
ATOM 6100 C CA . CYS A 1 750 ? -8.928 -0.838 9.675 1.00 83.19 750 CYS A CA 1
ATOM 6101 C C . CYS A 1 750 ? -7.509 -0.705 10.241 1.00 83.19 750 CYS A C 1
ATOM 6103 O O . CYS A 1 750 ? -7.347 -0.637 11.460 1.00 83.19 750 CYS A O 1
ATOM 6105 N N . GLU A 1 751 ? -6.489 -0.647 9.388 1.00 76.94 751 GLU A N 1
ATOM 6106 C CA . GLU A 1 751 ? -5.100 -0.439 9.807 1.00 76.94 751 GLU A CA 1
ATOM 6107 C C . GLU A 1 751 ? -4.890 0.971 10.375 1.00 76.94 751 GLU A C 1
ATOM 6109 O O . GLU A 1 751 ? -4.318 1.115 11.457 1.00 76.94 751 GLU A O 1
ATOM 6114 N N . ILE A 1 752 ? -5.448 2.006 9.734 1.00 77.25 752 ILE A N 1
ATOM 6115 C CA . ILE A 1 752 ? -5.461 3.382 10.271 1.00 77.25 752 ILE A CA 1
ATOM 6116 C C . ILE A 1 752 ? -6.150 3.422 11.641 1.00 77.25 752 ILE A C 1
ATOM 6118 O O . ILE A 1 752 ? -5.666 4.077 12.563 1.00 77.25 752 ILE A O 1
ATOM 6122 N N . LEU A 1 753 ? -7.256 2.691 11.813 1.00 81.94 753 LEU A N 1
ATOM 6123 C CA . LEU A 1 753 ? -7.967 2.600 13.091 1.00 81.94 753 LEU A CA 1
ATOM 6124 C C . LEU A 1 753 ? -7.126 1.932 14.194 1.00 81.94 753 LEU A C 1
ATOM 6126 O O . LEU A 1 753 ? -7.364 2.154 15.387 1.00 81.94 753 LEU A O 1
ATOM 6130 N N . GLN A 1 754 ? -6.164 1.084 13.826 1.00 78.50 754 GLN A N 1
ATOM 6131 C CA . GLN A 1 754 ? -5.260 0.418 14.764 1.00 78.50 754 GLN A CA 1
ATOM 6132 C C . GLN A 1 754 ? -4.073 1.283 15.194 1.00 78.50 754 GLN A C 1
ATOM 6134 O O . GLN A 1 754 ? -3.498 1.020 16.251 1.00 78.50 754 GLN A O 1
ATOM 6139 N N . ASP A 1 755 ? -3.757 2.338 14.445 1.00 70.12 755 ASP A N 1
ATOM 6140 C CA . ASP A 1 755 ? -2.656 3.250 14.738 1.00 70.12 755 ASP A CA 1
ATOM 6141 C C . ASP A 1 755 ? -2.883 4.021 16.057 1.00 70.12 755 ASP A C 1
ATOM 6143 O O . ASP A 1 755 ? -3.892 4.708 16.261 1.00 70.12 755 ASP A O 1
ATOM 6147 N N . ALA A 1 756 ? -1.915 3.928 16.975 1.00 70.88 756 ALA A N 1
ATOM 6148 C CA . ALA A 1 756 ? -1.961 4.594 18.277 1.00 70.88 756 ALA A CA 1
ATOM 6149 C C . ALA A 1 756 ? -2.029 6.132 18.163 1.00 70.88 756 ALA A C 1
ATOM 6151 O O . ALA A 1 756 ? -2.670 6.796 18.987 1.00 70.88 756 ALA A O 1
ATOM 6152 N N . SER A 1 757 ? -1.424 6.712 17.123 1.00 66.44 757 SER A N 1
ATOM 6153 C CA . SER A 1 757 ? -1.472 8.153 16.845 1.00 66.44 757 SER A CA 1
ATOM 6154 C C . SER A 1 757 ? -2.863 8.617 16.403 1.00 66.44 757 SER A C 1
ATOM 6156 O O . SER A 1 757 ? -3.261 9.748 16.678 1.00 66.44 757 SER A O 1
ATOM 6158 N N . VAL A 1 758 ? -3.642 7.741 15.764 1.00 68.50 758 VAL A N 1
ATOM 6159 C CA . VAL A 1 758 ? -5.023 8.021 15.350 1.00 68.50 758 VAL A CA 1
ATOM 6160 C C . VAL A 1 758 ? -5.974 7.846 16.526 1.00 68.50 758 VAL A C 1
ATOM 6162 O O . VAL A 1 758 ? -6.813 8.714 16.768 1.00 68.50 758 VAL A O 1
ATOM 6165 N N . ARG A 1 759 ? -5.812 6.772 17.308 1.00 74.25 759 ARG A N 1
ATOM 6166 C CA . ARG A 1 759 ? -6.642 6.495 18.496 1.00 74.25 759 ARG A CA 1
ATOM 6167 C C . ARG A 1 759 ? -6.531 7.568 19.574 1.00 74.25 759 ARG A C 1
ATOM 6169 O O . ARG A 1 759 ? -7.505 7.834 20.270 1.00 74.25 759 ARG A O 1
ATOM 6176 N N . SER A 1 760 ? -5.367 8.200 19.698 1.00 74.69 760 SER A N 1
ATOM 6177 C CA . SER A 1 760 ? -5.150 9.311 20.633 1.00 74.69 760 SER A CA 1
ATOM 6178 C C . SER A 1 760 ? -5.765 10.640 20.169 1.00 74.69 760 SER A C 1
ATOM 6180 O O . SER A 1 760 ? -5.830 11.583 20.956 1.00 74.69 760 SER A O 1
ATOM 6182 N N . GLN A 1 761 ? -6.257 10.729 18.925 1.00 78.50 761 GLN A N 1
ATOM 6183 C CA . GLN A 1 761 ? -6.848 11.939 18.353 1.00 78.50 761 GLN A CA 1
ATOM 6184 C C . GLN A 1 761 ? -8.343 11.745 18.019 1.00 78.50 761 GLN A C 1
ATOM 6186 O O . GLN A 1 761 ? -8.675 11.267 16.929 1.00 78.50 761 GLN A O 1
ATOM 6191 N N . PRO A 1 762 ? -9.277 12.211 18.877 1.00 81.69 762 PRO A N 1
ATOM 6192 C CA . PRO A 1 762 ? -10.720 11.978 18.719 1.00 81.69 762 PRO A CA 1
ATOM 6193 C C . PRO A 1 762 ? -11.296 12.376 17.351 1.00 81.69 762 PRO A C 1
ATOM 6195 O O . PRO A 1 762 ? -12.116 11.659 16.780 1.00 81.69 762 PRO A O 1
ATOM 6198 N N . ARG A 1 763 ? -10.822 13.486 16.766 1.00 78.94 763 ARG A N 1
ATOM 6199 C CA . ARG A 1 763 ? -11.249 13.942 15.429 1.00 78.94 763 ARG A CA 1
ATOM 6200 C C . ARG A 1 763 ? -10.835 12.989 14.307 1.00 78.94 763 ARG A C 1
ATOM 6202 O O . ARG A 1 763 ? -11.592 12.800 13.359 1.00 78.94 763 ARG A O 1
ATOM 6209 N N . ARG A 1 764 ? -9.633 12.407 14.382 1.00 74.25 764 ARG A N 1
ATOM 6210 C CA . ARG A 1 764 ? -9.150 11.445 13.375 1.00 74.25 764 ARG A CA 1
ATOM 6211 C C . ARG A 1 764 ? -9.838 10.094 13.544 1.00 74.25 764 ARG A C 1
ATOM 6213 O O . ARG A 1 764 ? -10.270 9.506 12.553 1.00 74.25 764 ARG A O 1
ATOM 6220 N N . LEU A 1 765 ? -10.013 9.656 14.788 1.00 81.88 765 LEU A N 1
ATOM 6221 C CA . LEU A 1 765 ? -10.733 8.431 15.125 1.00 81.88 765 LEU A CA 1
ATOM 6222 C C . LEU A 1 765 ? -12.187 8.465 14.619 1.00 81.88 765 LEU A C 1
ATOM 6224 O O . LEU A 1 765 ? -12.626 7.534 13.947 1.00 81.88 765 LEU A O 1
ATOM 6228 N N . THR A 1 766 ? -12.887 9.585 14.829 1.00 84.50 766 THR A N 1
ATOM 6229 C CA . THR A 1 766 ? -14.259 9.808 14.333 1.00 84.50 766 THR A CA 1
ATOM 6230 C C . THR A 1 766 ? -14.357 9.662 12.812 1.00 84.50 766 THR A C 1
ATOM 6232 O O . THR A 1 766 ? -15.203 8.921 12.315 1.00 84.50 766 THR A O 1
ATOM 6235 N N . ARG A 1 767 ? -13.465 10.318 12.054 1.00 80.19 767 ARG A N 1
ATOM 6236 C CA . ARG A 1 767 ? -13.448 10.237 10.580 1.00 80.19 767 ARG A CA 1
ATOM 6237 C C . ARG A 1 767 ? -13.152 8.831 10.067 1.00 80.19 767 ARG A C 1
ATOM 6239 O O . ARG A 1 767 ? -13.768 8.394 9.101 1.00 80.19 767 ARG A O 1
ATOM 6246 N N . THR A 1 768 ? -12.237 8.123 10.727 1.00 81.69 768 THR A N 1
ATOM 6247 C CA . THR A 1 768 ? -11.872 6.747 10.356 1.00 81.69 768 THR A CA 1
ATOM 6248 C C . THR A 1 768 ? -13.057 5.802 10.553 1.00 81.69 768 THR A C 1
ATOM 6250 O O . THR A 1 768 ? -13.382 5.020 9.663 1.00 81.69 768 THR A O 1
ATOM 6253 N N . HIS A 1 769 ? -13.766 5.925 11.680 1.00 88.38 769 HIS A N 1
ATOM 6254 C CA . HIS A 1 769 ? -15.003 5.183 11.918 1.00 88.38 769 HIS A CA 1
ATOM 6255 C C . HIS A 1 769 ? -16.111 5.542 10.927 1.00 88.38 769 HIS A C 1
ATOM 6257 O O . HIS A 1 769 ? -16.773 4.642 10.423 1.00 88.38 769 HIS A O 1
ATOM 6263 N N . MET A 1 770 ? -16.276 6.821 10.589 1.00 85.88 770 MET A N 1
ATOM 6264 C CA . MET A 1 770 ? -17.241 7.235 9.569 1.00 85.88 770 MET A CA 1
ATOM 6265 C C . MET A 1 770 ? -16.923 6.612 8.201 1.00 85.88 770 MET A C 1
ATOM 6267 O O . MET A 1 770 ? -17.815 6.045 7.584 1.00 85.88 770 MET A O 1
ATOM 6271 N N . GLY A 1 771 ? -15.655 6.620 7.773 1.00 81.50 771 GLY A N 1
ATOM 6272 C CA . GLY A 1 771 ? -15.238 5.980 6.520 1.00 81.50 771 GLY A CA 1
ATOM 6273 C C . GLY A 1 771 ? -15.491 4.468 6.488 1.00 81.50 771 GLY A C 1
ATOM 6274 O O . GLY A 1 771 ? -15.948 3.951 5.472 1.00 81.50 771 GLY A O 1
ATOM 6275 N N . LEU A 1 772 ? -15.264 3.760 7.602 1.00 86.06 772 LEU A N 1
ATOM 6276 C CA . LEU A 1 772 ? -15.639 2.343 7.726 1.00 86.06 772 LEU A CA 1
ATOM 6277 C C . LEU A 1 772 ? -17.161 2.152 7.680 1.00 86.06 772 LEU A C 1
ATOM 6279 O O . LEU A 1 772 ? -17.638 1.221 7.038 1.00 86.06 772 LEU A O 1
ATOM 6283 N N . GLY A 1 773 ? -17.925 3.032 8.331 1.00 88.94 773 GLY A N 1
ATOM 6284 C CA . GLY A 1 773 ? -19.388 3.025 8.280 1.00 88.94 773 GLY A CA 1
ATOM 6285 C C . GLY A 1 773 ? -19.917 3.164 6.853 1.00 88.94 773 GLY A C 1
ATOM 6286 O O . GLY A 1 773 ? -20.757 2.371 6.422 1.00 88.94 773 GLY A O 1
ATOM 6287 N N . ASP A 1 774 ? -19.370 4.116 6.095 1.00 83.69 774 ASP A N 1
ATOM 6288 C CA . ASP A 1 774 ? -19.726 4.345 4.693 1.00 83.69 774 ASP A CA 1
ATOM 6289 C C . ASP A 1 774 ? -19.390 3.112 3.846 1.00 83.69 774 ASP A C 1
ATOM 6291 O O . ASP A 1 774 ? -20.258 2.582 3.151 1.00 83.69 774 ASP A O 1
ATOM 6295 N N . LEU A 1 775 ? -18.173 2.579 3.984 1.00 84.94 775 LEU A N 1
ATOM 6296 C CA . LEU A 1 775 ? -17.731 1.366 3.295 1.00 84.94 775 LEU A CA 1
ATOM 6297 C C . LEU A 1 775 ? -18.664 0.171 3.541 1.00 84.94 775 LEU A C 1
ATOM 6299 O O . LEU A 1 775 ? -19.067 -0.507 2.594 1.00 84.94 775 LEU A O 1
ATOM 6303 N N . TYR A 1 776 ? -19.031 -0.092 4.796 1.00 86.56 776 TYR A N 1
ATOM 6304 C CA . TYR A 1 776 ? -19.928 -1.201 5.121 1.00 86.56 776 TYR A CA 1
ATOM 6305 C C . TYR A 1 776 ? -21.366 -0.959 4.658 1.00 86.56 776 TYR A C 1
ATOM 6307 O O . TYR A 1 776 ? -22.056 -1.904 4.280 1.00 86.56 776 TYR A O 1
ATOM 6315 N N . THR A 1 777 ? -21.814 0.296 4.609 1.00 85.38 777 THR A N 1
ATOM 6316 C CA . THR A 1 777 ? -23.120 0.646 4.030 1.00 85.38 777 THR A CA 1
ATOM 6317 C C . THR A 1 777 ? -23.156 0.318 2.541 1.00 85.38 777 THR A C 1
ATOM 6319 O O . THR A 1 777 ? -24.109 -0.302 2.064 1.00 85.38 777 THR A O 1
ATOM 6322 N N . PHE A 1 778 ? -22.095 0.668 1.811 1.00 80.38 778 PHE A N 1
ATOM 6323 C CA . PHE A 1 778 ? -21.953 0.367 0.386 1.00 80.38 778 PHE A CA 1
ATOM 6324 C C . PHE A 1 778 ? -21.837 -1.135 0.104 1.00 80.38 778 PHE A C 1
ATOM 6326 O O . PHE A 1 778 ? -22.479 -1.636 -0.820 1.00 80.38 778 PHE A O 1
ATOM 6333 N N . THR A 1 779 ? -21.083 -1.877 0.920 1.00 80.94 779 THR A N 1
ATOM 6334 C CA . THR A 1 779 ? -20.986 -3.348 0.814 1.00 80.94 779 THR A CA 1
ATOM 6335 C C . THR A 1 779 ? -22.201 -4.080 1.399 1.00 80.94 779 THR A C 1
ATOM 6337 O O . THR A 1 779 ? -22.271 -5.307 1.333 1.00 80.94 779 THR A O 1
ATOM 6340 N N . LYS A 1 780 ? -23.204 -3.334 1.889 1.00 87.69 780 LYS A N 1
ATOM 6341 C CA . LYS A 1 780 ? -24.471 -3.816 2.467 1.00 87.69 780 LYS A CA 1
ATOM 6342 C C . LYS A 1 780 ? -24.325 -4.604 3.774 1.00 87.69 780 LYS A C 1
ATOM 6344 O O . LYS A 1 780 ? -25.274 -5.262 4.202 1.00 87.69 780 LYS A O 1
ATOM 6349 N N . ASP A 1 781 ? -23.185 -4.506 4.453 1.00 87.31 781 ASP A N 1
ATOM 6350 C CA . ASP A 1 781 ? -23.010 -4.991 5.826 1.00 87.31 781 ASP A CA 1
ATOM 6351 C C . ASP A 1 781 ? -23.502 -3.929 6.822 1.00 87.31 781 ASP A C 1
ATOM 6353 O O . ASP A 1 781 ? -22.750 -3.286 7.559 1.00 87.31 781 ASP A O 1
ATOM 6357 N N . TYR A 1 782 ? -24.817 -3.717 6.822 1.00 87.19 782 TYR A N 1
ATOM 6358 C CA . TYR A 1 782 ? -25.450 -2.642 7.584 1.00 87.19 782 TYR A CA 1
ATOM 6359 C C . TYR A 1 782 ? -25.244 -2.768 9.106 1.00 87.19 782 TYR A C 1
ATOM 6361 O O . TYR A 1 782 ? -25.324 -1.781 9.832 1.00 87.19 782 TYR A O 1
ATOM 6369 N N . VAL A 1 783 ? -24.973 -3.975 9.617 1.00 87.94 783 VAL A N 1
ATOM 6370 C CA . VAL A 1 783 ? -24.711 -4.197 11.048 1.00 87.94 783 VAL A CA 1
ATOM 6371 C C . VAL A 1 783 ? -23.346 -3.636 11.434 1.00 87.94 783 VAL A C 1
ATOM 6373 O O . VAL A 1 783 ? -23.243 -2.893 12.414 1.00 87.94 783 VAL A O 1
ATOM 6376 N N . LYS A 1 784 ? -22.297 -3.945 10.660 1.00 86.81 784 LYS A N 1
ATOM 6377 C CA . LYS A 1 784 ? -20.976 -3.343 10.884 1.00 86.81 784 LYS A CA 1
ATOM 6378 C C . LYS A 1 784 ? -21.000 -1.838 10.641 1.00 86.81 784 LYS A C 1
ATOM 6380 O O . LYS A 1 784 ? -20.376 -1.104 11.407 1.00 86.81 784 LYS A O 1
ATOM 6385 N N . ALA A 1 785 ? -21.746 -1.387 9.631 1.00 90.25 785 ALA A N 1
ATOM 6386 C CA . ALA A 1 785 ? -21.911 0.031 9.337 1.00 90.25 785 ALA A CA 1
ATOM 6387 C C . ALA A 1 785 ? -22.465 0.802 10.542 1.00 90.25 785 ALA A C 1
ATOM 6389 O O . ALA A 1 785 ? -21.834 1.751 11.006 1.00 90.25 785 ALA A O 1
ATOM 6390 N N . LEU A 1 786 ? -23.590 0.343 11.106 1.00 90.00 786 LEU A N 1
ATOM 6391 C CA . LEU A 1 786 ? -24.203 0.940 12.296 1.00 90.00 786 LEU A CA 1
ATOM 6392 C C . LEU A 1 786 ? -23.232 1.002 13.476 1.00 90.00 786 LEU A C 1
ATOM 6394 O O . LEU A 1 786 ? -23.067 2.067 14.062 1.00 90.00 786 LEU A O 1
ATOM 6398 N N . ASN A 1 787 ? -22.535 -0.099 13.776 1.00 92.69 787 ASN A N 1
ATOM 6399 C CA . ASN A 1 787 ? -21.556 -0.125 14.863 1.00 92.69 787 ASN A CA 1
ATOM 6400 C C . ASN A 1 787 ? -20.468 0.946 14.672 1.00 92.69 787 ASN A C 1
ATOM 6402 O O . ASN A 1 787 ? -20.097 1.635 15.617 1.00 92.69 787 ASN A O 1
ATOM 6406 N N . HIS A 1 788 ? -19.966 1.129 13.450 1.00 90.38 788 HIS A N 1
ATOM 6407 C CA . HIS A 1 788 ? -18.956 2.149 13.180 1.00 90.38 788 HIS A CA 1
ATOM 6408 C C . HIS A 1 788 ? -19.504 3.579 13.215 1.00 90.38 788 HIS A C 1
ATOM 6410 O O . HIS A 1 788 ? -18.832 4.450 13.766 1.00 90.38 788 HIS A O 1
ATOM 6416 N N . TYR A 1 789 ? -20.719 3.840 12.727 1.00 91.81 789 TYR A N 1
ATOM 6417 C CA . TYR A 1 789 ? -21.337 5.161 12.884 1.00 91.81 789 TYR A CA 1
ATOM 6418 C C . TYR A 1 789 ? -21.650 5.496 14.345 1.00 91.81 789 TYR A C 1
ATOM 6420 O O . TYR A 1 789 ? -21.475 6.642 14.752 1.00 91.81 789 TYR A O 1
ATOM 6428 N N . GLU A 1 790 ? -22.045 4.516 15.159 1.00 91.81 790 GLU A N 1
ATOM 6429 C CA . GLU A 1 790 ? -22.242 4.696 16.601 1.00 91.81 790 GLU A CA 1
ATOM 6430 C C . GLU A 1 790 ? -20.923 5.021 17.316 1.00 91.81 790 GLU A C 1
ATOM 6432 O O . GLU A 1 790 ? -20.884 5.931 18.143 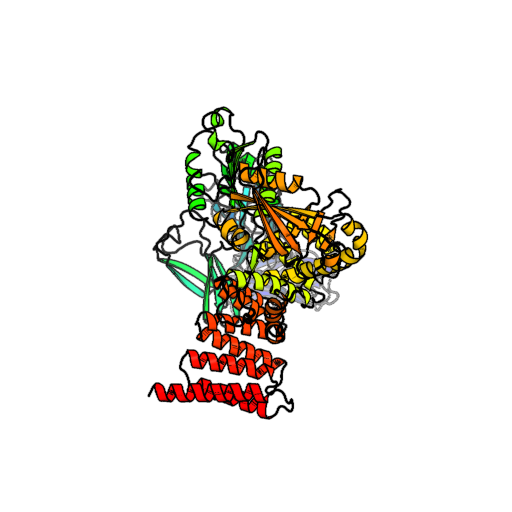1.00 91.81 790 GLU A O 1
ATOM 6437 N N . GLN A 1 791 ? -19.823 4.344 16.965 1.00 92.31 791 GLN A N 1
ATOM 6438 C CA . GLN A 1 791 ? -18.486 4.680 17.473 1.00 92.31 791 GLN A CA 1
ATOM 6439 C C . GLN A 1 791 ? -18.053 6.086 17.031 1.00 92.31 791 GLN A C 1
ATOM 6441 O O . GLN A 1 791 ? -17.541 6.857 17.845 1.00 92.31 791 GLN A O 1
ATOM 6446 N N . ALA A 1 792 ? -18.291 6.460 15.769 1.00 90.69 792 ALA A N 1
ATOM 6447 C CA . ALA A 1 792 ? -18.012 7.808 15.274 1.00 90.69 792 ALA A CA 1
ATOM 6448 C C . ALA A 1 792 ? -18.813 8.862 16.057 1.00 90.69 792 ALA A C 1
ATOM 6450 O O . ALA A 1 792 ? -18.236 9.835 16.539 1.00 90.69 792 ALA A O 1
ATOM 6451 N N . LEU A 1 793 ? -20.108 8.622 16.277 1.00 91.62 793 LEU A N 1
ATOM 6452 C CA . LEU A 1 793 ? -20.975 9.479 17.081 1.00 91.62 793 LEU A CA 1
ATOM 6453 C C . LEU A 1 793 ? -20.443 9.627 18.515 1.00 91.62 793 LEU A C 1
ATOM 6455 O O . LEU A 1 793 ? -20.229 10.749 18.966 1.00 91.62 793 LEU A O 1
ATOM 6459 N N . GLN A 1 794 ? -20.153 8.522 19.207 1.00 90.81 794 GLN A N 1
ATOM 6460 C CA . GLN A 1 794 ? -19.596 8.543 20.568 1.00 90.81 794 GLN A CA 1
ATOM 6461 C C . GLN A 1 794 ? -18.286 9.329 20.652 1.00 90.81 794 GLN A C 1
ATOM 6463 O O . GLN A 1 794 ? -18.088 10.117 21.575 1.00 90.81 794 GLN A O 1
ATOM 6468 N N . THR A 1 795 ? -17.404 9.148 19.670 1.00 88.88 795 THR A N 1
ATOM 6469 C CA . THR A 1 795 ? -16.105 9.826 19.636 1.00 88.88 795 THR A CA 1
ATOM 6470 C C . THR A 1 795 ? -16.258 11.316 19.320 1.00 88.88 795 THR A C 1
ATOM 6472 O O . THR A 1 795 ? -15.541 12.144 19.885 1.00 88.88 795 THR A O 1
ATOM 6475 N N . SER A 1 796 ? -17.215 11.680 18.460 1.00 88.69 796 SER A N 1
ATOM 6476 C CA . SER A 1 796 ? -17.493 13.074 18.096 1.00 88.69 796 SER A CA 1
ATOM 6477 C C . SER A 1 796 ? -17.947 13.910 19.298 1.00 88.69 796 SER A C 1
ATOM 6479 O O . SER A 1 796 ? -17.498 15.045 19.468 1.00 88.69 796 SER A O 1
ATOM 6481 N N . LEU A 1 797 ? -18.730 13.308 20.200 1.00 88.94 797 LEU A N 1
ATOM 6482 C CA . LEU A 1 797 ? -19.236 13.932 21.428 1.00 88.94 797 LEU A CA 1
ATOM 6483 C C . LEU A 1 797 ? -18.143 14.263 22.462 1.00 88.94 797 LEU A C 1
ATOM 6485 O O . LEU A 1 797 ? -18.409 14.961 23.436 1.00 88.94 797 LEU A O 1
ATOM 6489 N N . ILE A 1 798 ? -16.903 13.799 22.264 1.00 87.69 798 ILE A N 1
ATOM 6490 C CA . ILE A 1 798 ? -15.755 14.161 23.114 1.00 87.69 798 ILE A CA 1
ATOM 6491 C C . ILE A 1 798 ? -15.330 15.618 22.879 1.00 87.69 798 ILE A C 1
ATOM 6493 O O . ILE A 1 798 ? -14.796 16.260 23.783 1.00 87.69 798 ILE A O 1
ATOM 6497 N N . TYR A 1 799 ? -15.522 16.144 21.667 1.00 85.12 799 TYR A N 1
ATOM 6498 C CA . TYR A 1 799 ? -15.018 17.466 21.275 1.00 85.12 799 TYR A CA 1
ATOM 6499 C C . TYR A 1 799 ? -16.060 18.373 20.619 1.00 85.12 799 TYR A C 1
ATOM 6501 O O . TYR A 1 799 ? -15.775 19.555 20.420 1.00 85.12 799 TYR A O 1
ATOM 6509 N N . PHE A 1 800 ? -17.240 17.851 20.292 1.00 81.94 800 PHE A N 1
ATOM 6510 C CA . PHE A 1 800 ? -18.406 18.643 19.938 1.00 81.94 800 PHE A CA 1
ATOM 6511 C C . PHE A 1 800 ? -19.500 18.482 20.996 1.00 81.94 800 PHE A C 1
ATOM 6513 O O . PHE A 1 800 ? -19.741 17.362 21.449 1.00 81.94 800 PHE A O 1
ATOM 6520 N N . PRO A 1 801 ? -20.171 19.575 21.403 1.00 77.56 801 PRO A N 1
ATOM 6521 C CA . PRO A 1 801 ? -21.378 19.460 22.206 1.00 77.56 801 PRO A CA 1
ATOM 6522 C C . PRO A 1 801 ? -22.488 18.776 21.390 1.00 77.56 801 PRO A C 1
ATOM 6524 O O . PRO A 1 801 ? -22.442 18.740 20.160 1.00 77.56 801 PRO A O 1
ATOM 6527 N N . LEU A 1 802 ? -23.468 18.191 22.083 1.00 77.25 802 LEU A N 1
ATOM 6528 C CA . LEU A 1 802 ? -24.510 17.360 21.467 1.00 77.25 802 LEU A CA 1
ATOM 6529 C C . LEU A 1 802 ? -25.299 18.101 20.373 1.00 77.25 802 LEU A C 1
ATOM 6531 O O . LEU A 1 802 ? -25.707 17.479 19.401 1.00 77.25 802 LEU A O 1
ATOM 6535 N N . ASP A 1 803 ? -25.482 19.409 20.536 1.00 68.75 803 ASP A N 1
ATOM 6536 C CA . ASP A 1 803 ? -26.194 20.331 19.645 1.00 68.75 803 ASP A CA 1
ATOM 6537 C C . ASP A 1 803 ? -25.356 20.834 18.456 1.00 68.75 803 ASP A C 1
ATOM 6539 O O . ASP A 1 803 ? -25.840 21.631 17.657 1.00 68.75 803 ASP A O 1
ATOM 6543 N N . HIS A 1 804 ? -24.115 20.365 18.296 1.00 72.94 804 HIS A N 1
ATOM 6544 C CA . HIS A 1 804 ? -23.267 20.770 17.181 1.00 72.94 804 HIS A CA 1
ATOM 6545 C C . HIS A 1 804 ? -23.763 20.184 15.839 1.00 72.94 804 HIS A C 1
ATOM 6547 O O . HIS A 1 804 ? -23.979 18.971 15.755 1.00 72.94 804 HIS A O 1
ATOM 6553 N N . PRO A 1 805 ? -23.841 20.976 14.750 1.00 68.62 805 PRO A N 1
ATOM 6554 C CA . PRO A 1 805 ? -24.324 20.518 13.441 1.00 68.62 805 PRO A CA 1
ATOM 6555 C C . PRO A 1 805 ? -23.634 19.262 12.894 1.00 68.62 805 PRO A C 1
ATOM 6557 O O . PRO A 1 805 ? -24.301 18.379 12.360 1.00 68.62 805 PRO A O 1
ATOM 6560 N N . ASP A 1 806 ? -22.318 19.125 13.083 1.00 73.69 806 ASP A N 1
ATOM 6561 C CA . ASP A 1 806 ? -21.564 17.943 12.626 1.00 73.69 806 ASP A CA 1
ATOM 6562 C C . ASP A 1 806 ? -22.021 16.626 13.288 1.00 73.69 806 ASP A C 1
ATOM 6564 O O . ASP A 1 806 ? -21.792 15.550 12.739 1.00 73.69 806 ASP A O 1
ATOM 6568 N N . VAL A 1 807 ? -22.697 16.682 14.444 1.00 82.62 807 VAL A N 1
ATOM 6569 C CA . VAL A 1 807 ? -23.266 15.498 15.113 1.00 82.62 807 VAL A CA 1
ATOM 6570 C C . VAL A 1 807 ? -24.478 14.962 14.337 1.00 82.62 807 VAL A C 1
ATOM 6572 O O . VAL A 1 807 ? -24.710 13.750 14.302 1.00 82.62 807 VAL A O 1
ATOM 6575 N N . ALA A 1 808 ? -25.224 15.836 13.652 1.00 83.25 808 ALA A N 1
ATOM 6576 C CA . ALA A 1 808 ? -26.400 15.461 12.868 1.00 83.25 808 ALA A CA 1
ATOM 6577 C C . ALA A 1 808 ? -26.064 14.542 11.682 1.00 83.25 808 ALA A C 1
ATOM 6579 O O . ALA A 1 808 ? -26.904 13.736 11.276 1.00 83.25 808 ALA A O 1
ATOM 6580 N N . VAL A 1 809 ? -24.839 14.623 11.149 1.00 83.44 809 VAL A N 1
ATOM 6581 C CA . VAL A 1 809 ? -24.371 13.765 10.048 1.00 83.44 809 VAL A CA 1
ATOM 6582 C C . VAL A 1 809 ? -24.380 12.291 10.467 1.00 83.44 809 VAL A C 1
ATOM 6584 O O . VAL A 1 809 ? -24.864 11.448 9.716 1.00 83.44 809 VAL A O 1
ATOM 6587 N N . PHE A 1 810 ? -23.948 11.965 11.690 1.00 88.69 810 PHE A N 1
ATOM 6588 C CA . PHE A 1 810 ? -23.931 10.575 12.166 1.00 88.69 810 PHE A CA 1
ATOM 6589 C C . PHE A 1 810 ? -25.338 10.019 12.395 1.00 88.69 810 PHE A C 1
ATOM 6591 O O . PHE A 1 810 ? -25.616 8.881 12.020 1.00 88.69 810 PHE A O 1
ATOM 6598 N N . TYR A 1 811 ? -26.247 10.823 12.959 1.00 90.00 811 TYR A N 1
ATOM 6599 C CA . TYR A 1 811 ? -27.648 10.421 13.105 1.00 90.00 811 TYR A CA 1
ATOM 6600 C C . TYR A 1 811 ? -28.318 10.180 11.750 1.00 90.00 811 TYR A C 1
ATOM 6602 O O . TYR A 1 811 ? -29.102 9.239 11.630 1.00 90.00 811 TYR A O 1
ATOM 6610 N N . LYS A 1 812 ? -27.965 10.967 10.722 1.00 89.38 812 LYS A N 1
ATOM 6611 C CA . LYS A 1 812 ? -28.434 10.749 9.348 1.00 89.38 812 LYS A CA 1
ATOM 6612 C C . LYS A 1 812 ? -27.944 9.405 8.812 1.00 89.38 812 LYS A C 1
ATOM 6614 O O . LYS A 1 812 ? -28.765 8.591 8.407 1.00 89.38 812 LYS A O 1
ATOM 6619 N N . SER A 1 813 ? -26.640 9.130 8.886 1.00 90.31 813 SER A N 1
ATOM 6620 C CA . SER A 1 813 ? -26.064 7.864 8.405 1.00 90.31 813 SER A CA 1
ATOM 6621 C C . SER A 1 813 ? -26.638 6.632 9.119 1.00 90.31 813 SER A C 1
ATOM 6623 O O . SER A 1 813 ? -26.866 5.593 8.492 1.00 90.31 813 SER A O 1
ATOM 6625 N N . ILE A 1 814 ? -26.921 6.747 10.423 1.00 94.19 814 ILE A N 1
ATOM 6626 C CA . ILE A 1 814 ? -27.597 5.709 11.217 1.00 94.19 814 ILE A CA 1
ATOM 6627 C C . ILE A 1 814 ? -29.048 5.522 10.750 1.00 94.19 814 ILE A C 1
ATOM 6629 O O . ILE A 1 814 ? -29.489 4.387 10.558 1.00 94.19 814 ILE A O 1
ATOM 6633 N N . ALA A 1 815 ? -29.790 6.616 10.548 1.00 93.06 815 ALA A N 1
ATOM 6634 C CA . ALA A 1 815 ? -31.167 6.572 10.063 1.00 93.06 815 ALA A CA 1
ATOM 6635 C C . ALA A 1 815 ? -31.254 5.928 8.672 1.00 93.06 815 ALA A C 1
ATOM 6637 O O . ALA A 1 815 ? -32.029 4.990 8.489 1.00 93.06 815 ALA A O 1
ATOM 6638 N N . ASP A 1 816 ? -30.405 6.356 7.735 1.00 91.06 816 ASP A N 1
ATOM 6639 C CA . ASP A 1 816 ? -30.322 5.814 6.376 1.00 91.06 816 ASP A CA 1
ATOM 6640 C C . ASP A 1 816 ? -30.025 4.301 6.398 1.00 91.06 816 ASP A C 1
ATOM 6642 O O . ASP A 1 816 ? -30.665 3.526 5.685 1.00 91.06 816 ASP A O 1
ATOM 6646 N N . ASN A 1 817 ? -29.130 3.840 7.282 1.00 92.81 817 ASN A N 1
ATOM 6647 C CA . ASN A 1 817 ? -28.879 2.406 7.475 1.00 92.81 817 ASN A CA 1
ATOM 6648 C C . ASN A 1 817 ? -30.110 1.641 7.966 1.00 92.81 817 ASN A C 1
ATOM 6650 O O . ASN A 1 817 ? -30.395 0.546 7.476 1.00 92.81 817 ASN A O 1
ATOM 6654 N N . TYR A 1 818 ? -30.866 2.207 8.907 1.00 92.25 818 TYR A N 1
ATOM 6655 C CA . TYR A 1 818 ? -32.120 1.601 9.346 1.00 92.25 818 TYR A CA 1
ATOM 6656 C C . TYR A 1 818 ? -33.171 1.569 8.233 1.00 92.25 818 TYR A C 1
ATOM 6658 O O . TYR A 1 818 ? -33.904 0.583 8.148 1.00 92.25 818 TYR A O 1
ATOM 6666 N N . VAL A 1 819 ? -33.213 2.566 7.340 1.00 91.25 819 VAL A N 1
ATOM 6667 C CA . VAL A 1 819 ? -34.057 2.526 6.132 1.00 91.25 819 VAL A CA 1
ATOM 6668 C C . VAL A 1 819 ? -33.651 1.365 5.224 1.00 91.25 819 VAL A C 1
ATOM 6670 O O . VAL A 1 819 ? -34.520 0.596 4.814 1.00 91.25 819 VAL A O 1
ATOM 6673 N N . TYR A 1 820 ? -32.353 1.169 4.961 1.00 89.69 820 TYR A N 1
ATOM 6674 C CA . TYR A 1 820 ? -31.877 0.041 4.145 1.00 89.69 820 TYR A CA 1
ATOM 6675 C C . TYR A 1 820 ? -32.199 -1.326 4.762 1.00 89.69 820 TYR A C 1
ATOM 6677 O O . TYR A 1 820 ? -32.492 -2.279 4.040 1.00 89.69 820 TYR A O 1
ATOM 6685 N N . GLN A 1 821 ? -32.215 -1.419 6.093 1.00 89.69 821 GLN A N 1
ATOM 6686 C CA . GLN A 1 821 ? -32.656 -2.610 6.827 1.00 89.69 821 GLN A CA 1
ATOM 6687 C C . GLN A 1 821 ? -34.186 -2.735 6.958 1.00 89.69 821 GLN A C 1
ATOM 6689 O O . GLN A 1 821 ? -34.659 -3.674 7.600 1.00 89.69 821 GLN A O 1
ATOM 6694 N N . LYS A 1 822 ? -34.968 -1.800 6.399 1.00 91.56 822 LYS A N 1
ATOM 6695 C CA . LYS A 1 822 ? -36.432 -1.689 6.564 1.00 91.56 822 LYS A CA 1
ATOM 6696 C C . LYS A 1 822 ? -36.903 -1.522 8.015 1.00 91.56 822 LYS A C 1
ATOM 6698 O O . LYS A 1 822 ? -38.057 -1.775 8.351 1.00 91.56 822 LYS A O 1
ATOM 6703 N N . ASN A 1 823 ? -36.030 -1.064 8.907 1.00 90.94 823 ASN A N 1
ATOM 6704 C CA . ASN A 1 823 ? -36.378 -0.740 10.286 1.00 90.94 823 ASN A CA 1
ATOM 6705 C C . ASN A 1 823 ? -36.856 0.716 10.386 1.00 90.94 823 ASN A C 1
ATOM 6707 O O . ASN A 1 823 ? -36.214 1.582 10.984 1.00 90.94 823 ASN A O 1
ATOM 6711 N N . TYR A 1 824 ? -37.993 0.987 9.753 1.00 92.50 824 TYR A N 1
ATOM 6712 C CA . TYR A 1 824 ? -38.475 2.345 9.515 1.00 92.50 824 TYR A CA 1
ATOM 6713 C C . TYR A 1 824 ? -38.762 3.146 10.791 1.00 92.50 824 TYR A C 1
ATOM 6715 O O . TYR A 1 824 ? -38.502 4.346 10.825 1.00 92.50 824 TYR A O 1
ATOM 6723 N N . ASN A 1 825 ? -39.223 2.497 11.865 1.00 91.38 825 ASN A N 1
ATOM 6724 C CA . ASN A 1 825 ? -39.475 3.178 13.141 1.00 91.38 825 ASN A CA 1
ATOM 6725 C C . ASN A 1 825 ? -38.183 3.762 13.732 1.00 91.38 825 ASN A C 1
ATOM 6727 O O . ASN A 1 825 ? -38.150 4.933 14.101 1.00 91.38 825 ASN A O 1
ATOM 6731 N N . ARG A 1 826 ? -37.092 2.983 13.744 1.00 91.69 826 ARG A N 1
ATOM 6732 C CA . ARG A 1 826 ? -35.787 3.469 14.218 1.00 91.69 826 ARG A CA 1
ATOM 6733 C C . ARG A 1 826 ? -35.185 4.525 13.296 1.00 91.69 826 ARG A C 1
ATOM 6735 O O . ARG A 1 826 ? -34.485 5.412 13.777 1.00 91.69 826 ARG A O 1
ATOM 6742 N N . ALA A 1 827 ? -35.440 4.447 11.990 1.00 92.88 827 ALA A N 1
ATOM 6743 C CA . ALA A 1 827 ? -35.020 5.493 11.061 1.00 92.88 827 ALA A CA 1
ATOM 6744 C C . ALA A 1 827 ? -35.697 6.834 11.390 1.00 92.88 827 ALA A C 1
ATOM 6746 O O . ALA A 1 827 ? -35.008 7.840 11.548 1.00 92.88 827 ALA A O 1
ATOM 6747 N N . ILE A 1 828 ? -37.024 6.832 11.581 1.00 93.25 828 ILE A N 1
ATOM 6748 C CA . ILE A 1 828 ? -37.792 8.032 11.951 1.00 93.25 828 ILE A CA 1
ATOM 6749 C C . ILE A 1 828 ? -37.288 8.620 13.275 1.00 93.25 828 ILE A C 1
ATOM 6751 O O . ILE A 1 828 ? -37.015 9.815 13.321 1.00 93.25 828 ILE A O 1
ATOM 6755 N N . GLU A 1 829 ? -37.078 7.799 14.310 1.00 93.50 829 GLU A N 1
ATOM 6756 C CA . GLU A 1 829 ? -36.548 8.265 15.605 1.00 93.50 829 GLU A CA 1
ATOM 6757 C C . GLU A 1 829 ? -35.207 9.009 15.464 1.00 93.50 829 GLU A C 1
ATOM 6759 O O . GLU A 1 829 ? -34.969 10.011 16.138 1.00 93.50 829 GLU A O 1
ATOM 6764 N N . ASN A 1 830 ? -34.310 8.540 14.590 1.00 92.00 830 ASN A N 1
ATOM 6765 C CA . ASN A 1 830 ? -33.014 9.190 14.374 1.00 92.00 830 ASN A CA 1
ATOM 6766 C C . ASN A 1 830 ? -33.127 10.459 13.514 1.00 92.00 830 ASN A C 1
ATOM 6768 O O . ASN A 1 830 ? -32.441 11.439 13.802 1.00 92.00 830 ASN A O 1
ATOM 6772 N N . TYR A 1 831 ? -34.016 10.495 12.518 1.00 92.56 831 TYR A N 1
ATOM 6773 C CA . TYR A 1 831 ? -34.305 11.726 11.774 1.00 92.56 831 TYR A CA 1
ATOM 6774 C C . TYR A 1 831 ? -34.960 12.804 12.655 1.00 92.56 831 TYR A C 1
ATOM 6776 O O . TYR A 1 831 ? -34.626 13.982 12.536 1.00 92.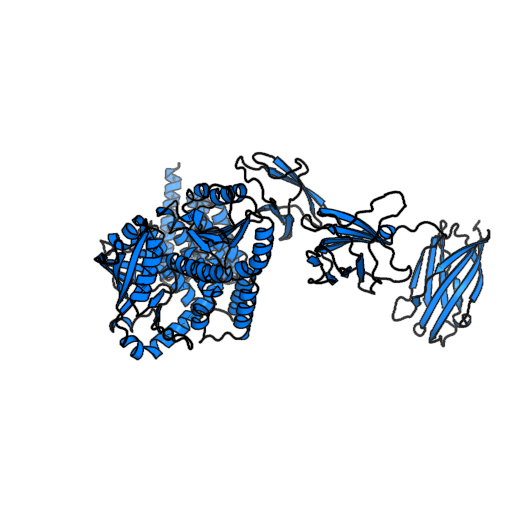56 831 TYR A O 1
ATOM 6784 N N . GLU A 1 832 ? -35.846 12.428 13.578 1.00 90.19 832 GLU A N 1
ATOM 6785 C CA . GLU A 1 832 ? -36.457 13.364 14.532 1.00 90.19 832 GLU A CA 1
ATOM 6786 C C . GLU A 1 832 ? -35.419 13.966 15.488 1.00 90.19 832 GLU A C 1
ATOM 6788 O O . GLU A 1 832 ? -35.454 15.172 15.741 1.00 90.19 832 GLU A O 1
ATOM 6793 N N . LYS A 1 833 ? -34.428 13.175 15.931 1.00 88.19 833 LYS A N 1
ATOM 6794 C CA . LYS A 1 833 ? -33.282 13.693 16.700 1.00 88.19 833 LYS A CA 1
ATOM 6795 C C . LYS A 1 833 ? -32.512 14.761 15.931 1.00 88.19 833 LYS A C 1
ATOM 6797 O O . LYS A 1 833 ? -32.169 15.781 16.511 1.00 88.19 833 LYS A O 1
ATOM 6802 N N . ILE A 1 834 ? -32.272 14.579 14.631 1.00 87.50 834 ILE A N 1
ATOM 6803 C CA . ILE A 1 834 ? -31.595 15.595 13.803 1.00 87.50 834 ILE A CA 1
ATOM 6804 C C . ILE A 1 834 ? -32.363 16.921 13.820 1.00 87.50 834 ILE A C 1
ATOM 6806 O O . ILE A 1 834 ? -31.760 17.980 13.988 1.00 87.50 834 ILE A O 1
ATOM 6810 N N . ILE A 1 835 ? -33.690 16.865 13.676 1.00 85.19 835 ILE A N 1
ATOM 6811 C CA . ILE A 1 835 ? -34.549 18.056 13.705 1.00 85.19 835 ILE A CA 1
ATOM 6812 C C . ILE A 1 835 ? -34.477 18.741 15.073 1.00 85.19 835 ILE A C 1
ATOM 6814 O O . ILE A 1 835 ? -34.412 19.966 15.130 1.00 85.19 835 ILE A O 1
ATOM 6818 N N . GLU A 1 836 ? -34.476 17.976 16.167 1.00 83.31 836 GLU A N 1
ATOM 6819 C CA . GLU A 1 836 ? -34.352 18.513 17.525 1.00 83.31 836 GLU A CA 1
ATOM 6820 C C . GLU A 1 836 ? -33.001 19.207 17.751 1.00 83.31 836 GLU A C 1
ATOM 6822 O O . GLU A 1 836 ? -32.974 20.329 18.259 1.00 83.31 836 GLU A O 1
ATOM 6827 N N . LEU A 1 837 ? -31.901 18.590 17.304 1.00 78.94 837 LEU A N 1
ATOM 6828 C CA . LEU A 1 837 ? -30.547 19.146 17.405 1.00 78.94 837 LEU A CA 1
ATOM 6829 C C . LEU A 1 837 ? -30.417 20.472 16.648 1.00 78.94 837 LEU A C 1
ATOM 6831 O O . LEU A 1 837 ? -29.912 21.453 17.187 1.00 78.94 837 LEU A O 1
ATOM 6835 N N . LEU A 1 838 ? -30.938 20.529 15.421 1.00 76.56 838 LEU A N 1
ATOM 6836 C CA . LEU A 1 838 ? -30.842 21.710 14.558 1.00 76.56 838 LEU A CA 1
ATOM 6837 C C . LEU A 1 838 ? -31.861 22.809 14.899 1.00 76.56 838 LEU A C 1
ATOM 6839 O O . LEU A 1 838 ? -31.793 23.903 14.343 1.00 76.56 838 LEU A O 1
ATOM 6843 N N . ARG A 1 839 ? -32.804 22.555 15.817 1.00 72.38 839 ARG A N 1
ATOM 6844 C CA . ARG A 1 839 ? -33.831 23.529 16.231 1.00 72.38 839 ARG A CA 1
ATOM 6845 C C . ARG A 1 839 ? -33.267 24.688 17.053 1.00 72.38 839 ARG A C 1
ATOM 6847 O O . ARG A 1 839 ? -33.869 25.759 17.072 1.00 72.38 839 ARG A O 1
ATOM 6854 N N . ASN A 1 840 ? -32.152 24.455 17.746 1.00 61.53 840 ASN A N 1
ATOM 6855 C CA . ASN A 1 840 ? -31.537 25.408 18.671 1.00 61.53 840 ASN A CA 1
ATOM 6856 C C . ASN A 1 840 ? -30.361 26.187 18.055 1.00 61.53 840 ASN A C 1
ATOM 6858 O O . ASN A 1 840 ? -29.845 27.100 18.701 1.00 61.53 840 ASN A O 1
ATOM 6862 N N . ASP A 1 841 ? -29.951 25.866 16.824 1.00 60.72 841 ASP A N 1
ATOM 6863 C CA . ASP A 1 841 ? -28.853 26.557 16.150 1.00 60.72 841 ASP A CA 1
ATOM 6864 C C . ASP A 1 841 ? -29.335 27.865 15.492 1.00 60.72 841 ASP A C 1
ATOM 6866 O O . ASP A 1 841 ? -30.379 27.931 14.841 1.00 60.72 841 ASP A O 1
ATOM 6870 N N . THR A 1 842 ? -28.570 28.941 15.678 1.00 53.75 842 THR A N 1
ATOM 6871 C CA . THR A 1 842 ? -28.893 30.296 15.193 1.00 53.75 842 THR A CA 1
ATOM 6872 C C . THR A 1 842 ? -28.291 30.602 13.818 1.00 53.75 842 THR A C 1
ATOM 6874 O O . THR A 1 842 ? -28.512 31.691 13.275 1.00 53.75 842 THR A O 1
ATOM 6877 N N . GLN A 1 843 ? -27.556 29.660 13.214 1.00 55.94 843 GLN A N 1
ATOM 6878 C CA . GLN A 1 843 ? -27.007 29.820 11.867 1.00 55.94 843 GLN A CA 1
ATOM 6879 C C . GLN A 1 843 ? -28.078 29.633 10.774 1.00 55.94 843 GLN A C 1
ATOM 6881 O O . GLN A 1 843 ? -28.763 28.619 10.675 1.00 55.94 843 GLN A O 1
ATOM 6886 N N . LYS A 1 844 ? -28.206 30.634 9.891 1.00 49.34 844 LYS A N 1
ATOM 6887 C CA . LYS A 1 844 ? -29.256 30.742 8.855 1.00 49.34 844 LYS A CA 1
ATOM 6888 C C . LYS A 1 844 ? -29.216 29.687 7.730 1.00 49.34 844 LYS A C 1
ATOM 6890 O O . LYS A 1 844 ? -30.112 29.701 6.892 1.00 49.34 844 LYS A O 1
ATOM 6895 N N . ASN A 1 845 ? -28.239 28.778 7.704 1.00 52.28 845 ASN A N 1
ATOM 6896 C CA . ASN A 1 845 ? -28.034 27.839 6.590 1.00 52.28 845 ASN A CA 1
ATOM 6897 C C . ASN A 1 845 ? -28.681 26.451 6.783 1.00 52.28 845 ASN A C 1
ATOM 6899 O O . ASN A 1 845 ? -28.640 25.636 5.868 1.00 52.28 845 ASN A O 1
ATOM 6903 N N . HIS A 1 846 ? -29.323 26.165 7.922 1.00 62.31 846 HIS A N 1
ATOM 6904 C CA . HIS A 1 846 ? -29.881 24.827 8.197 1.00 62.31 846 HIS A CA 1
ATOM 6905 C C . HIS A 1 846 ? -31.285 24.570 7.623 1.00 62.31 846 HIS A C 1
ATOM 6907 O O . HIS A 1 846 ? -31.760 23.436 7.667 1.00 62.31 846 HIS A O 1
ATOM 6913 N N . SER A 1 847 ? -31.962 25.583 7.068 1.00 66.12 847 SER A N 1
ATOM 6914 C CA . SER A 1 847 ? -33.350 25.445 6.589 1.00 66.12 847 SER A CA 1
ATOM 6915 C C . SER A 1 847 ? -33.503 24.408 5.472 1.00 66.12 847 SER A C 1
ATOM 6917 O O . SER A 1 847 ? -34.522 23.724 5.415 1.00 66.12 847 SER A O 1
ATOM 6919 N N . GLU A 1 848 ? -32.516 24.297 4.584 1.00 70.12 848 GLU A N 1
ATOM 6920 C CA . GLU A 1 848 ? -32.556 23.365 3.453 1.00 70.12 848 GLU A CA 1
ATOM 6921 C C . GLU A 1 848 ? -32.264 21.927 3.904 1.00 70.12 848 GLU A C 1
ATOM 6923 O O . GLU A 1 848 ? -33.005 21.009 3.563 1.00 70.12 848 GLU A O 1
ATOM 6928 N N . TYR A 1 849 ? -31.274 21.744 4.785 1.00 75.56 849 TYR A N 1
ATOM 6929 C CA . TYR A 1 849 ? -30.950 20.441 5.370 1.00 75.56 849 TYR A CA 1
ATOM 6930 C C . TYR A 1 849 ? -32.104 19.881 6.219 1.00 75.56 849 TYR A C 1
ATOM 6932 O O . TYR A 1 849 ? -32.457 18.714 6.097 1.00 75.56 849 TYR A O 1
ATOM 6940 N N . VAL A 1 850 ? -32.761 20.713 7.035 1.00 78.94 850 VAL A N 1
ATOM 6941 C CA . VAL A 1 850 ? -33.948 20.299 7.807 1.00 78.94 850 VAL A CA 1
ATOM 6942 C C . VAL A 1 850 ? -35.112 19.919 6.881 1.00 78.94 850 VAL A C 1
ATOM 6944 O O . VAL A 1 850 ? -35.834 18.964 7.166 1.00 78.94 850 VAL A O 1
ATOM 6947 N N . SER A 1 851 ? -35.278 20.622 5.756 1.00 80.69 851 SER A N 1
ATOM 6948 C CA . SER A 1 851 ? -36.269 20.282 4.727 1.00 80.69 851 SER A CA 1
ATOM 6949 C C . SER A 1 851 ? -35.996 18.909 4.093 1.00 80.69 851 SER A C 1
ATOM 6951 O O . SER A 1 851 ? -36.927 18.117 3.950 1.00 80.69 851 SER A O 1
ATOM 6953 N N . ASP A 1 852 ? -34.731 18.584 3.787 1.00 83.88 852 ASP A N 1
ATOM 6954 C CA . ASP A 1 852 ? -34.317 17.252 3.301 1.00 83.88 852 ASP A CA 1
ATOM 6955 C C . ASP A 1 852 ? -34.690 16.142 4.301 1.00 83.88 852 ASP A C 1
ATOM 6957 O O . ASP A 1 852 ? -35.279 15.127 3.929 1.00 83.88 852 ASP A O 1
ATOM 6961 N N . ILE A 1 853 ? -34.458 16.366 5.599 1.00 87.75 853 ILE A N 1
ATOM 6962 C CA . ILE A 1 853 ? -34.826 15.399 6.646 1.00 87.75 853 ILE A CA 1
ATOM 6963 C C . ILE A 1 853 ? -36.349 15.214 6.754 1.00 87.75 853 ILE A C 1
ATOM 6965 O O . ILE A 1 853 ? -36.817 14.082 6.892 1.00 87.75 853 ILE A O 1
ATOM 6969 N N . TYR A 1 854 ? -37.152 16.279 6.638 1.00 87.19 854 TYR A N 1
ATOM 6970 C CA . TYR A 1 854 ? -38.615 16.139 6.591 1.00 87.19 854 TYR A CA 1
ATOM 6971 C C . TYR A 1 854 ? -39.085 15.335 5.374 1.00 87.19 854 TYR A C 1
ATOM 6973 O O . TYR A 1 854 ? -39.996 14.512 5.505 1.00 87.19 854 TYR A O 1
ATOM 6981 N N . ASN A 1 855 ? -38.456 15.531 4.212 1.00 89.25 855 ASN A N 1
ATOM 6982 C CA . ASN A 1 855 ? -38.749 14.746 3.013 1.00 89.25 855 ASN A CA 1
ATOM 6983 C C . ASN A 1 855 ? -38.421 13.263 3.229 1.00 89.25 855 ASN A C 1
ATOM 6985 O O . ASN A 1 855 ? -39.291 12.423 3.005 1.00 89.25 855 ASN A O 1
ATOM 6989 N N . ARG A 1 856 ? -37.242 12.944 3.780 1.00 91.31 856 ARG A N 1
ATOM 6990 C CA . ARG A 1 856 ? -36.848 11.569 4.149 1.00 91.31 856 ARG A CA 1
ATOM 6991 C C . ARG A 1 856 ? -37.843 10.912 5.107 1.00 91.31 856 ARG A C 1
ATOM 6993 O O . ARG A 1 856 ? -38.238 9.769 4.897 1.00 91.31 856 ARG A O 1
ATOM 7000 N N . ILE A 1 857 ? -38.307 11.626 6.139 1.00 92.00 857 ILE A N 1
ATOM 7001 C CA . ILE A 1 857 ? -39.331 11.110 7.066 1.00 92.00 857 ILE A CA 1
ATOM 7002 C C . ILE A 1 857 ? -40.636 10.794 6.323 1.00 92.00 857 ILE A C 1
ATOM 7004 O O . ILE A 1 857 ? -41.261 9.768 6.596 1.00 92.00 857 ILE A O 1
ATOM 7008 N N . ASN A 1 858 ? -41.066 11.660 5.403 1.00 90.88 858 ASN A N 1
ATOM 7009 C CA . ASN A 1 858 ? -42.283 11.442 4.621 1.00 90.88 858 ASN A CA 1
ATOM 7010 C C . ASN A 1 858 ? -42.149 10.240 3.676 1.00 90.88 858 ASN A C 1
ATOM 7012 O O . ASN A 1 858 ? -43.071 9.430 3.612 1.00 90.88 858 ASN A O 1
ATOM 7016 N N . GLU A 1 859 ? -41.003 10.078 3.011 1.00 91.12 859 GLU A N 1
ATOM 7017 C CA . GLU A 1 859 ? -40.693 8.903 2.183 1.00 91.12 859 GLU A CA 1
ATOM 7018 C C . GLU A 1 859 ? -40.752 7.609 2.999 1.00 91.12 859 GLU A C 1
ATOM 7020 O O . GLU A 1 859 ? -41.402 6.644 2.600 1.00 91.12 859 GLU A O 1
ATOM 7025 N N . VAL A 1 860 ? -40.137 7.598 4.186 1.00 91.25 860 VAL A N 1
ATOM 7026 C CA . VAL A 1 860 ? -40.160 6.436 5.085 1.00 91.25 860 VAL A CA 1
ATOM 7027 C C . VAL A 1 860 ? -41.578 6.137 5.578 1.00 91.25 860 VAL A C 1
ATOM 7029 O O . VAL A 1 860 ? -41.984 4.977 5.615 1.00 91.25 860 VAL A O 1
ATOM 7032 N N . LYS A 1 861 ? -42.369 7.162 5.920 1.00 90.19 861 LYS A N 1
ATOM 7033 C CA . LYS A 1 861 ? -43.781 6.989 6.301 1.00 90.19 861 LYS A CA 1
ATOM 7034 C C . LYS A 1 861 ? -44.614 6.421 5.158 1.00 90.19 861 LYS A C 1
ATOM 7036 O O . LYS A 1 861 ? -45.451 5.559 5.414 1.00 90.19 861 LYS A O 1
ATOM 7041 N N . GLN A 1 862 ? -44.372 6.866 3.927 1.00 89.19 862 GLN A N 1
ATOM 7042 C CA . GLN A 1 862 ? -45.033 6.316 2.749 1.00 89.19 862 GLN A CA 1
ATOM 7043 C C . GLN A 1 862 ? -44.637 4.850 2.532 1.00 89.19 862 GLN A C 1
ATOM 7045 O O . GLN A 1 862 ? -45.518 4.018 2.359 1.00 89.19 862 GLN A O 1
ATOM 7050 N N . ALA A 1 863 ? -43.356 4.497 2.674 1.00 88.31 863 ALA A N 1
ATOM 7051 C CA . ALA A 1 863 ? -42.899 3.109 2.579 1.00 88.31 863 ALA A CA 1
ATOM 7052 C C . ALA A 1 863 ? -43.550 2.183 3.630 1.00 88.31 863 ALA A C 1
ATOM 7054 O O . ALA A 1 863 ? -43.917 1.057 3.310 1.00 88.31 863 ALA A O 1
ATOM 7055 N N . ILE A 1 864 ? -43.764 2.659 4.867 1.00 88.38 864 ILE A N 1
ATOM 7056 C CA . ILE A 1 864 ? -44.518 1.912 5.897 1.00 88.38 864 ILE A CA 1
ATOM 7057 C C . ILE A 1 864 ? -45.973 1.671 5.466 1.00 88.38 864 ILE A C 1
ATOM 7059 O O . ILE A 1 864 ? -46.554 0.643 5.815 1.00 88.38 864 ILE A O 1
ATOM 7063 N N . VAL A 1 865 ? -46.587 2.642 4.784 1.00 86.69 865 VAL A N 1
ATOM 7064 C CA . VAL A 1 865 ? -47.961 2.526 4.273 1.00 86.69 865 VAL A CA 1
ATOM 7065 C C . VAL A 1 865 ? -48.014 1.559 3.093 1.00 86.69 865 VAL A C 1
ATOM 7067 O O . VAL A 1 865 ? -48.926 0.746 3.053 1.00 86.69 865 VAL A O 1
ATOM 7070 N N . ASP A 1 866 ? -47.033 1.601 2.193 1.00 81.38 866 ASP A N 1
ATOM 7071 C CA . ASP A 1 866 ? -46.970 0.747 1.002 1.00 81.38 866 ASP A CA 1
ATOM 7072 C C . ASP A 1 866 ? -46.638 -0.729 1.330 1.00 81.38 866 ASP A C 1
ATOM 7074 O O . ASP A 1 866 ? -46.954 -1.619 0.542 1.00 81.38 866 ASP A O 1
ATOM 7078 N N . GLU A 1 867 ? -46.011 -1.014 2.483 1.00 74.94 867 GLU A N 1
ATOM 7079 C CA . GLU A 1 867 ? -45.763 -2.384 2.976 1.00 74.94 867 GLU A CA 1
ATOM 7080 C C . GLU A 1 867 ? -46.952 -3.013 3.738 1.00 74.94 867 GLU A C 1
ATOM 7082 O O . GLU A 1 867 ? -46.905 -4.209 4.047 1.00 74.94 867 GLU A O 1
ATOM 7087 N N . LYS A 1 868 ? -47.998 -2.240 4.059 1.00 56.97 868 LYS A N 1
ATOM 7088 C CA . LYS A 1 868 ? -49.219 -2.707 4.744 1.00 56.97 868 LYS A CA 1
ATOM 7089 C C . LYS A 1 868 ? -50.348 -2.993 3.767 1.00 56.97 868 LYS A C 1
ATOM 7091 O O . LYS A 1 868 ? -51.084 -3.972 4.036 1.00 56.97 868 LYS A O 1
#

Organism: Adineta ricciae (NCBI:txid249248)

Sequence (868 aa):
MISLQTYQLRLKAFFEKKSKSESNNLKIYFKGEHGFTQPINIPLNRLIDDIYKCDIESIDVGNLSYVHIKLDGTDVRLKLNYVEVECDENKIFHFPIDRWLHSDGPAQLDVLVNQGPIELDPIYTVIVHTGSISSSTKASIRFALIGTTSSSLPFVLNTTTASSQPTSSKTNFFQPGSKDTFFISPMKSIDIGQLCDVQFWCDTMDQLPYYCESVEVTNNFTNDKYFFLINQWFGPDLEQQVCVPVTNRSQESKVFTISVKTTNISDTNGENILLIQMRFANDKIYEETLNSSETYQIPFQANHIDFFVVSLNDVGNSQKLYSRASFLWVVQHLTVLCALYRRNTFRYMEYHQHRLRLRVYGLQVYTNVQTCLTFLEKIDEEKIFLIISNRSQSLEDFHRFSQIEKIYLVNSSTNILNDKKYLMAKYVLIKNVDTLYKELQDDIDLCEMDLLRITVSFPSPSQETVLAVNLTKYEASFLFEQMVKEIIYRLKFESGSKDVFIDFCKTHYKNADNELLVIEDFAQNYRPNQALRWLTNSCFISKIINRVLRTFEIDVVYKLGFFIKQIFIQLTRLHEENISAMKQIAVVYRGKTMPNDEFDILIRKNLNGFLAFTSFLIASADKNTSIDFVNRRLELHRDLTGVIFQIDINDAIFDAKTPFSLLKDADMNKNEVCFHLGTVFRIESVEPMAPPNLSGVWLVNLELVHDDNQQLAPILATACSDEVHANPLSFLGKLLIDMGEHHRAEQGLCEILQDASVRSQPRRLTRTHMGLGDLYTFTKDYVKALNHYEQALQTSLIYFPLDHPDVAVFYKSIADNYVYQKNYNRAIENYEKIIELLRNDTQKNHSEYVSDIYNRINEVKQAIVDEK

Secondary structure (DSSP, 8-state):
---EEEEEEEEEEEEEE--S-TT-EEEEEEEETTEEPPPEEEEGGG--SSEEEEEEEEE--SSEEEEEEEE--SS-EEEEEEEEEEETTTEEEEEEEEEEEETTS--EEEEE-B-TT--PPPSEEEEEEE-TTPPP--SEEEEEEEESS-BPPPEEESTTTS-SSTT------S-TT-EEEEEE---TT----SEEEEEEEEE-SS---EEEEEEEEEETTT--EEEEEEEEEESTTS-SEEEEE---B---EEEEEEEEE--S----SS---EEEEEEETT--EEEEEE---SS-SSTT-TT-EEEEEEEEES--SEEEEEEEES--S---SEEEEEEE--HHHHHHHHHHHHHHHTT-SEEEEES-HHHHHHHHTT--SSEEEEEEE-SSS-GGGGTT-TTEEEEEEET--GGGTTT-TTTTTTEEEESSHHHHHHHHHHHHHHHHHHHS-EEEEPPPSS---S-SS---HHHHHHHHHHHHHHHHHH----TTHHHHHHHHHHHHTTT-HHHHHHHHHHHHH--GGGHHHHHHH-HHHHHHHHHHHHHT-HHHHHHHHHHHHHHHHHHHHHHHHHHHHHTT--EEEEEEEEEHHHHHHHTGGGTTSEEEESS-EEEES-HHHHHHHHHHHHHH-TTEEEEEEEEE--GGGGG-SS-EEE--BTTB---EEEEPTT-EEEEEEEEEPPSSS-TTEEEEEEEE--TT-TTHHHHHHHHT-HHHHH-HHHHHHHHHHHHT-HHHHHHHHHHHHH-HHHHT-HHHHHHHHHHHHHHHHHTT-HHHHHHHHHHHHHHHTTTS-TT-HHHHHHHHHHHHHHHHTT-HHHHHHHHHHHHHHHTS---TTTHHHHHHHHHHHHHHHHHHHHT-

Foldseek 3Di:
DFDKWKKKKKWAKDWPFADPDQPKWKWKWWAAPQGIWDTDTHGSVQRDRGMDIDIDIIGCRDDTFKMKIATDDQGTKMFTQWMWIATPPRDIWIWGARDIAHNVDPRMDMTTTDDPDDLDFFQKKKKWFFAQPFAFDPWFKWKKWAADQGIADIDTDAPVQQDSDPDDPCHGPQHHGDIGIGGHHRPPHDDNDGTFKMKIFTHADDDGKTFTQWMWMARPVVRWIWIWGDGDIDYPPGDGMDMTTTDDTDDFWDKDKDKDFAAQDADPDDQFFKWKWFAAPVRDIDIDTFRCFPPDRHPRGHGDITIDMDIHPDGDDTDDMDIDGPPPPPDDQEAEEEEEADPVVVVVVVVCVLVVLLQDRHYHYHPDPVNVLVVLVVDDRHAYEYEYEDDDDDPVSCVVRPSDQAYEYEPDDPVVPVVDPPCVLRYDYDDDVVVVVVVVNVVVVLVLLQLFDKAWDADDPDPDFPPPDADALRLLLLLLQLLLVVCLQPDDDDPCLLVLLLVVLCVSCVPNVVSNVVSVCCSPPPDLLCLVVCCPVPPSLVVQQSVCLSVVLVLVSSSCSVSLNSVQVNLVVQLVVCVVVVQVLFKWKAKYKDAPVCCCVRAVNRAQIKMFTSFKDKTFSDQVVRVVSQQSSCSRPVRIAMEMEMEGDDPVCSVAPWGKHADDDPPDPTRIIITGRSFMWTFHDWAQDDDDRHDRYIYTYIYTDHCPDPRNVSSVCVSVPPVCVLQVLLSSQVSCVSNVNLVSSLVSLVVCCVDPVQVVPLSSNLSSLQSQLSSCVSVVVLVSNLVSLVSSLVSVCVPDPCLDLVSLVSLQSNLVSCVSVLVLVSSLVSLVSSLVSPVPDPDPPCPVVNVVSVVVNVVSVVVVVVVD

=== Feature glossary ===
Legend for the data blocks above and below:

— What the protein is —

Sequence gives the chain of amino acids in standard one-letter code (A=alanine, C=cysteine, …, Y=tyrosine), read N→C. It is the only feature that is directly encoded by the gene; all structural features are derived from the folded form of this sequence.

The annotation block draws on four external resources. InterPro: which protein families and domains the sequence belongs to. GO: standardized terms for what the protein does, what process it participates in, and where in the cell it acts. CATH: which structural fold it has in the CATH hierarchy. Organism: the species of origin.

— Where its atoms are —

Atomic coordinates in PDBx/mmCIF format — the same representation the Protein Data Bank distributes. Each line of the _atom_site loop places one backbone atom in Cartesian space (units: ångströms, origin: arbitrary).

Six rendered views show the 3D structure from the faces of a cube — i.e. along ±x, ±y, ±z. Rendering representation is drawn randomly per protein from cartoon (secondary-structure ribbons), sticks (backbone bonds), or molecular surface; coloring is either N→C rainbow (blue at the N-terminus through red at the C-terminus) or one color per chain.

— Local backbone conformation —

DSSP 8-state secondary structure assigns each residue one of H (α-helix), G (3₁₀-helix), I (π-helix), E (extended β-strand), B (isolated β-bridge), T (hydrogen-bonded turn), S (bend), or '-' (coil). The assignment is computed from backbone hydrogen-bond geometry via the Kabsch–Sander algorithm.

P-SEA three-state annotation labels each residue as helix, strand, or coil based purely on the geometry of the Cα trace. It serves as a fallback when the full backbone (and thus DSSP) is unavailable.

φ (phi) and ψ (psi) are the two rotatable backbone dihedrals per residue: φ is the C(i-1)–N–Cα–C torsion, ψ is the N–Cα–C–N(i+1) torsion, both in degrees on (−180°, 180°]. α-helical residues cluster near (−60°, −45°); β-strand residues near (−120°, +130°). A Ramachandran plot is simply a scatter of (φ, ψ) for every residue.

— Global shape and packing —

Radius of gyration (Rg) is the root-mean-square distance of Cα atoms from their centroid — a single number for overall size and compactness. A globular domain of N residues has Rg ≈ 2.2·N^0.38 Å; an extended or disordered chain has a much larger Rg. The Cα contact count is the number of residue pairs whose Cα atoms are within 8 Å and are more than four positions apart in sequence — a standard proxy for tertiary packing density. The bounding box is the smallest axis-aligned box enclosing all Cα atoms.

Accessible surface area quantifies burial. A residue with SASA near zero is packed into the hydrophobic core; one with SASA >100 Å² sits on the surface. Computed here via the Shrake–Rupley numerical algorithm with a 1.4 Å probe.

The contact map is a binary N×N matrix image: pixel (i, j) is dark where Cα_i and Cα_j are within 8 Å and |i−j|>4. Because the |i−j|>4 filter removes local helical contacts, off-diagonal stripes parallel to the main diagonal indicate parallel β-sheets; stripes perpendicular to it indicate antiparallel β-sheets. The Ramachandran plot scatters every residue's (φ, ψ) pair against the sterically allowed regions. The PAE heatmap renders the predicted-aligned-error matrix.

— Structural neighborhood —

A 3Di character summarizes, for each residue, the relative orientation of the Cα frame of its nearest spatial neighbor. Because it encodes fold topology rather than chemistry, 3Di alignments detect remote structural similarity that sequence alignment misses.

Structural nearest neighbors (via Foldseek easy-search vs the PDB). Reported per hit: target PDB id, E-value, and alignment TM-score. A TM-score above ~0.5 is the conventional threshold for 'same fold'.

— Confidence and disorder —

For AlphaFold models, the B-factor field carries pLDDT — the model's own estimate of local accuracy on a 0–100 scale. Regions with pLDDT<50 should be treated as essentially unmodeled; they often correspond to intrinsically disordered segments.

B-factor (Debye–Waller factor) reflects atomic displacement in the crystal lattice. It is an experimental observable (units Å²), not a prediction; low values mean the atom is pinned down, high values mean it moves or is heterogeneous across the crystal.

Predicted Aligned Error (PAE) is an AlphaFold confidence matrix: entry (i, j) is the expected error in the position of residue j, in ångströms, when the prediction is superimposed on the true structure at residue i. Low PAE within a block of residues means that block is internally rigid and well-predicted; high PAE between two blocks means their relative placement is uncertain even if each block individually is confident.